Protein 4HYG (pdb70)

Organism: Methanoculleus marisnigri (strain ATCC 35101 / DSM 1498 / JR1) (NCBI:txid368407)

Solvent-accessible surface area: 55009 Å² total; per-residue (Å²): 263,108,170,175,67,109,71,37,72,23,93,27,2,71,100,0,0,76,51,0,37,92,3,8,128,8,8,84,63,70,31,66,52,92,117,56,43,82,56,33,5,34,116,43,17,27,134,50,31,46,119,35,36,73,45,63,44,11,92,151,76,38,25,213,138,108,27,29,51,80,69,8,114,37,48,52,80,62,0,43,140,12,29,9,11,72,16,68,82,76,124,8,133,60,120,69,0,48,62,40,14,83,115,22,0,58,59,30,16,45,62,38,98,134,178,20,100,141,143,16,32,52,94,16,8,10,35,27,0,0,4,55,0,0,46,64,0,8,2,35,46,19,113,9,10,33,23,8,0,74,19,25,11,46,73,19,40,30,16,38,112,61,60,64,54,97,112,76,81,88,147,68,148,103,90,61,99,104,22,32,19,44,10,16,33,0,0,7,0,2,0,0,2,75,40,151,235,50,39,50,10,88,8,0,18,88,9,0,35,91,2,16,53,73,29,40,141,62,81,99,83,53,123,69,75,26,11,8,48,28,11,1,32,8,0,21,126,7,40,104,84,7,52,91,124,115,144,107,128,105,24,84,18,86,20,0,70,102,0,0,90,40,0,46,95,14,5,122,7,10,106,56,78,14,152,74,50,108,53,52,70,53,14,10,121,98,34,48,36,126,72,111,54,110,50,120,91,39,88,80,28,86,205,20,33,20,216,122,18,14,34,19,60,66,14,35,46,36,11,45,65,0,26,133,16,46,7,39,9,56,23,63,60,132,46,64,93,100,84,12,37,64,36,13,43,120,14,0,25,52,28,12,23,82,32,52,64,86,66,100,227,119,24,48,57,101,12,2,12,43,20,0,0,6,52,0,0,35,64,0,23,6,52,34,21,112,7,11,33,55,17,0,68,102,26,5,80,141,15,32,106,30,38,131,114,66,78,95,126,132,97,134,156,203,199,47,70,84,89,100,16,35,18,41,7,16,24,0,0,9,0,1,0,0,3,73,53,137,84,39,115,186,108,146,7,16,6,10,49,10,0,41,94,8,0,41,99,6,6,48,85,26,53,162,100,52,128,150,44,121,59,71,35,23,12,41,25,9,0,20,11,0,18,124,10,18,97,96,2,35,92,131,77,257,102,207,82,99,144,72,26,52,22,92,20,2,58,94,0,0,94,50,0,37,102,16,17,124,18,45,106,64,112,66,76,43,46,8,74,106,38,18,37,137,70,31,50,107,45,37,74,31,54,42,16,96,185,92,37,30,220,184,168,35,28,64,98,60,12,126,41,44,32,59,62,0,34,128,18,46,3,37,18,33,32,112,81,155,26,103,80,104,91,5,35,51,34,17,87,117,21,0,79,55,28,10,46,75,44,98,112,197,53,72,157,140,16,79,20,96,10,10,8,32,20,0,0,3,48,0,0,68,74,0,33,63,58,38,18,115,8,11,39,31,12,0,66,15,23,4,55,81,28,29,27,24,43,72,50,49,83,70,107,104,111,141,71,204,103,92,75,80,123,20,41,19,33,21,12,29,0,0,5,0,0,0,0,4,78,62,148,126,140,218,86,188,36,17,14,4,64,3,0,33,84,4,0,52,85,1,19,51,68,35,43,189,151,64,149,105,23,13,8,45,21,14,1,25,11,0,26,133,3,33,100,94,21,24,83,147,95,226,162,112,129,116,28,72,40,93,28,0,45,94,0,2,75,54,0,63,79,4,22,141,4,48,108,88,145,49,53,69,51,59,10,93,108,54,34,34,102,87,106,51,137,62,109,91,55,98,81,27,75,184,31,3,46,199,96,20,20,33,20,71,85,10,41,38,46,11,70,57,0,28,141,12,39,22,8,82,15,69,87,76,119,22,98,75,114,59,3,53,49,30,11,40,106,14,0,31,56,28,28,21,78,41,47,76,93,35,75,221,146,14,76,53,94,19,12,16,43,32,1,0,8,50,0,0,76,81,1,46,64,41,43,12,128,6,13,35,55,14,4,75,78,45,10,88,145,16,36,102,30,24,147,129,69,54,82,111,112,87,94,68,143,58,156,110,85,70,106,121,18,43,22,27,6,25,28,1,0,9,12,4,1,0,6,72,61,140,149,155,40,39,13,124,8,2,44,75,0,0,75,81,0,12,56,54,27,82,152,96,74,110,208,41,94,27,23,45,22,10,24,40,0,5,31,11,3,22,116,10,21,112,104,36,54,120

Radius of gyration: 54.14 Å; Cα contacts (8 Å, |Δi|>4): 1258; chains: 4; bounding box: 104×95×158 Å

Nearest PDB structures (foldseek):
  4hyg-assembly2_C  TM=1.004E+00  e=7.096E-31  Methanoculleus marisnigri JR1
  4hyg-assembly1_B  TM=9.701E-01  e=1.041E-22  Methanoculleus marisnigri JR1
  4hyc-assembly1_B  TM=9.600E-01  e=5.974E-22  Methanoculleus marisnigri JR1
  4hyg-assembly2_D  TM=9.479E-01  e=7.812E-20  Methanoculleus marisnigri JR1
  5fn3-assembly1_B  TM=7.267E-01  e=1.844E-03  Homo sapiens

GO terms:
  GO:0042802 identical protein binding (F, IPI)

Structure (mmCIF, N/CA/C/O backbone):
data_4HYG
#
_entry.id   4HYG
#
_cell.length_a   168.302
_cell.length_b   201.892
_cell.length_c   117.534
_cell.angle_alpha   90.00
_cell.angle_beta   90.00
_cell.angle_gamma   90.00
#
_symmetry.space_group_name_H-M   'C 2 2 2'
#
loop_
_atom_site.group_PDB
_atom_site.id
_atom_site.type_symbol
_atom_site.label_atom_id
_atom_site.label_alt_id
_atom_site.label_comp_id
_atom_site.label_asym_id
_atom_site.label_entity_id
_atom_site.label_seq_id
_atom_site.pdbx_PDB_ins_code
_atom_site.Cartn_x
_atom_site.Cartn_y
_atom_site.Cartn_z
_atom_site.occupancy
_atom_site.B_iso_or_equiv
_atom_site.auth_seq_id
_atom_site.auth_comp_id
_atom_site.auth_asym_id
_atom_site.auth_atom_id
_atom_site.pdbx_PDB_model_num
ATOM 1 N N . ARG A 1 4 ? 89.402 85.652 7.276 1.00 269.25 4 ARG A N 1
ATOM 2 C CA . ARG A 1 4 ? 88.618 84.918 8.263 1.00 268.74 4 ARG A CA 1
ATOM 3 C C . ARG A 1 4 ? 88.770 85.537 9.654 1.00 268.26 4 ARG A C 1
ATOM 4 O O . ARG A 1 4 ? 88.731 86.757 9.799 1.00 268.72 4 ARG A O 1
ATOM 12 N N . ASP A 1 5 ? 88.965 84.703 10.672 1.00 267.14 5 ASP A N 1
ATOM 13 C CA . ASP A 1 5 ? 89.062 85.188 12.050 1.00 265.37 5 ASP A CA 1
ATOM 14 C C . ASP A 1 5 ? 90.439 85.774 12.392 1.00 259.55 5 ASP A C 1
ATOM 15 O O . ASP A 1 5 ? 90.900 85.692 13.532 1.00 256.22 5 ASP A O 1
ATOM 20 N N . TRP A 1 6 ? 91.091 86.350 11.388 1.00 257.93 6 TRP A N 1
ATOM 21 C CA . TRP A 1 6 ? 92.403 86.965 11.550 1.00 254.44 6 TRP A CA 1
ATOM 22 C C . TRP A 1 6 ? 92.316 88.250 12.384 1.00 243.31 6 TRP A C 1
ATOM 23 O O . TRP A 1 6 ? 92.613 88.234 13.580 1.00 240.57 6 TRP A O 1
ATOM 34 N N . LEU A 1 7 ? 91.961 89.359 11.732 1.00 236.46 7 LEU A N 1
ATOM 35 C CA . LEU A 1 7 ? 91.827 90.672 12.379 1.00 227.56 7 LEU A CA 1
ATOM 36 C C . LEU A 1 7 ? 91.161 90.647 13.768 1.00 219.17 7 LEU A C 1
ATOM 37 O O . LEU A 1 7 ? 91.629 91.326 14.682 1.00 219.17 7 LEU A O 1
ATOM 42 N N . PRO A 1 8 ? 90.070 89.874 13.939 1.00 211.39 8 PRO A N 1
ATOM 43 C CA . PRO A 1 8 ? 89.617 89.786 15.335 1.00 204.60 8 PRO A CA 1
ATOM 44 C C . PRO A 1 8 ? 90.552 88.907 16.172 1.00 195.00 8 PRO A C 1
ATOM 45 O O . PRO A 1 8 ? 91.084 87.911 15.677 1.00 191.82 8 PRO A O 1
ATOM 49 N N . LEU A 1 9 ? 90.736 89.297 17.430 1.00 189.34 9 LEU A N 1
ATOM 50 C CA . LEU A 1 9 ? 91.551 88.574 18.414 1.00 180.27 9 LEU A CA 1
ATOM 51 C C . LEU A 1 9 ? 92.824 87.888 17.895 1.00 170.71 9 LEU A C 1
ATOM 52 O O . LEU A 1 9 ? 93.099 86.734 18.242 1.00 163.39 9 LEU A O 1
ATOM 57 N N . LEU A 1 10 ? 93.559 88.566 17.016 1.00 170.17 10 LEU A N 1
ATOM 58 C CA . LEU A 1 10 ? 94.980 88.252 16.860 1.00 165.04 10 LEU A CA 1
ATOM 59 C C . LEU A 1 10 ? 95.827 89.290 17.585 1.00 158.00 10 LEU A C 1
ATOM 60 O O . LEU A 1 10 ? 97.001 89.079 17.826 1.00 147.99 10 LEU A O 1
ATOM 65 N N . GLY A 1 11 ? 95.203 90.407 17.941 1.00 161.53 11 GLY A N 1
ATOM 66 C CA . GLY A 1 11 ? 95.889 91.510 18.587 1.00 158.48 11 GLY A CA 1
ATOM 67 C C . GLY A 1 11 ? 96.598 91.188 19.890 1.00 152.14 11 GLY A C 1
ATOM 68 O O . GLY A 1 11 ? 97.517 91.897 20.287 1.00 152.04 11 GLY A O 1
ATOM 69 N N . MET A 1 12 ? 96.169 90.128 20.564 1.00 149.73 12 MET A N 1
ATOM 70 C CA . MET A 1 12 ? 96.769 89.769 21.841 1.00 151.12 12 MET A CA 1
ATOM 71 C C . MET A 1 12 ? 98.033 88.920 21.631 1.00 153.68 12 MET A C 1
ATOM 72 O O . MET A 1 12 ? 99.040 89.151 22.305 1.00 159.66 12 MET A O 1
ATOM 77 N N . PRO A 1 13 ? 98.001 87.959 20.685 1.00 146.27 13 PRO A N 1
ATOM 78 C CA . PRO A 1 13 ? 99.283 87.336 20.335 1.00 143.09 13 PRO A CA 1
ATOM 79 C C . PRO A 1 13 ? 100.211 88.348 19.666 1.00 142.80 13 PRO A C 1
ATOM 80 O O . PRO A 1 13 ? 101.435 88.253 19.757 1.00 142.80 13 PRO A O 1
ATOM 84 N N . LEU A 1 14 ? 99.597 89.293 18.962 1.00 142.51 14 LEU A N 1
ATOM 85 C CA . LEU A 1 14 ? 100.293 90.411 18.352 1.00 137.44 14 LEU A CA 1
ATOM 86 C C . LEU A 1 14 ? 101.054 91.109 19.436 1.00 132.39 14 LEU A C 1
ATOM 87 O O . LEU A 1 14 ? 102.261 91.285 19.349 1.00 139.67 14 LEU A O 1
ATOM 92 N N . MET A 1 15 ? 100.324 91.483 20.476 1.00 124.00 15 MET A N 1
ATOM 93 C CA . MET A 1 15 ? 100.894 92.161 21.623 1.00 124.20 15 MET A CA 1
ATOM 94 C C . MET A 1 15 ? 102.007 91.305 22.256 1.00 122.34 15 MET A C 1
ATOM 95 O O . MET A 1 15 ? 103.005 91.843 22.743 1.00 116.56 15 MET A O 1
ATOM 100 N N . LEU A 1 16 ? 101.840 89.978 22.246 1.00 122.94 16 LEU A N 1
ATOM 101 C CA . LEU A 1 16 ? 102.874 89.086 22.785 1.00 119.91 16 LEU A CA 1
ATOM 102 C C . LEU A 1 16 ? 104.161 89.234 21.971 1.00 129.79 16 LEU A C 1
ATOM 103 O O . LEU A 1 16 ? 105.198 89.633 22.512 1.00 138.58 16 LEU A O 1
ATOM 108 N N . LEU A 1 17 ? 104.099 88.901 20.683 1.00 126.30 17 LEU A N 1
ATOM 109 C CA . LEU A 1 17 ? 105.253 89.087 19.838 1.00 126.74 17 LEU A CA 1
ATOM 110 C C . LEU A 1 17 ? 105.855 90.458 20.018 1.00 128.21 17 LEU A C 1
ATOM 111 O O . LEU A 1 17 ? 107.028 90.556 20.365 1.00 135.01 17 LEU A O 1
ATOM 116 N N . PHE A 1 18 ? 105.049 91.506 19.899 1.00 127.34 18 PHE A N 1
ATOM 117 C CA . PHE A 1 18 ? 105.581 92.853 20.032 1.00 139.19 18 PHE A CA 1
ATOM 118 C C . PHE A 1 18 ? 106.344 93.095 21.307 1.00 146.17 18 PHE A C 1
ATOM 119 O O . PHE A 1 18 ? 107.493 93.539 21.278 1.00 149.71 18 PHE A O 1
ATOM 127 N N . VAL A 1 19 ? 105.711 92.775 22.425 1.00 144.64 19 VAL A N 1
ATOM 128 C CA . VAL A 1 19 ? 106.338 92.977 23.715 1.00 135.98 19 VAL A CA 1
ATOM 129 C C . VAL A 1 19 ? 107.676 92.242 23.761 1.00 126.96 19 VAL A C 1
ATOM 130 O O . VAL A 1 19 ? 108.663 92.803 24.207 1.00 120.78 19 VAL A O 1
ATOM 134 N N . GLN A 1 20 ? 107.712 91.019 23.248 1.00 125.75 20 GLN A N 1
ATOM 135 C CA . GLN A 1 20 ? 108.959 90.286 23.193 1.00 131.73 20 GLN A CA 1
ATOM 136 C C . GLN A 1 20 ? 110.020 91.032 22.390 1.00 141.15 20 GLN A C 1
ATOM 137 O O . GLN A 1 20 ? 111.170 91.214 22.844 1.00 151.49 20 GLN A O 1
ATOM 143 N N . ILE A 1 21 ? 109.611 91.511 21.224 1.00 134.68 21 ILE A N 1
ATOM 144 C CA . ILE A 1 21 ? 110.483 92.259 20.332 1.00 130.28 21 ILE A CA 1
ATOM 145 C C . ILE A 1 21 ? 111.087 93.471 21.061 1.00 132.61 21 ILE A C 1
ATOM 146 O O . ILE A 1 21 ? 112.327 93.624 21.170 1.00 136.32 21 ILE A O 1
ATOM 151 N N . ILE A 1 22 ? 110.203 94.310 21.589 1.00 129.83 22 ILE A N 1
ATOM 152 C CA . ILE A 1 22 ? 110.600 95.515 22.302 1.00 131.80 22 ILE A CA 1
ATOM 153 C C . ILE A 1 22 ? 111.415 95.222 23.583 1.00 131.50 22 ILE A C 1
ATOM 154 O O . ILE A 1 22 ? 112.216 96.046 24.045 1.00 129.35 22 ILE A O 1
ATOM 159 N N . ALA A 1 23 ? 111.232 94.033 24.140 1.00 130.49 23 ALA A N 1
ATOM 160 C CA . ALA A 1 23 ? 112.024 93.623 25.285 1.00 123.67 23 ALA A CA 1
ATOM 161 C C . ALA A 1 23 ? 113.429 93.344 24.848 1.00 119.58 23 ALA A C 1
ATOM 162 O O . ALA A 1 23 ? 114.346 93.681 25.573 1.00 129.79 23 ALA A O 1
ATOM 164 N N . ILE A 1 24 ? 113.619 92.772 23.659 1.00 112.76 24 ILE A N 1
ATOM 165 C CA . ILE A 1 24 ? 115.003 92.525 23.202 1.00 113.25 24 ILE A CA 1
ATOM 166 C C . ILE A 1 24 ? 115.738 93.837 22.903 1.00 111.38 24 ILE A C 1
ATOM 167 O O . ILE A 1 24 ? 116.814 94.198 23.492 1.00 109.80 24 ILE A O 1
ATOM 172 N N . VAL A 1 25 ? 115.090 94.584 22.017 1.00 111.46 25 VAL A N 1
ATOM 173 C CA . VAL A 1 25 ? 115.596 95.876 21.613 1.00 113.14 25 VAL A CA 1
ATOM 174 C C . VAL A 1 25 ? 115.860 96.759 22.835 1.00 114.63 25 VAL A C 1
ATOM 175 O O . VAL A 1 25 ? 116.743 97.587 22.819 1.00 119.78 25 VAL A O 1
ATOM 179 N N . LEU A 1 26 ? 115.106 96.578 23.903 1.00 116.99 26 LEU A N 1
ATOM 180 C CA . LEU A 1 26 ? 115.466 97.266 25.131 1.00 119.75 26 LEU A CA 1
ATOM 181 C C . LEU A 1 26 ? 116.540 96.553 25.939 1.00 113.33 26 LEU A C 1
ATOM 182 O O . LEU A 1 26 ? 117.081 97.164 26.860 1.00 114.50 26 LEU A O 1
ATOM 187 N N . VAL A 1 27 ? 116.810 95.269 25.665 1.00 110.45 27 VAL A N 1
ATOM 188 C CA . VAL A 1 27 ? 117.867 94.562 26.416 1.00 115.92 27 VAL A CA 1
ATOM 189 C C . VAL A 1 27 ? 119.098 95.388 26.192 1.00 121.85 27 VAL A C 1
ATOM 190 O O . VAL A 1 27 ? 119.867 95.708 27.116 1.00 113.73 27 VAL A O 1
ATOM 194 N N . MET A 1 28 ? 119.238 95.785 24.936 1.00 132.76 28 MET A N 1
ATOM 195 C CA . MET A 1 28 ? 120.420 96.562 24.586 1.00 140.72 28 MET A CA 1
ATOM 196 C C . MET A 1 28 ? 120.708 97.833 25.442 1.00 156.35 28 MET A C 1
ATOM 197 O O . MET A 1 28 ? 121.651 97.818 26.234 1.00 158.74 28 MET A O 1
ATOM 202 N N . PRO A 1 29 ? 119.898 98.908 25.318 1.00 154.32 29 PRO A N 1
ATOM 203 C CA . PRO A 1 29 ? 120.283 100.193 25.920 1.00 151.28 29 PRO A CA 1
ATOM 204 C C . PRO A 1 29 ? 120.290 100.202 27.433 1.00 144.01 29 PRO A C 1
ATOM 205 O O . PRO A 1 29 ? 120.857 101.112 28.041 1.00 139.04 29 PRO A O 1
ATOM 209 N N . MET A 1 30 ? 119.620 99.241 28.042 1.00 146.25 30 MET A N 1
ATOM 210 C CA . MET A 1 30 ? 119.470 99.299 29.482 1.00 154.17 30 MET A CA 1
ATOM 211 C C . MET A 1 30 ? 120.737 98.968 30.253 1.00 157.86 30 MET A C 1
ATOM 212 O O . MET A 1 30 ? 120.873 99.344 31.419 1.00 164.32 30 MET A O 1
ATOM 217 N N . GLN A 1 31 ? 121.683 98.310 29.597 1.00 151.68 31 GLN A N 1
ATOM 218 C CA . GLN A 1 31 ? 122.944 98.000 30.250 1.00 142.93 31 GLN A CA 1
ATOM 219 C C . GLN A 1 31 ? 123.948 99.112 30.046 1.00 147.37 31 GLN A C 1
ATOM 220 O O . GLN A 1 31 ? 124.868 99.267 30.844 1.00 153.82 31 GLN A O 1
ATOM 226 N N . ALA A 1 32 ? 123.743 99.912 28.999 1.00 146.65 32 ALA A N 1
ATOM 227 C CA . ALA A 1 32 ? 124.539 101.118 28.765 1.00 148.42 32 ALA A CA 1
ATOM 228 C C . ALA A 1 32 ? 124.415 102.094 29.942 1.00 150.86 32 ALA A C 1
ATOM 229 O O . ALA A 1 32 ? 125.035 103.169 29.956 1.00 156.58 32 ALA A O 1
ATOM 231 N N . ALA A 1 33 ? 123.598 101.701 30.919 1.00 141.68 33 ALA A N 1
ATOM 232 C CA . ALA A 1 33 ? 123.573 102.321 32.231 1.00 135.54 33 ALA A CA 1
ATOM 233 C C . ALA A 1 33 ? 123.172 101.293 33.297 1.00 134.50 33 ALA A C 1
ATOM 234 O O . ALA A 1 33 ? 122.650 101.654 34.358 1.00 133.19 33 ALA A O 1
ATOM 236 N N . GLY A 1 34 ? 123.474 100.018 33.037 1.00 138.34 34 GLY A N 1
ATOM 237 C CA . GLY A 1 34 ? 123.317 98.973 34.046 1.00 148.54 34 GLY A CA 1
ATOM 238 C C . GLY A 1 34 ? 121.949 98.378 34.374 1.00 157.81 34 GLY A C 1
ATOM 239 O O . GLY A 1 34 ? 121.476 97.489 33.651 1.00 160.75 34 GLY A O 1
ATOM 240 N N . LEU A 1 35 ? 121.345 98.835 35.478 1.00 160.26 35 LEU A N 1
ATOM 241 C CA . LEU A 1 35 ? 119.978 98.457 35.908 1.00 161.78 35 LEU A CA 1
ATOM 242 C C . LEU A 1 35 ? 119.916 97.116 36.719 1.00 226.71 35 LEU A C 1
ATOM 243 O O . LEU A 1 35 ? 120.679 96.981 37.681 1.00 227.11 35 LEU A O 1
ATOM 248 N N . VAL A 1 36 ? 119.016 96.173 36.399 1.00 225.28 36 VAL A N 1
ATOM 249 C CA . VAL A 1 36 ? 119.024 94.788 36.970 1.00 223.96 36 VAL A CA 1
ATOM 250 C C . VAL A 1 36 ? 118.392 94.659 38.409 1.00 147.68 36 VAL A C 1
ATOM 251 O O . VAL A 1 36 ? 117.729 95.595 38.876 1.00 148.23 36 VAL A O 1
ATOM 255 N N . ALA A 1 37 ? 118.586 93.495 39.056 1.00 142.17 37 ALA A N 1
ATOM 256 C CA . ALA A 1 37 ? 118.094 93.080 40.392 1.00 131.32 37 ALA A CA 1
ATOM 257 C C . ALA A 1 37 ? 116.697 92.433 40.377 1.00 118.73 37 ALA A C 1
ATOM 258 O O . ALA A 1 37 ? 116.511 91.286 40.821 1.00 109.11 37 ALA A O 1
ATOM 260 N N . PRO A 1 41 ? 123.361 88.366 40.191 1.00 146.54 41 PRO A N 1
ATOM 261 C CA . PRO A 1 41 ? 123.473 87.094 40.914 1.00 148.20 41 PRO A CA 1
ATOM 262 C C . PRO A 1 41 ? 122.415 86.089 40.434 1.00 147.73 41 PRO A C 1
ATOM 263 O O . PRO A 1 41 ? 121.265 86.188 40.852 1.00 154.68 41 PRO A O 1
ATOM 267 N N . SER A 1 42 ? 122.759 85.194 39.510 1.00 143.04 42 SER A N 1
ATOM 268 C CA . SER A 1 42 ? 121.824 84.153 39.082 1.00 143.32 42 SER A CA 1
ATOM 269 C C . SER A 1 42 ? 121.618 83.093 40.147 1.00 147.26 42 SER A C 1
ATOM 270 O O . SER A 1 42 ? 121.952 81.919 39.956 1.00 144.92 42 SER A O 1
ATOM 273 N N . SER A 1 43 ? 121.064 83.535 41.271 1.00 152.70 43 SER A N 1
ATOM 274 C CA . SER A 1 43 ? 120.675 82.682 42.390 1.00 148.36 43 SER A CA 1
ATOM 275 C C . SER A 1 43 ? 119.218 82.270 42.265 1.00 141.32 43 SER A C 1
ATOM 276 O O . SER A 1 43 ? 118.405 82.974 41.644 1.00 131.46 43 SER A O 1
ATOM 279 N N . VAL A 1 44 ? 118.920 81.086 42.789 1.00 144.21 44 VAL A N 1
ATOM 280 C CA . VAL A 1 44 ? 117.558 80.574 42.795 1.00 146.08 44 VAL A CA 1
ATOM 281 C C . VAL A 1 44 ? 116.745 81.264 43.928 1.00 147.02 44 VAL A C 1
ATOM 282 O O . VAL A 1 44 ? 115.519 81.130 44.024 1.00 147.05 44 VAL A O 1
ATOM 286 N N . ALA A 1 45 ? 117.449 82.011 44.775 1.00 142.52 45 ALA A N 1
ATOM 287 C CA . ALA A 1 45 ? 116.808 82.823 45.805 1.00 140.22 45 ALA A CA 1
ATOM 288 C C . ALA A 1 45 ? 116.251 84.109 45.207 1.00 138.49 45 ALA A C 1
ATOM 289 O O . ALA A 1 45 ? 115.407 84.795 45.795 1.00 144.92 45 ALA A O 1
ATOM 291 N N . ASN A 1 46 ? 116.755 84.449 44.035 1.00 134.95 46 ASN A N 1
ATOM 292 C CA . ASN A 1 46 ? 116.297 85.638 43.346 1.00 136.47 46 ASN A CA 1
ATOM 293 C C . ASN A 1 46 ? 114.764 85.638 43.087 1.00 116.05 46 ASN A C 1
ATOM 294 O O . ASN A 1 46 ? 114.109 86.647 43.373 1.00 119.02 46 ASN A O 1
ATOM 299 N N . PRO A 1 47 ? 114.189 84.514 42.583 1.00 112.65 47 PRO A N 1
ATOM 300 C CA . PRO A 1 47 ? 112.720 84.441 42.470 1.00 117.38 47 PRO A CA 1
ATOM 301 C C . PRO A 1 47 ? 111.957 84.696 43.786 1.00 114.52 47 PRO A C 1
ATOM 302 O O . PRO A 1 47 ? 110.897 85.339 43.790 1.00 113.68 47 PRO A O 1
ATOM 306 N N . LEU A 1 48 ? 112.478 84.166 44.882 1.00 108.36 48 LEU A N 1
ATOM 307 C CA . LEU A 1 48 ? 111.853 84.383 46.175 1.00 105.7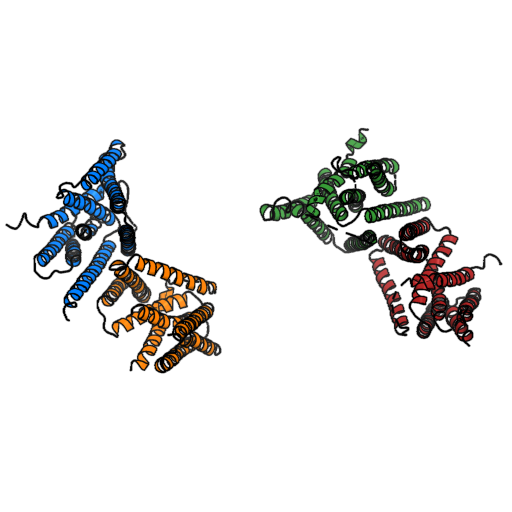8 48 LEU A CA 1
ATOM 308 C C . LEU A 1 48 ? 111.867 85.859 46.560 1.00 110.96 48 LEU A C 1
ATOM 309 O O . LEU A 1 48 ? 110.825 86.417 46.925 1.00 121.86 48 LEU A O 1
ATOM 314 N N . ILE A 1 49 ? 113.019 86.510 46.443 1.00 109.16 49 ILE A N 1
ATOM 315 C CA . ILE A 1 49 ? 113.049 87.963 46.658 1.00 111.95 49 ILE A CA 1
ATOM 316 C C . ILE A 1 49 ? 112.039 88.686 45.759 1.00 113.16 49 ILE A C 1
ATOM 317 O O . ILE A 1 49 ? 111.339 89.623 46.193 1.00 111.91 49 ILE A O 1
ATOM 322 N N . PHE A 1 50 ? 111.923 88.198 44.529 1.00 113.22 50 PHE A N 1
ATOM 323 C CA . PHE A 1 50 ? 111.030 88.794 43.559 1.00 114.95 50 PHE A CA 1
ATOM 324 C C . PHE A 1 50 ? 109.633 88.743 44.155 1.00 118.67 50 PHE A C 1
ATOM 325 O O . PHE A 1 50 ? 109.031 89.778 44.423 1.00 118.50 50 PHE A O 1
ATOM 333 N N . ILE A 1 51 ? 109.169 87.531 44.421 1.00 120.24 51 ILE A N 1
ATOM 334 C CA . ILE A 1 51 ? 107.824 87.281 44.924 1.00 118.68 51 ILE A CA 1
ATOM 335 C C . ILE A 1 51 ? 107.464 88.068 46.188 1.00 112.09 51 ILE A C 1
ATOM 336 O O . ILE A 1 51 ? 106.453 88.773 46.211 1.00 107.52 51 ILE A O 1
ATOM 341 N N . GLY A 1 52 ? 108.265 87.941 47.240 1.00 111.00 52 GLY A N 1
ATOM 342 C CA . GLY A 1 52 ? 108.020 88.737 48.434 1.00 115.71 52 GLY A CA 1
ATOM 343 C C . GLY A 1 52 ? 107.901 90.223 48.123 1.00 122.41 52 GLY A C 1
ATOM 344 O O . GLY A 1 52 ? 106.982 90.922 48.583 1.00 127.02 52 GLY A O 1
ATOM 345 N N . MET A 1 53 ? 108.820 90.713 47.299 1.00 126.55 53 MET A N 1
ATOM 346 C CA . MET A 1 53 ? 108.789 92.128 46.923 1.00 131.05 53 MET A CA 1
ATOM 347 C C . MET A 1 53 ? 107.513 92.511 46.148 1.00 126.07 53 MET A C 1
ATOM 348 O O . MET A 1 53 ? 107.004 93.626 46.264 1.00 125.02 53 MET A O 1
ATOM 353 N N . LEU A 1 54 ? 107.027 91.569 45.348 1.00 121.42 54 LEU A N 1
ATOM 354 C CA . LEU A 1 54 ? 105.794 91.726 44.603 1.00 119.92 54 LEU A CA 1
ATOM 355 C C . LEU A 1 54 ? 104.659 91.903 45.593 1.00 124.06 54 LEU A C 1
ATOM 356 O O . LEU A 1 54 ? 103.786 92.756 45.414 1.00 125.81 54 LEU A O 1
ATOM 361 N N . LEU A 1 55 ? 104.686 91.091 46.644 1.00 124.94 55 LEU A N 1
ATOM 362 C CA . LEU A 1 55 ? 103.703 91.192 47.717 1.00 123.92 55 LEU A CA 1
ATOM 363 C C . LEU A 1 55 ? 103.759 92.580 48.338 1.00 121.70 55 LEU A C 1
ATOM 364 O O . LEU A 1 55 ? 102.741 93.129 48.764 1.00 122.37 55 LEU A O 1
ATOM 369 N N . ALA A 1 56 ? 104.964 93.130 48.431 1.00 121.18 56 ALA A N 1
ATOM 370 C CA . ALA A 1 56 ? 105.120 94.490 48.959 1.00 120.73 56 ALA A CA 1
ATOM 371 C C . ALA A 1 56 ? 104.565 95.564 48.015 1.00 114.63 56 ALA A C 1
ATOM 372 O O . ALA A 1 56 ? 103.978 96.561 48.445 1.00 108.56 56 ALA A O 1
ATOM 374 N N . PHE A 1 57 ? 104.745 95.329 46.723 1.00 120.98 57 PHE A N 1
ATOM 375 C CA . PHE A 1 57 ? 104.261 96.229 45.691 1.00 130.75 57 PHE A CA 1
ATOM 376 C C . PHE A 1 57 ? 102.729 96.303 45.817 1.00 127.05 57 PHE A C 1
ATOM 377 O O . PHE A 1 57 ? 102.120 97.394 45.903 1.00 125.80 57 PHE A O 1
ATOM 385 N N . THR A 1 58 ? 102.107 95.133 45.886 1.00 120.24 58 THR A N 1
ATOM 386 C CA . THR A 1 58 ? 100.677 95.123 46.047 1.00 116.18 58 THR A CA 1
ATOM 387 C C . THR A 1 58 ? 100.270 95.742 47.393 1.00 114.49 58 THR A C 1
ATOM 388 O O . THR A 1 58 ? 99.514 96.677 47.384 1.00 115.59 58 THR A O 1
ATOM 392 N N . LEU A 1 59 ? 100.801 95.275 48.527 1.00 111.97 59 LEU A N 1
ATOM 393 C CA . LEU A 1 59 ? 100.437 95.842 49.843 1.00 115.84 59 LEU A CA 1
ATOM 394 C C . LEU A 1 59 ? 100.443 97.372 49.839 1.00 125.21 59 LEU A C 1
ATOM 395 O O . LEU A 1 59 ? 99.525 98.034 50.379 1.00 122.99 59 LEU A O 1
ATOM 400 N N . VAL A 1 60 ? 101.480 97.924 49.213 1.00 133.47 60 VAL A N 1
ATOM 401 C CA . VAL A 1 60 ? 101.606 99.368 49.105 1.00 141.61 60 VAL A CA 1
ATOM 402 C C . VAL A 1 60 ? 100.458 99.916 48.297 1.00 136.34 60 VAL A C 1
ATOM 403 O O . VAL A 1 60 ? 99.759 100.843 48.734 1.00 132.09 60 VAL A O 1
ATOM 407 N N . LEU A 1 61 ? 100.263 99.313 47.128 1.00 134.59 61 LEU A N 1
ATOM 408 C CA . LEU A 1 61 ? 99.209 99.732 46.213 1.00 141.66 61 LEU A CA 1
ATOM 409 C C . LEU A 1 61 ? 97.810 99.689 46.840 1.00 147.43 61 LEU A C 1
ATOM 410 O O . LEU A 1 61 ? 97.019 100.611 46.648 1.00 149.39 61 LEU A O 1
ATOM 415 N N . LEU A 1 62 ? 97.539 98.650 47.627 1.00 147.92 62 LEU A N 1
ATOM 416 C CA . LEU A 1 62 ? 96.239 98.465 48.253 1.00 146.60 62 LEU A CA 1
ATOM 417 C C . LEU A 1 62 ? 96.058 99.445 49.373 1.00 154.69 62 LEU A C 1
ATOM 418 O O . LEU A 1 62 ? 95.001 100.051 49.470 1.00 165.24 62 LEU A O 1
ATOM 423 N N . VAL A 1 63 ? 97.064 99.609 50.233 1.00 154.54 63 VAL A N 1
ATOM 424 C CA . VAL A 1 63 ? 96.886 100.577 51.321 1.00 157.34 63 VAL A CA 1
ATOM 425 C C . VAL A 1 63 ? 96.705 101.965 50.709 1.00 160.07 63 VAL A C 1
ATOM 426 O O . VAL A 1 63 ? 95.968 102.798 51.243 1.00 153.20 63 VAL A O 1
ATOM 430 N N . LEU A 1 64 ? 97.311 102.169 49.537 1.00 164.34 64 LEU A N 1
ATOM 431 C CA . LEU A 1 64 ? 97.134 103.418 48.803 1.00 164.19 64 LEU A CA 1
ATOM 432 C C . LEU A 1 64 ? 95.709 103.585 48.296 1.00 159.80 64 LEU A C 1
ATOM 433 O O . LEU A 1 64 ? 95.104 104.630 48.531 1.00 161.79 64 LEU A O 1
ATOM 438 N N . LEU A 1 65 ? 95.133 102.529 47.721 1.00 154.71 65 LEU A N 1
ATOM 439 C CA . LEU A 1 65 ? 93.764 102.600 47.191 1.00 151.77 65 LEU A CA 1
ATOM 440 C C . LEU A 1 65 ? 92.728 102.748 48.304 1.00 149.39 65 LEU A C 1
ATOM 441 O O . LEU A 1 65 ? 91.881 103.636 48.253 1.00 149.40 65 LEU A O 1
ATOM 446 N N . ARG A 1 66 ? 92.804 101.895 49.313 1.00 147.31 66 ARG A N 1
ATOM 447 C CA . ARG A 1 66 ? 91.911 102.020 50.441 1.00 160.26 66 ARG A CA 1
ATOM 448 C C . ARG A 1 66 ? 92.126 103.367 51.166 1.00 167.32 66 ARG A C 1
ATOM 449 O O . ARG A 1 66 ? 91.240 103.822 51.903 1.00 175.25 66 ARG A O 1
ATOM 457 N N . THR A 1 67 ? 93.295 103.997 50.972 1.00 164.69 67 THR A N 1
ATOM 458 C CA . THR A 1 67 ? 93.553 105.328 51.563 1.00 164.96 67 THR A CA 1
ATOM 459 C C . THR A 1 67 ? 93.333 106.517 50.611 1.00 158.53 67 THR A C 1
ATOM 460 O O . THR A 1 67 ? 93.566 107.664 50.989 1.00 158.22 67 THR A O 1
ATOM 464 N N . GLY A 1 68 ? 92.896 106.249 49.389 1.00 155.06 68 GLY A N 1
ATOM 465 C CA . GLY A 1 68 ? 92.611 107.312 48.448 1.00 163.85 68 GLY A CA 1
ATOM 466 C C . GLY A 1 68 ? 91.694 108.400 48.988 1.00 185.78 68 GLY A C 1
ATOM 467 O O . GLY A 1 68 ? 90.824 108.150 49.836 1.00 199.12 68 GLY A O 1
ATOM 468 N N . GLY A 1 69 ? 91.868 109.611 48.467 1.00 187.71 69 GLY A N 1
ATOM 469 C CA . GLY A 1 69 ? 92.830 109.829 47.413 1.00 180.47 69 GLY A CA 1
ATOM 470 C C . GLY A 1 69 ? 92.082 109.831 46.100 1.00 183.22 69 GLY A C 1
ATOM 471 O O . GLY A 1 69 ? 92.377 108.991 45.265 1.00 178.15 69 GLY A O 1
ATOM 472 N N . ARG A 1 70 ? 91.091 110.712 45.932 1.00 194.18 70 ARG A N 1
ATOM 473 C CA . ARG A 1 70 ? 90.214 110.666 44.748 1.00 198.46 70 ARG A CA 1
ATOM 474 C C . ARG A 1 70 ? 91.039 110.652 43.457 1.00 194.93 70 ARG A C 1
ATOM 475 O O . ARG A 1 70 ? 90.823 109.818 42.568 1.00 190.68 70 ARG A O 1
ATOM 483 N N . ARG A 1 71 ? 91.984 111.579 43.359 1.00 196.21 71 ARG A N 1
ATOM 484 C CA . ARG A 1 71 ? 92.963 111.549 42.281 1.00 191.65 71 ARG A CA 1
ATOM 485 C C . ARG A 1 71 ? 94.347 111.535 42.903 1.00 183.65 71 ARG A C 1
ATOM 486 O O . ARG A 1 71 ? 95.314 111.700 42.204 1.00 182.70 71 ARG A O 1
ATOM 494 N N . PHE A 1 72 ? 94.436 111.484 44.227 1.00 179.54 72 PHE A N 1
ATOM 495 C CA . PHE A 1 72 ? 95.727 111.237 44.860 1.00 172.71 72 PHE A CA 1
ATOM 496 C C . PHE A 1 72 ? 96.209 109.867 44.409 1.00 161.65 72 PHE A C 1
ATOM 497 O O . PHE A 1 72 ? 97.401 109.640 44.257 1.00 158.41 72 PHE A O 1
ATOM 505 N N . ILE A 1 73 ? 95.276 108.937 44.236 1.00 160.02 73 ILE A N 1
ATOM 506 C CA . ILE A 1 73 ? 95.643 107.578 43.885 1.00 160.45 73 ILE A CA 1
ATOM 507 C C . ILE A 1 73 ? 96.125 107.618 42.462 1.00 162.45 73 ILE A C 1
ATOM 508 O O . ILE A 1 73 ? 97.188 107.063 42.114 1.00 162.10 73 ILE A O 1
ATOM 513 N N . ALA A 1 74 ? 95.367 108.384 41.676 1.00 161.37 74 ALA A N 1
ATOM 514 C CA . ALA A 1 74 ? 95.653 108.623 40.270 1.00 152.90 74 ALA A CA 1
ATOM 515 C C . ALA A 1 74 ? 97.005 109.287 40.135 1.00 144.38 74 ALA A C 1
ATOM 516 O O . ALA A 1 74 ? 97.756 108.984 39.230 1.00 138.81 74 ALA A O 1
ATOM 518 N N . ALA A 1 75 ? 97.309 110.188 41.058 1.00 141.88 75 ALA A N 1
ATOM 519 C CA . ALA A 1 75 ? 98.552 110.923 41.035 1.00 131.88 75 ALA A CA 1
ATOM 520 C C . ALA A 1 75 ? 99.722 110.009 41.378 1.00 130.13 75 ALA A C 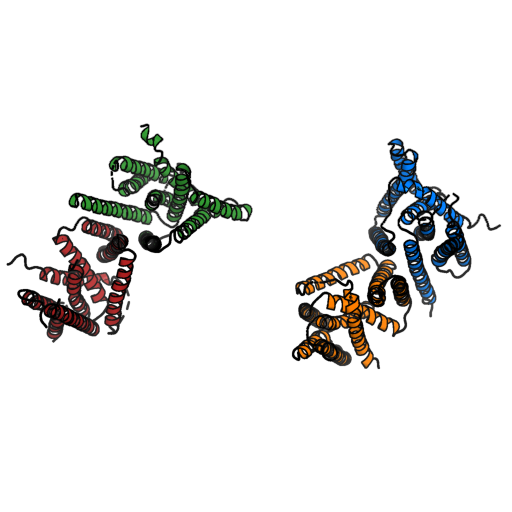1
ATOM 521 O O . ALA A 1 75 ? 100.533 109.761 40.520 1.00 126.07 75 ALA A O 1
ATOM 523 N N . PHE A 1 76 ? 99.764 109.447 42.578 1.00 111.72 76 PHE A N 1
ATOM 524 C CA . PHE A 1 76 ? 100.793 108.474 42.958 1.00 109.17 76 PHE A CA 1
ATOM 525 C C . PHE A 1 76 ? 101.081 107.455 41.832 1.00 120.05 76 PHE A C 1
ATOM 526 O O . PHE A 1 76 ? 102.246 107.176 41.511 1.00 113.22 76 PHE A O 1
ATOM 534 N N . ILE A 1 77 ? 100.042 106.898 41.216 1.00 128.11 77 ILE A N 1
ATOM 535 C CA . ILE A 1 77 ? 100.329 106.010 40.079 1.00 135.43 77 ILE A CA 1
ATOM 536 C C . ILE A 1 77 ? 100.823 106.773 38.843 1.00 136.64 77 ILE A C 1
ATOM 537 O O . ILE A 1 77 ? 101.595 106.241 38.045 1.00 130.23 77 ILE A O 1
ATOM 542 N N . GLY A 1 78 ? 100.320 107.990 38.656 1.00 139.01 78 GLY A N 1
ATOM 543 C CA . GLY A 1 78 ? 100.695 108.811 37.518 1.00 136.93 78 GLY A CA 1
ATOM 544 C C . GLY A 1 78 ? 102.179 109.087 37.577 1.00 135.35 78 GLY A C 1
ATOM 545 O O . GLY A 1 78 ? 102.881 109.013 36.567 1.00 133.99 78 GLY A O 1
ATOM 546 N N . PHE A 1 79 ? 102.648 109.356 38.793 1.00 135.43 79 PHE A N 1
ATOM 547 C CA . PHE A 1 79 ? 104.039 109.612 39.095 1.00 129.20 79 PHE A CA 1
ATOM 548 C C . PHE A 1 79 ? 104.830 108.349 38.850 1.00 112.90 79 PHE A C 1
ATOM 549 O O . PHE A 1 79 ? 105.803 108.387 38.107 1.00 115.29 79 PHE A O 1
ATOM 557 N N . ALA A 1 80 ? 104.402 107.231 39.435 1.00 103.17 80 ALA A N 1
ATOM 558 C CA . ALA A 1 80 ? 105.069 105.950 39.170 1.00 105.44 80 ALA A CA 1
ATOM 559 C C . ALA A 1 80 ? 105.243 105.680 37.677 1.00 115.54 80 ALA A C 1
ATOM 560 O O . ALA A 1 80 ? 106.299 105.235 37.207 1.00 119.81 80 ALA A O 1
ATOM 562 N N . LEU A 1 81 ? 104.186 105.961 36.934 1.00 124.88 81 LEU A N 1
ATOM 563 C CA . LEU A 1 81 ? 104.196 105.803 35.493 1.00 128.97 81 LEU A CA 1
ATOM 564 C C . LEU A 1 81 ? 105.255 106.711 34.853 1.00 127.14 81 LEU A C 1
ATOM 565 O O . LEU A 1 81 ? 106.140 106.243 34.111 1.00 124.59 81 LEU A O 1
ATOM 570 N N . PHE A 1 82 ? 105.189 107.992 35.216 1.00 123.76 82 PHE A N 1
ATOM 571 C CA . PHE A 1 82 ? 106.064 109.015 34.667 1.00 121.89 82 PHE A CA 1
ATOM 572 C C . PHE A 1 82 ? 107.514 108.554 34.794 1.00 116.78 82 PHE A C 1
ATOM 573 O O . PHE A 1 82 ? 108.308 108.601 33.837 1.00 111.84 82 PHE A O 1
ATOM 581 N N . MET A 1 83 ? 107.827 108.058 35.980 1.00 116.36 83 MET A N 1
ATOM 582 C CA . MET A 1 83 ? 109.156 107.595 36.256 1.00 120.88 83 MET A CA 1
ATOM 583 C C . MET A 1 83 ? 109.496 106.366 35.411 1.00 126.27 83 MET A C 1
ATOM 584 O O . MET A 1 83 ? 110.557 106.339 34.777 1.00 137.26 83 MET A O 1
ATOM 589 N N . THR A 1 84 ? 108.637 105.349 35.382 1.00 119.53 84 THR A N 1
ATOM 590 C CA . THR A 1 84 ? 108.997 104.154 34.601 1.00 123.36 84 THR A CA 1
ATOM 591 C C . THR A 1 84 ? 109.198 104.437 33.116 1.00 128.38 84 THR A C 1
ATOM 592 O O . THR A 1 84 ? 109.972 103.762 32.413 1.00 128.94 84 THR A O 1
ATOM 596 N N . PHE A 1 85 ? 108.491 105.441 32.635 1.00 131.69 85 PHE A N 1
ATOM 597 C CA . PHE A 1 85 ? 108.680 105.870 31.266 1.00 131.95 85 PHE A CA 1
ATOM 598 C C . PHE A 1 85 ? 109.995 106.632 31.105 1.00 121.39 85 PHE A C 1
ATOM 599 O O . PHE A 1 85 ? 110.640 106.550 30.052 1.00 112.16 85 PHE A O 1
ATOM 607 N N . LEU A 1 86 ? 110.387 107.359 32.156 1.00 120.35 86 LEU A N 1
ATOM 608 C CA . LEU A 1 86 ? 111.704 107.986 32.177 1.00 119.99 86 LEU A CA 1
ATOM 609 C C . LEU A 1 86 ? 112.740 106.901 32.016 1.00 119.96 86 LEU A C 1
ATOM 610 O O . LEU A 1 86 ? 113.669 107.049 31.243 1.00 120.13 86 LEU A O 1
ATOM 615 N N . TYR A 1 87 ? 112.614 105.818 32.763 1.00 118.00 87 TYR A N 1
ATOM 616 C CA . TYR A 1 87 ? 113.547 104.733 32.534 1.00 117.48 87 TYR A CA 1
ATOM 617 C C . TYR A 1 87 ? 113.491 104.181 31.117 1.00 112.10 87 TYR A C 1
ATOM 618 O O . TYR A 1 87 ? 114.530 103.956 30.520 1.00 110.65 87 TYR A O 1
ATOM 627 N N . ILE A 1 88 ? 112.305 104.030 30.544 1.00 117.14 88 ILE A N 1
ATOM 628 C CA . ILE A 1 88 ? 112.243 103.544 29.163 1.00 123.96 88 ILE A CA 1
ATOM 629 C C . ILE A 1 88 ? 113.001 104.430 28.163 1.00 129.58 88 ILE A C 1
ATOM 630 O O . ILE A 1 88 ? 113.970 104.015 27.487 1.00 130.61 88 ILE A O 1
ATOM 635 N N . PHE A 1 89 ? 112.559 105.679 28.130 1.00 129.69 89 PHE A N 1
ATOM 636 C CA . PHE A 1 89 ? 113.058 106.722 27.235 1.00 126.04 89 PHE A CA 1
ATOM 637 C C . PHE A 1 89 ? 114.539 107.016 27.495 1.00 115.27 89 PHE A C 1
ATOM 638 O O . PHE A 1 89 ? 115.374 106.970 26.588 1.00 107.07 89 PHE A O 1
ATOM 646 N N . GLY A 1 90 ? 114.812 107.407 28.730 1.00 115.39 90 GLY A N 1
ATOM 647 C CA . GLY A 1 90 ? 116.156 107.484 29.261 1.00 122.99 90 GLY A CA 1
ATOM 648 C C . GLY A 1 90 ? 117.024 106.415 28.636 1.00 130.00 90 GLY A C 1
ATOM 649 O O . GLY A 1 90 ? 118.006 106.752 28.005 1.00 137.62 90 GLY A O 1
ATOM 650 N N . ALA A 1 91 ? 116.667 105.138 28.789 1.00 131.53 91 ALA A N 1
ATOM 651 C CA . ALA A 1 91 ? 117.494 104.076 28.209 1.00 134.76 91 ALA A CA 1
ATOM 652 C C . ALA A 1 91 ? 117.638 104.263 26.700 1.00 151.97 91 ALA A C 1
ATOM 653 O O . ALA A 1 91 ? 118.756 104.133 26.140 1.00 156.54 91 ALA A O 1
ATOM 655 N N . LEU A 1 92 ? 116.534 104.653 26.061 1.00 159.51 92 LEU A N 1
ATOM 656 C CA . LEU A 1 92 ? 116.557 104.843 24.614 1.00 168.15 92 LEU A CA 1
ATOM 657 C C . LEU A 1 92 ? 117.589 105.870 24.184 1.00 179.46 92 LEU A C 1
ATOM 658 O O . LEU A 1 92 ? 118.590 105.503 23.572 1.00 178.79 92 LEU A O 1
ATOM 663 N N . SER A 1 93 ? 117.383 107.137 24.533 1.00 189.68 93 SER A N 1
ATOM 664 C CA . SER A 1 93 ? 118.295 108.183 24.075 1.00 200.78 93 SER A CA 1
ATOM 665 C C . SER A 1 93 ? 119.698 107.985 24.611 1.00 207.74 93 SER A C 1
ATOM 666 O O . SER A 1 93 ? 120.668 108.291 23.929 1.00 212.51 93 SER A O 1
ATOM 669 N N . LEU A 1 94 ? 119.808 107.483 25.835 1.00 211.52 94 LEU A N 1
ATOM 670 C CA . LEU A 1 94 ? 121.122 107.344 26.453 1.00 220.23 94 LEU A CA 1
ATOM 671 C C . LEU A 1 94 ? 121.992 106.294 25.757 1.00 224.67 94 LEU A C 1
ATOM 672 O O . LEU A 1 94 ? 123.224 106.400 25.798 1.00 229.12 94 LEU A O 1
ATOM 677 N N . LEU A 1 95 ? 121.400 105.263 25.152 1.00 214.19 95 LEU A N 1
ATOM 678 C CA . LEU A 1 95 ? 122.234 104.517 24.197 1.00 209.45 95 LEU A CA 1
ATOM 679 C C . LEU A 1 95 ? 122.298 105.249 22.853 1.00 209.97 95 LEU A C 1
ATOM 680 O O . LEU A 1 95 ? 123.314 105.207 22.165 1.00 211.87 95 LEU A O 1
ATOM 685 N N . ALA A 1 96 ? 121.218 105.948 22.506 1.00 211.44 96 ALA A N 1
ATOM 686 C CA . ALA A 1 96 ? 121.118 106.631 21.217 1.00 217.39 96 ALA A CA 1
ATOM 687 C C . ALA A 1 96 ? 122.064 107.817 21.164 1.00 212.79 96 ALA A C 1
ATOM 688 O O . ALA A 1 96 ? 123.257 107.642 20.935 1.00 220.99 96 ALA A O 1
ATOM 690 N N . LEU A 1 97 ? 121.552 109.022 21.387 1.00 196.64 97 LEU A N 1
ATOM 691 C CA . LEU A 1 97 ? 122.414 110.196 21.353 1.00 197.54 97 LEU A CA 1
ATOM 692 C C . LEU A 1 97 ? 123.481 110.136 22.454 1.00 192.60 97 LEU A C 1
ATOM 693 O O . LEU A 1 97 ? 124.427 110.931 22.462 1.00 199.52 97 LEU A O 1
ATOM 698 N N . GLY A 1 98 ? 123.343 109.169 23.359 1.00 180.18 98 GLY A N 1
ATOM 699 C CA . GLY A 1 98 ? 124.270 109.005 24.464 1.00 175.14 98 GLY A CA 1
ATOM 700 C C . GLY A 1 98 ? 124.178 110.176 25.417 1.00 178.16 98 GLY A C 1
ATOM 701 O O . GLY A 1 98 ? 123.302 111.026 25.274 1.00 184.66 98 GLY A O 1
ATOM 702 N N . PRO A 1 99 ? 125.094 110.240 26.386 1.00 174.57 99 PRO A N 1
ATOM 703 C CA . PRO A 1 99 ? 125.183 111.230 27.472 1.00 174.81 99 PRO A CA 1
ATOM 704 C C . PRO A 1 99 ? 124.793 112.690 27.165 1.00 176.57 99 PRO A C 1
ATOM 705 O O . PRO A 1 99 ? 124.919 113.523 28.064 1.00 177.79 99 PRO A O 1
ATOM 709 N N . THR A 1 100 ? 124.332 113.010 25.961 1.00 176.03 100 THR A N 1
ATOM 710 C CA . THR A 1 100 ? 124.086 114.411 25.635 1.00 177.02 100 THR A CA 1
ATOM 711 C C . THR A 1 100 ? 122.880 114.975 26.398 1.00 171.96 100 THR A C 1
ATOM 712 O O . THR A 1 100 ? 121.914 114.263 26.731 1.00 166.11 100 THR A O 1
ATOM 716 N N . THR A 1 101 ? 122.967 116.272 26.665 1.00 173.64 101 THR A N 1
ATOM 717 C CA . THR A 1 101 ? 121.900 117.019 27.293 1.00 173.24 101 THR A CA 1
ATOM 718 C C . THR A 1 101 ? 120.650 116.926 26.443 1.00 173.12 101 THR A C 1
ATOM 719 O O . THR A 1 101 ? 119.534 116.796 26.954 1.00 175.49 101 THR A O 1
ATOM 723 N N . ALA A 1 102 ? 120.838 116.942 25.133 1.00 170.76 102 ALA A N 1
ATOM 724 C CA . ALA A 1 102 ? 119.698 116.929 24.250 1.00 170.26 102 ALA A CA 1
ATOM 725 C C . ALA A 1 102 ? 119.058 115.545 24.258 1.00 164.96 102 ALA A C 1
ATOM 726 O O . ALA A 1 102 ? 117.849 115.412 24.031 1.00 165.22 102 ALA A O 1
ATOM 728 N N . ALA A 1 103 ? 119.847 114.523 24.591 1.00 159.68 103 ALA A N 1
ATOM 729 C CA . ALA A 1 103 ? 119.306 113.171 24.690 1.00 152.09 103 ALA A CA 1
ATOM 730 C C . ALA A 1 103 ? 118.474 113.056 25.942 1.00 146.64 103 ALA A C 1
ATOM 731 O O . ALA A 1 103 ? 117.293 112.708 25.875 1.00 148.66 103 ALA A O 1
ATOM 733 N N . ALA A 1 104 ? 119.067 113.393 27.083 1.00 141.63 104 ALA A N 1
ATOM 734 C CA . ALA A 1 104 ? 118.317 113.263 28.331 1.00 133.86 104 ALA A CA 1
ATOM 735 C C . ALA A 1 104 ? 117.044 114.122 28.295 1.00 127.13 104 ALA A C 1
ATOM 736 O O . ALA A 1 104 ? 115.924 113.591 28.409 1.00 126.87 104 ALA A O 1
ATOM 738 N N . ALA A 1 105 ? 117.205 115.423 28.061 1.00 123.98 105 ALA A N 1
ATOM 739 C CA . ALA A 1 105 ? 116.057 116.317 27.982 1.00 129.84 105 ALA A CA 1
ATOM 740 C C . ALA A 1 105 ? 115.033 115.770 26.961 1.00 133.76 105 ALA A C 1
ATOM 741 O O . ALA A 1 105 ? 113.794 115.893 27.138 1.00 131.82 105 ALA A O 1
ATOM 743 N N . GLY A 1 106 ? 115.558 115.165 25.897 1.00 135.19 106 GLY A N 1
ATOM 744 C CA . GLY A 1 106 ? 114.714 114.495 24.929 1.00 135.77 106 GLY A CA 1
ATOM 745 C C . GLY A 1 106 ? 113.829 113.455 25.591 1.00 133.03 106 GLY A C 1
ATOM 746 O O . GLY A 1 106 ? 112.617 113.396 25.335 1.00 135.92 106 GLY A O 1
ATOM 747 N N . THR A 1 107 ? 114.407 112.661 26.487 1.00 128.98 107 THR A N 1
ATOM 748 C CA . THR A 1 107 ? 113.593 111.628 27.123 1.00 130.76 107 THR A CA 1
ATOM 749 C C . THR A 1 107 ? 112.636 112.165 28.182 1.00 129.01 107 THR A C 1
ATOM 750 O O . THR A 1 107 ? 111.535 111.630 28.329 1.00 129.24 107 THR A O 1
ATOM 754 N N . LEU A 1 108 ? 113.032 113.200 28.922 1.00 127.41 108 LEU A N 1
ATOM 755 C CA . LEU A 1 108 ? 112.090 113.756 29.886 1.00 127.36 108 LEU A CA 1
ATOM 756 C C . LEU A 1 108 ? 110.889 114.332 29.164 1.00 134.78 108 LEU A C 1
ATOM 757 O O . LEU A 1 108 ? 109.750 114.028 29.521 1.00 135.72 108 LEU A O 1
ATOM 762 N N . ILE A 1 109 ? 111.133 115.170 28.160 1.00 136.79 109 ILE A N 1
ATOM 763 C CA . ILE A 1 109 ? 110.018 115.710 27.380 1.00 135.91 109 ILE A CA 1
ATOM 764 C C . ILE A 1 109 ? 109.180 114.587 26.767 1.00 129.68 109 ILE A C 1
ATOM 765 O O . ILE A 1 109 ? 107.943 114.671 26.745 1.00 128.86 109 ILE A O 1
ATOM 770 N N . GLY A 1 110 ? 109.854 113.538 26.287 1.00 124.96 110 GLY A N 1
ATOM 771 C CA . GLY A 1 110 ? 109.158 112.391 25.729 1.00 121.89 110 GLY A CA 1
ATOM 772 C C . GLY A 1 110 ? 108.197 111.772 26.738 1.00 121.31 110 GLY A C 1
ATOM 773 O O . GLY A 1 110 ? 107.009 111.590 26.460 1.00 128.08 110 GLY A O 1
ATOM 774 N N . ALA A 1 111 ? 108.692 111.485 27.934 1.00 117.82 111 ALA A N 1
ATOM 775 C CA . ALA A 1 111 ? 107.869 110.826 28.939 1.00 120.80 111 ALA A CA 1
ATOM 776 C C . ALA A 1 111 ? 106.749 111.736 29.469 1.00 131.38 111 ALA A C 1
ATOM 777 O O . ALA A 1 111 ? 105.645 111.268 29.779 1.00 135.86 111 ALA A O 1
ATOM 779 N N . VAL A 1 112 ? 107.023 113.032 29.561 1.00 134.12 112 VAL A N 1
ATOM 780 C CA . VAL A 1 112 ? 105.993 113.963 29.981 1.00 138.26 112 VAL A CA 1
ATOM 781 C C . VAL A 1 112 ? 104.885 113.923 28.970 1.00 146.97 112 VAL A C 1
ATOM 782 O O . VAL A 1 112 ? 103.701 113.815 29.316 1.00 154.27 112 VAL A O 1
ATOM 786 N N . ALA A 1 113 ? 105.290 113.946 27.707 1.00 147.88 113 ALA A N 1
ATOM 787 C CA . ALA A 1 113 ? 104.344 113.948 26.605 1.00 148.79 113 ALA A CA 1
ATOM 788 C C . ALA A 1 113 ? 103.437 112.728 26.687 1.00 143.36 113 ALA A C 1
ATOM 789 O O . ALA A 1 113 ? 102.197 112.841 26.756 1.00 139.62 113 ALA A O 1
ATOM 791 N N . VAL A 1 114 ? 104.087 111.571 26.774 1.00 138.92 114 VAL A N 1
ATOM 792 C CA . VAL A 1 114 ? 103.399 110.290 26.771 1.00 137.38 114 VAL A CA 1
ATOM 793 C C . VAL A 1 114 ? 102.421 110.128 27.932 1.00 136.38 114 VAL A C 1
ATOM 794 O O . VAL A 1 114 ? 101.231 109.799 27.746 1.00 134.17 114 VAL A O 1
ATOM 798 N N . THR A 1 115 ? 102.920 110.400 29.128 1.00 133.86 115 THR A N 1
ATOM 799 C CA . THR A 1 115 ? 102.111 110.210 30.308 1.00 132.83 115 THR A CA 1
ATOM 800 C C . THR A 1 115 ? 100.927 111.176 30.357 1.00 128.76 115 THR A C 1
ATOM 801 O O . THR A 1 115 ? 99.795 110.766 30.641 1.00 120.55 115 THR A O 1
ATOM 805 N N . ALA A 1 116 ? 101.188 112.428 29.991 1.00 133.61 116 ALA A N 1
ATOM 806 C CA . ALA A 1 116 ? 100.155 113.448 29.942 1.00 144.04 116 ALA A CA 1
ATOM 807 C C . ALA A 1 116 ? 99.050 112.998 28.977 1.00 154.65 116 ALA A C 1
ATOM 808 O O . ALA A 1 116 ? 97.829 113.144 29.233 1.00 152.72 116 ALA A O 1
ATOM 810 N N . LEU A 1 117 ? 99.510 112.434 27.864 1.00 158.23 117 LEU A N 1
ATOM 811 C CA . LEU A 1 117 ? 98.631 111.926 26.829 1.00 152.27 117 LEU A CA 1
ATOM 812 C C . LEU A 1 117 ? 97.709 110.883 27.422 1.00 136.34 117 LEU A C 1
ATOM 813 O O . LEU A 1 117 ? 96.487 111.030 27.394 1.00 130.44 117 LEU A O 1
ATOM 818 N N . LEU A 1 118 ? 98.318 109.869 28.026 1.00 128.08 118 LEU A N 1
ATOM 819 C CA . LEU A 1 118 ? 97.576 108.770 28.614 1.00 119.02 118 LEU A CA 1
ATOM 820 C C . LEU A 1 118 ? 96.553 109.283 29.631 1.00 115.19 118 LEU A C 1
ATOM 821 O O . LEU A 1 118 ? 95.502 108.692 29.803 1.00 119.06 118 LEU A O 1
ATOM 826 N N . TYR A 1 119 ? 96.864 110.364 30.327 1.00 112.93 119 TYR A N 1
ATOM 827 C CA . TYR A 1 119 ? 95.895 110.895 31.268 1.00 117.48 119 TYR A CA 1
ATOM 828 C C . TYR A 1 119 ? 94.813 111.714 30.611 1.00 132.07 119 TYR A C 1
ATOM 829 O O . TYR A 1 119 ? 93.768 111.984 31.224 1.00 138.73 119 TYR A O 1
ATOM 838 N N . LEU A 1 120 ? 95.046 112.124 29.371 1.00 139.64 120 LEU A N 1
ATOM 839 C CA . LEU A 1 120 ? 94.051 112.968 28.714 1.00 152.19 120 LEU A CA 1
ATOM 840 C C . LEU A 1 120 ? 92.984 112.229 27.872 1.00 151.43 120 LEU A C 1
ATOM 841 O O . LEU A 1 120 ? 92.472 112.780 26.879 1.00 150.81 120 LEU A O 1
ATOM 846 N N . TYR A 1 121 ? 92.619 111.020 28.307 1.00 147.68 121 TYR A N 1
ATOM 847 C CA . TYR A 1 121 ? 91.650 110.204 27.588 1.00 147.32 121 TYR A CA 1
ATOM 848 C C . TYR A 1 121 ? 92.118 110.072 26.161 1.00 158.73 121 TYR A C 1
ATOM 849 O O . TYR A 1 121 ? 91.568 110.731 25.289 1.00 161.52 121 TYR A O 1
ATOM 858 N N . PRO A 1 122 ? 93.136 109.237 25.912 1.00 168.93 122 PRO A N 1
ATOM 859 C CA . PRO A 1 122 ? 93.784 109.225 24.596 1.00 178.55 122 PRO A CA 1
ATOM 860 C C . PRO A 1 122 ? 92.944 108.658 23.448 1.00 191.34 122 PRO A C 1
ATOM 861 O O . PRO A 1 122 ? 91.894 109.207 23.110 1.00 195.46 122 PRO A O 1
ATOM 865 N N . GLU A 1 123 ? 93.410 107.571 22.846 1.00 197.20 123 GLU A N 1
ATOM 866 C CA . GLU A 1 123 ? 92.702 106.957 21.732 1.00 201.44 123 GLU A CA 1
ATOM 867 C C . GLU A 1 123 ? 92.404 105.503 22.072 1.00 194.39 123 GLU A C 1
ATOM 868 O O . GLU A 1 123 ? 91.673 104.807 21.367 1.00 194.59 123 GLU A O 1
ATOM 874 N N . TRP A 1 124 ? 93.007 105.066 23.170 1.00 188.68 124 TRP A N 1
ATOM 875 C CA . TRP A 1 124 ? 92.744 103.781 23.809 1.00 184.70 124 TRP A CA 1
ATOM 876 C C . TRP A 1 124 ? 92.829 102.529 22.906 1.00 173.52 124 TRP A C 1
ATOM 877 O O . TRP A 1 124 ? 92.391 101.445 23.292 1.00 168.17 124 TRP A O 1
ATOM 888 N N . TYR A 1 125 ? 93.347 102.698 21.692 1.00 170.05 125 TYR A N 1
ATOM 889 C CA . TYR A 1 125 ? 94.232 101.694 21.083 1.00 161.07 125 TYR A CA 1
ATOM 890 C C . TYR A 1 125 ? 95.635 102.031 21.628 1.00 155.14 125 TYR A C 1
ATOM 891 O O . TYR A 1 125 ? 96.497 101.160 21.846 1.00 155.26 125 TYR A O 1
ATOM 900 N N . VAL A 1 126 ? 95.818 103.333 21.847 1.00 147.94 126 VAL A N 1
ATOM 901 C CA . VAL A 1 126 ? 97.004 103.918 22.455 1.00 136.07 126 VAL A CA 1
ATOM 902 C C . VAL A 1 126 ? 97.301 103.177 23.747 1.00 129.84 126 VAL A C 1
ATOM 903 O O . VAL A 1 126 ? 98.445 102.828 24.032 1.00 123.10 126 VAL A O 1
ATOM 907 N N . ILE A 1 127 ? 96.257 102.953 24.535 1.00 131.39 127 ILE A N 1
ATOM 908 C CA . ILE A 1 127 ? 96.416 102.238 25.787 1.00 133.23 127 ILE A CA 1
ATOM 909 C C . ILE A 1 127 ? 97.105 100.906 25.556 1.00 130.57 127 ILE A C 1
ATOM 910 O O . ILE A 1 127 ? 98.083 100.598 26.211 1.00 128.49 127 ILE A O 1
ATOM 915 N N . ASP A 1 128 ? 96.640 100.157 24.569 1.00 130.83 128 ASP A N 1
ATOM 916 C CA . ASP A 1 128 ? 97.214 98.859 24.313 1.00 131.82 128 ASP A CA 1
ATOM 917 C C . ASP A 1 128 ? 98.657 99.061 23.989 1.00 130.61 128 ASP A C 1
ATOM 918 O O . ASP A 1 128 ? 99.488 98.348 24.506 1.00 137.68 128 ASP A O 1
ATOM 923 N N . ILE A 1 129 ? 98.941 100.063 23.160 1.00 128.03 129 ILE A N 1
ATOM 924 C CA . ILE A 1 129 ? 100.310 100.373 22.737 1.00 128.29 129 ILE A CA 1
ATOM 925 C C . ILE A 1 129 ? 101.289 100.682 23.915 1.00 127.35 129 ILE A C 1
ATOM 926 O O . ILE A 1 129 ? 102.385 100.113 23.999 1.00 111.64 129 ILE A O 1
ATOM 931 N N . LEU A 1 130 ? 100.887 101.581 24.810 1.00 136.97 130 LEU A N 1
ATOM 932 C CA . LEU A 1 130 ? 101.674 101.949 25.982 1.00 134.48 130 LEU A CA 1
ATOM 933 C C . LEU A 1 130 ? 101.789 100.766 26.922 1.00 131.06 130 LEU A C 1
ATOM 934 O O . LEU A 1 130 ? 102.830 100.545 27.515 1.00 133.55 130 LEU A O 1
ATOM 939 N N . GLY A 1 131 ? 100.695 100.029 27.071 1.00 126.10 131 GLY A N 1
ATOM 940 C CA . GLY A 1 131 ? 100.671 98.822 27.867 1.00 123.39 131 GLY A CA 1
ATOM 941 C C . GLY A 1 131 ? 101.755 97.916 27.329 1.00 126.00 131 GLY A C 1
ATOM 942 O O . GLY A 1 131 ? 102.493 97.298 28.105 1.00 132.30 131 GLY A O 1
ATOM 943 N N . VAL A 1 132 ? 101.870 97.867 26.001 1.00 121.36 132 VAL A N 1
ATOM 944 C CA . VAL A 1 132 ? 102.881 97.060 25.338 1.00 119.58 132 VAL A CA 1
ATOM 945 C C . VAL A 1 132 ? 104.271 97.592 25.669 1.00 124.60 132 VAL A C 1
ATOM 946 O O . VAL A 1 132 ? 105.196 96.815 25.958 1.00 124.59 132 VAL A O 1
ATOM 950 N N . LEU A 1 133 ? 104.411 98.918 25.655 1.00 127.44 133 LEU A N 1
ATOM 951 C CA . LEU A 1 133 ? 105.699 99.552 25.965 1.00 125.99 133 LEU A CA 1
ATOM 952 C C . LEU A 1 133 ? 106.183 99.195 27.355 1.00 123.40 133 LEU A C 1
ATOM 953 O O . LEU A 1 133 ? 107.244 98.597 27.515 1.00 123.48 133 LEU A O 1
ATOM 958 N N . ILE A 1 134 ? 105.417 99.643 28.342 1.00 119.10 134 ILE A N 1
ATOM 959 C CA . ILE A 1 134 ? 105.627 99.322 29.736 1.00 114.12 134 ILE A CA 1
ATOM 960 C C . ILE A 1 134 ? 106.004 97.867 29.927 1.00 116.62 134 ILE A C 1
ATOM 961 O O . ILE A 1 134 ? 107.055 97.543 30.507 1.00 120.08 134 ILE A O 1
ATOM 966 N N . SER A 1 135 ? 105.146 96.996 29.408 1.00 117.88 135 SER A N 1
ATOM 967 C CA . SER A 1 135 ? 105.321 95.570 29.615 1.00 124.38 135 SER A CA 1
ATOM 968 C C . SER A 1 135 ? 106.671 95.125 29.098 1.00 121.10 135 SER A C 1
ATOM 969 O O . SER A 1 135 ? 107.432 94.444 29.796 1.00 123.42 135 SER A O 1
ATOM 972 N N . ALA A 1 136 ? 106.976 95.532 27.878 1.00 118.90 136 ALA A N 1
ATOM 973 C CA . ALA A 1 136 ? 108.273 95.221 27.311 1.00 117.74 136 ALA A CA 1
ATOM 974 C C . ALA A 1 136 ? 109.398 95.756 28.201 1.00 116.02 136 ALA A C 1
ATOM 975 O O . ALA A 1 136 ? 110.409 95.080 28.406 1.00 119.69 136 ALA A O 1
ATOM 977 N N . GLY A 1 137 ? 109.193 96.945 28.762 1.00 108.65 137 GLY A N 1
ATOM 978 C CA . GLY A 1 137 ? 110.183 97.548 29.622 1.00 106.68 137 GLY A CA 1
ATOM 979 C C . GLY A 1 137 ? 110.523 96.606 30.751 1.00 109.47 137 GLY A C 1
ATOM 980 O O . GLY A 1 137 ? 111.666 96.147 30.879 1.00 111.69 137 GLY A O 1
ATOM 981 N N . VAL A 1 138 ? 109.510 96.264 31.532 1.00 109.34 138 VAL A N 1
ATOM 982 C CA . VAL A 1 138 ? 109.702 95.394 32.682 1.00 111.04 138 VAL A CA 1
ATOM 983 C C . VAL A 1 138 ? 110.352 94.065 32.289 1.00 115.32 138 VAL A C 1
ATOM 984 O O . VAL A 1 138 ? 111.320 93.587 32.937 1.00 120.15 138 VAL A O 1
ATOM 988 N N . ALA A 1 139 ? 109.839 93.508 31.192 1.00 111.21 139 ALA A N 1
ATOM 989 C CA . ALA A 1 139 ? 110.298 92.227 30.682 1.00 107.89 139 ALA A CA 1
ATOM 990 C C . ALA A 1 139 ? 111.809 92.290 30.482 1.00 113.47 139 ALA A C 1
ATOM 991 O O . ALA A 1 139 ? 112.573 91.423 30.950 1.00 108.95 139 ALA A O 1
ATOM 993 N N . SER A 1 140 ? 112.227 93.353 29.812 1.00 120.38 140 SER A N 1
ATOM 994 C CA . SER A 1 140 ? 113.632 93.580 29.570 1.00 125.48 140 SER A CA 1
ATOM 995 C C . SER A 1 140 ? 114.354 93.660 30.908 1.00 125.10 140 SER A C 1
ATOM 996 O O . SER A 1 140 ? 115.354 92.985 31.083 1.00 129.74 140 SER A O 1
ATOM 999 N N . ILE A 1 141 ? 113.870 94.467 31.854 1.00 119.12 141 ILE A N 1
ATOM 1000 C CA . ILE A 1 141 ? 114.629 94.590 33.099 1.00 114.30 141 ILE A CA 1
ATOM 1001 C C . ILE A 1 141 ? 114.893 93.256 33.790 1.00 112.58 141 ILE A C 1
ATOM 1002 O O . ILE A 1 141 ? 116.048 92.913 34.007 1.00 111.31 141 ILE A O 1
ATOM 1007 N N . PHE A 1 142 ? 113.856 92.486 34.113 1.00 114.64 142 PHE A N 1
ATOM 1008 C CA . PHE A 1 142 ? 114.131 91.275 34.895 1.00 116.88 142 PHE A CA 1
ATOM 1009 C C . PHE A 1 142 ? 114.859 90.238 34.066 1.00 112.14 142 PHE A C 1
ATOM 1010 O O . PHE A 1 142 ? 115.617 89.426 34.591 1.00 110.88 142 PHE A O 1
ATOM 1018 N N . GLY A 1 143 ? 114.555 90.218 32.779 1.00 109.19 143 GLY A N 1
ATOM 1019 C CA . GLY A 1 143 ? 115.251 89.323 31.888 1.00 111.98 143 GLY A CA 1
ATOM 1020 C C . GLY A 1 143 ? 116.743 89.617 31.797 1.00 113.58 143 GLY A C 1
ATOM 1021 O O . GLY A 1 143 ? 117.561 88.719 31.633 1.00 109.85 143 GLY A O 1
ATOM 1022 N N . ILE A 1 144 ? 117.095 90.897 31.849 1.00 118.40 144 ILE A N 1
ATOM 1023 C CA . ILE A 1 144 ? 118.498 91.303 31.857 1.00 120.39 144 ILE A CA 1
ATOM 1024 C C . ILE A 1 144 ? 119.025 90.883 33.200 1.00 126.82 144 ILE A C 1
ATOM 1025 O O . ILE A 1 144 ? 120.147 90.359 33.320 1.00 132.17 144 ILE A O 1
ATOM 1030 N N . SER A 1 145 ? 118.195 91.097 34.217 1.00 122.67 145 SER A N 1
ATOM 1031 C CA . SER A 1 145 ? 118.502 90.584 35.525 1.00 115.30 145 SER A CA 1
ATOM 1032 C C . SER A 1 145 ? 118.403 89.084 35.427 1.00 114.13 145 SER A C 1
ATOM 1033 O O . SER A 1 145 ? 118.107 88.528 34.366 1.00 117.43 145 SER A O 1
ATOM 1036 N N . LEU A 1 146 ? 118.623 88.411 36.533 1.00 113.80 146 LEU A N 1
ATOM 1037 C CA . LEU A 1 146 ? 119.388 87.182 36.394 1.00 119.45 146 LEU A CA 1
ATOM 1038 C C . LEU A 1 146 ? 118.762 85.992 35.617 1.00 107.92 146 LEU A C 1
ATOM 1039 O O . LEU A 1 146 ? 117.629 86.044 35.115 1.00 103.40 146 LEU A O 1
ATOM 1044 N N . GLU A 1 147 ? 119.521 84.907 35.593 1.00 108.32 147 GLU A N 1
ATOM 1045 C CA . GLU A 1 147 ? 119.570 83.996 34.465 1.00 103.47 147 GLU A CA 1
ATOM 1046 C C . GLU A 1 147 ? 118.401 83.001 34.429 1.00 95.98 147 GLU A C 1
ATOM 1047 O O . GLU A 1 147 ? 117.552 82.975 35.354 1.00 86.96 147 GLU A O 1
ATOM 1053 N N . PRO A 1 148 ? 118.318 82.230 33.325 1.00 101.20 148 PRO A N 1
ATOM 1054 C CA . PRO A 1 148 ? 117.237 81.262 33.149 1.00 107.46 148 PRO A CA 1
ATOM 1055 C C . PRO A 1 148 ? 116.909 80.406 34.358 1.00 115.83 148 PRO A C 1
ATOM 1056 O O . PRO A 1 148 ? 115.971 80.832 34.999 1.00 119.52 148 PRO A O 1
ATOM 1060 N N . LEU A 1 149 ? 117.606 79.315 34.677 1.00 117.04 149 LEU A N 1
ATOM 1061 C CA . LEU A 1 149 ? 117.152 78.440 35.779 1.00 113.93 149 LEU A CA 1
ATOM 1062 C C . LEU A 1 149 ? 116.427 79.161 36.922 1.00 113.18 149 LEU A C 1
ATOM 1063 O O . LEU A 1 149 ? 115.340 78.718 37.322 1.00 115.78 149 LEU A O 1
ATOM 1068 N N . PRO A 1 150 ? 116.976 80.299 37.404 1.00 111.31 150 PRO A N 1
ATOM 1069 C CA . PRO A 1 150 ? 116.120 81.125 38.267 1.00 117.50 150 PRO A CA 1
ATOM 1070 C C . PRO A 1 150 ? 114.812 81.634 37.612 1.00 119.86 150 PRO A C 1
ATOM 1071 O O . PRO A 1 150 ? 113.751 81.459 38.236 1.00 119.07 150 PRO A O 1
ATOM 1075 N N . VAL A 1 151 ? 114.851 82.179 36.394 1.00 119.45 151 VAL A N 1
ATOM 1076 C CA . VAL A 1 151 ? 113.581 82.576 35.760 1.00 114.15 151 VAL A CA 1
ATOM 1077 C C . VAL A 1 151 ? 112.670 81.382 35.648 1.00 112.42 151 VAL A C 1
ATOM 1078 O O . VAL A 1 151 ? 111.517 81.476 35.994 1.00 119.54 151 VAL A O 1
ATOM 1082 N N . LEU A 1 152 ? 113.204 80.254 35.206 1.00 111.53 152 LEU A N 1
ATOM 1083 C CA . LEU A 1 152 ? 112.444 79.020 35.114 1.00 117.75 152 LEU A CA 1
ATOM 1084 C C . LEU A 1 152 ? 111.739 78.637 36.422 1.00 120.40 152 LEU A C 1
ATOM 1085 O O . LEU A 1 152 ? 110.544 78.288 36.419 1.00 122.06 152 LEU A O 1
ATOM 1090 N N . VAL A 1 153 ? 112.456 78.710 37.541 1.00 121.87 153 VAL A N 1
ATOM 1091 C CA . VAL A 1 153 ? 111.800 78.403 38.805 1.00 126.88 153 VAL A CA 1
ATOM 1092 C C . VAL A 1 153 ? 110.671 79.390 39.047 1.00 127.68 153 VAL A C 1
ATOM 1093 O O . VAL A 1 153 ? 109.531 78.984 39.308 1.00 131.02 153 VAL A O 1
ATOM 1097 N N . LEU A 1 154 ? 110.973 80.672 38.852 1.00 121.72 154 LEU A N 1
ATOM 1098 C CA . LEU A 1 154 ? 110.007 81.715 39.125 1.00 113.99 154 LEU A CA 1
ATOM 1099 C C . LEU A 1 154 ? 108.740 81.453 38.336 1.00 101.91 154 LEU A C 1
ATOM 1100 O O . LEU A 1 154 ? 107.637 81.457 38.885 1.00 108.86 154 LEU A O 1
ATOM 1105 N N . LEU A 1 155 ? 108.910 81.213 37.049 1.00 90.67 155 LEU A N 1
ATOM 1106 C CA . LEU A 1 155 ? 107.791 80.941 36.170 1.00 102.60 155 LEU A CA 1
ATOM 1107 C C . LEU A 1 155 ? 106.973 79.786 36.685 1.00 113.89 155 LEU A C 1
ATOM 1108 O O . LEU A 1 155 ? 105.753 79.926 36.840 1.00 128.20 155 LEU A O 1
ATOM 1113 N N . VAL A 1 156 ? 107.614 78.650 36.957 1.00 108.89 156 VAL A N 1
ATOM 1114 C CA . VAL A 1 156 ? 106.806 77.506 37.375 1.00 113.19 156 VAL A CA 1
ATOM 1115 C C . VAL A 1 156 ? 106.046 77.770 38.697 1.00 119.23 156 VAL A C 1
ATOM 1116 O O . VAL A 1 156 ? 104.848 77.416 38.824 1.00 119.66 156 VAL A O 1
ATOM 1120 N N . LEU A 1 157 ? 106.707 78.464 39.628 1.00 118.05 157 LEU A N 1
ATOM 1121 C CA . LEU A 1 157 ? 106.077 78.858 40.886 1.00 116.20 157 LEU A CA 1
ATOM 1122 C C . LEU A 1 157 ? 104.817 79.687 40.670 1.00 123.23 157 LEU A C 1
ATOM 1123 O O . LEU A 1 157 ? 103.701 79.336 41.132 1.00 124.47 157 LEU A O 1
ATOM 1128 N N . LEU A 1 158 ? 104.999 80.785 39.944 1.00 122.20 158 LEU A N 1
ATOM 1129 C CA . LEU A 1 158 ? 103.921 81.734 39.746 1.00 117.12 158 LEU A CA 1
ATOM 1130 C C . LEU A 1 158 ? 102.789 80.976 39.097 1.00 121.70 158 LEU A C 1
ATOM 1131 O O . LEU A 1 158 ? 101.646 81.089 39.540 1.00 128.59 158 LEU A O 1
ATOM 1136 N N . ALA A 1 159 ? 103.124 80.135 38.116 1.00 121.47 159 ALA A N 1
ATOM 1137 C CA . ALA A 1 159 ? 102.107 79.338 37.421 1.00 129.54 159 ALA A CA 1
ATOM 1138 C C . ALA A 1 159 ? 101.295 78.485 38.408 1.00 139.73 159 ALA A C 1
ATOM 1139 O O . ALA A 1 159 ? 100.047 78.400 38.324 1.00 149.10 159 ALA A O 1
ATOM 1141 N N . VAL A 1 160 ? 101.996 77.860 39.349 1.00 137.25 160 VAL A N 1
ATOM 1142 C CA . VAL A 1 160 ? 101.311 77.033 40.330 1.00 135.65 160 VAL A CA 1
ATOM 1143 C C . VAL A 1 160 ? 100.329 77.852 41.166 1.00 132.86 160 VAL A C 1
ATOM 1144 O O . VAL A 1 160 ? 99.150 77.470 41.310 1.00 134.83 160 VAL A O 1
ATOM 1148 N N . TYR A 1 161 ? 100.791 79.013 41.641 1.00 127.73 161 TYR A N 1
ATOM 1149 C CA . TYR A 1 161 ? 99.918 79.920 42.393 1.00 124.87 161 TYR A CA 1
ATOM 1150 C C . TYR A 1 161 ? 98.667 80.184 41.594 1.00 118.52 161 TYR A C 1
ATOM 1151 O O . TYR A 1 161 ? 97.570 80.122 42.124 1.00 124.90 161 TYR A O 1
ATOM 1160 N N . ASP A 1 162 ? 98.847 80.508 40.320 1.00 111.96 162 ASP A N 1
ATOM 1161 C CA . ASP A 1 162 ? 97.717 80.837 39.475 1.00 115.11 162 ASP A CA 1
ATOM 1162 C C . ASP A 1 162 ? 96.696 79.730 39.468 1.00 117.70 162 ASP A C 1
ATOM 1163 O O . ASP A 1 162 ? 95.572 79.944 39.923 1.00 127.68 162 ASP A O 1
ATOM 1168 N N . ALA A 1 163 ? 97.085 78.547 38.991 1.00 111.10 163 ALA A N 1
ATOM 1169 C CA . ALA A 1 163 ? 96.111 77.454 38.899 1.00 116.81 163 ALA A CA 1
ATOM 1170 C C . ALA A 1 163 ? 95.436 77.179 40.258 1.00 123.95 163 ALA A C 1
ATOM 1171 O O . ALA A 1 163 ? 94.234 76.843 40.332 1.00 122.56 163 ALA A O 1
ATOM 1173 N N . ILE A 1 164 ? 96.180 77.343 41.342 1.00 127.81 164 ILE A N 1
ATOM 1174 C CA . ILE A 1 164 ? 95.502 77.230 42.617 1.00 134.65 164 ILE A CA 1
ATOM 1175 C C . ILE A 1 164 ? 94.414 78.291 42.694 1.00 136.96 164 ILE A C 1
ATOM 1176 O O . ILE A 1 164 ? 93.279 77.974 43.002 1.00 142.81 164 ILE A O 1
ATOM 1181 N N . SER A 1 165 ? 94.739 79.521 42.307 1.00 137.38 165 SER A N 1
ATOM 1182 C CA . SER A 1 165 ? 93.819 80.647 42.465 1.00 146.53 165 SER A CA 1
ATOM 1183 C C . SER A 1 165 ? 92.527 80.504 41.660 1.00 149.45 165 SER A C 1
ATOM 1184 O O . SER A 1 165 ? 91.400 80.652 42.195 1.00 157.75 165 SER A O 1
ATOM 1187 N N . VAL A 1 166 ? 92.685 80.117 40.403 1.00 142.16 166 VAL A N 1
ATOM 1188 C CA . VAL A 1 166 ? 91.525 79.936 39.549 1.00 141.79 166 VAL A CA 1
ATOM 1189 C C . VAL A 1 166 ? 90.701 78.821 40.129 1.00 141.28 166 VAL A C 1
ATOM 1190 O O . VAL A 1 166 ? 89.544 79.015 40.429 1.00 146.65 166 VAL A O 1
ATOM 1194 N N . TYR A 1 167 ? 91.330 77.680 40.386 1.00 136.76 167 TYR A N 1
ATOM 1195 C CA . TYR A 1 167 ? 90.583 76.516 40.854 1.00 133.51 167 TYR A CA 1
ATOM 1196 C C . TYR A 1 167 ? 89.809 76.788 42.132 1.00 139.33 167 TYR A C 1
ATOM 1197 O O . TYR A 1 167 ? 88.679 76.351 42.279 1.00 143.25 167 TYR A O 1
ATOM 1206 N N . ARG A 1 168 ? 90.435 77.498 43.061 1.00 142.54 168 ARG A N 1
ATOM 1207 C CA . ARG A 1 168 ? 89.781 77.868 44.307 1.00 143.58 168 ARG A CA 1
ATOM 1208 C C . ARG A 1 168 ? 88.522 78.633 43.998 1.00 140.43 168 ARG A C 1
ATOM 1209 O O . ARG A 1 168 ? 87.430 78.243 44.423 1.00 143.72 168 ARG A O 1
ATOM 1217 N N . THR A 1 169 ? 88.656 79.711 43.225 1.00 133.74 169 THR A N 1
ATOM 1218 C CA . THR A 1 169 ? 87.458 80.531 43.043 1.00 131.99 169 THR A CA 1
ATOM 1219 C C . THR A 1 169 ? 86.406 79.897 42.129 1.00 126.17 169 THR A C 1
ATOM 1220 O O . THR A 1 169 ? 85.224 80.203 42.229 1.00 126.22 169 THR A O 1
ATOM 1224 N N . LYS A 1 170 ? 86.848 78.995 41.269 1.00 122.10 170 LYS A N 1
ATOM 1225 C CA . LYS A 1 170 ? 85.969 78.296 40.361 1.00 117.58 170 LYS A CA 1
ATOM 1226 C C . LYS A 1 170 ? 85.180 77.288 41.176 1.00 129.27 170 LYS A C 1
ATOM 1227 O O . LYS A 1 170 ? 83.949 77.220 41.097 1.00 131.65 170 LYS A O 1
ATOM 1233 N N . HIS A 1 171 ? 85.890 76.521 41.986 1.00 131.84 171 HIS A N 1
ATOM 1234 C CA . HIS A 1 171 ? 85.246 75.632 42.935 1.00 141.33 171 HIS A CA 1
ATOM 1235 C C . HIS A 1 171 ? 84.295 76.391 43.858 1.00 145.43 171 HIS A C 1
ATOM 1236 O O . HIS A 1 171 ? 83.288 75.841 44.327 1.00 145.23 171 HIS A O 1
ATOM 1243 N N . MET A 1 172 ? 84.592 77.670 44.074 1.00 147.93 172 MET A N 1
ATOM 1244 C CA . MET A 1 172 ? 83.781 78.510 44.954 1.00 151.60 172 MET A CA 1
ATOM 1245 C C . MET A 1 172 ? 82.539 79.000 44.205 1.00 150.91 172 MET A C 1
ATOM 1246 O O . MET A 1 172 ? 81.521 79.382 44.794 1.00 149.92 172 MET A O 1
ATOM 1251 N N . ILE A 1 173 ? 82.617 78.928 42.885 1.00 150.52 173 ILE A N 1
ATOM 1252 C CA . ILE A 1 173 ? 81.438 79.166 42.090 1.00 132.28 173 ILE A CA 1
ATOM 1253 C C . ILE A 1 173 ? 80.600 77.912 42.267 1.00 156.75 173 ILE A C 1
ATOM 1254 O O . ILE A 1 173 ? 79.489 77.974 42.792 1.00 139.94 173 ILE A O 1
ATOM 1259 N N . THR A 1 174 ? 81.197 76.761 41.959 1.00 156.80 174 THR A N 1
ATOM 1260 C CA . THR A 1 174 ? 80.475 75.481 41.962 1.00 154.30 174 THR A CA 1
ATOM 1261 C C . THR A 1 174 ? 79.943 75.074 43.327 1.00 149.84 174 THR A C 1
ATOM 1262 O O . THR A 1 174 ? 79.199 74.109 43.435 1.00 147.90 174 THR A O 1
ATOM 1266 N N . LEU A 1 175 ? 80.345 75.803 44.361 1.00 151.31 175 LEU A N 1
ATOM 1267 C CA . LEU A 1 175 ? 79.841 75.571 45.704 1.00 159.99 175 LEU A CA 1
ATOM 1268 C C . LEU A 1 175 ? 78.631 76.413 46.044 1.00 164.66 175 LEU A C 1
ATOM 1269 O O . LEU A 1 175 ? 77.671 75.914 46.615 1.00 169.53 175 LEU A O 1
ATOM 1274 N N . ALA A 1 176 ? 78.707 77.702 45.730 1.00 165.35 176 ALA A N 1
ATOM 1275 C CA . ALA A 1 176 ? 77.702 78.686 46.154 1.00 171.10 176 ALA A CA 1
ATOM 1276 C C . ALA A 1 176 ? 76.348 78.611 45.448 1.00 170.23 176 ALA A C 1
ATOM 1277 O O . ALA A 1 176 ? 75.658 79.622 45.288 1.00 169.82 176 ALA A O 1
ATOM 1279 N N . GLU A 1 177 ? 75.984 77.420 45.006 1.00 169.98 177 GLU A N 1
ATOM 1280 C CA . GLU A 1 177 ? 74.641 77.186 44.535 1.00 173.85 177 GLU A CA 1
ATOM 1281 C C . GLU A 1 177 ? 74.052 76.110 45.412 1.00 181.42 177 GLU A C 1
ATOM 1282 O O . GLU A 1 177 ? 72.960 76.278 45.942 1.00 194.38 177 GLU A O 1
ATOM 1288 N N . GLY A 1 178 ? 74.776 75.021 45.629 1.00 175.08 178 GLY A N 1
ATOM 1289 C CA . GLY A 1 178 ? 74.194 73.971 46.440 1.00 178.34 178 GLY A CA 1
ATOM 1290 C C . GLY A 1 178 ? 75.028 72.760 46.775 1.00 174.25 178 GLY A C 1
ATOM 1291 O O . GLY A 1 178 ? 74.640 71.960 47.629 1.00 171.50 178 GLY A O 1
ATOM 1292 N N . VAL A 1 179 ? 76.157 72.601 46.097 1.00 165.42 179 VAL A N 1
ATOM 1293 C CA . VAL A 1 179 ? 77.057 71.509 46.426 1.00 164.41 179 VAL A CA 1
ATOM 1294 C C . VAL A 1 179 ? 77.859 71.813 47.693 1.00 160.50 179 VAL A C 1
ATOM 1295 O O . VAL A 1 179 ? 77.673 71.182 48.738 1.00 164.43 179 VAL A O 1
ATOM 1299 N N . GLY A 1 212 ? 91.036 97.973 35.189 1.00 112.65 212 GLY A N 1
ATOM 1300 C CA . GLY A 1 212 ? 91.977 97.307 36.080 1.00 119.19 212 GLY A CA 1
ATOM 1301 C C . GLY A 1 212 ? 92.398 95.889 35.699 1.00 119.74 212 GLY A C 1
ATOM 1302 O O . GLY A 1 212 ? 93.420 95.376 36.171 1.00 107.22 212 GLY A O 1
ATOM 1303 N N . ALA A 1 213 ? 91.610 95.251 34.838 1.00 129.64 213 ALA A N 1
ATOM 1304 C CA . ALA A 1 213 ? 91.908 93.897 34.374 1.00 131.07 213 ALA A CA 1
ATOM 1305 C C . ALA A 1 213 ? 93.217 93.907 33.570 1.00 132.62 213 ALA A C 1
ATOM 1306 O O . ALA A 1 213 ? 93.955 92.904 33.489 1.00 129.91 213 ALA A O 1
ATOM 1308 N N . PHE A 1 214 ? 93.493 95.054 32.966 1.00 135.60 214 PHE A N 1
ATOM 1309 C CA . PHE A 1 214 ? 94.627 95.164 32.091 1.00 135.42 214 PHE A CA 1
ATOM 1310 C C . PHE A 1 214 ? 95.885 94.875 32.870 1.00 128.36 214 PHE A C 1
ATOM 1311 O O . PHE A 1 214 ? 96.712 94.133 32.393 1.00 128.32 214 PHE A O 1
ATOM 1319 N N . VAL A 1 215 ? 95.988 95.362 34.101 1.00 124.94 215 VAL A N 1
ATOM 1320 C CA . VAL A 1 215 ? 97.152 95.041 34.932 1.00 124.47 215 VAL A CA 1
ATOM 1321 C C . VAL A 1 215 ? 97.511 93.553 34.972 1.00 134.06 215 VAL A C 1
ATOM 1322 O O . VAL A 1 215 ? 98.642 93.177 34.660 1.00 139.39 215 VAL A O 1
ATOM 1326 N N . MET A 1 216 ? 96.549 92.707 35.319 1.00 141.72 216 MET A N 1
ATOM 1327 C CA . MET A 1 216 ? 96.806 91.271 35.371 1.00 145.02 216 MET A CA 1
ATOM 1328 C C . MET A 1 216 ? 97.096 90.758 33.969 1.00 139.98 216 MET A C 1
ATOM 1329 O O . MET A 1 216 ? 97.966 89.894 33.763 1.00 135.28 216 MET A O 1
ATOM 1334 N N . GLY A 1 217 ? 96.389 91.323 32.997 1.00 142.26 217 GLY A N 1
ATOM 1335 C CA . GLY A 1 217 ? 96.591 90.897 31.631 1.00 146.05 217 GLY A CA 1
ATOM 1336 C C . GLY A 1 217 ? 97.978 91.198 31.069 1.00 140.37 217 GLY A C 1
ATOM 1337 O O . GLY A 1 217 ? 98.827 90.317 31.000 1.00 132.24 217 GLY A O 1
ATOM 1338 N N . MET A 1 218 ? 98.218 92.454 30.718 1.00 140.02 218 MET A N 1
ATOM 1339 C CA . MET A 1 218 ? 99.514 92.887 30.239 1.00 137.58 218 MET A CA 1
ATOM 1340 C C . MET A 1 218 ? 100.624 92.385 31.153 1.00 130.87 218 MET A C 1
ATOM 1341 O O . MET A 1 218 ? 101.719 92.076 30.681 1.00 139.83 218 MET A O 1
ATOM 1346 N N . GLY A 1 219 ? 100.368 92.340 32.458 1.00 117.92 219 GLY A N 1
ATOM 1347 C CA . GLY A 1 219 ? 101.329 91.731 33.361 1.00 117.71 219 GLY A CA 1
ATOM 1348 C C . GLY A 1 219 ? 101.670 90.295 32.960 1.00 118.96 219 GLY A C 1
ATOM 1349 O O . GLY A 1 219 ? 102.842 89.842 32.975 1.00 118.11 219 GLY A O 1
ATOM 1350 N N . ASP A 1 220 ? 100.654 89.556 32.542 1.00 118.25 220 ASP A N 1
ATOM 1351 C CA . ASP A 1 220 ? 100.950 88.187 32.171 1.00 121.38 220 ASP A CA 1
ATOM 1352 C C . ASP A 1 220 ? 101.481 88.128 30.740 1.00 118.47 220 ASP A C 1
ATOM 1353 O O . ASP A 1 220 ? 102.059 87.123 30.321 1.00 117.52 220 ASP A O 1
ATOM 1358 N N . LEU A 1 221 ? 101.233 89.198 29.988 1.00 115.16 221 LEU A N 1
ATOM 1359 C CA . LEU A 1 221 ? 101.865 89.418 28.696 1.00 112.59 221 LEU A CA 1
ATOM 1360 C C . LEU A 1 221 ? 103.377 89.400 28.936 1.00 114.90 221 LEU A C 1
ATOM 1361 O O . LEU A 1 221 ? 104.143 88.748 28.233 1.00 115.60 221 LEU A O 1
ATOM 1366 N N . ILE A 1 222 ? 103.772 90.052 30.017 1.00 115.28 222 ILE A N 1
ATOM 1367 C CA . ILE A 1 222 ? 105.158 90.101 30.445 1.00 113.41 222 ILE A CA 1
ATOM 1368 C C . ILE A 1 222 ? 105.720 88.743 30.853 1.00 123.75 222 ILE A C 1
ATOM 1369 O O . ILE A 1 222 ? 106.811 88.359 30.416 1.00 124.74 222 ILE A O 1
ATOM 1374 N N . MET A 1 223 ? 104.974 88.016 31.689 1.00 131.92 223 MET A N 1
ATOM 1375 C CA . MET A 1 223 ? 105.553 86.843 32.380 1.00 133.58 223 MET A CA 1
ATOM 1376 C C . MET A 1 223 ? 106.428 85.880 31.544 1.00 126.16 223 MET A C 1
ATOM 1377 O O . MET A 1 223 ? 107.607 85.699 31.842 1.00 114.97 223 MET A O 1
ATOM 1382 N N . PRO A 1 224 ? 105.888 85.323 30.458 1.00 133.49 224 PRO A N 1
ATOM 1383 C CA . PRO A 1 224 ? 106.725 84.345 29.760 1.00 138.97 224 PRO A CA 1
ATOM 1384 C C . PRO A 1 224 ? 107.890 85.006 28.993 1.00 139.90 224 PRO A C 1
ATOM 1385 O O . PRO A 1 224 ? 108.893 84.357 28.681 1.00 137.01 224 PRO A O 1
ATOM 1389 N N . SER A 1 225 ? 107.715 86.269 28.628 1.00 141.02 225 SER A N 1
ATOM 1390 C CA . SER A 1 225 ? 108.750 87.013 27.918 1.00 137.20 225 SER A CA 1
ATOM 1391 C C . SER A 1 225 ? 110.028 87.241 28.741 1.00 133.04 225 SER A C 1
ATOM 1392 O O . SER A 1 225 ? 111.113 87.297 28.180 1.00 136.69 225 SER A O 1
ATOM 1395 N N . ILE A 1 226 ? 109.923 87.368 30.062 1.00 129.01 226 ILE A N 1
ATOM 1396 C CA . ILE A 1 226 ? 111.141 87.585 30.865 1.00 126.74 226 ILE A CA 1
ATOM 1397 C C . ILE A 1 226 ? 112.130 86.433 30.693 1.00 121.13 226 ILE A C 1
ATOM 1398 O O . ILE A 1 226 ? 113.339 86.644 30.788 1.00 121.91 226 ILE A O 1
ATOM 1403 N N . LEU A 1 227 ? 111.620 85.223 30.458 1.00 116.12 227 LEU A N 1
ATOM 1404 C CA . LEU A 1 227 ? 112.487 84.090 30.171 1.00 114.34 227 LEU A CA 1
ATOM 1405 C C . LEU A 1 227 ? 113.043 84.222 28.766 1.00 123.44 227 LEU A C 1
ATOM 1406 O O . LEU A 1 227 ? 114.127 83.720 28.434 1.00 129.85 227 LEU A O 1
ATOM 1411 N N . VAL A 1 228 ? 112.341 84.978 27.948 1.00 122.40 228 VAL A N 1
ATOM 1412 C CA . VAL A 1 228 ? 112.798 85.141 26.592 1.00 119.98 228 VAL A CA 1
ATOM 1413 C C . VAL A 1 228 ? 114.018 86.074 26.628 1.00 119.20 228 VAL A C 1
ATOM 1414 O O . VAL A 1 228 ? 115.038 85.794 25.992 1.00 121.39 228 VAL A O 1
ATOM 1418 N N . VAL A 1 229 ? 113.947 87.143 27.415 1.00 116.51 229 VAL A N 1
ATOM 1419 C CA . VAL A 1 229 ? 115.122 87.981 27.580 1.00 115.82 229 VAL A CA 1
ATOM 1420 C C . VAL A 1 229 ? 116.249 87.185 28.235 1.00 110.94 229 VAL A C 1
ATOM 1421 O O . VAL A 1 229 ? 117.240 86.882 27.582 1.00 118.46 229 VAL A O 1
ATOM 1425 N N . SER A 1 230 ? 116.071 86.805 29.501 1.00 103.30 230 SER A N 1
ATOM 1426 C CA . SER A 1 230 ? 117.079 86.038 30.242 1.00 105.85 230 SER A CA 1
ATOM 1427 C C . SER A 1 230 ? 117.284 84.675 29.572 1.00 108.11 230 SER A C 1
ATOM 1428 O O . SER A 1 230 ? 116.932 83.628 30.116 1.00 109.83 230 SER A O 1
ATOM 1431 N N . SER A 1 231 ? 117.864 84.719 28.380 1.00 110.86 231 SER A N 1
ATOM 1432 C CA . SER A 1 231 ? 118.129 83.557 27.545 1.00 113.07 231 SER A CA 1
ATOM 1433 C C . SER A 1 231 ? 118.908 84.047 26.322 1.00 122.95 231 SER A C 1
ATOM 1434 O O . SER A 1 231 ? 119.897 83.446 25.879 1.00 123.65 231 SER A O 1
ATOM 1437 N N . HIS A 1 232 ? 118.425 85.144 25.763 1.00 126.47 232 HIS A N 1
ATOM 1438 C CA . HIS A 1 232 ? 119.209 85.907 24.834 1.00 128.61 232 HIS A CA 1
ATOM 1439 C C . HIS A 1 232 ? 120.215 86.733 25.665 1.00 125.82 232 HIS A C 1
ATOM 1440 O O . HIS A 1 232 ? 121.307 87.055 25.189 1.00 137.18 232 HIS A O 1
ATOM 1447 N N . VAL A 1 233 ? 119.857 87.070 26.906 1.00 113.90 233 VAL A N 1
ATOM 1448 C CA . VAL A 1 233 ? 120.852 87.645 27.833 1.00 115.46 233 VAL A CA 1
ATOM 1449 C C . VAL A 1 233 ? 121.868 86.622 28.324 1.00 123.99 233 VAL A C 1
ATOM 1450 O O . VAL A 1 233 ? 123.037 86.962 28.465 1.00 133.49 233 VAL A O 1
ATOM 1454 N N . PHE A 1 234 ? 121.458 85.388 28.606 1.00 125.72 234 PHE A N 1
ATOM 1455 C CA . PHE A 1 234 ? 122.464 84.386 28.924 1.00 133.45 234 PHE A CA 1
ATOM 1456 C C . PHE A 1 234 ? 123.170 84.069 27.615 1.00 139.29 234 PHE A C 1
ATOM 1457 O O . PHE A 1 234 ? 122.526 83.959 26.568 1.00 141.24 234 PHE A O 1
ATOM 1465 N N . LEU A 1 244 ? 117.360 86.267 13.560 1.00 112.43 244 LEU A N 1
ATOM 1466 C CA . LEU A 1 244 ? 118.243 87.254 14.211 1.00 126.30 244 LEU A CA 1
ATOM 1467 C C . LEU A 1 244 ? 118.632 86.888 15.648 1.00 130.84 244 LEU A C 1
ATOM 1468 O O . LEU A 1 244 ? 119.686 87.307 16.163 1.00 129.36 244 LEU A O 1
ATOM 1473 N N . SER A 1 245 ? 117.730 86.153 16.298 1.00 127.83 245 SER A N 1
ATOM 1474 C CA . SER A 1 245 ? 117.846 85.794 17.704 1.00 120.96 245 SER A CA 1
ATOM 1475 C C . SER A 1 245 ? 118.434 84.396 17.850 1.00 119.59 245 SER A C 1
ATOM 1476 O O . SER A 1 245 ? 118.957 83.851 16.883 1.00 129.86 245 SER A O 1
ATOM 1479 N N . ALA A 1 246 ? 118.251 83.774 19.014 1.00 114.07 246 ALA A N 1
ATOM 1480 C CA . ALA A 1 246 ? 118.900 82.495 19.330 1.00 111.42 246 ALA A CA 1
ATOM 1481 C C . ALA A 1 246 ? 118.085 81.258 18.832 1.00 118.31 246 ALA A C 1
ATOM 1482 O O . ALA A 1 246 ? 117.380 81.359 17.817 1.00 105.95 246 ALA A O 1
ATOM 1484 N N . PRO A 1 247 ? 118.226 80.074 19.482 1.00 133.00 247 PRO A N 1
ATOM 1485 C CA . PRO A 1 247 ? 117.091 79.135 19.571 1.00 138.73 247 PRO A CA 1
ATOM 1486 C C . PRO A 1 247 ? 116.242 79.478 20.768 1.00 142.25 247 PRO A C 1
ATOM 1487 O O . PRO A 1 247 ? 115.963 78.608 21.596 1.00 146.14 247 PRO A O 1
ATOM 1491 N N . THR A 1 248 ? 115.893 80.741 20.911 1.00 139.42 248 THR A N 1
ATOM 1492 C CA . THR A 1 248 ? 115.014 81.127 21.984 1.00 133.98 248 THR A CA 1
ATOM 1493 C C . THR A 1 248 ? 113.882 81.847 21.300 1.00 133.95 248 THR A C 1
ATOM 1494 O O . THR A 1 248 ? 112.904 82.312 21.911 1.00 135.42 248 THR A O 1
ATOM 1498 N N . LEU A 1 249 ? 114.019 81.897 19.984 1.00 135.60 249 LEU A N 1
ATOM 1499 C CA . LEU A 1 249 ? 112.844 82.088 19.183 1.00 137.75 249 LEU A CA 1
ATOM 1500 C C . LEU A 1 249 ? 111.905 81.029 19.739 1.00 142.22 249 LEU A C 1
ATOM 1501 O O . LEU A 1 249 ? 110.764 81.328 20.050 1.00 143.12 249 LEU A O 1
ATOM 1506 N N . GLY A 1 250 ? 112.422 79.808 19.904 1.00 143.16 250 GLY A N 1
ATOM 1507 C CA . GLY A 1 250 ? 111.647 78.692 20.417 1.00 142.76 250 GLY A CA 1
ATOM 1508 C C . GLY A 1 250 ? 110.783 79.059 21.612 1.00 141.24 250 GLY A C 1
ATOM 1509 O O . GLY A 1 250 ? 109.584 78.790 21.619 1.00 139.55 250 GLY A O 1
ATOM 1510 N N . ALA A 1 251 ? 111.378 79.695 22.612 1.00 139.30 251 ALA A N 1
ATOM 1511 C CA . ALA A 1 251 ? 110.603 80.196 23.741 1.00 129.65 251 ALA A CA 1
ATOM 1512 C C . ALA A 1 251 ? 109.561 81.189 23.248 1.00 130.93 251 ALA A C 1
ATOM 1513 O O . ALA A 1 251 ? 108.431 81.175 23.742 1.00 137.94 251 ALA A O 1
ATOM 1515 N N . MET A 1 252 ? 109.909 82.044 22.279 1.00 127.50 252 MET A N 1
ATOM 1516 C CA . MET A 1 252 ? 108.898 83.005 21.812 1.00 129.45 252 MET A CA 1
ATOM 1517 C C . MET A 1 252 ? 107.693 82.354 21.124 1.00 131.33 252 MET A C 1
ATOM 1518 O O . MET A 1 252 ? 106.539 82.706 21.408 1.00 138.64 252 MET A O 1
ATOM 1523 N N . VAL A 1 253 ? 107.946 81.404 20.234 1.00 126.01 253 VAL A N 1
ATOM 1524 C CA . VAL A 1 253 ? 106.853 80.709 19.588 1.00 130.55 253 VAL A CA 1
ATOM 1525 C C . VAL A 1 253 ? 106.068 79.853 20.568 1.00 135.37 253 VAL A C 1
ATOM 1526 O O . VAL A 1 253 ? 104.843 79.856 20.535 1.00 141.85 253 VAL A O 1
ATOM 1530 N N . GLY A 1 254 ? 106.755 79.125 21.441 1.00 132.10 254 GLY A N 1
ATOM 1531 C CA . GLY A 1 254 ? 106.056 78.289 22.402 1.00 130.37 254 GLY A CA 1
ATOM 1532 C C . GLY A 1 254 ? 105.158 79.121 23.304 1.00 124.55 254 GLY A C 1
ATOM 1533 O O . GLY A 1 254 ? 104.066 78.692 23.675 1.00 123.94 254 GLY A O 1
ATOM 1534 N N . SER A 1 255 ? 105.601 80.337 23.608 1.00 118.43 255 SER A N 1
ATOM 1535 C CA . SER A 1 255 ? 104.798 81.249 24.395 1.00 117.18 255 SER A CA 1
ATOM 1536 C C . SER A 1 255 ? 103.613 81.699 23.564 1.00 119.44 255 SER A C 1
ATOM 1537 O O . SER A 1 255 ? 102.509 81.864 24.080 1.00 125.64 255 SER A O 1
ATOM 1540 N N . LEU A 1 256 ? 103.815 81.871 22.269 1.00 118.70 256 LEU A N 1
ATOM 1541 C CA . LEU A 1 256 ? 102.678 82.267 21.459 1.00 127.64 256 LEU A CA 1
ATOM 1542 C C . LEU A 1 256 ? 101.678 81.125 21.391 1.00 130.58 256 LEU A C 1
ATOM 1543 O O . LEU A 1 256 ? 100.466 81.349 21.418 1.00 136.99 256 LEU A O 1
ATOM 1548 N N . VAL A 1 257 ? 102.183 79.897 21.368 1.00 127.20 257 VAL A N 1
ATOM 1549 C CA . VAL A 1 257 ? 101.320 78.733 21.282 1.00 129.98 257 VAL A CA 1
ATOM 1550 C C . VAL A 1 257 ? 100.562 78.505 22.584 1.00 140.04 257 VAL A C 1
ATOM 1551 O O . VAL A 1 257 ? 99.400 78.079 22.567 1.00 145.65 257 VAL A O 1
ATOM 1555 N N . GLY A 1 258 ? 101.200 78.839 23.705 1.00 142.86 258 GLY A N 1
ATOM 1556 C CA . GLY A 1 258 ? 100.546 78.791 25.001 1.00 140.95 258 GLY A CA 1
ATOM 1557 C C . GLY A 1 258 ? 99.365 79.740 24.927 1.00 136.40 258 GLY A C 1
ATOM 1558 O O . GLY A 1 258 ? 98.233 79.377 25.261 1.00 129.45 258 GLY A O 1
ATOM 1559 N N . LEU A 1 259 ? 99.629 80.951 24.434 1.00 137.20 259 LEU A N 1
ATOM 1560 C CA . LEU A 1 259 ? 98.568 81.936 24.287 1.00 133.41 259 LEU A CA 1
ATOM 1561 C C . LEU A 1 259 ? 97.475 81.375 23.396 1.00 137.80 259 LEU A C 1
ATOM 1562 O O . LEU A 1 259 ? 96.306 81.695 23.590 1.00 145.32 259 LEU A O 1
ATOM 1567 N N . ALA A 1 260 ? 97.846 80.552 22.415 1.00 133.80 260 ALA A N 1
ATOM 1568 C CA . ALA A 1 260 ? 96.840 79.940 21.542 1.00 131.78 260 ALA A CA 1
ATOM 1569 C C . ALA A 1 260 ? 95.915 79.037 22.346 1.00 131.83 260 ALA A C 1
ATOM 1570 O O . ALA A 1 260 ? 94.698 79.197 22.281 1.00 133.66 260 ALA A O 1
ATOM 1572 N N . VAL A 1 261 ? 96.481 78.116 23.124 1.00 131.33 261 VAL A N 1
ATOM 1573 C CA . VAL A 1 261 ? 95.642 77.276 23.985 1.00 137.39 261 VAL A CA 1
ATOM 1574 C C . VAL A 1 261 ? 94.744 78.125 24.893 1.00 142.21 261 VAL A C 1
ATOM 1575 O O . VAL A 1 261 ? 93.558 77.821 25.114 1.00 144.33 261 VAL A O 1
ATOM 1579 N N . LEU A 1 262 ? 95.315 79.214 25.388 1.00 141.42 262 LEU A N 1
ATOM 1580 C CA . LEU A 1 262 ? 94.605 80.090 26.295 1.00 137.74 262 LEU A CA 1
ATOM 1581 C C . LEU A 1 262 ? 93.408 80.780 25.631 1.00 139.98 262 LEU A C 1
ATOM 1582 O O . LEU A 1 262 ? 92.291 80.646 26.111 1.00 143.87 262 LEU A O 1
ATOM 1587 N N . LEU A 1 263 ? 93.615 81.501 24.528 1.00 140.38 263 LEU A N 1
ATOM 1588 C CA . LEU A 1 263 ? 92.497 82.221 23.919 1.00 143.61 263 LEU A CA 1
ATOM 1589 C C . LEU A 1 263 ? 91.553 81.221 23.279 1.00 146.49 263 LEU A C 1
ATOM 1590 O O . LEU A 1 263 ? 90.407 81.551 22.938 1.00 148.96 263 LEU A O 1
ATOM 1595 N N . TYR A 1 264 ? 92.016 79.983 23.150 1.00 150.26 264 TYR A N 1
ATOM 1596 C CA . TYR A 1 264 ? 91.139 78.933 22.662 1.00 160.84 264 TYR A CA 1
ATOM 1597 C C . TYR A 1 264 ? 90.122 78.552 23.717 1.00 161.74 264 TYR A C 1
ATOM 1598 O O . TYR A 1 264 ? 88.912 78.619 23.477 1.00 163.41 264 TYR A O 1
ATOM 1607 N N . PHE A 1 265 ? 90.606 78.137 24.883 1.00 161.94 265 PHE A N 1
ATOM 1608 C CA . PHE A 1 265 ? 89.689 77.739 25.947 1.00 163.25 265 PHE A CA 1
ATOM 1609 C C . PHE A 1 265 ? 88.834 78.921 26.405 1.00 158.92 265 PHE A C 1
ATOM 1610 O O . PHE A 1 265 ? 87.671 78.760 26.728 1.00 158.89 265 PHE A O 1
ATOM 1618 N N . VAL A 1 266 ? 89.415 80.115 26.411 1.00 157.70 266 VAL A N 1
ATOM 1619 C CA . VAL A 1 266 ? 88.660 81.310 26.754 1.00 160.54 266 VAL A CA 1
ATOM 1620 C C . VAL A 1 266 ? 87.562 81.566 25.723 1.00 162.75 266 VAL A C 1
ATOM 1621 O O . VAL A 1 266 ? 86.447 81.952 26.077 1.00 163.47 266 VAL A O 1
ATOM 1625 N N . ASN A 1 267 ? 87.849 81.329 24.449 1.00 168.32 267 ASN A N 1
ATOM 1626 C CA . ASN A 1 267 ? 86.773 81.395 23.462 1.00 177.44 267 ASN A CA 1
ATOM 1627 C C . ASN A 1 267 ? 85.949 80.113 23.400 1.00 176.63 267 ASN A C 1
ATOM 1628 O O . ASN A 1 267 ? 85.202 79.894 22.445 1.00 175.59 267 ASN A O 1
ATOM 1633 N N . LYS A 1 268 ? 86.119 79.270 24.422 1.00 176.28 268 LYS A N 1
ATOM 1634 C CA . LYS A 1 268 ? 85.242 78.127 24.657 1.00 179.24 268 LYS A CA 1
ATOM 1635 C C . LYS A 1 268 ? 84.541 78.373 25.981 1.00 181.93 268 LYS A C 1
ATOM 1636 O O . LYS A 1 268 ? 84.973 79.213 26.768 1.00 180.15 268 LYS A O 1
ATOM 1642 N N . GLY A 1 269 ? 83.445 77.660 26.213 1.00 188.01 269 GLY A N 1
ATOM 1643 C CA . GLY A 1 269 ? 82.725 77.773 27.467 1.00 190.97 269 GLY A CA 1
ATOM 1644 C C . GLY A 1 269 ? 83.448 77.051 28.590 1.00 187.56 269 GLY A C 1
ATOM 1645 O O . GLY A 1 269 ? 83.992 75.963 28.372 1.00 184.89 269 GLY A O 1
ATOM 1646 N N . ASN A 1 270 ? 83.492 77.684 29.765 1.00 187.78 270 ASN A N 1
ATOM 1647 C CA . ASN A 1 270 ? 84.069 77.128 31.001 1.00 186.68 270 ASN A CA 1
ATOM 1648 C C . ASN A 1 270 ? 85.610 77.232 31.093 1.00 171.53 270 ASN A C 1
ATOM 1649 O O . ASN A 1 270 ? 86.357 76.272 30.849 1.00 160.76 270 ASN A O 1
ATOM 1654 N N . PRO A 1 271 ? 86.074 78.424 31.490 1.00 167.78 271 PRO A N 1
ATOM 1655 C CA . PRO A 1 271 ? 87.448 78.906 31.375 1.00 168.40 271 PRO A CA 1
ATOM 1656 C C . PRO A 1 271 ? 88.456 78.079 32.180 1.00 178.43 271 PRO A C 1
ATOM 1657 O O . PRO A 1 271 ? 88.076 77.164 32.923 1.00 183.27 271 PRO A O 1
ATOM 1661 N N . GLN A 1 272 ? 89.737 78.425 32.016 1.00 176.84 272 GLN A N 1
ATOM 1662 C CA . GLN A 1 272 ? 90.858 77.733 32.647 1.00 168.60 272 GLN A CA 1
ATOM 1663 C C . GLN A 1 272 ? 91.873 78.781 33.036 1.00 161.31 272 GLN A C 1
ATOM 1664 O O . GLN A 1 272 ? 91.545 79.964 33.018 1.00 157.50 272 GLN A O 1
ATOM 1670 N N . ALA A 1 273 ? 93.100 78.372 33.361 1.00 159.10 273 ALA A N 1
ATOM 1671 C CA . ALA A 1 273 ? 93.863 79.082 34.396 1.00 150.03 273 ALA A CA 1
ATOM 1672 C C . ALA A 1 273 ? 94.665 80.280 33.893 1.00 142.52 273 ALA A C 1
ATOM 1673 O O . ALA A 1 273 ? 94.643 81.323 34.551 1.00 141.28 273 ALA A O 1
ATOM 1675 N N . GLY A 1 274 ? 95.349 80.158 32.751 1.00 137.70 274 GLY A N 1
ATOM 1676 C CA . GLY A 1 274 ? 96.163 81.274 32.276 1.00 140.65 274 GLY A CA 1
ATOM 1677 C C . GLY A 1 274 ? 97.688 81.130 32.174 1.00 142.89 274 GLY A C 1
ATOM 1678 O O . GLY A 1 274 ? 98.282 80.829 31.092 1.00 142.97 274 GLY A O 1
ATOM 1679 N N . LEU A 1 275 ? 98.349 81.450 33.287 1.00 139.32 275 LEU A N 1
ATOM 1680 C CA . LEU A 1 275 ? 99.792 81.272 33.345 1.00 133.66 275 LEU A CA 1
ATOM 1681 C C . LEU A 1 275 ? 100.265 79.907 32.833 1.00 136.05 275 LEU A C 1
ATOM 1682 O O . LEU A 1 275 ? 101.044 79.879 31.901 1.00 136.33 275 LEU A O 1
ATOM 1687 N N . PRO A 1 276 ? 99.736 78.782 33.360 1.00 140.16 276 PRO A N 1
ATOM 1688 C CA . PRO A 1 276 ? 100.298 77.505 32.871 1.00 143.68 276 PRO A CA 1
ATOM 1689 C C . PRO A 1 276 ? 100.266 77.258 31.353 1.00 140.98 276 PRO A C 1
ATOM 1690 O O . PRO A 1 276 ? 101.213 76.652 30.818 1.00 137.92 276 PRO A O 1
ATOM 1694 N N . PRO A 1 277 ? 99.245 77.789 30.661 1.00 142.16 277 PRO A N 1
ATOM 1695 C CA . PRO A 1 277 ? 99.406 77.761 29.212 1.00 143.04 277 PRO A CA 1
ATOM 1696 C C . PRO A 1 277 ? 100.526 78.669 28.733 1.00 142.76 277 PRO A C 1
ATOM 1697 O O . PRO A 1 277 ? 101.386 78.208 27.943 1.00 144.62 277 PRO A O 1
ATOM 1701 N N . LEU A 1 278 ? 100.561 79.912 29.206 1.00 138.92 278 LEU A N 1
ATOM 1702 C CA . LEU A 1 278 ? 101.595 80.800 28.671 1.00 131.28 278 LEU A CA 1
ATOM 1703 C C . LEU A 1 278 ? 103.036 80.470 29.074 1.00 116.96 278 LEU A C 1
ATOM 1704 O O . LEU A 1 278 ? 103.904 80.300 28.223 1.00 114.60 278 LEU A O 1
ATOM 1709 N N . ASN A 1 279 ? 103.288 80.400 30.363 1.00 107.37 279 ASN A N 1
ATOM 1710 C CA . ASN A 1 279 ? 104.565 79.969 30.857 1.00 109.30 279 ASN A CA 1
ATOM 1711 C C . ASN A 1 279 ? 104.861 78.539 30.452 1.00 114.59 279 ASN A C 1
ATOM 1712 O O . ASN A 1 279 ? 105.891 78.291 29.863 1.00 122.58 279 ASN A O 1
ATOM 1717 N N . GLY A 1 280 ? 103.977 77.593 30.750 1.00 115.26 280 GLY A N 1
ATOM 1718 C CA . GLY A 1 280 ? 104.253 76.211 30.388 1.00 118.99 280 GLY A CA 1
ATOM 1719 C C . GLY A 1 280 ? 104.576 76.047 28.906 1.00 121.61 280 GLY A C 1
ATOM 1720 O O . GLY A 1 280 ? 105.369 75.179 28.525 1.00 122.72 280 GLY A O 1
ATOM 1721 N N . GLY A 1 281 ? 104.034 76.933 28.077 1.00 123.09 281 GLY A N 1
ATOM 1722 C CA . GLY A 1 281 ? 104.267 76.859 26.648 1.00 126.50 281 GLY A CA 1
ATOM 1723 C C . GLY A 1 281 ? 105.557 77.548 26.235 1.00 125.85 281 GLY A C 1
ATOM 1724 O O . GLY A 1 281 ? 106.258 77.088 25.325 1.00 121.91 281 GLY A O 1
ATOM 1725 N N . ALA A 1 282 ? 105.880 78.650 26.907 1.00 130.61 282 ALA A N 1
ATOM 1726 C CA . ALA A 1 282 ? 107.154 79.328 26.675 1.00 136.09 282 ALA A CA 1
ATOM 1727 C C . ALA A 1 282 ? 108.339 78.475 27.117 1.00 138.11 282 ALA A C 1
ATOM 1728 O O . ALA A 1 282 ? 109.314 78.342 26.376 1.00 142.85 282 ALA A O 1
ATOM 1730 N N . ILE A 1 283 ? 108.238 77.892 28.309 1.00 132.19 283 ILE A N 1
ATOM 1731 C CA . ILE A 1 283 ? 109.179 76.885 28.775 1.00 135.38 283 ILE A CA 1
ATOM 1732 C C . ILE A 1 283 ? 109.241 75.698 27.827 1.00 144.57 283 ILE A C 1
ATOM 1733 O O . ILE A 1 283 ? 110.324 75.180 27.548 1.00 148.54 283 ILE A O 1
ATOM 1738 N N . LEU A 1 284 ? 108.088 75.245 27.349 1.00 146.97 284 LEU A N 1
ATOM 1739 C CA . LEU A 1 284 ? 108.101 74.174 26.357 1.00 146.36 284 LEU A CA 1
ATOM 1740 C C . LEU A 1 284 ? 108.955 74.538 25.129 1.00 140.99 284 LEU A C 1
ATOM 1741 O O . LEU A 1 284 ? 109.831 73.767 24.717 1.00 138.52 284 LEU A O 1
ATOM 1746 N N . GLY A 1 285 ? 108.747 75.740 24.592 1.00 138.52 285 GLY A N 1
ATOM 1747 C CA . GLY A 1 285 ? 109.439 76.149 23.377 1.00 137.48 285 GLY A CA 1
ATOM 1748 C C . GLY A 1 285 ? 110.918 76.348 23.601 1.00 132.35 285 GLY A C 1
ATOM 1749 O O . GLY A 1 285 ? 111.765 75.967 22.794 1.00 128.32 285 GLY A O 1
ATOM 1750 N N . PHE A 1 286 ? 111.206 76.953 24.738 1.00 131.30 286 PHE A N 1
ATOM 1751 C CA . PHE A 1 286 ? 112.555 77.178 25.207 1.00 130.41 286 PHE A CA 1
ATOM 1752 C C . PHE A 1 286 ? 113.351 75.892 25.358 1.00 133.12 286 PHE A C 1
ATOM 1753 O O . PHE A 1 286 ? 114.479 75.803 24.908 1.00 137.45 286 PHE A O 1
ATOM 1761 N N . LEU A 1 287 ? 112.772 74.911 26.036 1.00 133.34 287 LEU A N 1
ATOM 1762 C CA . LEU A 1 287 ? 113.408 73.607 26.172 1.00 131.79 287 LEU A CA 1
ATOM 1763 C C . LEU A 1 287 ? 113.470 72.865 24.838 1.00 137.02 287 LEU A C 1
ATOM 1764 O O . LEU A 1 287 ? 114.302 71.981 24.650 1.00 143.34 287 LEU A O 1
ATOM 1769 N N . VAL A 1 288 ? 112.575 73.209 23.922 1.00 132.99 288 VAL A N 1
ATOM 1770 C CA . VAL A 1 288 ? 112.679 72.678 22.582 1.00 134.68 288 VAL A CA 1
ATOM 1771 C C . VAL A 1 288 ? 113.890 73.306 21.865 1.00 142.72 288 VAL A C 1
ATOM 1772 O O . VAL A 1 288 ? 114.549 72.646 21.061 1.00 148.47 288 VAL A O 1
ATOM 1776 N N . GLY A 1 289 ? 114.202 74.559 22.202 1.00 142.56 289 GLY A N 1
ATOM 1777 C CA . GLY A 1 289 ? 115.328 75.299 21.634 1.00 139.22 289 GLY A CA 1
ATOM 1778 C C . GLY A 1 289 ? 116.662 74.967 22.290 1.00 130.51 289 GLY A C 1
ATOM 1779 O O . GLY A 1 289 ? 117.635 75.719 22.182 1.00 117.41 289 GLY A O 1
ATOM 1780 N N . ALA A 1 290 ? 116.640 73.910 23.096 1.00 134.97 290 ALA A N 1
ATOM 1781 C CA . ALA A 1 290 ? 117.829 73.319 23.675 1.00 139.34 290 ALA A CA 1
ATOM 1782 C C . ALA A 1 290 ? 118.066 72.040 22.894 1.00 150.22 290 ALA A C 1
ATOM 1783 O O . ALA A 1 290 ? 119.171 71.746 22.455 1.00 154.70 290 ALA A O 1
ATOM 1785 N N . ALA A 1 291 ? 116.989 71.303 22.663 1.00 158.80 291 ALA A N 1
ATOM 1786 C CA . ALA A 1 291 ? 117.070 70.125 21.816 1.00 172.76 291 ALA A CA 1
ATOM 1787 C C . ALA A 1 291 ? 117.436 70.526 20.383 1.00 185.94 291 ALA A C 1
ATOM 1788 O O . ALA A 1 291 ? 117.473 69.676 19.492 1.00 187.22 291 ALA A O 1
ATOM 1790 N N . LEU A 1 292 ? 117.642 71.826 20.160 1.00 196.55 292 LEU A N 1
ATOM 1791 C CA . LEU A 1 292 ? 118.076 72.335 18.863 1.00 200.17 292 LEU A CA 1
ATOM 1792 C C . LEU A 1 292 ? 119.590 72.647 18.780 1.00 198.23 292 LEU A C 1
ATOM 1793 O O . LEU A 1 292 ? 120.238 72.370 17.758 1.00 203.92 292 LEU A O 1
ATOM 1798 N N . ALA A 1 293 ? 120.157 73.192 19.856 1.00 186.22 293 ALA A N 1
ATOM 1799 C CA . ALA A 1 293 ? 121.568 73.574 19.859 1.00 178.86 293 ALA A CA 1
ATOM 1800 C C . ALA A 1 293 ? 122.094 73.709 21.276 1.00 176.54 293 ALA A C 1
ATOM 1801 O O . ALA A 1 293 ? 122.233 72.723 21.992 1.00 176.59 293 ALA A O 1
ATOM 1803 N N . LEU B 1 7 ? 88.767 57.158 69.622 1.00 217.90 7 LEU B N 1
ATOM 1804 C CA . LEU B 1 7 ? 90.060 56.909 68.988 1.00 214.43 7 LEU B CA 1
ATOM 1805 C C . LEU B 1 7 ? 90.970 58.139 68.861 1.00 214.85 7 LEU B C 1
ATOM 1806 O O . LEU B 1 7 ? 92.174 58.016 69.073 1.00 214.00 7 LEU B O 1
ATOM 1811 N N . PRO B 1 8 ? 90.414 59.329 68.534 1.00 216.24 8 PRO B N 1
ATOM 1812 C CA . PRO B 1 8 ? 91.338 60.477 68.541 1.00 218.50 8 PRO B CA 1
ATOM 1813 C C . PRO B 1 8 ? 91.816 60.807 69.958 1.00 222.11 8 PRO B C 1
ATOM 1814 O O . PRO B 1 8 ? 92.765 61.596 70.134 1.00 224.57 8 PRO B O 1
ATOM 1818 N N . LEU B 1 9 ? 91.133 60.229 70.946 1.00 215.36 9 LEU B N 1
ATOM 1819 C CA . LEU B 1 9 ? 91.574 60.221 72.342 1.00 210.04 9 LEU B CA 1
ATOM 1820 C C . LEU B 1 9 ? 93.062 59.852 72.522 1.00 206.81 9 LEU B C 1
ATOM 1821 O O . LEU B 1 9 ? 93.694 60.261 73.498 1.00 208.20 9 LEU B O 1
ATOM 1826 N N . LEU B 1 10 ? 93.603 59.072 71.582 1.00 201.01 10 LEU B N 1
ATOM 1827 C CA . LEU B 1 10 ? 95.042 58.808 71.489 1.00 190.66 10 LEU B CA 1
ATOM 1828 C C . LEU B 1 10 ? 95.639 59.759 70.473 1.00 176.76 10 LEU B C 1
ATOM 1829 O O . LEU B 1 10 ? 96.815 60.112 70.530 1.00 171.12 10 LEU B O 1
ATOM 1834 N N . GLY B 1 11 ? 94.793 60.152 69.530 1.00 172.84 11 GLY B N 1
ATOM 1835 C CA . GLY B 1 11 ? 95.183 60.983 68.416 1.00 169.53 11 GLY B CA 1
ATOM 1836 C C . GLY B 1 11 ? 95.933 62.231 68.816 1.00 168.17 11 GLY B C 1
ATOM 1837 O O . GLY B 1 11 ? 97.045 62.441 68.340 1.00 172.85 11 GLY B O 1
ATOM 1838 N N . MET B 1 12 ? 95.391 63.036 69.724 1.00 162.69 12 MET B N 1
ATOM 1839 C CA . MET B 1 12 ? 96.093 64.298 70.002 1.00 155.98 12 MET B CA 1
ATOM 1840 C C . MET B 1 12 ? 97.433 64.103 70.738 1.00 149.17 12 MET B C 1
ATOM 1841 O O . MET B 1 12 ? 98.376 64.852 70.499 1.00 145.55 12 MET B O 1
ATOM 1846 N N . PRO B 1 13 ? 97.522 63.114 71.636 1.00 149.29 13 PRO B N 1
ATOM 1847 C CA . PRO B 1 13 ? 98.865 62.798 72.140 1.00 151.90 13 PRO B CA 1
ATOM 1848 C C . PRO B 1 13 ? 99.850 62.295 71.087 1.00 150.81 13 PRO B C 1
ATOM 1849 O O . PRO B 1 13 ? 101.030 62.646 71.116 1.00 150.99 13 PRO B O 1
ATOM 1853 N N . LEU B 1 14 ? 99.345 61.496 70.159 1.00 148.10 14 LEU B N 1
ATOM 1854 C CA . LEU B 1 14 ? 100.109 61.025 69.020 1.00 144.59 14 LEU B CA 1
ATOM 1855 C C . LEU B 1 14 ? 100.680 62.226 68.290 1.00 140.71 14 LEU B C 1
ATOM 1856 O O . LEU B 1 14 ? 101.866 62.263 67.966 1.00 142.23 14 LEU B O 1
ATOM 1861 N N . MET B 1 15 ? 99.824 63.210 68.041 1.00 138.18 15 MET B N 1
ATOM 1862 C CA . MET B 1 15 ? 100.219 64.411 67.319 1.00 135.36 15 MET B CA 1
ATOM 1863 C C . MET B 1 15 ? 101.400 65.074 67.978 1.00 133.11 15 MET B C 1
ATOM 1864 O O . MET B 1 15 ? 102.321 65.517 67.306 1.00 133.93 15 MET B O 1
ATOM 1869 N N . LEU B 1 16 ? 101.363 65.125 69.303 1.00 134.43 16 LEU B N 1
ATOM 1870 C CA . LEU B 1 16 ? 102.447 65.690 70.093 1.00 138.43 16 LEU B CA 1
ATOM 1871 C C . LEU B 1 16 ? 103.700 64.841 69.963 1.00 146.15 16 LEU B C 1
ATOM 1872 O O . LEU B 1 16 ? 104.738 65.316 69.500 1.00 149.66 16 LEU B O 1
ATOM 1877 N N . LEU B 1 17 ? 103.574 63.581 70.381 1.00 150.14 17 LEU B N 1
ATOM 1878 C CA . LEU B 1 17 ? 104.652 62.598 70.339 1.00 156.07 17 LEU B CA 1
ATOM 1879 C C . LEU B 1 17 ? 105.385 62.654 69.013 1.00 154.19 17 LEU B C 1
ATOM 1880 O O . LEU B 1 17 ? 106.612 62.710 68.974 1.00 156.62 17 LEU B O 1
ATOM 1885 N N . PHE B 1 18 ? 104.629 62.635 67.923 1.00 151.26 18 PHE B N 1
ATOM 1886 C CA . PHE B 1 18 ? 105.237 62.791 66.618 1.00 151.03 18 PHE B CA 1
ATOM 1887 C C . PHE B 1 18 ? 106.004 64.093 66.451 1.00 146.23 18 PHE B C 1
ATOM 1888 O O . PHE B 1 18 ? 107.155 64.069 66.027 1.00 149.56 18 PHE B O 1
ATOM 1896 N N . VAL B 1 19 ? 105.383 65.220 66.793 1.00 140.30 19 VAL B N 1
ATOM 1897 C CA . VAL B 1 19 ? 106.046 66.514 66.625 1.00 136.58 19 VAL B CA 1
ATOM 1898 C C . VAL B 1 19 ? 107.372 66.527 67.349 1.00 135.02 19 VAL B C 1
ATOM 1899 O O . VAL B 1 19 ? 108.363 66.992 66.795 1.00 138.80 19 VAL B O 1
ATOM 1903 N N . GLN B 1 20 ? 107.381 65.988 68.568 1.00 131.17 20 GLN B N 1
ATOM 1904 C CA . GLN B 1 20 ? 108.598 65.880 69.366 1.00 136.33 20 GLN B CA 1
ATOM 1905 C C . GLN B 1 20 ? 109.681 65.064 68.673 1.00 137.48 20 GLN B C 1
ATOM 1906 O O . GLN B 1 20 ? 110.839 65.496 68.570 1.00 132.16 20 GLN B O 1
ATOM 1912 N N . ILE B 1 21 ? 109.295 63.880 68.202 1.00 141.53 21 ILE B N 1
ATOM 1913 C CA . ILE B 1 21 ? 110.203 63.016 67.455 1.00 141.82 21 ILE B CA 1
ATOM 1914 C C . ILE B 1 21 ? 110.751 63.779 66.258 1.00 137.67 21 ILE B C 1
ATOM 1915 O O . ILE B 1 21 ? 111.954 63.964 66.132 1.00 136.34 21 ILE B O 1
ATOM 1920 N N . ILE B 1 22 ? 109.857 64.258 65.405 1.00 134.95 22 ILE B N 1
ATOM 1921 C CA . ILE B 1 22 ? 110.265 64.976 64.218 1.00 137.70 22 ILE B CA 1
ATOM 1922 C C . ILE B 1 22 ? 111.014 66.262 64.570 1.00 136.32 22 ILE B C 1
ATOM 1923 O O . ILE B 1 22 ? 111.804 66.759 63.779 1.00 134.98 22 ILE B O 1
ATOM 1928 N N . ALA B 1 23 ? 110.787 66.794 65.765 1.00 137.75 23 ALA B N 1
ATOM 1929 C CA . ALA B 1 23 ? 111.509 67.994 66.182 1.00 139.19 23 ALA B CA 1
ATOM 1930 C C . ALA B 1 23 ? 112.964 67.700 66.449 1.00 142.63 23 ALA B C 1
ATOM 1931 O O . ALA B 1 23 ? 113.821 68.537 66.199 1.00 141.99 23 ALA B O 1
ATOM 1933 N N . ILE B 1 24 ? 113.228 66.515 66.990 1.00 147.65 24 ILE B N 1
ATOM 1934 C CA . ILE B 1 24 ? 114.597 66.064 67.281 1.00 151.46 24 ILE B CA 1
ATOM 1935 C C . ILE B 1 24 ? 115.395 65.675 66.041 1.00 154.28 24 ILE B C 1
ATOM 1936 O O . ILE B 1 24 ? 116.556 66.063 65.887 1.00 154.16 24 ILE B O 1
ATOM 1941 N N . VAL B 1 25 ? 114.768 64.879 65.181 1.00 156.70 25 VAL B N 1
ATOM 1942 C CA . VAL B 1 25 ? 115.381 64.427 63.937 1.00 159.20 25 VAL B CA 1
ATOM 1943 C C . VAL B 1 25 ? 115.917 65.583 63.117 1.00 157.20 25 VAL B C 1
ATOM 1944 O O . VAL B 1 25 ? 116.973 65.483 62.492 1.00 162.61 25 VAL B O 1
ATOM 1948 N N . LEU B 1 26 ? 115.234 66.712 63.198 1.00 151.32 26 LEU B N 1
ATOM 1949 C CA . LEU B 1 26 ? 115.631 67.854 62.414 1.00 150.33 26 LEU B CA 1
ATOM 1950 C C . LEU B 1 26 ? 116.788 68.585 63.034 1.00 146.93 26 LEU B C 1
ATOM 1951 O O . LEU B 1 26 ? 117.462 69.282 62.334 1.00 147.83 26 LEU B O 1
ATOM 1956 N N . VAL B 1 27 ? 117.047 68.379 64.321 1.00 143.85 27 VAL B N 1
ATOM 1957 C CA . VAL B 1 27 ? 118.074 69.140 65.040 1.00 140.87 27 VAL B CA 1
ATOM 1958 C C . VAL B 1 27 ? 119.461 69.075 64.396 1.00 137.42 27 VAL B C 1
ATOM 1959 O O . VAL B 1 27 ? 120.108 70.113 64.166 1.00 130.44 27 VAL B O 1
ATOM 1963 N N . MET B 1 28 ? 119.888 67.864 64.055 1.00 142.33 28 MET B N 1
ATOM 1964 C CA . MET B 1 28 ? 121.186 67.688 63.421 1.00 153.60 28 MET B CA 1
ATOM 1965 C C . MET B 1 28 ? 121.277 68.513 62.131 1.00 157.56 28 MET B C 1
ATOM 1966 O O . MET B 1 28 ? 122.109 69.416 62.043 1.00 161.02 28 MET B O 1
ATOM 1971 N N . PRO B 1 29 ? 120.437 68.213 61.122 1.00 157.78 29 PRO B N 1
ATOM 1972 C CA . PRO B 1 29 ? 120.588 69.016 59.902 1.00 157.39 29 PRO B CA 1
ATOM 1973 C C . PRO B 1 29 ? 120.232 70.480 60.147 1.00 150.42 29 PRO B C 1
ATOM 1974 O O . PRO B 1 29 ? 120.591 71.356 59.361 1.00 146.45 29 PRO B O 1
ATOM 1978 N N . MET B 1 30 ? 119.529 70.738 61.240 1.00 150.76 30 MET B N 1
ATOM 1979 C CA . MET B 1 30 ? 119.039 72.073 61.531 1.00 153.54 30 MET B CA 1
ATOM 1980 C C . MET B 1 30 ? 120.197 72.953 61.914 1.00 160.81 30 MET B C 1
ATOM 1981 O O . MET B 1 30 ? 120.212 74.141 61.615 1.00 161.71 30 MET B O 1
ATOM 1986 N N . GLN B 1 31 ? 121.203 72.353 62.530 1.00 165.13 31 GLN B N 1
ATOM 1987 C CA . GLN B 1 31 ? 122.355 73.147 62.886 1.00 169.30 31 GLN B CA 1
ATOM 1988 C C . GLN B 1 31 ? 123.397 73.150 61.756 1.00 182.57 31 GLN B C 1
ATOM 1989 O O . GLN B 1 31 ? 124.523 73.623 61.935 1.00 188.99 31 GLN B O 1
ATOM 1995 N N . ALA B 1 32 ? 123.018 72.616 60.591 1.00 184.84 32 ALA B N 1
ATOM 1996 C CA . ALA B 1 32 ? 123.818 72.803 59.381 1.00 187.33 32 ALA B CA 1
ATOM 1997 C C . ALA B 1 32 ? 123.747 74.269 58.942 1.00 188.68 32 ALA B C 1
ATOM 1998 O O . ALA B 1 32 ? 124.441 74.696 58.023 1.00 193.58 32 ALA B O 1
ATOM 2000 N N . ALA B 1 33 ? 122.870 75.022 59.595 1.00 185.89 33 ALA B N 1
ATOM 2001 C CA . ALA B 1 33 ? 122.883 76.478 59.566 1.00 187.67 33 ALA B CA 1
ATOM 2002 C C . ALA B 1 33 ? 122.159 76.976 60.829 1.00 188.88 33 ALA B C 1
ATOM 2003 O O . ALA B 1 33 ? 122.799 77.444 61.775 1.00 187.51 33 ALA B O 1
ATOM 2005 N N . GLY B 1 34 ? 120.826 76.869 60.824 1.00 188.99 34 GLY B N 1
ATOM 2006 C CA . GLY B 1 34 ? 119.970 77.122 61.981 1.00 182.67 34 GLY B CA 1
ATOM 2007 C C . GLY B 1 34 ? 119.901 78.578 62.391 1.00 174.99 34 GLY B C 1
ATOM 2008 O O . GLY B 1 34 ? 119.307 79.401 61.684 1.00 173.08 34 GLY B O 1
ATOM 2009 N N . LEU B 1 35 ? 120.454 78.867 63.570 1.00 170.24 35 LEU B N 1
ATOM 2010 C CA . LEU B 1 35 ? 120.834 80.227 63.978 1.00 169.82 35 LEU B CA 1
ATOM 2011 C C . LEU B 1 35 ? 119.708 81.256 64.215 1.00 167.46 35 LEU B C 1
ATOM 2012 O O . LEU B 1 35 ? 119.444 82.115 63.368 1.00 172.20 35 LEU B O 1
ATOM 2017 N N . VAL B 1 36 ? 119.046 81.163 65.371 1.00 160.07 36 VAL B N 1
ATOM 2018 C CA . VAL B 1 36 ? 118.100 82.202 65.794 1.00 153.52 36 VAL B CA 1
ATOM 2019 C C . VAL B 1 36 ? 118.360 82.419 67.288 1.00 150.83 36 VAL B C 1
ATOM 2020 O O . VAL B 1 36 ? 119.319 81.856 67.829 1.00 156.52 36 VAL B O 1
ATOM 2024 N N . ALA B 1 37 ? 117.509 83.189 67.962 1.00 143.96 37 ALA B N 1
ATOM 2025 C CA . ALA B 1 37 ? 117.666 83.467 69.391 1.00 139.08 37 ALA B CA 1
ATOM 2026 C C . ALA B 1 37 ? 116.448 84.188 69.980 1.00 122.30 37 ALA B C 1
ATOM 2027 O O . ALA B 1 37 ? 115.873 83.742 70.969 1.00 109.90 37 ALA B O 1
ATOM 2029 N N . PRO B 1 41 ? 123.014 82.820 72.607 1.00 142.71 41 PRO B N 1
ATOM 2030 C CA . PRO B 1 41 ? 123.596 82.392 73.884 1.00 145.12 41 PRO B CA 1
ATOM 2031 C C . PRO B 1 41 ? 122.425 82.027 74.738 1.00 144.12 41 PRO B C 1
ATOM 2032 O O . PRO B 1 41 ? 121.349 82.480 74.355 1.00 138.89 41 PRO B O 1
ATOM 2036 N N . SER B 1 42 ? 122.594 81.152 75.731 1.00 148.75 42 SER B N 1
ATOM 2037 C CA . SER B 1 42 ? 121.600 80.926 76.774 1.00 146.46 42 SER B CA 1
ATOM 2038 C C . SER B 1 42 ? 120.764 82.188 76.933 1.00 148.43 42 SER B C 1
ATOM 2039 O O . SER B 1 42 ? 119.721 82.302 76.294 1.00 150.82 42 SER B O 1
ATOM 2042 N N . SER B 1 43 ? 121.245 83.126 77.758 1.00 149.80 43 SER B N 1
ATOM 2043 C CA . SER B 1 43 ? 120.663 84.473 77.936 1.00 152.99 43 SER B CA 1
ATOM 2044 C C . SER B 1 43 ? 119.119 84.531 78.034 1.00 158.77 43 SER B C 1
ATOM 2045 O O . SER B 1 43 ? 118.419 84.324 77.058 1.00 160.16 43 SER B O 1
ATOM 2048 N N . VAL B 1 44 ? 118.583 84.866 79.201 1.00 159.52 44 VAL B N 1
ATOM 2049 C CA . VAL B 1 44 ? 117.127 84.821 79.392 1.00 156.08 44 VAL B CA 1
ATOM 2050 C C . VAL B 1 44 ? 116.411 86.037 78.740 1.00 148.36 44 VAL B C 1
ATOM 2051 O O . VAL B 1 44 ? 115.145 86.106 78.518 1.00 154.46 44 VAL B O 1
ATOM 2055 N N . ALA B 1 45 ? 117.243 86.973 78.319 1.00 143.79 45 ALA B N 1
ATOM 2056 C CA . ALA B 1 45 ? 116.690 88.096 77.614 1.00 147.71 45 ALA B CA 1
ATOM 2057 C C . ALA B 1 45 ? 116.195 87.518 76.294 1.00 142.38 45 ALA B C 1
ATOM 2058 O O . ALA B 1 45 ? 115.366 88.112 75.631 1.00 138.06 45 ALA B O 1
ATOM 2060 N N . ASN B 1 46 ? 116.690 86.330 75.951 1.00 141.17 46 ASN B N 1
ATOM 2061 C CA . ASN B 1 46 ? 116.266 85.632 74.746 1.00 137.78 46 ASN B CA 1
ATOM 2062 C C . ASN B 1 46 ? 114.756 85.363 74.786 1.00 130.38 46 ASN B C 1
ATOM 2063 O O . ASN B 1 46 ? 114.072 85.721 73.823 1.00 131.13 46 ASN B O 1
ATOM 2068 N N . PRO B 1 47 ? 114.230 84.758 75.899 1.00 122.87 47 PRO B N 1
ATOM 2069 C CA . PRO B 1 47 ? 112.765 84.709 76.030 1.00 115.60 47 PRO B CA 1
ATOM 2070 C C . PRO B 1 47 ? 112.100 86.063 75.958 1.00 113.24 47 PRO B C 1
ATOM 2071 O O . PRO B 1 47 ? 111.079 86.185 75.255 1.00 112.22 47 PRO B O 1
ATOM 2075 N N . LEU B 1 48 ? 112.645 87.084 76.613 1.00 106.98 48 LEU B N 1
ATOM 2076 C CA . LEU B 1 48 ? 111.930 88.362 76.407 1.00 100.62 48 LEU B CA 1
ATOM 2077 C C . LEU B 1 48 ? 111.874 88.906 74.943 1.00 104.13 48 LEU B C 1
ATOM 2078 O O . LEU B 1 48 ? 110.824 89.315 74.430 1.00 94.58 48 LEU B O 1
ATOM 2083 N N . ILE B 1 49 ? 113.022 88.891 74.290 1.00 117.68 49 ILE B N 1
ATOM 2084 C CA . ILE B 1 49 ? 113.188 89.293 72.901 1.00 118.99 49 ILE B CA 1
ATOM 2085 C C . ILE B 1 49 ? 112.193 88.509 72.061 1.00 104.69 49 ILE B C 1
ATOM 2086 O O . ILE B 1 49 ? 111.617 89.015 71.097 1.00 94.70 49 ILE B O 1
ATOM 2091 N N . PHE B 1 50 ? 112.025 87.255 72.473 1.00 101.38 50 PHE B N 1
ATOM 2092 C CA . PHE B 1 50 ? 111.124 86.290 71.876 1.00 105.98 50 PHE B CA 1
ATOM 2093 C C . PHE B 1 50 ? 109.656 86.755 71.966 1.00 108.67 50 PHE B C 1
ATOM 2094 O O . PHE B 1 50 ? 108.923 86.828 70.955 1.00 104.79 50 PHE B O 1
ATOM 2102 N N . ILE B 1 51 ? 109.223 87.038 73.190 1.00 103.51 51 ILE B N 1
ATOM 2103 C CA . ILE B 1 51 ? 107.880 87.545 73.413 1.00 89.86 51 ILE B CA 1
ATOM 2104 C C . ILE B 1 51 ? 107.626 88.773 72.576 1.00 87.71 51 ILE B C 1
ATOM 2105 O O . ILE B 1 51 ? 106.851 88.706 71.644 1.00 97.00 51 ILE B O 1
ATOM 2110 N N . GLY B 1 52 ? 108.373 89.845 72.825 1.00 86.60 52 GLY B N 1
ATOM 2111 C CA . GLY B 1 52 ? 108.238 91.075 72.064 1.00 90.56 52 GLY B CA 1
ATOM 2112 C C . GLY B 1 52 ? 108.241 90.808 70.570 1.00 93.49 52 GLY B C 1
ATOM 2113 O O . GLY B 1 52 ? 107.580 91.501 69.777 1.00 94.15 52 GLY B O 1
ATOM 2114 N N . MET B 1 53 ? 109.031 89.822 70.168 1.00 99.39 53 MET B N 1
ATOM 2115 C CA . MET B 1 53 ? 109.040 89.451 68.769 1.00 110.04 53 MET B CA 1
ATOM 2116 C C . MET B 1 53 ? 107.675 88.935 68.319 1.00 105.30 53 MET B C 1
ATOM 2117 O O . MET B 1 53 ? 107.170 89.344 67.275 1.00 97.47 53 MET B O 1
ATOM 2122 N N . LEU B 1 54 ? 107.062 88.095 69.148 1.00 106.49 54 LEU B N 1
ATOM 2123 C CA . LEU B 1 54 ? 105.743 87.548 68.842 1.00 106.47 54 LEU B CA 1
ATOM 2124 C C . LEU B 1 54 ? 104.670 88.629 68.817 1.00 103.18 54 LEU B C 1
ATOM 2125 O O . LEU B 1 54 ? 103.901 88.719 67.864 1.00 103.22 54 LEU B O 1
ATOM 2130 N N . LEU B 1 55 ? 104.649 89.459 69.859 1.00 101.75 55 LEU B N 1
ATOM 2131 C CA . LEU B 1 55 ? 103.681 90.538 69.962 1.00 111.02 55 LEU B CA 1
ATOM 2132 C C . LEU B 1 55 ? 103.764 91.535 68.826 1.00 118.83 55 LEU B C 1
ATOM 2133 O O . LEU B 1 55 ? 102.736 91.894 68.225 1.00 126.02 55 LEU B O 1
ATOM 2138 N N . ALA B 1 56 ? 104.977 91.957 68.504 1.00 118.76 56 ALA B N 1
ATOM 2139 C CA . ALA B 1 56 ? 105.149 92.902 67.419 1.00 124.76 56 ALA B CA 1
ATOM 2140 C C . ALA B 1 56 ? 104.832 92.243 66.072 1.00 127.63 56 ALA B C 1
ATOM 2141 O O . ALA B 1 56 ? 104.296 92.877 65.145 1.00 129.13 56 ALA B O 1
ATOM 2143 N N . PHE B 1 57 ? 105.150 90.953 65.991 1.00 128.74 57 PHE B N 1
ATOM 2144 C CA . PHE B 1 57 ? 104.920 90.150 64.792 1.00 130.49 57 PHE B CA 1
ATOM 2145 C C . PHE B 1 57 ? 103.460 90.087 64.462 1.00 122.29 57 PHE B C 1
ATOM 2146 O O . PHE B 1 57 ? 103.056 90.324 63.324 1.00 119.22 57 PHE B O 1
ATOM 2154 N N . THR B 1 58 ? 102.689 89.737 65.489 1.00 117.61 58 THR B N 1
ATOM 2155 C CA . THR B 1 58 ? 101.246 89.613 65.390 1.00 108.85 58 THR B CA 1
ATOM 2156 C C . THR B 1 58 ? 100.603 90.947 65.092 1.00 105.20 58 THR B C 1
ATOM 2157 O O . THR B 1 58 ? 99.870 91.051 64.128 1.00 100.10 58 THR B O 1
ATOM 2161 N N . LEU B 1 59 ? 100.900 91.956 65.915 1.00 105.55 59 LEU B N 1
ATOM 2162 C CA . LEU B 1 59 ? 100.399 93.316 65.709 1.00 107.74 59 LEU B CA 1
ATOM 2163 C C . LEU B 1 59 ? 100.590 93.743 64.245 1.00 115.59 59 LEU B C 1
ATOM 2164 O O . LEU B 1 59 ? 99.666 94.238 63.580 1.00 121.09 59 LEU B O 1
ATOM 2169 N N . VAL B 1 60 ? 101.773 93.485 63.713 1.00 126.36 60 VAL B N 1
ATOM 2170 C CA . VAL B 1 60 ? 102.008 93.789 62.308 1.00 145.21 60 VAL B CA 1
ATOM 2171 C C . VAL B 1 60 ? 101.117 92.925 61.394 1.00 133.42 60 VAL B C 1
ATOM 2172 O O . VAL B 1 60 ? 100.460 93.425 60.478 1.00 129.80 60 VAL B O 1
ATOM 2176 N N . LEU B 1 61 ? 101.096 91.630 61.685 1.00 126.37 61 LEU B N 1
ATOM 2177 C CA . LEU B 1 61 ? 100.392 90.633 60.904 1.00 126.27 61 LEU B CA 1
ATOM 2178 C C . LEU B 1 61 ? 98.902 90.940 60.768 1.00 139.20 61 LEU B C 1
ATOM 2179 O O . LEU B 1 61 ? 98.283 90.706 59.724 1.00 143.88 61 LEU B O 1
ATOM 2184 N N . LEU B 1 62 ? 98.324 91.454 61.845 1.00 143.08 62 LEU B N 1
ATOM 2185 C CA . LEU B 1 62 ? 96.921 91.823 61.878 1.00 137.56 62 LEU B CA 1
ATOM 2186 C C . LEU B 1 62 ? 96.751 93.105 61.108 1.00 135.62 62 LEU B C 1
ATOM 2187 O O . LEU B 1 62 ? 95.853 93.190 60.297 1.00 139.31 62 LEU B O 1
ATOM 2192 N N . VAL B 1 63 ? 97.616 94.099 61.320 1.00 133.75 63 VAL B N 1
ATOM 2193 C CA . VAL B 1 63 ? 97.441 95.342 60.554 1.00 138.22 63 VAL B CA 1
ATOM 2194 C C . VAL B 1 63 ? 97.552 95.021 59.060 1.00 141.99 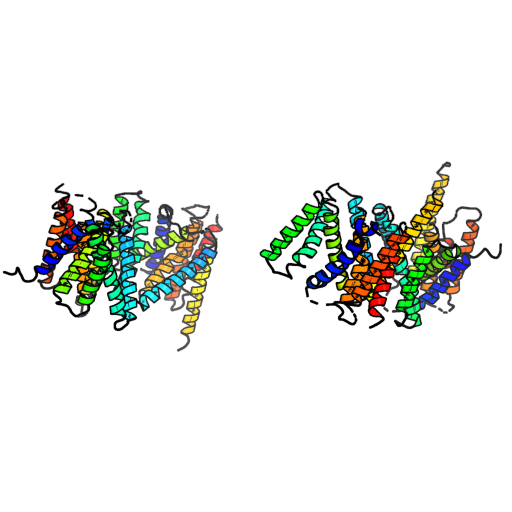63 VAL B C 1
ATOM 2195 O O . VAL B 1 63 ? 97.067 95.747 58.202 1.00 143.18 63 VAL B O 1
ATOM 2199 N N . LEU B 1 64 ? 98.190 93.907 58.756 1.00 147.14 64 LEU B N 1
ATOM 2200 C CA . LEU B 1 64 ? 98.185 93.407 57.393 1.00 155.74 64 LEU B CA 1
ATOM 2201 C C . LEU B 1 64 ? 96.793 92.924 56.993 1.00 148.93 64 LEU B C 1
ATOM 2202 O O . LEU B 1 64 ? 96.428 93.000 55.829 1.00 147.49 64 LEU B O 1
ATOM 2207 N N . LEU B 1 65 ? 96.041 92.390 57.956 1.00 147.28 65 LEU B N 1
ATOM 2208 C CA . LEU B 1 65 ? 94.638 91.992 57.746 1.00 148.49 65 LEU B CA 1
ATOM 2209 C C . LEU B 1 65 ? 93.705 93.214 57.631 1.00 150.17 65 LEU B C 1
ATOM 2210 O O . LEU B 1 65 ? 92.912 93.319 56.687 1.00 149.23 65 LEU B O 1
ATOM 2215 N N . ARG B 1 66 ? 93.807 94.120 58.608 1.00 152.70 66 ARG B N 1
ATOM 2216 C CA . ARG B 1 66 ? 93.045 95.371 58.644 1.00 156.30 66 ARG B CA 1
ATOM 2217 C C . ARG B 1 66 ? 93.373 96.291 57.468 1.00 154.15 66 ARG B C 1
ATOM 2218 O O . ARG B 1 66 ? 92.595 97.192 57.150 1.00 152.37 66 ARG B O 1
ATOM 2226 N N . THR B 1 67 ? 94.551 96.098 56.872 1.00 157.54 67 THR B N 1
ATOM 2227 C CA . THR B 1 67 ? 94.921 96.785 55.628 1.00 166.27 67 THR B CA 1
ATOM 2228 C C . THR B 1 67 ? 94.735 95.859 54.424 1.00 167.48 67 THR B C 1
ATOM 2229 O O . THR B 1 67 ? 94.831 96.289 53.269 1.00 169.21 67 THR B O 1
ATOM 2233 N N . GLY B 1 68 ? 94.574 94.569 54.707 1.00 164.16 68 GLY B N 1
ATOM 2234 C CA . GLY B 1 68 ? 94.289 93.588 53.678 1.00 162.88 68 GLY B CA 1
ATOM 2235 C C . GLY B 1 68 ? 92.804 93.310 53.597 1.00 164.63 68 GLY B C 1
ATOM 2236 O O . GLY B 1 68 ? 91.986 94.232 53.583 1.00 173.93 68 GLY B O 1
ATOM 2237 N N . GLY B 1 69 ? 92.452 92.033 53.529 1.00 158.90 69 GLY B N 1
ATOM 2238 C CA . GLY B 1 69 ? 93.432 90.976 53.420 1.00 156.33 69 GLY B CA 1
ATOM 2239 C C . GLY B 1 69 ? 92.842 89.813 52.659 1.00 159.57 69 GLY B C 1
ATOM 2240 O O . GLY B 1 69 ? 92.936 88.666 53.093 1.00 158.07 69 GLY B O 1
ATOM 2241 N N . ARG B 1 70 ? 92.196 90.132 51.538 1.00 163.75 70 ARG B N 1
ATOM 2242 C CA . ARG B 1 70 ? 91.567 89.141 50.670 1.00 164.12 70 ARG B CA 1
ATOM 2243 C C . ARG B 1 70 ? 92.619 88.216 50.053 1.00 164.20 70 ARG B C 1
ATOM 2244 O O . ARG B 1 70 ? 93.335 87.459 50.748 1.00 159.41 70 ARG B O 1
ATOM 2252 N N . ARG B 1 71 ? 92.760 88.354 48.736 1.00 169.34 71 ARG B N 1
ATOM 2253 C CA . ARG B 1 71 ? 93.774 87.631 47.983 1.00 168.66 71 ARG B CA 1
ATOM 2254 C C . ARG B 1 71 ? 95.157 87.967 48.528 1.00 160.13 71 ARG B C 1
ATOM 2255 O O . ARG B 1 71 ? 96.061 87.135 48.440 1.00 161.87 71 ARG B O 1
ATOM 2263 N N . PHE B 1 72 ? 95.295 89.144 49.155 1.00 150.83 72 PHE B N 1
ATOM 2264 C CA . PHE B 1 72 ? 96.557 89.504 49.797 1.00 141.94 72 PHE B CA 1
ATOM 2265 C C . PHE B 1 72 ? 96.921 88.509 50.856 1.00 131.39 72 PHE B C 1
ATOM 2266 O O . PHE B 1 72 ? 97.552 87.513 50.564 1.00 128.98 72 PHE B O 1
ATOM 2274 N N . ILE B 1 73 ? 96.506 88.767 52.086 1.00 130.01 73 ILE B N 1
ATOM 2275 C CA . ILE B 1 73 ? 96.960 87.954 53.207 1.00 130.27 73 ILE B CA 1
ATOM 2276 C C . ILE B 1 73 ? 96.671 86.456 52.964 1.00 135.12 73 ILE B C 1
ATOM 2277 O O . ILE B 1 73 ? 97.302 85.580 53.594 1.00 132.52 73 ILE B O 1
ATOM 2282 N N . ALA B 1 74 ? 95.739 86.160 52.046 1.00 136.57 74 ALA B N 1
ATOM 2283 C CA . ALA B 1 74 ? 95.573 84.767 51.640 1.00 132.73 74 ALA B CA 1
ATOM 2284 C C . ALA B 1 74 ? 96.894 84.266 51.038 1.00 127.46 74 ALA B C 1
ATOM 2285 O O . ALA B 1 74 ? 97.537 83.311 51.533 1.00 122.71 74 ALA B O 1
ATOM 2287 N N . ALA B 1 75 ? 97.367 85.013 50.051 1.00 125.34 75 ALA B N 1
ATOM 2288 C CA . ALA B 1 75 ? 98.591 84.636 49.371 1.00 117.83 75 ALA B CA 1
ATOM 2289 C C . ALA B 1 75 ? 99.764 84.800 50.325 1.00 115.59 75 ALA B C 1
ATOM 2290 O O . ALA B 1 75 ? 100.485 83.849 50.556 1.00 116.73 75 ALA B O 1
ATOM 2292 N N . PHE B 1 76 ? 99.921 85.989 50.901 1.00 110.37 76 PHE B N 1
ATOM 2293 C CA . PHE B 1 76 ? 100.960 86.267 51.887 1.00 102.88 76 PHE B CA 1
ATOM 2294 C C . PHE B 1 76 ? 101.175 85.103 52.869 1.00 100.71 76 PHE B C 1
ATOM 2295 O O . PHE B 1 76 ? 102.298 84.645 53.087 1.00 101.45 76 PHE B O 1
ATOM 2303 N N . ILE B 1 77 ? 100.104 84.577 53.434 1.00 109.44 77 ILE B N 1
ATOM 2304 C CA . ILE B 1 77 ? 100.313 83.427 54.299 1.00 113.51 77 ILE B CA 1
ATOM 2305 C C . ILE B 1 77 ? 100.822 82.275 53.442 1.00 111.71 77 ILE B C 1
ATOM 2306 O O . ILE B 1 77 ? 101.761 81.600 53.831 1.00 107.12 77 ILE B O 1
ATOM 2311 N N . GLY B 1 78 ? 100.268 82.109 52.243 1.00 115.08 78 GLY B N 1
ATOM 2312 C CA . GLY B 1 78 ? 100.679 80.976 51.435 1.00 117.31 78 GLY B CA 1
ATOM 2313 C C . GLY B 1 78 ? 102.175 81.012 51.196 1.00 122.39 78 GLY B C 1
ATOM 2314 O O . GLY B 1 78 ? 102.841 79.980 51.253 1.00 124.54 78 GLY B O 1
ATOM 2315 N N . PHE B 1 79 ? 102.702 82.216 50.985 1.00 126.29 79 PHE B N 1
ATOM 2316 C CA . PHE B 1 79 ? 104.123 82.424 50.755 1.00 127.18 79 PHE B CA 1
ATOM 2317 C C . PHE B 1 79 ? 104.944 82.095 51.962 1.00 115.99 79 PHE B C 1
ATOM 2318 O O . PHE B 1 79 ? 105.825 81.256 51.872 1.00 115.19 79 PHE B O 1
ATOM 2326 N N . ALA B 1 80 ? 104.634 82.733 53.086 1.00 111.38 80 ALA B N 1
ATOM 2327 C CA . ALA B 1 80 ? 105.321 82.425 54.333 1.00 109.83 80 ALA B CA 1
ATOM 2328 C C . ALA B 1 80 ? 105.350 80.921 54.595 1.00 111.12 80 ALA B C 1
ATOM 2329 O O . ALA B 1 80 ? 106.367 80.345 55.012 1.00 115.63 80 ALA B O 1
ATOM 2331 N N . LEU B 1 81 ? 104.219 80.295 54.329 1.00 112.79 81 LEU B N 1
ATOM 2332 C CA . LEU B 1 81 ? 104.054 78.867 54.502 1.00 120.73 81 LEU B CA 1
ATOM 2333 C C . LEU B 1 81 ? 105.033 78.121 53.598 1.00 119.89 81 LEU B C 1
ATOM 2334 O O . LEU B 1 81 ? 105.737 77.196 54.028 1.00 116.54 81 LEU B O 1
ATOM 2339 N N . PHE B 1 82 ? 105.059 78.530 52.336 1.00 124.46 82 PHE B N 1
ATOM 2340 C CA . PHE B 1 82 ? 105.961 77.928 51.365 1.00 132.17 82 PHE B CA 1
ATOM 2341 C C . PHE B 1 82 ? 107.424 78.022 51.785 1.00 134.68 82 PHE B C 1
ATOM 2342 O O . PHE B 1 82 ? 108.178 77.075 51.604 1.00 135.18 82 PHE B O 1
ATOM 2350 N N . MET B 1 83 ? 107.819 79.172 52.317 1.00 133.93 83 MET B N 1
ATOM 2351 C CA . MET B 1 83 ? 109.189 79.373 52.740 1.00 132.04 83 MET B CA 1
ATOM 2352 C C . MET B 1 83 ? 109.503 78.428 53.857 1.00 138.84 83 MET B C 1
ATOM 2353 O O . MET B 1 83 ? 110.495 77.701 53.818 1.00 147.31 83 MET B O 1
ATOM 2358 N N . THR B 1 84 ? 108.647 78.438 54.865 1.00 138.16 84 THR B N 1
ATOM 2359 C CA . THR B 1 84 ? 108.893 77.613 56.036 1.00 139.69 84 THR B CA 1
ATOM 2360 C C . THR B 1 84 ? 108.964 76.129 55.662 1.00 141.77 84 THR B C 1
ATOM 2361 O O . THR B 1 84 ? 109.714 75.329 56.258 1.00 141.84 84 THR B O 1
ATOM 2365 N N . PHE B 1 85 ? 108.210 75.775 54.636 1.00 143.23 85 PHE B N 1
ATOM 2366 C CA . PHE B 1 85 ? 108.297 74.434 54.107 1.00 146.87 85 PHE B CA 1
ATOM 2367 C C . PHE B 1 85 ? 109.575 74.198 53.310 1.00 144.54 85 PHE B C 1
ATOM 2368 O O . PHE B 1 85 ? 110.078 73.080 53.257 1.00 146.37 85 PHE B O 1
ATOM 2376 N N . LEU B 1 86 ? 110.088 75.247 52.680 1.00 138.05 86 LEU B N 1
ATOM 2377 C CA . LEU B 1 86 ? 111.395 75.170 52.058 1.00 129.87 86 LEU B CA 1
ATOM 2378 C C . LEU B 1 86 ? 112.414 74.818 53.079 1.00 131.13 86 LEU B C 1
ATOM 2379 O O . LEU B 1 86 ? 113.158 73.893 52.883 1.00 140.21 86 LEU B O 1
ATOM 2384 N N . TYR B 1 87 ? 112.459 75.546 54.183 1.00 124.62 87 TYR B N 1
ATOM 2385 C CA . TYR B 1 87 ? 113.484 75.236 55.170 1.00 118.91 87 TYR B CA 1
ATOM 2386 C C . TYR B 1 87 ? 113.303 73.828 55.671 1.00 121.32 87 TYR B C 1
ATOM 2387 O O . TYR B 1 87 ? 114.271 73.088 55.751 1.00 124.50 87 TYR B O 1
ATOM 2396 N N . ILE B 1 88 ? 112.061 73.429 55.928 1.00 128.50 88 ILE B N 1
ATOM 2397 C CA . ILE B 1 88 ? 111.855 72.069 56.413 1.00 136.30 88 ILE B CA 1
ATOM 2398 C C . ILE B 1 88 ? 112.352 71.036 55.403 1.00 141.06 88 ILE B C 1
ATOM 2399 O O . ILE B 1 88 ? 113.326 70.326 55.663 1.00 145.21 88 ILE B O 1
ATOM 2404 N N . PHE B 1 89 ? 111.758 71.017 54.220 1.00 144.69 89 PHE B N 1
ATOM 2405 C CA . PHE B 1 89 ? 112.158 70.060 53.204 1.00 157.91 89 PHE B CA 1
ATOM 2406 C C . PHE B 1 89 ? 113.623 70.232 52.812 1.00 168.23 89 PHE B C 1
ATOM 2407 O O . PHE B 1 89 ? 114.473 69.389 53.111 1.00 171.39 89 PHE B O 1
ATOM 2415 N N . GLY B 1 90 ? 113.895 71.323 52.109 1.00 170.55 90 GLY B N 1
ATOM 2416 C CA . GLY B 1 90 ? 115.238 71.732 51.747 1.00 169.24 90 GLY B CA 1
ATOM 2417 C C . GLY B 1 90 ? 116.323 71.504 52.745 1.00 170.75 90 GLY B C 1
ATOM 2418 O O . GLY B 1 90 ? 117.025 70.509 52.673 1.00 172.56 90 GLY B O 1
ATOM 2419 N N . ALA B 1 91 ? 116.414 72.397 53.717 1.00 173.53 91 ALA B N 1
ATOM 2420 C CA . ALA B 1 91 ? 117.531 72.326 54.632 1.00 179.93 91 ALA B CA 1
ATOM 2421 C C . ALA B 1 91 ? 117.551 71.040 55.435 1.00 184.15 91 ALA B C 1
ATOM 2422 O O . ALA B 1 91 ? 118.608 70.459 55.652 1.00 185.30 91 ALA B O 1
ATOM 2424 N N . LEU B 1 92 ? 116.390 70.590 55.887 1.00 187.29 92 LEU B N 1
ATOM 2425 C CA . LEU B 1 92 ? 116.416 69.441 56.767 1.00 194.03 92 LEU B CA 1
ATOM 2426 C C . LEU B 1 92 ? 116.591 68.081 56.093 1.00 191.95 92 LEU B C 1
ATOM 2427 O O . LEU B 1 92 ? 117.004 67.123 56.737 1.00 193.06 92 LEU B O 1
ATOM 2432 N N . SER B 1 93 ? 116.316 67.990 54.800 1.00 190.97 93 SER B N 1
ATOM 2433 C CA . SER B 1 93 ? 116.411 66.693 54.142 1.00 199.22 93 SER B CA 1
ATOM 2434 C C . SER B 1 93 ? 117.573 66.652 53.165 1.00 201.95 93 SER B C 1
ATOM 2435 O O . SER B 1 93 ? 118.248 65.635 53.045 1.00 205.56 93 SER B O 1
ATOM 2438 N N . LEU B 1 94 ? 117.795 67.758 52.467 1.00 200.11 94 LEU B N 1
ATOM 2439 C CA . LEU B 1 94 ? 118.861 67.830 51.480 1.00 202.49 94 LEU B CA 1
ATOM 2440 C C . LEU B 1 94 ? 120.247 67.850 52.108 1.00 200.43 94 LEU B C 1
ATOM 2441 O O . LEU B 1 94 ? 121.195 67.274 51.567 1.00 201.94 94 LEU B O 1
ATOM 2446 N N . LEU B 1 95 ? 120.361 68.483 53.267 1.00 196.31 95 LEU B N 1
ATOM 2447 C CA . LEU B 1 95 ? 121.609 68.436 54.003 1.00 200.05 95 LEU B CA 1
ATOM 2448 C C . LEU B 1 95 ? 121.699 67.059 54.660 1.00 206.32 95 LEU B C 1
ATOM 2449 O O . LEU B 1 95 ? 122.790 66.526 54.883 1.00 210.77 95 LEU B O 1
ATOM 2454 N N . ALA B 1 96 ? 120.532 66.496 54.973 1.00 205.10 96 ALA B N 1
ATOM 2455 C CA . ALA B 1 96 ? 120.440 65.144 55.513 1.00 206.31 96 ALA B CA 1
ATOM 2456 C C . ALA B 1 96 ? 120.626 64.083 54.436 1.00 211.18 96 ALA B C 1
ATOM 2457 O O . ALA B 1 96 ? 120.385 62.904 54.693 1.00 213.58 96 ALA B O 1
ATOM 2459 N N . LEU B 1 97 ? 120.993 64.487 53.218 1.00 211.11 97 LEU B N 1
ATOM 2460 C CA . LEU B 1 97 ? 121.175 63.491 52.159 1.00 209.26 97 LEU B CA 1
ATOM 2461 C C . LEU B 1 97 ? 122.627 63.008 51.996 1.00 211.87 97 LEU B C 1
ATOM 2462 O O . LEU B 1 97 ? 122.832 61.813 51.808 1.00 215.94 97 LEU B O 1
ATOM 2467 N N . GLY B 1 98 ? 123.635 63.883 52.005 1.00 210.76 98 GLY B N 1
ATOM 2468 C CA . GLY B 1 98 ? 123.564 65.268 51.566 1.00 207.26 98 GLY B CA 1
ATOM 2469 C C . GLY B 1 98 ? 124.983 65.821 51.461 1.00 212.62 98 GLY B C 1
ATOM 2470 O O . GLY B 1 98 ? 125.959 65.079 51.644 1.00 217.60 98 GLY B O 1
ATOM 2471 N N . PRO B 1 99 ? 125.121 67.124 51.166 1.00 210.67 99 PRO B N 1
ATOM 2472 C CA . PRO B 1 99 ? 124.008 67.965 50.728 1.00 202.17 99 PRO B CA 1
ATOM 2473 C C . PRO B 1 99 ? 123.684 67.868 49.245 1.00 194.66 99 PRO B C 1
ATOM 2474 O O . PRO B 1 99 ? 122.972 66.973 48.798 1.00 197.47 99 PRO B O 1
ATOM 2478 N N . THR B 1 100 ? 124.313 68.769 48.502 1.00 185.79 100 THR B N 1
ATOM 2479 C CA . THR B 1 100 ? 123.660 69.535 47.440 1.00 179.73 100 THR B CA 1
ATOM 2480 C C . THR B 1 100 ? 123.281 68.896 46.092 1.00 175.18 100 THR B C 1
ATOM 2481 O O . THR B 1 100 ? 123.302 67.671 45.929 1.00 173.21 100 THR B O 1
ATOM 2485 N N . THR B 1 101 ? 122.853 69.787 45.183 1.00 173.49 101 THR B N 1
ATOM 2486 C CA . THR B 1 101 ? 122.470 69.549 43.777 1.00 175.28 101 THR B CA 1
ATOM 2487 C C . THR B 1 101 ? 121.023 69.084 43.603 1.00 171.94 101 THR B C 1
ATOM 2488 O O . THR B 1 101 ? 120.050 69.726 44.073 1.00 166.94 101 THR B O 1
ATOM 2492 N N . ALA B 1 102 ? 120.900 67.941 42.935 1.00 173.22 102 ALA B N 1
ATOM 2493 C CA . ALA B 1 102 ? 119.611 67.358 42.623 1.00 170.92 102 ALA B CA 1
ATOM 2494 C C . ALA B 1 102 ? 118.805 67.116 43.897 1.00 173.39 102 ALA B C 1
ATOM 2495 O O . ALA B 1 102 ? 117.574 67.026 43.848 1.00 176.47 102 ALA B O 1
ATOM 2497 N N . ALA B 1 103 ? 119.482 67.055 45.041 1.00 171.03 103 ALA B N 1
ATOM 2498 C CA . ALA B 1 103 ? 118.782 66.909 46.319 1.00 164.32 103 ALA B CA 1
ATOM 2499 C C . ALA B 1 103 ? 118.047 68.194 46.641 1.00 155.84 103 ALA B C 1
ATOM 2500 O O . ALA B 1 103 ? 116.870 68.175 46.997 1.00 156.51 103 ALA B O 1
ATOM 2502 N N . ALA B 1 104 ? 118.758 69.309 46.520 1.00 151.89 104 ALA B N 1
ATOM 2503 C CA . ALA B 1 104 ? 118.186 70.626 46.775 1.00 149.30 104 ALA B CA 1
ATOM 2504 C C . ALA B 1 104 ? 116.985 70.865 45.854 1.00 149.44 104 ALA B C 1
ATOM 2505 O O . ALA B 1 104 ? 115.886 71.250 46.306 1.00 148.31 104 ALA B O 1
ATOM 2507 N N . ALA B 1 105 ? 117.195 70.652 44.555 1.00 149.71 105 ALA B N 1
ATOM 2508 C CA . ALA B 1 105 ? 116.073 70.778 43.629 1.00 142.31 105 ALA B CA 1
ATOM 2509 C C . ALA B 1 105 ? 114.935 69.859 44.076 1.00 138.95 105 ALA B C 1
ATOM 2510 O O . ALA B 1 105 ? 113.756 70.267 44.117 1.00 139.63 105 ALA B O 1
ATOM 2512 N N . GLY B 1 106 ? 115.316 68.653 44.493 1.00 138.18 106 GLY B N 1
ATOM 2513 C CA . GLY B 1 106 ? 114.375 67.654 44.957 1.00 139.59 106 GLY B CA 1
ATOM 2514 C C . GLY B 1 106 ? 113.456 68.221 46.016 1.00 136.45 106 GLY B C 1
ATOM 2515 O O . GLY B 1 106 ? 112.230 68.052 45.967 1.00 141.81 106 GLY B O 1
ATOM 2516 N N . THR B 1 107 ? 114.025 68.949 46.959 1.00 130.36 107 THR B N 1
ATOM 2517 C CA . THR B 1 107 ? 113.167 69.513 47.980 1.00 129.20 107 THR B CA 1
ATOM 2518 C C . THR B 1 107 ? 112.401 70.741 47.521 1.00 137.36 107 THR B C 1
ATOM 2519 O O . THR B 1 107 ? 111.342 70.999 48.079 1.00 144.08 107 THR B O 1
ATOM 2523 N N . LEU B 1 108 ? 112.911 71.527 46.568 1.00 138.25 108 LEU B N 1
ATOM 2524 C CA . LEU B 1 108 ? 112.045 72.617 46.081 1.00 136.63 108 LEU B CA 1
ATOM 2525 C C . LEU B 1 108 ? 110.751 71.979 45.626 1.00 139.07 108 LEU B C 1
ATOM 2526 O O . LEU B 1 108 ? 109.649 72.377 46.053 1.00 134.59 108 LEU B O 1
ATOM 2531 N N . ILE B 1 109 ? 110.910 70.937 44.813 1.00 143.73 109 ILE B N 1
ATOM 2532 C CA . ILE B 1 109 ? 109.769 70.173 44.348 1.00 143.31 109 ILE B CA 1
ATOM 2533 C C . ILE B 1 109 ? 108.922 69.680 45.531 1.00 135.75 109 ILE B C 1
ATOM 2534 O O . ILE B 1 109 ? 107.694 69.814 45.515 1.00 132.05 109 ILE B O 1
ATOM 2539 N N . GLY B 1 110 ? 109.577 69.188 46.578 1.00 135.66 110 GLY B N 1
ATOM 2540 C CA . GLY B 1 110 ? 108.854 68.716 47.742 1.00 140.75 110 GLY B CA 1
ATOM 2541 C C . GLY B 1 110 ? 107.974 69.768 48.412 1.00 142.48 110 GLY B C 1
ATOM 2542 O O . GLY B 1 110 ? 106.792 69.528 48.672 1.00 140.08 110 GLY B O 1
ATOM 2543 N N . ALA B 1 111 ? 108.553 70.927 48.713 1.00 142.98 111 ALA B N 1
ATOM 2544 C CA . ALA B 1 111 ? 107.835 71.974 49.429 1.00 137.71 111 ALA B CA 1
ATOM 2545 C C . ALA B 1 111 ? 106.793 72.682 48.569 1.00 138.43 111 ALA B C 1
ATOM 2546 O O . ALA B 1 111 ? 105.743 73.056 49.079 1.00 141.44 111 ALA B O 1
ATOM 2548 N N . VAL B 1 112 ? 107.055 72.887 47.282 1.00 137.92 112 VAL B N 1
ATOM 2549 C CA . VAL B 1 112 ? 105.992 73.472 46.462 1.00 138.31 112 VAL B CA 1
ATOM 2550 C C . VAL B 1 112 ? 104.842 72.481 46.421 1.00 138.79 112 VAL B C 1
ATOM 2551 O O . VAL B 1 112 ? 103.667 72.867 46.535 1.00 135.52 112 VAL B O 1
ATOM 2555 N N . ALA B 1 113 ? 105.193 71.200 46.299 1.00 142.33 113 ALA B N 1
ATOM 2556 C CA . ALA B 1 113 ? 104.184 70.152 46.259 1.00 143.43 113 ALA B CA 1
ATOM 2557 C C . ALA B 1 113 ? 103.327 70.236 47.518 1.00 140.89 113 ALA B C 1
ATOM 2558 O O . ALA B 1 113 ? 102.100 70.306 47.442 1.00 143.06 113 ALA B O 1
ATOM 2560 N N . VAL B 1 114 ? 103.974 70.268 48.677 1.00 136.91 114 VAL B N 1
ATOM 2561 C CA . VAL B 1 114 ? 103.222 70.324 49.916 1.00 133.02 114 VAL B CA 1
ATOM 2562 C C . VAL B 1 114 ? 102.395 71.585 50.094 1.00 132.80 114 VAL B C 1
ATOM 2563 O O . VAL B 1 114 ? 101.209 71.471 50.343 1.00 133.42 114 VAL B O 1
ATOM 2567 N N . THR B 1 115 ? 102.966 72.777 49.933 1.00 133.73 115 THR B N 1
ATOM 2568 C CA . THR B 1 115 ? 102.156 73.965 50.218 1.00 132.98 115 THR B CA 1
ATOM 2569 C C . THR B 1 115 ? 101.001 74.089 49.250 1.00 133.80 115 THR B C 1
ATOM 2570 O O . THR B 1 115 ? 99.893 74.432 49.658 1.00 134.03 115 THR B O 1
ATOM 2574 N N . ALA B 1 116 ? 101.243 73.774 47.983 1.00 136.43 116 ALA B N 1
ATOM 2575 C CA . ALA B 1 116 ? 100.151 73.770 47.023 1.00 136.25 116 ALA B CA 1
ATOM 2576 C C . ALA B 1 116 ? 99.077 72.768 47.469 1.00 136.88 116 ALA B C 1
ATOM 2577 O O . ALA B 1 116 ? 97.883 73.042 47.385 1.00 139.11 116 ALA B O 1
ATOM 2579 N N . LEU B 1 117 ? 99.510 71.604 47.935 1.00 134.31 117 LEU B N 1
ATOM 2580 C CA . LEU B 1 117 ? 98.586 70.575 48.382 1.00 131.62 117 LEU B CA 1
ATOM 2581 C C . LEU B 1 117 ? 97.753 71.064 49.565 1.00 132.45 117 LEU B C 1
ATOM 2582 O O . LEU B 1 117 ? 96.549 70.853 49.607 1.00 133.66 117 LEU B O 1
ATOM 2587 N N . LEU B 1 118 ? 98.421 71.647 50.557 1.00 133.78 118 LEU B N 1
ATOM 2588 C CA . LEU B 1 118 ? 97.781 72.205 51.749 1.00 132.66 118 LEU B CA 1
ATOM 2589 C C . LEU B 1 118 ? 96.738 73.239 51.349 1.00 128.30 118 LEU B C 1
ATOM 2590 O O . LEU B 1 118 ? 95.621 73.255 51.872 1.00 132.19 118 LEU B O 1
ATOM 2595 N N . TYR B 1 119 ? 97.090 74.072 50.378 1.00 121.15 119 TYR B N 1
ATOM 2596 C CA . TYR B 1 119 ? 96.137 75.016 49.832 1.00 119.25 119 TYR B CA 1
ATOM 2597 C C . TYR B 1 119 ? 95.261 74.161 48.966 1.00 129.62 119 TYR B C 1
ATOM 2598 O O . TYR B 1 119 ? 95.631 73.029 48.688 1.00 127.67 119 TYR B O 1
ATOM 2607 N N . LEU B 1 120 ? 94.128 74.697 48.517 1.00 140.23 120 LEU B N 1
ATOM 2608 C CA . LEU B 1 120 ? 93.091 73.849 47.960 1.00 147.83 120 LEU B CA 1
ATOM 2609 C C . LEU B 1 120 ? 92.565 73.075 49.196 1.00 159.73 120 LEU B C 1
ATOM 2610 O O . LEU B 1 120 ? 92.776 73.505 50.341 1.00 161.60 120 LEU B O 1
ATOM 2615 N N . TYR B 1 121 ? 91.876 71.964 49.008 1.00 164.41 121 TYR B N 1
ATOM 2616 C CA . TYR B 1 121 ? 91.268 71.318 50.154 1.00 161.50 121 TYR B CA 1
ATOM 2617 C C . TYR B 1 121 ? 91.880 69.970 50.506 1.00 163.74 121 TYR B C 1
ATOM 2618 O O . TYR B 1 121 ? 92.142 69.136 49.641 1.00 167.12 121 TYR B O 1
ATOM 2627 N N . PRO B 1 122 ? 92.147 69.785 51.796 1.00 165.04 122 PRO B N 1
ATOM 2628 C CA . PRO B 1 122 ? 92.850 68.670 52.427 1.00 169.07 122 PRO B CA 1
ATOM 2629 C C . PRO B 1 122 ? 92.042 67.396 52.507 1.00 174.06 122 PRO B C 1
ATOM 2630 O O . PRO B 1 122 ? 91.366 66.988 51.568 1.00 174.72 122 PRO B O 1
ATOM 2634 N N . GLU B 1 123 ? 92.149 66.797 53.690 1.00 180.70 123 GLU B N 1
ATOM 2635 C CA . GLU B 1 123 ? 91.433 65.608 54.108 1.00 194.49 123 GLU B CA 1
ATOM 2636 C C . GLU B 1 123 ? 92.003 65.215 55.468 1.00 209.39 123 GLU B C 1
ATOM 2637 O O . GLU B 1 123 ? 93.003 64.494 55.534 1.00 212.48 123 GLU B O 1
ATOM 2643 N N . TRP B 1 124 ? 91.377 65.709 56.541 1.00 220.06 124 TRP B N 1
ATOM 2644 C CA . TRP B 1 124 ? 91.696 65.288 57.912 1.00 229.10 124 TRP B CA 1
ATOM 2645 C C . TRP B 1 124 ? 93.183 65.192 58.241 1.00 203.34 124 TRP B C 1
ATOM 2646 O O . TRP B 1 124 ? 93.883 66.162 58.630 1.00 198.41 124 TRP B O 1
ATOM 2657 N N . TYR B 1 125 ? 93.657 63.983 57.989 1.00 187.94 125 TYR B N 1
ATOM 2658 C CA . TYR B 1 125 ? 95.011 63.592 58.284 1.00 172.99 125 TYR B CA 1
ATOM 2659 C C . TYR B 1 125 ? 96.042 64.446 57.583 1.00 163.28 125 TYR B C 1
ATOM 2660 O O . TYR B 1 125 ? 97.081 64.707 58.163 1.00 165.09 125 TYR B O 1
ATOM 2669 N N . VAL B 1 126 ? 95.775 64.883 56.356 1.00 152.26 126 VAL B N 1
ATOM 2670 C CA . VAL B 1 126 ? 96.753 65.705 55.662 1.00 140.66 126 VAL B CA 1
ATOM 2671 C C . VAL B 1 126 ? 97.105 66.942 56.481 1.00 141.75 126 VAL B C 1
ATOM 2672 O O . VAL B 1 126 ? 98.279 67.152 56.825 1.00 147.81 126 VAL B O 1
ATOM 2676 N N . ILE B 1 127 ? 96.100 67.735 56.834 1.00 136.77 127 ILE B N 1
ATOM 2677 C CA . ILE B 1 127 ? 96.373 68.916 57.637 1.00 131.66 127 ILE B CA 1
ATOM 2678 C C . ILE B 1 127 ? 97.026 68.523 58.944 1.00 125.33 127 ILE B C 1
ATOM 2679 O O . ILE B 1 127 ? 97.964 69.187 59.358 1.00 120.04 127 ILE B O 1
ATOM 2684 N N . ASP B 1 128 ? 96.566 67.445 59.586 1.00 130.93 128 ASP B N 1
ATOM 2685 C CA . ASP B 1 128 ? 97.229 67.090 60.853 1.00 139.03 128 ASP B CA 1
ATOM 2686 C C . ASP B 1 128 ? 98.716 66.822 60.681 1.00 137.26 128 ASP B C 1
ATOM 2687 O O . ASP B 1 128 ? 99.554 67.308 61.451 1.00 137.13 128 ASP B O 1
ATOM 2692 N N . ILE B 1 129 ? 99.025 66.058 59.648 1.00 135.96 129 ILE B N 1
ATOM 2693 C CA . ILE B 1 129 ? 100.380 65.688 59.323 1.00 135.09 129 ILE B CA 1
ATOM 2694 C C . ILE B 1 129 ? 101.213 66.941 59.143 1.00 130.44 129 ILE B C 1
ATOM 2695 O O . ILE B 1 129 ? 102.201 67.138 59.854 1.00 126.72 129 ILE B O 1
ATOM 2700 N N . LEU B 1 130 ? 100.744 67.829 58.270 1.00 128.14 130 LEU B N 1
ATOM 2701 C CA . LEU B 1 130 ? 101.488 69.041 57.937 1.00 125.22 130 LEU B CA 1
ATOM 2702 C C . LEU B 1 130 ? 101.700 69.953 59.136 1.00 127.99 130 LEU B C 1
ATOM 2703 O O . LEU B 1 130 ? 102.804 70.457 59.362 1.00 130.81 130 LEU B O 1
ATOM 2708 N N . GLY B 1 131 ? 100.647 70.154 59.912 1.00 128.01 131 GLY B N 1
ATOM 2709 C CA . GLY B 1 131 ? 100.767 70.947 61.110 1.00 127.61 131 GLY B CA 1
ATOM 2710 C C . GLY B 1 131 ? 101.847 70.338 61.977 1.00 128.85 131 GLY B C 1
ATOM 2711 O O . GLY B 1 131 ? 102.689 71.054 62.520 1.00 128.98 131 GLY B O 1
ATOM 2712 N N . VAL B 1 132 ? 101.853 69.011 62.071 1.00 128.95 132 VAL B N 1
ATOM 2713 C CA . VAL B 1 132 ? 102.830 68.336 62.909 1.00 130.74 132 VAL B CA 1
ATOM 2714 C C . VAL B 1 132 ? 104.231 68.612 62.424 1.00 133.92 132 VAL B C 1
ATOM 2715 O O . VAL B 1 132 ? 105.130 68.916 63.207 1.00 135.17 132 VAL B O 1
ATOM 2719 N N . LEU B 1 133 ? 104.390 68.558 61.111 1.00 134.57 133 LEU B N 1
ATOM 2720 C CA . LEU B 1 133 ? 105.676 68.781 60.480 1.00 130.11 133 LEU B CA 1
ATOM 2721 C C . LEU B 1 133 ? 106.186 70.177 60.825 1.00 125.65 133 LEU B C 1
ATOM 2722 O O . LEU B 1 133 ? 107.174 70.312 61.556 1.00 125.62 133 LEU B O 1
ATOM 2727 N N . ILE B 1 134 ? 105.491 71.200 60.319 1.00 120.95 134 ILE B N 1
ATOM 2728 C CA . ILE B 1 134 ? 105.782 72.603 60.638 1.00 115.47 134 ILE B CA 1
ATOM 2729 C C . ILE B 1 134 ? 106.133 72.774 62.119 1.00 111.83 134 ILE B C 1
ATOM 2730 O O . ILE B 1 134 ? 107.146 73.394 62.475 1.00 107.02 134 ILE B O 1
ATOM 2735 N N . SER B 1 135 ? 105.280 72.220 62.975 1.00 117.30 135 SER B N 1
ATOM 2736 C CA . SER B 1 135 ? 105.460 72.343 64.417 1.00 128.65 135 SER B CA 1
ATOM 2737 C C . SER B 1 135 ? 106.836 71.823 64.822 1.00 137.66 135 SER B C 1
ATOM 2738 O O . SER B 1 135 ? 107.581 72.493 65.539 1.00 139.97 135 SER B O 1
ATOM 2741 N N . ALA B 1 136 ? 107.167 70.631 64.343 1.00 139.11 136 ALA B N 1
ATOM 2742 C CA . ALA B 1 136 ? 108.457 70.041 64.622 1.00 139.30 136 ALA B CA 1
ATOM 2743 C C . ALA B 1 136 ? 109.562 70.975 64.155 1.00 136.42 136 ALA B C 1
ATOM 2744 O O . ALA B 1 136 ? 110.583 71.112 64.825 1.00 137.33 136 ALA B O 1
ATOM 2746 N N . GLY B 1 137 ? 109.340 71.629 63.016 1.00 130.71 137 GLY B N 1
ATOM 2747 C CA . GLY B 1 137 ? 110.293 72.595 62.497 1.00 127.35 137 GLY B CA 1
ATOM 2748 C C . GLY B 1 137 ? 110.582 73.719 63.474 1.00 127.93 137 GLY B C 1
ATOM 2749 O O . GLY B 1 137 ? 111.727 73.916 63.899 1.00 129.63 137 GLY B O 1
ATOM 2750 N N . VAL B 1 138 ? 109.530 74.440 63.852 1.00 128.31 138 VAL B N 1
ATOM 2751 C CA . VAL B 1 138 ? 109.647 75.571 64.779 1.00 124.78 138 VAL B CA 1
ATOM 2752 C C . VAL B 1 138 ? 110.261 75.133 66.119 1.00 120.43 138 VAL B C 1
ATOM 2753 O O . VAL B 1 138 ? 111.117 75.822 66.730 1.00 115.00 138 VAL B O 1
ATOM 2757 N N . ALA B 1 139 ? 109.797 73.974 66.563 1.00 120.27 139 ALA B N 1
ATOM 2758 C CA . ALA B 1 139 ? 110.262 73.383 67.797 1.00 123.24 139 ALA B CA 1
ATOM 2759 C C . ALA B 1 139 ? 111.753 73.169 67.758 1.00 121.34 139 ALA B C 1
ATOM 2760 O O . ALA B 1 139 ? 112.488 73.631 68.639 1.00 122.00 139 ALA B O 1
ATOM 2762 N N . SER B 1 140 ? 112.186 72.502 66.698 1.00 119.17 140 SER B N 1
ATOM 2763 C CA . SER B 1 140 ? 113.582 72.203 66.502 1.00 120.65 140 SER B CA 1
ATOM 2764 C C . SER B 1 140 ? 114.398 73.484 66.495 1.00 112.02 140 SER B C 1
ATOM 2765 O O . SER B 1 140 ? 115.357 73.608 67.278 1.00 110.57 140 SER B O 1
ATOM 2768 N N . ILE B 1 141 ? 113.999 74.445 65.657 1.00 104.83 141 ILE B N 1
ATOM 2769 C CA . ILE B 1 141 ? 114.761 75.684 65.559 1.00 107.49 141 ILE B CA 1
ATOM 2770 C C . ILE B 1 141 ? 114.970 76.314 66.918 1.00 108.94 141 ILE B C 1
ATOM 2771 O O . ILE B 1 141 ? 116.096 76.499 67.334 1.00 106.41 141 ILE B O 1
ATOM 2776 N N . PHE B 1 142 ? 113.896 76.593 67.641 1.00 117.97 142 PHE B N 1
ATOM 2777 C CA . PHE B 1 142 ? 114.093 77.338 68.874 1.00 123.96 142 PHE B CA 1
ATOM 2778 C C . PHE B 1 142 ? 114.831 76.548 69.970 1.00 130.47 142 PHE B C 1
ATOM 2779 O O . PHE B 1 142 ? 115.730 77.087 70.678 1.00 132.09 142 PHE B O 1
ATOM 2787 N N . GLY B 1 143 ? 114.507 75.256 70.035 1.00 132.35 143 GLY B N 1
ATOM 2788 C CA . GLY B 1 143 ? 115.083 74.369 71.022 1.00 132.92 143 GLY B CA 1
ATOM 2789 C C . GLY B 1 143 ? 116.562 74.427 70.822 1.00 139.06 143 GLY B C 1
ATOM 2790 O O . GLY B 1 143 ? 117.318 74.425 71.785 1.00 141.24 143 GLY B O 1
ATOM 2791 N N . ILE B 1 144 ? 116.958 74.517 69.553 1.00 144.00 144 ILE B N 1
ATOM 2792 C CA . ILE B 1 144 ? 118.362 74.711 69.171 1.00 148.18 144 ILE B CA 1
ATOM 2793 C C . ILE B 1 144 ? 118.903 76.115 69.471 1.00 148.36 144 ILE B C 1
ATOM 2794 O O . ILE B 1 144 ? 120.005 76.274 70.016 1.00 146.36 144 ILE B O 1
ATOM 2799 N N . SER B 1 145 ? 118.089 77.118 69.161 1.00 148.19 145 SER B N 1
ATOM 2800 C CA . SER B 1 145 ? 118.467 78.523 69.234 1.00 149.02 145 SER B CA 1
ATOM 2801 C C . SER B 1 145 ? 118.692 79.026 70.647 1.00 146.38 145 SER B C 1
ATOM 2802 O O . SER B 1 145 ? 119.015 80.202 70.820 1.00 142.19 145 SER B O 1
ATOM 2805 N N . LEU B 1 146 ? 118.414 78.158 71.626 1.00 150.73 146 LEU B N 1
ATOM 2806 C CA . LEU B 1 146 ? 119.224 78.052 72.875 1.00 160.36 146 LEU B CA 1
ATOM 2807 C C . LEU B 1 146 ? 118.631 77.298 74.079 1.00 159.22 146 LEU B C 1
ATOM 2808 O O . LEU B 1 146 ? 117.537 76.732 73.992 1.00 150.78 146 LEU B O 1
ATOM 2813 N N . GLU B 1 147 ? 119.370 77.351 75.194 1.00 169.94 147 GLU B N 1
ATOM 2814 C CA . GLU B 1 147 ? 119.479 76.283 76.201 1.00 180.09 147 GLU B CA 1
ATOM 2815 C C . GLU B 1 147 ? 118.302 76.129 77.204 1.00 125.41 147 GLU B C 1
ATOM 2816 O O . GLU B 1 147 ? 117.446 77.002 77.282 1.00 122.29 147 GLU B O 1
ATOM 2822 N N . PRO B 1 148 ? 118.252 75.000 77.960 1.00 128.50 148 PRO B N 1
ATOM 2823 C CA . PRO B 1 148 ? 117.105 74.747 78.844 1.00 129.89 148 PRO B CA 1
ATOM 2824 C C . PRO B 1 148 ? 117.066 75.518 80.163 1.00 132.36 148 PRO B C 1
ATOM 2825 O O . PRO B 1 148 ? 117.188 74.902 81.229 1.00 137.07 148 PRO B O 1
ATOM 2829 N N . LEU B 1 149 ? 116.899 76.829 80.104 1.00 125.65 149 LEU B N 1
ATOM 2830 C CA . LEU B 1 149 ? 116.861 77.637 81.315 1.00 124.36 149 LEU B CA 1
ATOM 2831 C C . LEU B 1 149 ? 116.249 78.946 80.905 1.00 123.95 149 LEU B C 1
ATOM 2832 O O . LEU B 1 149 ? 115.321 79.429 81.563 1.00 129.96 149 LEU B O 1
ATOM 2837 N N . PRO B 1 150 ? 116.738 79.518 79.797 1.00 123.71 150 PRO B N 1
ATOM 2838 C CA . PRO B 1 150 ? 115.890 80.512 79.161 1.00 126.96 150 PRO B CA 1
ATOM 2839 C C . PRO B 1 150 ? 114.582 79.835 78.749 1.00 129.88 150 PRO B C 1
ATOM 2840 O O . PRO B 1 150 ? 113.534 80.463 78.771 1.00 127.88 150 PRO B O 1
ATOM 2844 N N . VAL B 1 151 ? 114.666 78.585 78.309 1.00 131.11 151 VAL B N 1
ATOM 2845 C CA . VAL B 1 151 ? 113.470 77.837 77.951 1.00 131.58 151 VAL B CA 1
ATOM 2846 C C . VAL B 1 151 ? 112.586 77.601 79.161 1.00 131.51 151 VAL B C 1
ATOM 2847 O O . VAL B 1 151 ? 111.378 77.748 79.079 1.00 136.64 151 VAL B O 1
ATOM 2851 N N . LEU B 1 152 ? 113.182 77.217 80.279 1.00 127.98 152 LEU B N 1
ATOM 2852 C CA . LEU B 1 152 ? 112.399 77.033 81.488 1.00 124.82 152 LEU B CA 1
ATOM 2853 C C . LEU B 1 152 ? 111.619 78.299 81.805 1.00 116.37 152 LEU B C 1
ATOM 2854 O O . LEU B 1 152 ? 110.397 78.257 81.964 1.00 118.53 152 LEU B O 1
ATOM 2859 N N . VAL B 1 153 ? 112.318 79.432 81.837 1.00 110.94 153 VAL B N 1
ATOM 2860 C CA . VAL B 1 153 ? 111.647 80.706 82.097 1.00 110.64 153 VAL B CA 1
ATOM 2861 C C . VAL B 1 153 ? 110.644 81.106 81.035 1.00 115.83 153 VAL B C 1
ATOM 2862 O O . VAL B 1 153 ? 109.562 81.611 81.350 1.00 123.74 153 VAL B O 1
ATOM 2866 N N . LEU B 1 154 ? 110.990 80.896 79.780 1.00 115.45 154 LEU B N 1
ATOM 2867 C CA . LEU B 1 154 ? 110.081 81.272 78.723 1.00 117.37 154 LEU B CA 1
ATOM 2868 C C . LEU B 1 154 ? 108.805 80.524 78.948 1.00 117.36 154 LEU B C 1
ATOM 2869 O O . LEU B 1 154 ? 107.725 81.102 78.977 1.00 121.78 154 LEU B O 1
ATOM 2874 N N . LEU B 1 155 ? 108.957 79.229 79.159 1.00 115.98 155 LEU B N 1
ATOM 2875 C CA . LEU B 1 155 ? 107.834 78.358 79.426 1.00 116.08 155 LEU B CA 1
ATOM 2876 C C . LEU B 1 155 ? 106.963 78.821 80.584 1.00 117.40 155 LEU B C 1
ATOM 2877 O O . LEU B 1 155 ? 105.767 79.052 80.390 1.00 121.85 155 LEU B O 1
ATOM 2882 N N . VAL B 1 156 ? 107.538 78.982 81.773 1.00 112.77 156 VAL B N 1
ATOM 2883 C CA . VAL B 1 156 ? 106.690 79.354 82.906 1.00 112.02 156 VAL B CA 1
ATOM 2884 C C . VAL B 1 156 ? 106.025 80.710 82.682 1.00 108.21 156 VAL B C 1
ATOM 2885 O O . VAL B 1 156 ? 104.883 80.911 83.090 1.00 114.28 156 VAL B O 1
ATOM 2889 N N . LEU B 1 157 ? 106.721 81.625 82.0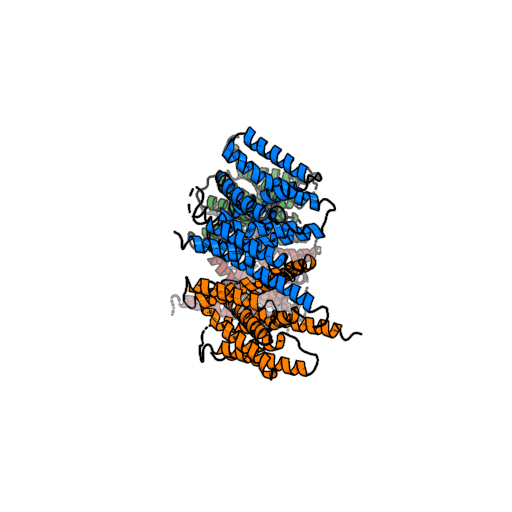13 1.00 103.53 157 LEU B N 1
ATOM 2890 C CA . LEU B 1 157 ? 106.107 82.896 81.663 1.00 109.87 157 LEU B CA 1
ATOM 2891 C C . LEU B 1 157 ? 104.889 82.693 80.787 1.00 117.24 157 LEU B C 1
ATOM 2892 O O . LEU B 1 157 ? 103.780 83.135 81.120 1.00 124.76 157 LEU B O 1
ATOM 2897 N N . LEU B 1 158 ? 105.097 82.001 79.675 1.00 116.71 158 LEU B N 1
ATOM 2898 C CA . LEU B 1 158 ? 104.057 81.815 78.678 1.00 115.16 158 LEU B CA 1
ATOM 2899 C C . LEU B 1 158 ? 102.843 81.135 79.293 1.00 116.62 158 LEU B C 1
ATOM 2900 O O . LEU B 1 158 ? 101.698 81.610 79.167 1.00 115.36 158 LEU B O 1
ATOM 2905 N N . ALA B 1 159 ? 103.115 80.055 80.020 1.00 117.91 159 ALA B N 1
ATOM 2906 C CA . ALA B 1 159 ? 102.064 79.285 80.657 1.00 120.15 159 ALA B CA 1
ATOM 2907 C C . ALA B 1 159 ? 101.272 80.150 81.621 1.00 121.80 159 ALA B C 1
ATOM 2908 O O . ALA B 1 159 ? 100.025 80.172 81.558 1.00 127.19 159 ALA B O 1
ATOM 2910 N N . VAL B 1 160 ? 101.984 80.889 82.478 1.00 116.45 160 VAL B N 1
ATOM 2911 C CA . VAL B 1 160 ? 101.297 81.728 83.458 1.00 114.71 160 VAL B CA 1
ATOM 2912 C C . VAL B 1 160 ? 100.437 82.776 82.771 1.00 121.08 160 VAL B C 1
ATOM 2913 O O . VAL B 1 160 ? 99.289 83.008 83.205 1.00 136.20 160 VAL B O 1
ATOM 2917 N N . TYR B 1 161 ? 100.941 83.378 81.695 1.00 112.57 161 TYR B N 1
ATOM 2918 C CA . TYR B 1 161 ? 100.057 84.237 80.928 1.00 117.78 161 TYR B CA 1
ATOM 2919 C C . TYR B 1 161 ? 98.784 83.492 80.573 1.00 127.87 161 TYR B C 1
ATOM 2920 O O . TYR B 1 161 ? 97.693 84.018 80.795 1.00 134.48 161 TYR B O 1
ATOM 2929 N N . ASP B 1 162 ? 98.906 82.281 80.022 1.00 128.51 162 ASP B N 1
ATOM 2930 C CA . ASP B 1 162 ? 97.689 81.588 79.579 1.00 126.71 162 ASP B CA 1
ATOM 2931 C C . ASP B 1 162 ? 96.695 81.397 80.712 1.00 122.35 162 ASP B C 1
ATOM 2932 O O . ASP B 1 162 ? 95.558 81.852 80.610 1.00 125.27 162 ASP B O 1
ATOM 2937 N N . ALA B 1 163 ? 97.120 80.753 81.792 1.00 116.22 163 ALA B N 1
ATOM 2938 C CA . ALA B 1 163 ? 96.180 80.521 82.877 1.00 122.35 163 ALA B CA 1
ATOM 2939 C C . ALA B 1 163 ? 95.517 81.821 83.293 1.00 124.53 163 ALA B C 1
ATOM 2940 O O . ALA B 1 163 ? 94.302 81.854 83.516 1.00 134.95 163 ALA B O 1
ATOM 2942 N N . ILE B 1 164 ? 96.279 82.905 83.352 1.00 115.88 164 ILE B N 1
ATOM 2943 C CA . ILE B 1 164 ? 95.623 84.150 83.703 1.00 113.51 164 ILE B CA 1
ATOM 2944 C C . ILE B 1 164 ? 94.647 84.679 82.662 1.00 123.85 164 ILE B C 1
ATOM 2945 O O . ILE B 1 164 ? 93.546 85.070 83.029 1.00 132.84 164 ILE B O 1
ATOM 2950 N N . SER B 1 165 ? 94.972 84.680 81.380 1.00 127.41 165 SER B N 1
ATOM 2951 C CA . SER B 1 165 ? 93.957 85.187 80.449 1.00 135.52 165 SER B CA 1
ATOM 2952 C C . SER B 1 165 ? 92.720 84.294 80.440 1.00 141.35 165 SER B C 1
ATOM 2953 O O . SER B 1 165 ? 91.620 84.779 80.181 1.00 147.72 165 SER B O 1
ATOM 2956 N N . VAL B 1 166 ? 92.908 82.996 80.689 1.00 140.12 166 VAL B N 1
ATOM 2957 C CA . VAL B 1 166 ? 91.779 82.066 80.760 1.00 140.18 166 VAL B CA 1
ATOM 2958 C C . VAL B 1 166 ? 90.854 82.439 81.911 1.00 140.32 166 VAL B C 1
ATOM 2959 O O . VAL B 1 166 ? 89.667 82.684 81.702 1.00 142.92 166 VAL B O 1
ATOM 2963 N N . TYR B 1 167 ? 91.416 82.545 83.112 1.00 135.00 167 TYR B N 1
ATOM 2964 C CA . TYR B 1 167 ? 90.619 82.967 84.253 1.00 132.83 167 TYR B CA 1
ATOM 2965 C C . TYR B 1 167 ? 89.957 84.322 84.038 1.00 129.16 167 TYR B C 1
ATOM 2966 O O . TYR B 1 167 ? 88.772 84.450 84.296 1.00 133.57 167 TYR B O 1
ATOM 2975 N N . ARG B 1 168 ? 90.707 85.315 83.549 1.00 121.56 168 ARG B N 1
ATOM 2976 C CA . ARG B 1 168 ? 90.145 86.656 83.354 1.00 116.52 168 ARG B CA 1
ATOM 2977 C C . ARG B 1 168 ? 88.964 86.539 82.418 1.00 109.05 168 ARG B C 1
ATOM 2978 O O . ARG B 1 168 ? 87.885 86.989 82.745 1.00 107.99 168 ARG B O 1
ATOM 2986 N N . THR B 1 169 ? 89.174 85.927 81.260 1.00 111.27 169 THR B N 1
ATOM 2987 C CA . THR B 1 169 ? 88.101 85.786 80.269 1.00 119.16 169 THR B CA 1
ATOM 2988 C C . THR B 1 169 ? 87.076 84.717 80.634 1.00 123.28 169 THR B C 1
ATOM 2989 O O . THR B 1 169 ? 86.038 84.621 79.999 1.00 125.14 169 THR B O 1
ATOM 2993 N N . LYS B 1 170 ? 87.415 83.848 81.577 1.00 124.62 170 LYS B N 1
ATOM 2994 C CA . LYS B 1 170 ? 86.424 82.929 82.137 1.00 128.85 170 LYS B CA 1
ATOM 2995 C C . LYS B 1 170 ? 85.533 83.728 83.110 1.00 130.21 170 LYS B C 1
ATOM 2996 O O . LYS B 1 170 ? 84.311 83.789 82.995 1.00 127.04 170 LYS B O 1
ATOM 3002 N N . HIS B 1 171 ? 86.200 84.371 84.058 1.00 134.84 171 HIS B N 1
ATOM 3003 C CA . HIS B 1 171 ? 85.601 85.300 85.007 1.00 135.82 171 HIS B CA 1
ATOM 3004 C C . HIS B 1 171 ? 84.934 86.455 84.264 1.00 132.60 171 HIS B C 1
ATOM 3005 O O . HIS B 1 171 ? 84.095 87.138 84.818 1.00 134.51 171 HIS B O 1
ATOM 3012 N N . MET B 1 172 ? 85.358 86.704 83.028 1.00 134.37 172 MET B N 1
ATOM 3013 C CA . MET B 1 172 ? 84.729 87.721 82.184 1.00 145.68 172 MET B CA 1
ATOM 3014 C C . MET B 1 172 ? 83.467 87.144 81.548 1.00 143.05 172 MET B C 1
ATOM 3015 O O . MET B 1 172 ? 82.702 87.868 80.905 1.00 147.09 172 MET B O 1
ATOM 3020 N N . ILE B 1 173 ? 83.314 85.822 81.635 1.00 133.53 173 ILE B N 1
ATOM 3021 C CA . ILE B 1 173 ? 82.040 85.171 81.305 1.00 125.73 173 ILE B CA 1
ATOM 3022 C C . ILE B 1 173 ? 81.077 85.126 82.497 1.00 123.01 173 ILE B C 1
ATOM 3023 O O . ILE B 1 173 ? 79.909 85.449 82.321 1.00 122.74 173 ILE B O 1
ATOM 3028 N N . THR B 1 174 ? 81.547 84.790 83.706 1.00 122.24 174 THR B N 1
ATOM 3029 C CA . THR B 1 174 ? 80.637 84.599 84.856 1.00 121.37 174 THR B CA 1
ATOM 3030 C C . THR B 1 174 ? 79.781 85.817 85.112 1.00 122.63 174 THR B C 1
ATOM 3031 O O . THR B 1 174 ? 79.186 85.924 86.166 1.00 121.96 174 THR B O 1
ATOM 3035 N N . LEU B 1 175 ? 79.776 86.768 84.188 1.00 130.97 175 LEU B N 1
ATOM 3036 C CA . LEU B 1 175 ? 78.758 87.801 84.221 1.00 147.58 175 LEU B CA 1
ATOM 3037 C C . LEU B 1 175 ? 77.606 87.287 83.332 1.00 155.80 175 LEU B C 1
ATOM 3038 O O . LEU B 1 175 ? 77.389 86.074 83.280 1.00 159.52 175 LEU B O 1
ATOM 3043 N N . ALA B 1 176 ? 76.877 88.155 82.640 1.00 157.97 176 ALA B N 1
ATOM 3044 C CA . ALA B 1 176 ? 75.605 87.738 82.011 1.00 158.76 176 ALA B CA 1
ATOM 3045 C C . ALA B 1 176 ? 74.624 87.127 83.043 1.00 164.91 176 ALA B C 1
ATOM 3046 O O . ALA B 1 176 ? 74.204 87.773 84.024 1.00 166.82 176 ALA B O 1
ATOM 3048 N N . GLU B 1 210 ? 88.191 79.991 63.785 1.00 209.64 210 GLU B N 1
ATOM 3049 C CA . GLU B 1 210 ? 88.460 78.766 63.036 1.00 212.79 210 GLU B CA 1
ATOM 3050 C C . GLU B 1 210 ? 89.964 78.536 62.783 1.00 215.18 210 GLU B C 1
ATOM 3051 O O . GLU B 1 210 ? 90.510 77.491 63.147 1.00 212.27 210 GLU B O 1
ATOM 3057 N N . ARG B 1 211 ? 90.625 79.517 62.170 1.00 217.81 211 ARG B N 1
ATOM 3058 C CA . ARG B 1 211 ? 92.038 79.402 61.797 1.00 215.48 211 ARG B CA 1
ATOM 3059 C C . ARG B 1 211 ? 92.971 79.549 62.996 1.00 206.06 211 ARG B C 1
ATOM 3060 O O . ARG B 1 211 ? 93.890 78.735 63.211 1.00 207.43 211 ARG B O 1
ATOM 3068 N N . GLY B 1 212 ? 92.726 80.595 63.778 1.00 196.15 212 GLY B N 1
ATOM 3069 C CA . GLY B 1 212 ? 93.514 80.858 64.961 1.00 191.11 212 GLY B CA 1
ATOM 3070 C C . GLY B 1 212 ? 93.495 79.667 65.892 1.00 190.87 212 GLY B C 1
ATOM 3071 O O . GLY B 1 212 ? 94.375 79.530 66.741 1.00 198.16 212 GLY B O 1
ATOM 3072 N N . ALA B 1 213 ? 92.497 78.800 65.728 1.00 180.88 213 ALA B N 1
ATOM 3073 C CA . ALA B 1 213 ? 92.411 77.586 66.525 1.00 171.17 213 ALA B CA 1
ATOM 3074 C C . ALA B 1 213 ? 93.518 76.610 66.157 1.00 161.66 213 ALA B C 1
ATOM 3075 O O . ALA B 1 213 ? 94.186 76.061 67.026 1.00 156.31 213 ALA B O 1
ATOM 3077 N N . PHE B 1 214 ? 93.714 76.403 64.861 1.00 159.29 214 PHE B N 1
ATOM 3078 C CA . PHE B 1 214 ? 94.732 75.472 64.390 1.00 152.85 214 PHE B CA 1
ATOM 3079 C C . PHE B 1 214 ? 96.101 76.034 64.694 1.00 137.10 214 PHE B C 1
ATOM 3080 O O . PHE B 1 214 ? 96.979 75.317 65.152 1.00 137.85 214 PHE B O 1
ATOM 3088 N N . VAL B 1 215 ? 96.254 77.334 64.457 1.00 124.11 215 VAL B N 1
ATOM 3089 C CA . VAL B 1 215 ? 97.440 78.074 64.893 1.00 113.36 215 VAL B CA 1
ATOM 3090 C C . VAL B 1 215 ? 97.812 77.886 66.360 1.00 117.56 215 VAL B C 1
ATOM 3091 O O . VAL B 1 215 ? 98.963 77.572 66.683 1.00 118.64 215 VAL B O 1
ATOM 3095 N N . MET B 1 216 ? 96.845 78.117 67.243 1.00 116.63 216 MET B N 1
ATOM 3096 C CA . MET B 1 216 ? 97.078 77.982 68.675 1.00 114.30 216 MET B CA 1
ATOM 3097 C C . MET B 1 216 ? 97.337 76.519 69.054 1.00 109.64 216 MET B C 1
ATOM 3098 O O . MET B 1 216 ? 98.130 76.234 69.957 1.00 104.88 216 MET B O 1
ATOM 3103 N N . GLY B 1 217 ? 96.687 75.603 68.340 1.00 111.50 217 GLY B N 1
ATOM 3104 C CA . GLY B 1 217 ? 96.847 74.173 68.563 1.00 114.75 217 GLY B CA 1
ATOM 3105 C C . GLY B 1 217 ? 98.299 73.820 68.303 1.00 115.69 217 GLY B C 1
ATOM 3106 O O . GLY B 1 217 ? 99.031 73.322 69.185 1.00 112.81 217 GLY B O 1
ATOM 3107 N N . MET B 1 218 ? 98.707 74.080 67.064 1.00 113.20 218 MET B N 1
ATOM 3108 C CA . MET B 1 218 ? 100.092 73.941 66.668 1.00 102.21 218 MET B CA 1
ATOM 3109 C C . MET B 1 218 ? 101.003 74.564 67.723 1.00 103.51 218 MET B C 1
ATOM 3110 O O . MET B 1 218 ? 101.902 73.895 68.211 1.00 109.47 218 MET B O 1
ATOM 3115 N N . GLY B 1 219 ? 100.688 75.783 68.158 1.00 98.12 219 GLY B N 1
ATOM 3116 C CA . GLY B 1 219 ? 101.438 76.448 69.210 1.00 99.45 219 GLY B CA 1
ATOM 3117 C C . GLY B 1 219 ? 101.617 75.593 70.456 1.00 107.62 219 GLY B C 1
ATOM 3118 O O . GLY B 1 219 ? 102.670 75.620 71.114 1.00 108.67 219 GLY B O 1
ATOM 3119 N N . ASP B 1 220 ? 100.606 74.803 70.789 1.00 118.54 220 ASP B N 1
ATOM 3120 C CA . ASP B 1 220 ? 100.755 73.982 71.988 1.00 132.31 220 ASP B CA 1
ATOM 3121 C C . ASP B 1 220 ? 101.530 72.712 71.684 1.00 127.87 220 ASP B C 1
ATOM 3122 O O . ASP B 1 220 ? 102.205 72.137 72.554 1.00 122.49 220 ASP B O 1
ATOM 3127 N N . LEU B 1 221 ? 101.435 72.282 70.436 1.00 125.94 221 LEU B N 1
ATOM 3128 C CA . LEU B 1 221 ? 102.242 71.175 69.987 1.00 134.11 221 LEU B CA 1
ATOM 3129 C C . LEU B 1 221 ? 103.709 71.573 70.148 1.00 144.05 221 LEU B C 1
ATOM 3130 O O . LEU B 1 221 ? 104.542 70.772 70.556 1.00 150.37 221 LEU B O 1
ATOM 3135 N N . ILE B 1 222 ? 103.999 72.838 69.855 1.00 144.24 222 ILE B N 1
ATOM 3136 C CA . ILE B 1 222 ? 105.343 73.415 69.940 1.00 138.09 222 ILE B CA 1
ATOM 3137 C C . ILE B 1 222 ? 105.919 73.628 71.338 1.00 141.87 222 ILE B C 1
ATOM 3138 O O . ILE B 1 222 ? 107.013 73.146 71.628 1.00 139.68 222 ILE B O 1
ATOM 3143 N N . MET B 1 223 ? 105.177 74.317 72.204 1.00 151.00 223 MET B N 1
ATOM 3144 C CA . MET B 1 223 ? 105.728 74.766 73.500 1.00 160.41 223 MET B CA 1
ATOM 3145 C C . MET B 1 223 ? 106.545 73.742 74.339 1.00 171.98 223 MET B C 1
ATOM 3146 O O . MET B 1 223 ? 107.619 74.072 74.825 1.00 169.17 223 MET B O 1
ATOM 3151 N N . PRO B 1 224 ? 106.022 72.522 74.557 1.00 177.13 224 PRO B N 1
ATOM 3152 C CA . PRO B 1 224 ? 106.813 71.590 75.371 1.00 178.72 224 PRO B CA 1
ATOM 3153 C C . PRO B 1 224 ? 107.972 70.977 74.600 1.00 175.80 224 PRO B C 1
ATOM 3154 O O . PRO B 1 224 ? 108.940 70.551 75.212 1.00 182.31 224 PRO B O 1
ATOM 3158 N N . SER B 1 225 ? 107.840 70.870 73.283 1.00 161.40 225 SER B N 1
ATOM 3159 C CA . SER B 1 225 ? 108.881 70.264 72.448 1.00 153.90 225 SER B CA 1
ATOM 3160 C C . SER B 1 225 ? 110.228 71.016 72.519 1.00 142.66 225 SER B C 1
ATOM 3161 O O . SER B 1 225 ? 111.292 70.426 72.371 1.00 142.85 225 SER B O 1
ATOM 3164 N N . ILE B 1 226 ? 110.165 72.321 72.748 1.00 130.66 226 ILE B N 1
ATOM 3165 C CA . ILE B 1 226 ? 111.358 73.148 72.910 1.00 119.78 226 ILE B CA 1
ATOM 3166 C C . ILE B 1 226 ? 112.185 72.760 74.146 1.00 121.43 226 ILE B C 1
ATOM 3167 O O . ILE B 1 226 ? 113.405 72.819 74.096 1.00 134.90 226 ILE B O 1
ATOM 3172 N N . LEU B 1 227 ? 111.558 72.348 75.242 1.00 112.41 227 LEU B N 1
ATOM 3173 C CA . LEU B 1 227 ? 112.341 71.875 76.362 1.00 119.11 227 LEU B CA 1
ATOM 3174 C C . LEU B 1 227 ? 112.889 70.527 75.961 1.00 131.98 227 LEU B C 1
ATOM 3175 O O . LEU B 1 227 ? 113.904 70.091 76.480 1.00 146.98 227 LEU B O 1
ATOM 3180 N N . VAL B 1 228 ? 112.278 69.887 74.975 1.00 130.47 228 VAL B N 1
ATOM 3181 C CA . VAL B 1 228 ? 112.753 68.568 74.581 1.00 137.10 228 VAL B CA 1
ATOM 3182 C C . VAL B 1 228 ? 113.973 68.661 73.635 1.00 140.01 228 VAL B C 1
ATOM 3183 O O . VAL B 1 228 ? 115.005 68.019 73.878 1.00 144.60 228 VAL B O 1
ATOM 3187 N N . VAL B 1 229 ? 113.883 69.497 72.604 1.00 133.46 229 VAL B N 1
ATOM 3188 C CA . VAL B 1 229 ? 115.055 69.789 71.792 1.00 126.57 229 VAL B CA 1
ATOM 3189 C C . VAL B 1 229 ? 116.115 70.439 72.649 1.00 128.34 229 VAL B C 1
ATOM 3190 O O . VAL B 1 229 ? 117.187 69.881 72.828 1.00 139.65 229 VAL B O 1
ATOM 3194 N N . SER B 1 230 ? 115.808 71.584 73.243 1.00 123.54 230 SER B N 1
ATOM 3195 C CA . SER B 1 230 ? 116.826 72.262 74.047 1.00 128.35 230 SER B CA 1
ATOM 3196 C C . SER B 1 230 ? 117.392 71.522 75.251 1.00 129.53 230 SER B C 1
ATOM 3197 O O . SER B 1 230 ? 118.232 72.085 75.911 1.00 134.06 230 SER B O 1
ATOM 3200 N N . SER B 1 231 ? 116.992 70.294 75.548 1.00 128.30 231 SER B N 1
ATOM 3201 C CA . SER B 1 231 ? 117.609 69.622 76.691 1.00 141.36 231 SER B CA 1
ATOM 3202 C C . SER B 1 231 ? 118.405 68.470 76.127 1.00 146.94 231 SER B C 1
ATOM 3203 O O . SER B 1 231 ? 119.239 67.847 76.801 1.00 153.45 231 SER B O 1
ATOM 3206 N N . HIS B 1 232 ? 118.074 68.179 74.880 1.00 144.06 232 HIS B N 1
ATOM 3207 C CA . HIS B 1 232 ? 118.895 67.371 74.013 1.00 150.23 232 HIS B CA 1
ATOM 3208 C C . HIS B 1 232 ? 120.171 68.146 73.622 1.00 151.80 232 HIS B C 1
ATOM 3209 O O . HIS B 1 232 ? 121.231 67.554 73.423 1.00 156.98 232 HIS B O 1
ATOM 3216 N N . VAL B 1 233 ? 120.059 69.472 73.530 1.00 147.34 233 VAL B N 1
ATOM 3217 C CA . VAL B 1 233 ? 121.214 70.383 73.428 1.00 147.33 233 VAL B CA 1
ATOM 3218 C C . VAL B 1 233 ? 121.960 70.497 74.793 1.00 137.52 233 VAL B C 1
ATOM 3219 O O . VAL B 1 233 ? 122.809 71.349 75.000 1.00 132.44 233 VAL B O 1
ATOM 3223 N N . PHE B 1 234 ? 121.594 69.661 75.755 1.00 148.10 234 PHE B N 1
ATOM 3224 C CA . PHE B 1 234 ? 122.345 69.590 76.994 1.00 162.44 234 PHE B CA 1
ATOM 3225 C C . PHE B 1 234 ? 123.089 68.275 77.078 1.00 170.13 234 PHE B C 1
ATOM 3226 O O . PHE B 1 234 ? 124.304 68.237 76.866 1.00 177.99 234 PHE B O 1
ATOM 3234 N N . ALA B 1 239 ? 124.490 65.341 78.122 1.00 207.05 239 ALA B N 1
ATOM 3235 C CA . ALA B 1 239 ? 125.047 65.275 79.463 1.00 209.34 239 ALA B CA 1
ATOM 3236 C C . ALA B 1 239 ? 124.502 64.085 80.253 1.00 215.62 239 ALA B C 1
ATOM 3237 O O . ALA B 1 239 ? 124.708 63.995 81.462 1.00 217.52 239 ALA B O 1
ATOM 3239 N N . VAL B 1 240 ? 123.801 63.179 79.571 1.00 219.71 240 VAL B N 1
ATOM 3240 C CA . VAL B 1 240 ? 123.335 61.927 80.182 1.00 226.00 240 VAL B CA 1
ATOM 3241 C C . VAL B 1 240 ? 123.342 60.771 79.169 1.00 234.85 240 VAL B C 1
ATOM 3242 O O . VAL B 1 240 ? 124.253 59.939 79.171 1.00 239.45 240 VAL B O 1
ATOM 3246 N N . LEU B 1 241 ? 122.310 60.728 78.325 1.00 237.34 241 LEU B N 1
ATOM 3247 C CA . LEU B 1 241 ? 122.146 59.735 77.253 1.00 242.38 241 LEU B CA 1
ATOM 3248 C C . LEU B 1 241 ? 121.880 58.277 77.677 1.00 248.43 241 LEU B C 1
ATOM 3249 O O . LEU B 1 241 ? 122.778 57.440 77.596 1.00 253.05 241 LEU B O 1
ATOM 3254 N N . TRP B 1 242 ? 120.654 57.983 78.123 1.00 248.12 242 TRP B N 1
ATOM 3255 C CA . TRP B 1 242 ? 120.206 56.596 78.336 1.00 251.30 242 TRP B CA 1
ATOM 3256 C C . TRP B 1 242 ? 119.590 56.097 77.022 1.00 242.84 242 TRP B C 1
ATOM 3257 O O . TRP B 1 242 ? 120.312 55.928 76.038 1.00 244.81 242 TRP B O 1
ATOM 3268 N N . THR B 1 243 ? 118.280 55.860 76.975 1.00 233.49 243 THR B N 1
ATOM 3269 C CA . THR B 1 243 ? 117.660 55.485 75.696 1.00 226.53 243 THR B CA 1
ATOM 3270 C C . THR B 1 243 ? 117.591 56.735 74.819 1.00 214.69 243 THR B C 1
ATOM 3271 O O . THR B 1 243 ? 116.510 57.181 74.438 1.00 212.20 243 THR B O 1
ATOM 3275 N N . LEU B 1 244 ? 118.767 57.285 74.519 1.00 207.27 244 LEU B N 1
ATOM 3276 C CA . LEU B 1 244 ? 118.938 58.580 73.861 1.00 196.26 244 LEU B CA 1
ATOM 3277 C C . LEU B 1 244 ? 118.380 59.753 74.679 1.00 187.02 244 LEU B C 1
ATOM 3278 O O . LEU B 1 244 ? 117.220 60.137 74.538 1.00 183.54 244 LEU B O 1
ATOM 3283 N N . SER B 1 245 ? 119.247 60.301 75.532 1.00 183.11 245 SER B N 1
ATOM 3284 C CA . SER B 1 245 ? 118.967 61.449 76.398 1.00 174.56 245 SER B CA 1
ATOM 3285 C C . SER B 1 245 ? 117.836 61.253 77.400 1.00 167.42 245 SER B C 1
ATOM 3286 O O . SER B 1 245 ? 116.682 61.575 77.122 1.00 167.36 245 SER B O 1
ATOM 3289 N N . ALA B 1 246 ? 118.178 60.766 78.585 1.00 167.12 246 ALA B N 1
ATOM 3290 C CA . ALA B 1 246 ? 117.173 60.456 79.604 1.00 168.62 246 ALA B CA 1
ATOM 3291 C C . ALA B 1 246 ? 116.369 61.631 80.154 1.00 166.35 246 ALA B C 1
ATOM 3292 O O . ALA B 1 246 ? 115.150 61.515 80.323 1.00 166.72 246 ALA B O 1
ATOM 3294 N N . PRO B 1 247 ? 117.030 62.765 80.441 1.00 162.43 247 PRO B N 1
ATOM 3295 C CA . PRO B 1 247 ? 116.173 63.792 81.032 1.00 158.03 247 PRO B CA 1
ATOM 3296 C C . PRO B 1 247 ? 115.257 64.392 79.977 1.00 151.84 247 PRO B C 1
ATOM 3297 O O . PRO B 1 247 ? 114.120 64.733 80.290 1.00 149.60 247 PRO B O 1
ATOM 3301 N N . THR B 1 248 ? 115.738 64.498 78.745 1.00 149.50 248 THR B N 1
ATOM 3302 C CA . THR B 1 248 ? 114.871 64.885 77.649 1.00 149.58 248 THR B CA 1
ATOM 3303 C C . THR B 1 248 ? 113.719 63.887 77.450 1.00 153.01 248 THR B C 1
ATOM 3304 O O . THR B 1 248 ? 112.596 64.296 77.109 1.00 159.19 248 THR B O 1
ATOM 3308 N N . LEU B 1 249 ? 113.969 62.592 77.656 1.00 151.03 249 LEU B N 1
ATOM 3309 C CA . LEU B 1 249 ? 112.840 61.663 77.756 1.00 153.42 249 LEU B CA 1
ATOM 3310 C C . LEU B 1 249 ? 111.848 62.069 78.838 1.00 154.11 249 LEU B C 1
ATOM 3311 O O . LEU B 1 249 ? 110.647 62.132 78.582 1.00 151.67 249 LEU B O 1
ATOM 3316 N N . GLY B 1 250 ? 112.353 62.314 80.044 1.00 156.71 250 GLY B N 1
ATOM 3317 C CA . GLY B 1 250 ? 111.522 62.736 81.162 1.00 153.69 250 GLY B CA 1
ATOM 3318 C C . GLY B 1 250 ? 110.612 63.894 80.798 1.00 144.94 250 GLY B C 1
ATOM 3319 O O . GLY B 1 250 ? 109.401 63.850 81.022 1.00 140.14 250 GLY B O 1
ATOM 3320 N N . ALA B 1 251 ? 111.190 64.931 80.209 1.00 143.94 251 ALA B N 1
ATOM 3321 C CA . ALA B 1 251 ? 110.384 66.045 79.730 1.00 144.49 251 ALA B CA 1
ATOM 3322 C C . ALA B 1 251 ? 109.347 65.567 78.729 1.00 148.15 251 ALA B C 1
ATOM 3323 O O . ALA B 1 251 ? 108.183 65.960 78.800 1.00 151.28 251 ALA B O 1
ATOM 3325 N N . MET B 1 252 ? 109.758 64.676 77.832 1.00 148.14 252 MET B N 1
ATOM 3326 C CA . MET B 1 252 ? 108.879 64.231 76.752 1.00 147.90 252 MET B CA 1
ATOM 3327 C C . MET B 1 252 ? 107.628 63.479 77.231 1.00 145.68 252 MET B C 1
ATOM 3328 O O . MET B 1 252 ? 106.497 63.760 76.799 1.00 141.99 252 MET B O 1
ATOM 3333 N N . VAL B 1 253 ? 107.835 62.539 78.145 1.00 149.17 253 VAL B N 1
ATOM 3334 C CA . VAL B 1 253 ? 106.726 61.831 78.747 1.00 152.16 253 VAL B CA 1
ATOM 3335 C C . VAL B 1 253 ? 105.913 62.821 79.572 1.00 155.04 253 VAL B C 1
ATOM 3336 O O . VAL B 1 253 ? 104.685 62.768 79.559 1.00 157.46 253 VAL B O 1
ATOM 3340 N N . GLY B 1 254 ? 106.588 63.736 80.271 1.00 154.30 254 GLY B N 1
ATOM 3341 C CA . GLY B 1 254 ? 105.887 64.702 81.107 1.00 151.71 254 GLY B CA 1
ATOM 3342 C C . GLY B 1 254 ? 104.927 65.565 80.307 1.00 145.54 254 GLY B C 1
ATOM 3343 O O . GLY B 1 254 ? 103.856 65.958 80.775 1.00 142.31 254 GLY B O 1
ATOM 3344 N N . SER B 1 255 ? 105.311 65.845 79.074 1.00 145.58 255 SER B N 1
ATOM 3345 C CA . SER B 1 255 ? 104.434 66.550 78.159 1.00 146.80 255 SER B CA 1
ATOM 3346 C C . SER B 1 255 ? 103.306 65.639 77.679 1.00 144.20 255 SER B C 1
ATOM 3347 O O . SER B 1 255 ? 102.186 66.097 77.468 1.00 140.92 255 SER B O 1
ATOM 3350 N N . LEU B 1 256 ? 103.590 64.351 77.503 1.00 146.15 256 LEU B N 1
ATOM 3351 C CA . LEU B 1 256 ? 102.534 63.466 77.016 1.00 148.16 256 LEU B CA 1
ATOM 3352 C C . LEU B 1 256 ? 101.461 63.259 78.089 1.00 146.37 256 LEU B C 1
ATOM 3353 O O . LEU B 1 256 ? 100.273 63.138 77.784 1.00 146.92 256 LEU B O 1
ATOM 3358 N N . VAL B 1 257 ? 101.877 63.205 79.344 1.00 145.52 257 VAL B N 1
ATOM 3359 C CA . VAL B 1 257 ? 100.924 63.119 80.440 1.00 148.55 257 VAL B CA 1
ATOM 3360 C C . VAL B 1 257 ? 100.230 64.453 80.758 1.00 148.52 257 VAL B C 1
ATOM 3361 O O . VAL B 1 257 ? 99.069 64.464 81.192 1.00 149.49 257 VAL B O 1
ATOM 3365 N N . GLY B 1 258 ? 100.927 65.569 80.538 1.00 145.72 258 GLY B N 1
ATOM 3366 C CA . GLY B 1 258 ? 100.331 66.869 80.785 1.00 143.97 258 GLY B CA 1
ATOM 3367 C C . GLY B 1 258 ? 99.107 67.073 79.915 1.00 146.48 258 GLY B C 1
ATOM 3368 O O . GLY B 1 258 ? 98.007 67.362 80.413 1.00 147.54 258 GLY B O 1
ATOM 3369 N N . LEU B 1 259 ? 99.301 66.874 78.611 1.00 146.55 259 LEU B N 1
ATOM 3370 C CA . LEU B 1 259 ? 98.232 66.999 77.624 1.00 141.47 259 LEU B CA 1
ATOM 3371 C C . LEU B 1 259 ? 97.136 66.026 77.964 1.00 142.46 259 LEU B C 1
ATOM 3372 O O . LEU B 1 259 ? 95.970 66.292 77.704 1.00 148.93 259 LEU B O 1
ATOM 3377 N N . ALA B 1 260 ? 97.510 64.891 78.541 1.00 139.30 260 ALA B N 1
ATOM 3378 C CA . ALA B 1 260 ? 96.514 63.926 78.951 1.00 143.95 260 ALA B CA 1
ATOM 3379 C C . ALA B 1 260 ? 95.592 64.554 79.996 1.00 144.76 260 ALA B C 1
ATOM 3380 O O . ALA B 1 260 ? 94.354 64.565 79.832 1.00 144.67 260 ALA B O 1
ATOM 3382 N N . VAL B 1 261 ? 96.202 65.111 81.045 1.00 142.47 261 VAL B N 1
ATOM 3383 C CA . VAL B 1 261 ? 95.439 65.745 82.119 1.00 138.31 261 VAL B CA 1
ATOM 3384 C C . VAL B 1 261 ? 94.559 66.864 81.571 1.00 144.68 261 VAL B C 1
ATOM 3385 O O . VAL B 1 261 ? 93.360 66.963 81.915 1.00 158.12 261 VAL B O 1
ATOM 3389 N N . LEU B 1 262 ? 95.117 67.649 80.656 1.00 136.96 262 LEU B N 1
ATOM 3390 C CA . LEU B 1 262 ? 94.329 68.693 80.032 1.00 134.13 262 LEU B CA 1
ATOM 3391 C C . LEU B 1 262 ? 93.130 68.095 79.321 1.00 135.62 262 LEU B C 1
ATOM 3392 O O . LEU B 1 262 ? 92.027 68.591 79.491 1.00 138.01 262 LEU B O 1
ATOM 3397 N N . LEU B 1 263 ? 93.314 67.040 78.535 1.00 137.72 263 LEU B N 1
ATOM 3398 C CA . LEU B 1 263 ? 92.183 66.504 77.777 1.00 147.31 263 LEU B CA 1
ATOM 3399 C C . LEU B 1 263 ? 91.106 65.902 78.683 1.00 157.59 263 LEU B C 1
ATOM 3400 O O . LEU B 1 263 ? 89.883 65.938 78.366 1.00 160.67 263 LEU B O 1
ATOM 3405 N N . TYR B 1 264 ? 91.537 65.488 79.872 1.00 161.64 264 TYR B N 1
ATOM 3406 C CA . TYR B 1 264 ? 90.591 64.906 80.809 1.00 166.98 264 TYR B CA 1
ATOM 3407 C C . TYR B 1 264 ? 89.708 66.045 81.257 1.00 160.58 264 TYR B C 1
ATOM 3408 O O . TYR B 1 264 ? 88.492 65.958 81.122 1.00 161.65 264 TYR B O 1
ATOM 3417 N N . PHE B 1 265 ? 90.310 67.117 81.766 1.00 155.18 265 PHE B N 1
ATOM 3418 C CA . PHE B 1 265 ? 89.504 68.250 82.233 1.00 157.10 265 PHE B CA 1
ATOM 3419 C C . PHE B 1 265 ? 88.677 68.936 81.122 1.00 163.40 265 PHE B C 1
ATOM 3420 O O . PHE B 1 265 ? 87.578 69.466 81.379 1.00 165.65 265 PHE B O 1
ATOM 3428 N N . VAL B 1 266 ? 89.189 68.902 79.890 1.00 166.26 266 VAL B N 1
ATOM 3429 C CA . VAL B 1 266 ? 88.476 69.467 78.752 1.00 168.54 266 VAL B CA 1
ATOM 3430 C C . VAL B 1 266 ? 87.176 68.725 78.620 1.00 178.39 266 VAL B C 1
ATOM 3431 O O . VAL B 1 266 ? 86.132 69.332 78.384 1.00 182.40 266 VAL B O 1
ATOM 3435 N N . ASN B 1 267 ? 87.214 67.412 78.816 1.00 185.94 267 ASN B N 1
ATOM 3436 C CA . ASN B 1 267 ? 85.934 66.720 78.832 1.00 197.08 267 ASN B CA 1
ATOM 3437 C C . ASN B 1 267 ? 85.207 66.816 80.164 1.00 204.72 267 ASN B C 1
ATOM 3438 O O . ASN B 1 267 ? 84.007 66.583 80.225 1.00 205.32 267 ASN B O 1
ATOM 3443 N N . LYS B 1 268 ? 85.916 67.216 81.215 1.00 212.91 268 LYS B N 1
ATOM 3444 C CA . LYS B 1 268 ? 85.276 67.484 82.500 1.00 221.40 268 LYS B CA 1
ATOM 3445 C C . LYS B 1 268 ? 84.323 68.653 82.334 1.00 222.49 268 LYS B C 1
ATOM 3446 O O . LYS B 1 268 ? 83.402 68.821 83.129 1.00 226.36 268 LYS B O 1
ATOM 3452 N N . GLY B 1 269 ? 84.548 69.471 81.311 1.00 219.12 269 GLY B N 1
ATOM 3453 C CA . GLY B 1 269 ? 83.590 70.521 81.020 1.00 222.93 269 GLY B CA 1
ATOM 3454 C C . GLY B 1 269 ? 84.158 71.702 80.278 1.00 230.02 269 GLY B C 1
ATOM 3455 O O . GLY B 1 269 ? 84.389 71.655 79.070 1.00 237.62 269 GLY B O 1
ATOM 3456 N N . ASN B 1 270 ? 84.352 72.782 81.016 1.00 226.11 270 ASN B N 1
ATOM 3457 C CA . ASN B 1 270 ? 84.942 74.011 80.496 1.00 215.62 270 ASN B CA 1
ATOM 3458 C C . ASN B 1 270 ? 86.415 74.236 80.859 1.00 202.27 270 ASN B C 1
ATOM 3459 O O . ASN B 1 270 ? 87.203 74.587 79.985 1.00 189.33 270 ASN B O 1
ATOM 3464 N N . PRO B 1 271 ? 86.777 74.049 82.155 1.00 201.78 271 PRO B N 1
ATOM 3465 C CA . PRO B 1 271 ? 88.029 74.625 82.674 1.00 201.08 271 PRO B CA 1
ATOM 3466 C C . PRO B 1 271 ? 89.318 74.028 82.124 1.00 200.87 271 PRO B C 1
ATOM 3467 O O . PRO B 1 271 ? 89.652 72.885 82.450 1.00 201.47 271 PRO B O 1
ATOM 3471 N N . GLN B 1 272 ? 90.058 74.786 81.328 1.00 200.46 272 GLN B N 1
ATOM 3472 C CA . GLN B 1 272 ? 91.432 74.387 81.057 1.00 204.57 272 GLN B CA 1
ATOM 3473 C C . GLN B 1 272 ? 92.374 75.563 80.800 1.00 199.63 272 GLN B C 1
ATOM 3474 O O . GLN B 1 272 ? 92.350 76.182 79.739 1.00 199.53 272 GLN B O 1
ATOM 3480 N N . ALA B 1 273 ? 93.214 75.850 81.787 1.00 192.73 273 ALA B N 1
ATOM 3481 C CA . ALA B 1 273 ? 94.273 76.828 81.626 1.00 179.98 273 ALA B CA 1
ATOM 3482 C C . ALA B 1 273 ? 95.260 76.363 80.566 1.00 175.80 273 ALA B C 1
ATOM 3483 O O . ALA B 1 273 ? 96.331 75.890 80.915 1.00 182.61 273 ALA B O 1
ATOM 3485 N N . GLY B 1 274 ? 94.873 76.466 79.291 1.00 165.82 274 GLY B N 1
ATOM 3486 C CA . GLY B 1 274 ? 95.703 76.117 78.134 1.00 159.39 274 GLY B CA 1
ATOM 3487 C C . GLY B 1 274 ? 97.095 75.495 78.265 1.00 157.08 274 GLY B C 1
ATOM 3488 O O . GLY B 1 274 ? 97.235 74.271 78.347 1.00 157.96 274 GLY B O 1
ATOM 3489 N N . LEU B 1 275 ? 98.128 76.339 78.248 1.00 151.64 275 LEU B N 1
ATOM 3490 C CA . LEU B 1 275 ? 99.523 75.887 78.380 1.00 143.47 275 LEU B CA 1
ATOM 3491 C C . LEU B 1 275 ? 99.959 75.231 79.694 1.00 137.17 275 LEU B C 1
ATOM 3492 O O . LEU B 1 275 ? 100.557 74.165 79.665 1.00 137.41 275 LEU B O 1
ATOM 3497 N N . PRO B 1 276 ? 99.578 75.807 80.845 1.00 133.80 276 PRO B N 1
ATOM 3498 C CA . PRO B 1 276 ? 100.050 75.264 82.127 1.00 139.05 276 PRO B CA 1
ATOM 3499 C C . PRO B 1 276 ? 99.979 73.751 82.426 1.00 147.31 276 PRO B C 1
ATOM 3500 O O . PRO B 1 276 ? 100.702 73.314 83.312 1.00 156.74 276 PRO B O 1
ATOM 3504 N N . PRO B 1 277 ? 99.121 72.977 81.759 1.00 146.49 277 PRO B N 1
ATOM 3505 C CA . PRO B 1 277 ? 99.289 71.541 82.024 1.00 147.86 277 PRO B CA 1
ATOM 3506 C C . PRO B 1 277 ? 100.585 70.948 81.481 1.00 144.00 277 PRO B C 1
ATOM 3507 O O . PRO B 1 277 ? 101.511 70.652 82.212 1.00 148.57 277 PRO B O 1
ATOM 3511 N N . LEU B 1 278 ? 100.617 70.771 80.174 1.00 138.17 278 LEU B N 1
ATOM 3512 C CA . LEU B 1 278 ? 101.755 70.179 79.505 1.00 136.96 278 LEU B CA 1
ATOM 3513 C C . LEU B 1 278 ? 103.009 71.045 79.580 1.00 140.44 278 LEU B C 1
ATOM 3514 O O . LEU B 1 278 ? 104.089 70.537 79.775 1.00 143.58 278 LEU B O 1
ATOM 3519 N N . ASN B 1 279 ? 102.874 72.348 79.395 1.00 134.83 279 ASN B N 1
ATOM 3520 C CA . ASN B 1 279 ? 104.014 73.248 79.500 1.00 123.43 279 ASN B CA 1
ATOM 3521 C C . ASN B 1 279 ? 104.662 73.084 80.891 1.00 115.69 279 ASN B C 1
ATOM 3522 O O . ASN B 1 279 ? 105.780 72.549 81.018 1.00 118.99 279 ASN B O 1
ATOM 3527 N N . GLY B 1 280 ? 103.924 73.463 81.929 1.00 110.22 280 GLY B N 1
ATOM 3528 C CA . GLY B 1 280 ? 104.386 73.324 83.296 1.00 114.09 280 GLY B CA 1
ATOM 3529 C C . GLY B 1 280 ? 104.692 71.889 83.712 1.00 123.74 280 GLY B C 1
ATOM 3530 O O . GLY B 1 280 ? 105.546 71.648 84.577 1.00 133.06 280 GLY B O 1
ATOM 3531 N N . GLY B 1 281 ? 104.027 70.929 83.072 1.00 123.63 281 GLY B N 1
ATOM 3532 C CA . GLY B 1 281 ? 104.151 69.530 83.451 1.00 129.16 281 GLY B CA 1
ATOM 3533 C C . GLY B 1 281 ? 105.323 68.819 82.813 1.00 133.99 281 GLY B C 1
ATOM 3534 O O . GLY B 1 281 ? 105.954 67.957 83.423 1.00 138.02 281 GLY B O 1
ATOM 3535 N N . ALA B 1 282 ? 105.599 69.178 81.569 1.00 132.95 282 ALA B N 1
ATOM 3536 C CA . ALA B 1 282 ? 106.791 68.740 80.867 1.00 134.56 282 ALA B CA 1
ATOM 3537 C C . ALA B 1 282 ? 107.996 69.338 81.572 1.00 132.68 282 ALA B C 1
ATOM 3538 O O . ALA B 1 282 ? 109.018 68.679 81.705 1.00 131.97 282 ALA B O 1
ATOM 3540 N N . ILE B 1 283 ? 107.870 70.589 82.011 1.00 130.64 283 ILE B N 1
ATOM 3541 C CA . ILE B 1 283 ? 108.873 71.152 82.906 1.00 132.55 283 ILE B CA 1
ATOM 3542 C C . ILE B 1 283 ? 109.092 70.281 84.144 1.00 145.06 283 ILE B C 1
ATOM 3543 O O . ILE B 1 283 ? 110.249 69.943 84.487 1.00 152.41 283 ILE B O 1
ATOM 3548 N N . LEU B 1 284 ? 108.003 69.886 84.802 1.00 150.17 284 LEU B N 1
ATOM 3549 C CA . LEU B 1 284 ? 108.156 68.983 85.950 1.00 159.43 284 LEU B CA 1
ATOM 3550 C C . LEU B 1 284 ? 108.873 67.679 85.551 1.00 162.24 284 LEU B C 1
ATOM 3551 O O . LEU B 1 284 ? 109.752 67.185 86.273 1.00 164.41 284 LEU B O 1
ATOM 3556 N N . GLY B 1 285 ? 108.518 67.145 84.384 1.00 160.46 285 GLY B N 1
ATOM 3557 C CA . GLY B 1 285 ? 109.072 65.886 83.918 1.00 160.85 285 GLY B CA 1
ATOM 3558 C C . GLY B 1 285 ? 110.552 65.967 83.602 1.00 156.41 285 GLY B C 1
ATOM 3559 O O . GLY B 1 285 ? 111.313 65.041 83.880 1.00 155.26 285 GLY B O 1
ATOM 3560 N N . PHE B 1 286 ? 110.942 67.081 83.000 1.00 151.92 286 PHE B N 1
ATOM 3561 C CA . PHE B 1 286 ? 112.322 67.361 82.676 1.00 151.62 286 PHE B CA 1
ATOM 3562 C C . PHE B 1 286 ? 113.152 67.425 83.932 1.00 154.37 286 PHE B C 1
ATOM 3563 O O . PHE B 1 286 ? 114.218 66.807 84.014 1.00 160.09 286 PHE B O 1
ATOM 3571 N N . LEU B 1 287 ? 112.663 68.161 84.924 1.00 150.62 287 LEU B N 1
ATOM 3572 C CA . LEU B 1 287 ? 113.450 68.263 86.139 1.00 151.88 287 LEU B CA 1
ATOM 3573 C C . LEU B 1 287 ? 113.511 66.887 86.800 1.00 158.54 287 LEU B C 1
ATOM 3574 O O . LEU B 1 287 ? 114.503 66.534 87.447 1.00 161.20 287 LEU B O 1
ATOM 3579 N N . VAL B 1 288 ? 112.486 66.076 86.550 1.00 162.43 288 VAL B N 1
ATOM 3580 C CA . VAL B 1 288 ? 112.461 64.718 87.091 1.00 166.86 288 VAL B CA 1
ATOM 3581 C C . VAL B 1 288 ? 113.468 63.768 86.423 1.00 171.68 288 VAL B C 1
ATOM 3582 O O . VAL B 1 288 ? 114.122 62.972 87.096 1.00 174.55 288 VAL B O 1
ATOM 3586 N N . GLY B 1 289 ? 113.621 63.890 85.108 1.00 171.05 289 GLY B N 1
ATOM 3587 C CA . GLY B 1 289 ? 114.520 63.033 84.359 1.00 171.77 289 GLY B CA 1
ATOM 3588 C C . GLY B 1 289 ? 115.935 63.549 84.415 1.00 171.84 289 GLY B C 1
ATOM 3589 O O . GLY B 1 289 ? 116.874 62.872 83.997 1.00 175.15 289 GLY B O 1
ATOM 3590 N N . ALA B 1 290 ? 116.087 64.744 84.974 1.00 170.01 290 ALA B N 1
ATOM 3591 C CA . ALA B 1 290 ? 117.396 65.360 85.087 1.00 172.03 290 ALA B CA 1
ATOM 3592 C C . ALA B 1 290 ? 117.966 65.049 86.451 1.00 175.77 290 ALA B C 1
ATOM 3593 O O . ALA B 1 290 ? 119.147 64.739 86.567 1.00 180.72 290 ALA B O 1
ATOM 3595 N N . ALA B 1 291 ? 117.115 65.078 87.477 1.00 176.19 291 ALA B N 1
ATOM 3596 C CA . ALA B 1 291 ? 117.543 64.708 88.833 1.00 180.79 291 ALA B CA 1
ATOM 3597 C C . ALA B 1 291 ? 118.010 63.253 88.901 1.00 184.75 291 ALA B C 1
ATOM 3598 O O . ALA B 1 291 ? 118.384 62.759 89.965 1.00 187.84 291 ALA B O 1
ATOM 3600 N N . LEU B 1 292 ? 117.993 62.587 87.748 1.00 183.48 292 LEU B N 1
ATOM 3601 C CA . LEU B 1 292 ? 118.428 61.204 87.611 1.00 184.06 292 LEU B CA 1
ATOM 3602 C C . LEU B 1 292 ? 119.884 61.074 87.161 1.00 183.88 292 LEU B C 1
ATOM 3603 O O . LEU B 1 292 ? 120.565 60.108 87.524 1.00 186.57 292 LEU B O 1
ATOM 3608 N N . ALA B 1 293 ? 120.354 62.021 86.355 1.00 180.67 293 ALA B N 1
ATOM 3609 C CA . ALA B 1 293 ? 121.747 62.009 85.925 1.00 185.43 293 ALA B CA 1
ATOM 3610 C C . ALA B 1 293 ? 122.205 63.377 85.413 1.00 184.51 293 ALA B C 1
ATOM 3611 O O . ALA B 1 293 ? 121.931 64.413 86.021 1.00 182.52 293 ALA B O 1
ATOM 3613 N N . ARG C 1 4 ? 164.974 147.146 98.136 1.00 308.34 4 ARG C N 1
ATOM 3614 C CA . ARG C 1 4 ? 163.727 147.224 97.385 1.00 305.81 4 ARG C CA 1
ATOM 3615 C C . ARG C 1 4 ? 163.601 146.195 96.273 1.00 315.54 4 ARG C C 1
ATOM 3616 O O . ARG C 1 4 ? 162.503 145.723 96.006 1.00 309.91 4 ARG C O 1
ATOM 3624 N N . ASP C 1 5 ? 164.704 145.876 95.605 1.00 331.74 5 ASP C N 1
ATOM 3625 C CA . ASP C 1 5 ? 164.670 144.906 94.513 1.00 341.93 5 ASP C CA 1
ATOM 3626 C C . ASP C 1 5 ? 164.719 143.468 95.021 1.00 349.31 5 ASP C C 1
ATOM 3627 O O . ASP C 1 5 ? 164.417 142.527 94.287 1.00 338.45 5 ASP C O 1
ATOM 3632 N N . TRP C 1 6 ? 165.042 143.315 96.299 1.00 370.09 6 TRP C N 1
ATOM 3633 C CA . TRP C 1 6 ? 165.218 142.004 96.916 1.00 371.11 6 TRP C CA 1
ATOM 3634 C C . TRP C 1 6 ? 163.916 141.225 97.084 1.00 355.54 6 TRP C C 1
ATOM 3635 O O . TRP C 1 6 ? 163.887 139.994 96.974 1.00 349.81 6 TRP C O 1
ATOM 3646 N N . LEU C 1 7 ? 162.829 141.950 97.310 1.00 332.47 7 LEU C N 1
ATOM 3647 C CA . LEU C 1 7 ? 161.535 141.313 97.508 1.00 307.20 7 LEU C CA 1
ATOM 3648 C C . LEU C 1 7 ? 160.854 140.970 96.174 1.00 291.34 7 LEU C C 1
ATOM 3649 O O . LEU C 1 7 ? 160.098 140.014 96.113 1.00 288.85 7 LEU C O 1
ATOM 3654 N N . PRO C 1 8 ? 161.042 141.788 95.121 1.00 280.01 8 PRO C N 1
ATOM 3655 C CA . PRO C 1 8 ? 160.584 141.244 93.835 1.00 265.99 8 PRO C CA 1
ATOM 3656 C C . PRO C 1 8 ? 161.494 140.109 93.357 1.00 250.84 8 PRO C C 1
ATOM 3657 O O . PRO C 1 8 ? 161.007 139.187 92.702 1.00 243.64 8 PRO C O 1
ATOM 3661 N N . LEU C 1 9 ? 162.787 140.171 93.681 1.00 245.15 9 LEU C N 1
ATOM 3662 C CA . LEU C 1 9 ? 163.689 139.068 93.358 1.00 235.03 9 LEU C CA 1
ATOM 3663 C C . LEU C 1 9 ? 163.446 137.872 94.275 1.00 228.78 9 LEU C C 1
ATOM 3664 O O . LEU C 1 9 ? 164.040 136.810 94.097 1.00 225.66 9 LEU C O 1
ATOM 3669 N N . LEU C 1 10 ? 162.546 138.042 95.237 1.00 226.06 10 LEU C N 1
ATOM 3670 C CA . LEU C 1 10 ? 162.066 136.932 96.054 1.00 218.68 10 LEU C CA 1
ATOM 3671 C C . LEU C 1 10 ? 160.689 136.402 95.592 1.00 215.97 10 LEU C C 1
ATOM 3672 O O . LEU C 1 10 ? 160.550 135.223 95.272 1.00 212.97 10 LEU C O 1
ATOM 3677 N N . GLY C 1 11 ? 159.686 137.283 95.559 1.00 214.85 11 GLY C N 1
ATOM 3678 C CA . GLY C 1 11 ? 158.312 136.945 95.215 1.00 207.84 11 GLY C CA 1
ATOM 3679 C C . GLY C 1 11 ? 157.685 135.824 96.029 1.00 203.77 11 GLY C C 1
ATOM 3680 O O . GLY C 1 11 ? 157.490 134.720 95.526 1.00 202.81 11 GLY C O 1
ATOM 3681 N N . MET C 1 12 ? 157.347 136.107 97.281 1.00 204.46 12 MET C N 1
ATOM 3682 C CA . MET C 1 12 ? 156.781 135.094 98.189 1.00 204.10 12 MET C CA 1
ATOM 3683 C C . MET C 1 12 ? 155.568 135.578 99.027 1.00 180.31 12 MET C C 1
ATOM 3684 O O . MET C 1 12 ? 154.638 134.789 99.314 1.00 178.20 12 MET C O 1
ATOM 3689 N N . PRO C 1 13 ? 155.546 136.884 99.378 1.00 182.96 13 PRO C N 1
ATOM 3690 C CA . PRO C 1 13 ? 154.300 137.490 99.882 1.00 181.91 13 PRO C CA 1
ATOM 3691 C C . PRO C 1 13 ? 153.212 137.263 98.833 1.00 173.84 13 PRO C C 1
ATOM 3692 O O . PRO C 1 13 ? 151.993 137.193 99.090 1.00 164.60 13 PRO C O 1
ATOM 3696 N N . LEU C 1 14 ? 153.724 137.144 97.617 1.00 175.58 14 LEU C N 1
ATOM 3697 C CA . LEU C 1 14 ? 152.998 136.674 96.473 1.00 175.74 14 LEU C CA 1
ATOM 3698 C C . LEU C 1 14 ? 152.306 135.370 96.828 1.00 174.64 14 LEU C C 1
ATOM 3699 O O . LEU C 1 14 ? 151.075 135.247 96.695 1.00 179.70 14 LEU C O 1
ATOM 3704 N N . MET C 1 15 ? 153.081 134.398 97.298 1.00 169.79 15 MET C N 1
ATOM 3705 C CA . MET C 1 15 ? 152.500 133.100 97.621 1.00 166.54 15 MET C CA 1
ATOM 3706 C C . MET C 1 15 ? 151.403 133.255 98.670 1.00 163.34 15 MET C C 1
ATOM 3707 O O . MET C 1 15 ? 150.352 132.601 98.580 1.00 161.01 15 MET C O 1
ATOM 3712 N N . LEU C 1 16 ? 151.622 134.162 99.625 1.00 164.19 16 LEU C N 1
ATOM 3713 C CA . LEU C 1 16 ? 150.593 134.397 100.650 1.00 166.84 16 LEU C CA 1
ATOM 3714 C C . LEU C 1 16 ? 149.248 134.870 100.090 1.00 172.80 16 LEU C C 1
ATOM 3715 O O . LEU C 1 16 ? 148.211 134.158 100.203 1.00 174.51 16 LEU C O 1
ATOM 3720 N N . LEU C 1 17 ? 149.258 136.061 99.487 1.00 174.86 17 LEU C N 1
ATOM 3721 C CA . LEU C 1 17 ? 148.039 136.611 98.882 1.00 171.12 17 LEU C CA 1
ATOM 3722 C C . LEU C 1 17 ? 147.390 135.559 98.016 1.00 167.46 17 LEU C C 1
ATOM 3723 O O . LEU C 1 17 ? 146.169 135.358 98.080 1.00 165.13 17 LEU C O 1
ATOM 3728 N N . PHE C 1 18 ? 148.220 134.864 97.238 1.00 168.67 18 PHE C N 1
ATOM 3729 C CA . PHE C 1 18 ? 147.726 133.794 96.379 1.00 170.72 18 PHE C CA 1
ATOM 3730 C C . PHE C 1 18 ? 146.904 132.729 97.083 1.00 171.68 18 PHE C C 1
ATOM 3731 O O . PHE C 1 18 ? 145.777 132.415 96.646 1.00 170.93 18 PHE C O 1
ATOM 3739 N N . VAL C 1 19 ? 147.451 132.167 98.159 1.00 168.79 19 VAL C N 1
ATOM 3740 C CA . VAL C 1 19 ? 146.688 131.153 98.871 1.00 162.22 19 VAL C CA 1
ATOM 3741 C C . VAL C 1 19 ? 145.362 131.710 99.370 1.00 153.80 19 VAL C C 1
ATOM 3742 O O . VAL C 1 19 ? 144.326 131.063 99.196 1.00 144.76 19 VAL C O 1
ATOM 3746 N N . GLN C 1 20 ? 145.378 132.921 99.933 1.00 156.39 20 GLN C N 1
ATOM 3747 C CA . GLN C 1 20 ? 144.112 133.486 100.419 1.00 163.08 20 GLN C CA 1
ATOM 3748 C C . GLN C 1 20 ? 143.044 133.598 99.297 1.00 180.82 20 GLN C C 1
ATOM 3749 O O . GLN C 1 20 ? 141.899 133.083 99.413 1.00 182.14 20 GLN C O 1
ATOM 3755 N N . ILE C 1 21 ? 143.446 134.211 98.188 1.00 175.13 21 ILE C N 1
ATOM 3756 C CA . ILE C 1 21 ? 142.558 134.384 97.040 1.00 165.08 21 ILE C CA 1
ATOM 3757 C C . ILE C 1 21 ? 142.008 133.058 96.492 1.00 161.70 21 ILE C C 1
ATOM 3758 O O . ILE C 1 21 ? 140.777 132.863 96.400 1.00 164.18 21 ILE C O 1
ATOM 3763 N N . ILE C 1 22 ? 142.904 132.137 96.141 1.00 157.42 22 ILE C N 1
ATOM 3764 C CA . ILE C 1 22 ? 142.447 130.864 95.597 1.00 152.05 22 ILE C CA 1
ATOM 3765 C C . ILE C 1 22 ? 141.581 130.105 96.610 1.00 144.88 22 ILE C C 1
ATOM 3766 O O . ILE C 1 22 ? 140.671 129.365 96.227 1.00 133.69 22 ILE C O 1
ATOM 3771 N N . ALA C 1 23 ? 141.806 130.365 97.899 1.00 151.25 23 ALA C N 1
ATOM 3772 C CA . ALA C 1 23 ? 140.994 129.748 98.953 1.00 150.69 23 ALA C CA 1
ATOM 3773 C C . ALA C 1 23 ? 139.561 130.263 98.963 1.00 147.79 23 ALA C C 1
ATOM 3774 O O . ALA C 1 23 ? 138.636 129.517 99.280 1.00 146.92 23 ALA C O 1
ATOM 3776 N N . ILE C 1 24 ? 139.370 131.536 98.639 1.00 148.51 24 ILE C N 1
ATOM 3777 C CA . ILE C 1 24 ? 137.995 132.044 98.549 1.00 149.01 24 ILE C CA 1
ATOM 3778 C C . ILE C 1 24 ? 137.317 131.451 97.304 1.00 142.38 24 ILE C C 1
ATOM 3779 O O . ILE C 1 24 ? 136.209 130.839 97.348 1.00 145.67 24 ILE C O 1
ATOM 3784 N N . VAL C 1 25 ? 138.022 131.577 96.189 1.00 138.51 25 VAL C N 1
ATOM 3785 C CA . VAL C 1 25 ? 137.513 131.028 94.939 1.00 142.47 25 VAL C CA 1
ATOM 3786 C C . VAL C 1 25 ? 137.093 129.563 95.086 1.00 148.58 25 VAL C C 1
ATOM 3787 O O . VAL C 1 25 ? 136.093 129.119 94.506 1.00 153.92 25 VAL C O 1
ATOM 3791 N N . LEU C 1 26 ? 137.804 128.840 95.938 1.00 147.58 26 LEU C N 1
ATOM 3792 C CA . LEU C 1 26 ? 137.419 127.476 96.222 1.00 145.77 26 LEU C CA 1
ATOM 3793 C C . LEU C 1 26 ? 136.313 127.436 97.274 1.00 138.66 26 LEU C C 1
ATOM 3794 O O . LEU C 1 26 ? 135.604 126.434 97.358 1.00 129.70 26 LEU C O 1
ATOM 3799 N N . VAL C 1 27 ? 136.166 128.517 98.062 1.00 140.10 27 VAL C N 1
ATOM 3800 C CA . VAL C 1 27 ? 135.145 128.552 99.126 1.00 137.42 27 VAL C CA 1
ATOM 3801 C C . VAL C 1 27 ? 133.833 128.292 98.469 1.00 136.41 27 VAL C C 1
ATOM 3802 O O . VAL C 1 27 ? 132.990 127.611 99.051 1.00 136.77 27 VAL C O 1
ATOM 3806 N N . MET C 1 28 ? 133.626 128.837 97.272 1.00 136.22 28 MET C N 1
ATOM 3807 C CA . MET C 1 28 ? 132.340 128.477 96.684 1.00 140.04 28 MET C CA 1
ATOM 3808 C C . MET C 1 28 ? 132.142 126.945 96.529 1.00 144.32 28 MET C C 1
ATOM 3809 O O . MET C 1 28 ? 131.413 126.363 97.321 1.00 144.53 28 MET C O 1
ATOM 3814 N N . PRO C 1 29 ? 132.827 126.270 95.582 1.00 142.86 29 PRO C N 1
ATOM 3815 C CA . PRO C 1 29 ? 132.372 124.878 95.381 1.00 142.93 29 PRO C CA 1
ATOM 3816 C C . PRO C 1 29 ? 132.624 123.914 96.547 1.00 147.63 29 PRO C C 1
ATOM 3817 O O . PRO C 1 29 ? 131.990 122.857 96.616 1.00 142.80 29 PRO C O 1
ATOM 3821 N N . MET C 1 30 ? 133.525 124.272 97.456 1.00 156.17 30 MET C N 1
ATOM 3822 C CA . MET C 1 30 ? 133.919 123.332 98.510 1.00 159.82 30 MET C CA 1
ATOM 3823 C C . MET C 1 30 ? 132.794 123.105 99.523 1.00 161.15 30 MET C C 1
ATOM 3824 O O . MET C 1 30 ? 132.880 122.204 100.375 1.00 160.99 30 MET C O 1
ATOM 3829 N N . GLN C 1 31 ? 131.785 123.969 99.487 1.00 160.68 31 GLN C N 1
ATOM 3830 C CA . GLN C 1 31 ? 130.515 123.616 100.108 1.00 159.31 31 GLN C CA 1
ATOM 3831 C C . GLN C 1 31 ? 129.605 123.057 99.002 1.00 157.82 31 GLN C C 1
ATOM 3832 O O . GLN C 1 31 ? 129.189 121.896 99.042 1.00 157.99 31 GLN C O 1
ATOM 3838 N N . ALA C 1 32 ? 129.396 123.879 97.975 1.00 154.73 32 ALA C N 1
ATOM 3839 C CA . ALA C 1 32 ? 128.620 123.545 96.794 1.00 152.41 32 ALA C CA 1
ATOM 3840 C C . ALA C 1 32 ? 129.172 122.356 96.019 1.00 147.40 32 ALA C C 1
ATOM 3841 O O . ALA C 1 32 ? 128.894 121.207 96.358 1.00 130.50 32 ALA C O 1
ATOM 3843 N N . SER C 1 42 ? 129.108 123.844 115.205 1.00 221.46 42 SER C N 1
ATOM 3844 C CA . SER C 1 42 ? 128.920 125.191 115.749 1.00 225.36 42 SER C CA 1
ATOM 3845 C C . SER C 1 42 ? 129.775 125.489 117.003 1.00 224.91 42 SER C C 1
ATOM 3846 O O . SER C 1 42 ? 130.364 126.569 117.130 1.00 227.47 42 SER C O 1
ATOM 3849 N N . SER C 1 43 ? 129.832 124.519 117.913 1.00 219.54 43 SER C N 1
ATOM 3850 C CA . SER C 1 43 ? 130.623 124.594 119.144 1.00 211.36 43 SER C CA 1
ATOM 3851 C C . SER C 1 43 ? 132.073 125.030 118.961 1.00 201.33 43 SER C C 1
ATOM 3852 O O . SER C 1 43 ? 132.694 124.776 117.920 1.00 193.65 43 SER C O 1
ATOM 3855 N N . VAL C 1 44 ? 132.570 125.730 119.983 1.00 199.93 44 VAL C N 1
ATOM 3856 C CA . VAL C 1 44 ? 133.943 126.240 120.066 1.00 191.44 44 VAL C CA 1
ATOM 3857 C C . VAL C 1 44 ? 134.953 125.132 120.383 1.00 185.54 44 VAL C C 1
ATOM 3858 O O . VAL C 1 44 ? 136.145 125.378 120.464 1.00 183.71 44 VAL C O 1
ATOM 3862 N N . ALA C 1 45 ? 134.461 123.919 120.610 1.00 182.80 45 ALA C N 1
ATOM 3863 C CA . ALA C 1 45 ? 135.322 122.756 120.847 1.00 175.10 45 ALA C CA 1
ATOM 3864 C C . ALA C 1 45 ? 135.957 122.308 119.550 1.00 164.07 45 ALA C C 1
ATOM 3865 O O . ALA C 1 45 ? 136.800 121.410 119.524 1.00 166.43 45 ALA C O 1
ATOM 3867 N N . ASN C 1 46 ? 135.494 122.902 118.465 1.00 158.02 46 ASN C N 1
ATOM 3868 C CA . ASN C 1 46 ? 136.013 122.588 117.152 1.00 156.85 46 ASN C CA 1
ATOM 3869 C C . ASN C 1 46 ? 137.549 122.744 117.080 1.00 151.24 46 ASN C C 1
ATOM 3870 O O . ASN C 1 46 ? 138.215 121.881 116.518 1.00 145.75 46 ASN C O 1
ATOM 3875 N N . PRO C 1 47 ? 138.115 123.828 117.654 1.00 154.36 47 PRO C N 1
ATOM 3876 C CA . PRO C 1 47 ? 139.587 123.843 117.792 1.00 160.72 47 PRO C CA 1
ATOM 3877 C C . PRO C 1 47 ? 140.196 122.618 118.496 1.00 160.98 47 PRO C C 1
ATOM 3878 O O . PRO C 1 47 ? 141.229 122.109 118.042 1.00 160.87 47 PRO C O 1
ATOM 3882 N N . LEU C 1 48 ? 139.565 122.149 119.570 1.00 156.05 48 LEU C N 1
ATOM 3883 C CA . LEU C 1 48 ? 140.049 120.964 120.270 1.00 148.89 48 LEU C CA 1
ATOM 3884 C C . LEU C 1 48 ? 140.030 119.720 119.365 1.00 149.27 48 LEU C C 1
ATOM 3885 O O . LEU C 1 48 ? 141.033 119.009 119.264 1.00 151.04 48 LEU C O 1
ATOM 3890 N N . ILE C 1 49 ? 138.905 119.475 118.688 1.00 149.08 49 ILE C N 1
ATOM 3891 C CA . ILE C 1 49 ? 138.816 118.345 117.753 1.00 146.28 49 ILE C CA 1
ATOM 3892 C C . ILE C 1 49 ? 139.878 118.464 116.673 1.00 148.47 49 ILE C C 1
ATOM 3893 O O . ILE C 1 49 ? 140.519 117.480 116.264 1.00 151.56 49 ILE C O 1
ATOM 3898 N N . PHE C 1 50 ? 140.069 119.706 116.249 1.00 148.14 50 PHE C N 1
ATOM 3899 C CA . PHE C 1 50 ? 140.978 120.063 115.173 1.00 147.74 50 PHE C CA 1
ATOM 3900 C C . PHE C 1 50 ? 142.387 119.618 115.540 1.00 147.68 50 PHE C C 1
ATOM 3901 O O . PHE C 1 50 ? 143.018 118.822 114.828 1.00 140.63 50 PHE C O 1
ATOM 3909 N N . ILE C 1 51 ? 142.847 120.131 116.678 1.00 150.22 51 ILE C N 1
ATOM 3910 C CA . ILE C 1 51 ? 144.147 119.804 117.239 1.00 145.44 51 ILE C CA 1
ATOM 3911 C C . ILE C 1 51 ? 144.311 118.302 117.417 1.00 150.77 51 ILE C C 1
ATOM 3912 O O . ILE C 1 51 ? 145.253 117.729 116.893 1.00 150.12 51 ILE C O 1
ATOM 3917 N N . GLY C 1 52 ? 143.395 117.662 118.143 1.00 154.27 52 GLY C N 1
ATOM 3918 C CA . GLY C 1 52 ? 143.499 116.228 118.381 1.00 153.49 52 GLY C CA 1
ATOM 3919 C C . GLY C 1 52 ? 143.686 115.420 117.116 1.00 144.87 52 GLY C C 1
ATOM 3920 O O . GLY C 1 52 ? 144.569 114.551 117.014 1.00 148.03 52 GLY C O 1
ATOM 3921 N N . MET C 1 53 ? 142.873 115.739 116.125 1.00 134.50 53 MET C N 1
ATOM 3922 C CA . MET C 1 53 ? 142.998 115.073 114.848 1.00 131.60 53 MET C CA 1
ATOM 3923 C C . MET C 1 53 ? 144.362 115.375 114.168 1.00 134.26 53 MET C C 1
ATOM 3924 O O . MET C 1 53 ? 144.923 114.534 113.453 1.00 126.16 53 MET C O 1
ATOM 3929 N N . LEU C 1 54 ? 144.872 116.586 114.390 1.00 135.95 54 LEU C N 1
ATOM 3930 C CA . LEU C 1 54 ? 146.185 117.001 113.888 1.00 132.66 54 LEU C CA 1
ATOM 3931 C C . LEU C 1 54 ? 147.313 116.166 114.486 1.00 133.15 54 LEU C C 1
ATOM 3932 O O . LEU C 1 54 ? 148.257 115.765 113.796 1.00 129.59 54 LEU C O 1
ATOM 3937 N N . LEU C 1 55 ? 147.219 115.945 115.791 1.00 136.27 55 LEU C N 1
ATOM 3938 C CA . LEU C 1 55 ? 148.140 115.077 116.491 1.00 137.32 55 LEU C CA 1
ATOM 3939 C C . LEU C 1 55 ? 148.033 113.706 115.837 1.00 142.40 55 LEU C C 1
ATOM 3940 O O . LEU C 1 55 ? 149.044 113.038 115.629 1.00 146.93 55 LEU C O 1
ATOM 3945 N N . ALA C 1 56 ? 146.817 113.295 115.469 1.00 141.15 56 ALA C N 1
ATOM 3946 C CA . ALA C 1 56 ? 146.676 111.975 114.855 1.00 133.48 56 ALA C CA 1
ATOM 3947 C C . ALA C 1 56 ? 147.396 111.933 113.526 1.00 129.94 56 ALA C C 1
ATOM 3948 O O . ALA C 1 56 ? 148.094 110.964 113.219 1.00 123.23 56 ALA C O 1
ATOM 3950 N N . PHE C 1 57 ? 147.296 113.036 112.794 1.00 138.97 57 PHE C N 1
ATOM 3951 C CA . PHE C 1 57 ? 147.922 113.183 111.480 1.00 144.35 57 PHE C CA 1
ATOM 3952 C C . PHE C 1 57 ? 149.410 113.062 111.578 1.00 145.14 57 PHE C C 1
ATOM 3953 O O . PHE C 1 57 ? 150.052 112.364 110.784 1.00 146.21 57 PHE C O 1
ATOM 3961 N N . THR C 1 58 ? 149.955 113.790 112.542 1.00 142.82 58 THR C N 1
ATOM 3962 C CA . THR C 1 58 ? 151.375 113.771 112.745 1.00 137.78 58 THR C CA 1
ATOM 3963 C C . THR C 1 58 ? 151.800 112.378 113.136 1.00 133.91 58 THR C C 1
ATOM 3964 O O . THR C 1 58 ? 152.528 111.788 112.376 1.00 133.60 58 THR C O 1
ATOM 3968 N N . LEU C 1 59 ? 151.258 111.810 114.215 1.00 131.73 59 LEU C N 1
ATOM 3969 C CA . LEU C 1 59 ? 151.599 110.438 114.626 1.00 129.82 59 LEU C CA 1
ATOM 3970 C C . LEU C 1 59 ? 151.578 109.481 113.443 1.00 127.49 59 LEU C C 1
ATOM 3971 O O . LEU C 1 59 ? 152.425 108.603 113.338 1.00 129.86 59 LEU C O 1
ATOM 3976 N N . VAL C 1 60 ? 150.610 109.632 112.557 1.00 126.30 60 VAL C N 1
ATOM 3977 C CA . VAL C 1 60 ? 150.597 108.777 111.386 1.00 123.38 60 VAL C CA 1
ATOM 3978 C C . VAL C 1 60 ? 151.786 109.034 110.480 1.00 125.99 60 VAL C C 1
ATOM 3979 O O . VAL C 1 60 ? 152.514 108.112 110.137 1.00 128.25 60 VAL C O 1
ATOM 3983 N N . LEU C 1 61 ? 151.969 110.296 110.102 1.00 126.31 61 LEU C N 1
ATOM 3984 C CA . LEU C 1 61 ? 153.032 110.717 109.189 1.00 125.07 61 LEU C CA 1
ATOM 3985 C C . LEU C 1 61 ? 154.412 110.371 109.770 1.00 127.24 61 LEU C C 1
ATOM 3986 O O . LEU C 1 61 ? 155.355 109.977 109.060 1.00 127.81 61 LEU C O 1
ATOM 3991 N N . LEU C 1 62 ? 154.489 110.455 111.086 1.00 124.30 62 LEU C N 1
ATOM 3992 C CA . LEU C 1 62 ? 155.686 110.147 111.801 1.00 128.20 62 LEU C CA 1
ATOM 3993 C C . LEU C 1 62 ? 155.909 108.672 111.677 1.00 132.62 62 LEU C C 1
ATOM 3994 O O . LEU C 1 62 ? 156.870 108.247 111.084 1.00 135.27 62 LEU C O 1
ATOM 3999 N N . VAL C 1 63 ? 154.949 107.892 112.151 1.00 136.61 63 VAL C N 1
ATOM 4000 C CA . VAL C 1 63 ? 155.133 106.453 112.257 1.00 135.71 63 VAL C CA 1
ATOM 4001 C C . VAL C 1 63 ? 155.359 105.820 110.902 1.00 133.87 63 VAL C C 1
ATOM 4002 O O . VAL C 1 63 ? 156.060 104.829 110.783 1.00 135.03 63 VAL C O 1
ATOM 4006 N N . LEU C 1 64 ? 154.792 106.446 109.882 1.00 129.71 64 LEU C N 1
ATOM 4007 C CA . LEU C 1 64 ? 155.025 106.075 108.499 1.00 123.75 64 LEU C CA 1
ATOM 4008 C C . LEU C 1 64 ? 156.477 106.411 108.124 1.00 125.97 64 LEU C C 1
ATOM 4009 O O . LEU C 1 64 ? 157.123 105.685 107.366 1.00 122.75 64 LEU C O 1
ATOM 4014 N N . LEU C 1 65 ? 157.006 107.503 108.670 1.00 129.69 65 LEU C N 1
ATOM 4015 C CA . LEU C 1 65 ? 158.424 107.820 108.436 1.00 128.84 65 LEU C CA 1
ATOM 4016 C C . LEU C 1 65 ? 159.354 106.866 109.211 1.00 127.60 65 LEU C C 1
ATOM 4017 O O . LEU C 1 65 ? 160.301 106.341 108.662 1.00 126.09 65 LEU C O 1
ATOM 4022 N N . ARG C 1 66 ? 159.086 106.654 110.489 1.00 131.10 66 ARG C N 1
ATOM 4023 C CA . ARG C 1 66 ? 159.838 105.697 111.293 1.00 143.74 66 ARG C CA 1
ATOM 4024 C C . ARG C 1 66 ? 159.709 104.275 110.725 1.00 150.49 66 ARG C C 1
ATOM 4025 O O . ARG C 1 66 ? 160.574 103.436 110.973 1.00 157.17 66 ARG C O 1
ATOM 4033 N N . THR C 1 67 ? 158.678 104.004 109.925 1.00 150.87 67 THR C N 1
ATOM 4034 C CA . THR C 1 67 ? 158.525 102.647 109.406 1.00 154.40 67 THR C CA 1
ATOM 4035 C C . THR C 1 67 ? 159.292 102.515 108.109 1.00 155.15 67 THR C C 1
ATOM 4036 O O . THR C 1 67 ? 160.464 102.869 108.061 1.00 163.09 67 THR C O 1
ATOM 4040 N N . GLY C 1 68 ? 158.657 102.026 107.056 1.00 148.03 68 GLY C N 1
ATOM 4041 C CA . GLY C 1 68 ? 159.370 101.883 105.803 1.00 147.90 68 GLY C CA 1
ATOM 4042 C C . GLY C 1 68 ? 159.197 103.172 105.039 1.00 151.78 68 GLY C C 1
ATOM 4043 O O . GLY C 1 68 ? 158.805 104.188 105.612 1.00 155.02 68 GLY C O 1
ATOM 4044 N N . GLY C 1 69 ? 159.513 103.155 103.754 1.00 151.44 69 GLY C N 1
ATOM 4045 C CA . GLY C 1 69 ? 160.096 102.014 103.089 1.00 153.34 69 GLY C CA 1
ATOM 4046 C C . GLY C 1 69 ? 160.520 102.575 101.748 1.00 155.36 69 GLY C C 1
ATOM 4047 O O . GLY C 1 69 ? 160.247 101.994 100.691 1.00 156.15 69 GLY C O 1
ATOM 4048 N N . ARG C 1 70 ? 161.192 103.724 101.813 1.00 155.79 70 ARG C N 1
ATOM 4049 C CA . ARG C 1 70 ? 161.639 104.466 100.640 1.00 156.32 70 ARG C CA 1
ATOM 4050 C C . ARG C 1 70 ? 160.447 104.899 99.799 1.00 159.32 70 ARG C C 1
ATOM 4051 O O . ARG C 1 70 ? 160.078 106.072 99.836 1.00 159.35 70 ARG C O 1
ATOM 4059 N N . ARG C 1 71 ? 159.878 103.994 99.001 1.00 162.29 71 ARG C N 1
ATOM 4060 C CA . ARG C 1 71 ? 158.642 104.325 98.300 1.00 162.61 71 ARG C CA 1
ATOM 4061 C C . ARG C 1 71 ? 157.408 103.950 99.097 1.00 158.27 71 ARG C C 1
ATOM 4062 O O . ARG C 1 71 ? 156.413 104.671 99.062 1.00 151.27 71 ARG C O 1
ATOM 4070 N N . PHE C 1 72 ? 157.483 102.890 99.901 1.00 164.77 72 PHE C N 1
ATOM 4071 C CA . PHE C 1 72 ? 156.333 102.473 100.724 1.00 169.43 72 PHE C CA 1
ATOM 4072 C C . PHE C 1 72 ? 155.882 103.594 101.673 1.00 160.93 72 PHE C C 1
ATOM 4073 O O . PHE C 1 72 ? 155.243 103.345 102.705 1.00 160.17 72 PHE C O 1
ATOM 4081 N N . ILE C 1 73 ? 156.216 104.823 101.281 1.00 151.89 73 ILE C N 1
ATOM 4082 C CA . ILE C 1 73 ? 155.999 106.046 102.030 1.00 145.94 73 ILE C CA 1
ATOM 4083 C C . ILE C 1 73 ? 155.926 107.157 100.994 1.00 132.42 73 ILE C C 1
ATOM 4084 O O . ILE C 1 73 ? 155.166 108.109 101.123 1.00 135.40 73 ILE C O 1
ATOM 4089 N N . ALA C 1 74 ? 156.741 107.023 99.964 1.00 120.81 74 ALA C N 1
ATOM 4090 C CA . ALA C 1 74 ? 156.675 107.922 98.833 1.00 126.63 74 ALA C CA 1
ATOM 4091 C C . ALA C 1 74 ? 155.361 107.649 98.099 1.00 131.69 74 ALA C C 1
ATOM 4092 O O . ALA C 1 74 ? 154.683 108.551 97.583 1.00 130.82 74 ALA C O 1
ATOM 4094 N N . ALA C 1 75 ? 155.012 106.372 98.029 1.00 132.33 75 ALA C N 1
ATOM 4095 C CA . ALA C 1 75 ? 153.761 105.995 97.401 1.00 120.35 75 ALA C CA 1
ATOM 4096 C C . ALA C 1 75 ? 152.602 106.446 98.313 1.00 111.38 75 ALA C C 1
ATOM 4097 O O . ALA C 1 75 ? 151.801 107.251 97.892 1.00 112.16 75 ALA C O 1
ATOM 4099 N N . PHE C 1 76 ? 152.544 106.001 99.562 1.00 101.63 76 PHE C N 1
ATOM 4100 C CA . PHE C 1 76 ? 151.527 106.496 100.486 1.00 101.15 76 PHE C CA 1
ATOM 4101 C C . PHE C 1 76 ? 151.305 108.019 100.396 1.00 100.73 76 PHE C C 1
ATOM 4102 O O . PHE C 1 76 ? 150.182 108.489 100.189 1.00 103.40 76 PHE C O 1
ATOM 4110 N N . ILE C 1 77 ? 152.364 108.799 100.484 1.00 106.84 77 ILE C N 1
ATOM 4111 C CA . ILE C 1 77 ? 152.172 110.244 100.480 1.00 112.49 77 ILE C CA 1
ATOM 4112 C C . ILE C 1 77 ? 151.702 110.734 99.114 1.00 114.73 77 ILE C C 1
ATOM 4113 O O . ILE C 1 77 ? 150.847 111.630 99.016 1.00 113.87 77 ILE C O 1
ATOM 4118 N N . GLY C 1 78 ? 152.233 110.119 98.063 1.00 117.83 78 GLY C N 1
ATOM 4119 C CA . GLY C 1 78 ? 151.841 110.462 96.711 1.00 117.90 78 GLY C CA 1
ATOM 4120 C C . GLY C 1 78 ? 150.354 110.223 96.551 1.00 118.89 78 GLY C C 1
ATOM 4121 O O . GLY C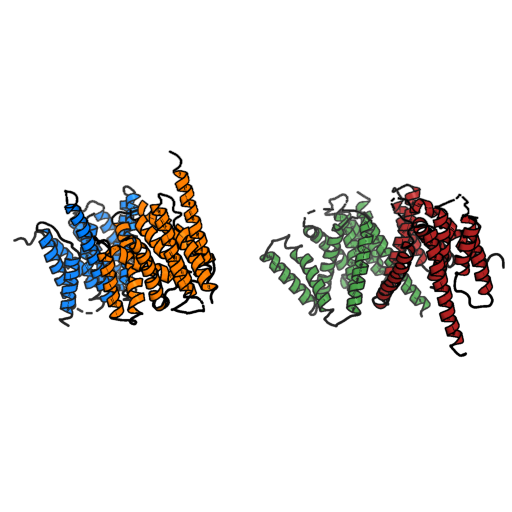 1 78 ? 149.658 110.934 95.823 1.00 119.82 78 GLY C O 1
ATOM 4122 N N . PHE C 1 79 ? 149.868 109.193 97.232 1.00 120.10 79 PHE C N 1
ATOM 4123 C CA . PHE C 1 79 ? 148.462 108.876 97.181 1.00 121.01 79 PHE C CA 1
ATOM 4124 C C . PHE C 1 79 ? 147.615 109.942 97.802 1.00 116.79 79 PHE C C 1
ATOM 4125 O O . PHE C 1 79 ? 146.706 110.477 97.152 1.00 115.56 79 PHE C O 1
ATOM 4133 N N . ALA C 1 80 ? 147.921 110.247 99.059 1.00 115.13 80 ALA C N 1
ATOM 4134 C CA . ALA C 1 80 ? 147.204 111.312 99.750 1.00 116.14 80 ALA C CA 1
ATOM 4135 C C . ALA C 1 80 ? 147.156 112.573 98.882 1.00 119.72 80 ALA C C 1
ATOM 4136 O O . ALA C 1 80 ? 146.086 113.176 98.657 1.00 118.61 80 ALA C O 1
ATOM 4138 N N . LEU C 1 81 ? 148.321 112.892 98.324 1.00 124.65 81 LEU C N 1
ATOM 4139 C CA . LEU C 1 81 ? 148.496 114.043 97.455 1.00 127.56 81 LEU C CA 1
ATOM 4140 C C . LEU C 1 81 ? 147.493 113.968 96.316 1.00 128.82 81 LEU C C 1
ATOM 4141 O O . LEU C 1 81 ? 146.744 114.915 96.020 1.00 129.86 81 LEU C O 1
ATOM 4146 N N . PHE C 1 82 ? 147.483 112.797 95.704 1.00 125.71 82 PHE C N 1
ATOM 4147 C CA . PHE C 1 82 ? 146.633 112.549 94.584 1.00 123.97 82 PHE C CA 1
ATOM 4148 C C . PHE C 1 82 ? 145.182 112.818 94.936 1.00 123.01 82 PHE C C 1
ATOM 4149 O O . PHE C 1 82 ? 144.448 113.442 94.168 1.00 120.52 82 PHE C O 1
ATOM 4157 N N . MET C 1 83 ? 144.781 112.347 96.109 1.00 125.13 83 MET C N 1
ATOM 4158 C CA . MET C 1 83 ? 143.395 112.466 96.541 1.00 126.62 83 MET C CA 1
ATOM 4159 C C . MET C 1 83 ? 142.977 113.909 96.756 1.00 131.62 83 MET C C 1
ATOM 4160 O O . MET C 1 83 ? 141.963 114.367 96.200 1.00 134.81 83 MET C O 1
ATOM 4165 N N . THR C 1 84 ? 143.765 114.630 97.552 1.00 131.25 84 THR C N 1
ATOM 4166 C CA . THR C 1 84 ? 143.434 116.017 97.858 1.00 131.65 84 THR C CA 1
ATOM 4167 C C . THR C 1 84 ? 143.415 116.794 96.558 1.00 139.66 84 THR C C 1
ATOM 4168 O O . THR C 1 84 ? 142.680 117.766 96.392 1.00 142.25 84 THR C O 1
ATOM 4172 N N . PHE C 1 85 ? 144.218 116.336 95.616 1.00 142.08 85 PHE C N 1
ATOM 4173 C CA . PHE C 1 85 ? 144.200 116.935 94.308 1.00 146.13 85 PHE C CA 1
ATOM 4174 C C . PHE C 1 85 ? 142.886 116.595 93.574 1.00 141.40 85 PHE C C 1
ATOM 4175 O O . PHE C 1 85 ? 142.389 117.388 92.782 1.00 139.39 85 PHE C O 1
ATOM 4183 N N . LEU C 1 86 ? 142.332 115.412 93.821 1.00 133.68 86 LEU C N 1
ATOM 4184 C CA . LEU C 1 86 ? 141.023 115.113 93.261 1.00 124.55 86 LEU C CA 1
ATOM 4185 C C . LEU C 1 86 ? 139.977 116.041 93.793 1.00 124.49 86 LEU C C 1
ATOM 4186 O O . LEU C 1 86 ? 139.300 116.675 93.025 1.00 130.64 86 LEU C O 1
ATOM 4191 N N . TYR C 1 87 ? 139.847 116.154 95.105 1.00 122.17 87 TYR C N 1
ATOM 4192 C CA . TYR C 1 87 ? 138.786 117.016 95.648 1.00 123.16 87 TYR C CA 1
ATOM 4193 C C . TYR C 1 87 ? 138.973 118.482 95.265 1.00 124.62 87 TYR C C 1
ATOM 4194 O O . TYR C 1 87 ? 138.022 119.150 94.854 1.00 120.11 87 TYR C O 1
ATOM 4203 N N . ILE C 1 88 ? 140.218 118.951 95.359 1.00 130.88 88 ILE C N 1
ATOM 4204 C CA . ILE C 1 88 ? 140.565 120.317 94.972 1.00 133.74 88 ILE C CA 1
ATOM 4205 C C . ILE C 1 88 ? 140.220 120.506 93.497 1.00 133.44 88 ILE C C 1
ATOM 4206 O O . ILE C 1 88 ? 139.609 121.489 93.126 1.00 135.12 88 ILE C O 1
ATOM 4211 N N . PHE C 1 89 ? 140.664 119.599 92.642 1.00 131.74 89 PHE C N 1
ATOM 4212 C CA . PHE C 1 89 ? 140.247 119.642 91.244 1.00 139.46 89 PHE C CA 1
ATOM 4213 C C . PHE C 1 89 ? 138.740 119.396 91.016 1.00 143.23 89 PHE C C 1
ATOM 4214 O O . PHE C 1 89 ? 137.930 120.328 91.058 1.00 138.04 89 PHE C O 1
ATOM 4222 N N . GLY C 1 90 ? 138.406 118.121 90.804 1.00 143.75 90 GLY C N 1
ATOM 4223 C CA . GLY C 1 90 ? 137.066 117.615 90.596 1.00 139.30 90 GLY C CA 1
ATOM 4224 C C . GLY C 1 90 ? 135.935 118.301 91.272 1.00 146.67 90 GLY C C 1
ATOM 4225 O O . GLY C 1 90 ? 135.248 119.049 90.598 1.00 155.28 90 GLY C O 1
ATOM 4226 N N . ALA C 1 91 ? 135.777 118.131 92.582 1.00 151.14 91 ALA C N 1
ATOM 4227 C CA . ALA C 1 91 ? 134.618 118.728 93.254 1.00 163.96 91 ALA C CA 1
ATOM 4228 C C . ALA C 1 91 ? 134.617 120.256 93.091 1.00 173.63 91 ALA C C 1
ATOM 4229 O O . ALA C 1 91 ? 133.568 120.886 92.927 1.00 167.53 91 ALA C O 1
ATOM 4231 N N . LEU C 1 92 ? 135.803 120.842 93.186 1.00 188.38 92 LEU C N 1
ATOM 4232 C CA . LEU C 1 92 ? 135.985 122.270 92.947 1.00 201.71 92 LEU C CA 1
ATOM 4233 C C . LEU C 1 92 ? 136.095 122.574 91.437 1.00 197.89 92 LEU C C 1
ATOM 4234 O O . LEU C 1 92 ? 136.898 123.419 91.023 1.00 195.56 92 LEU C O 1
ATOM 4239 N N . SER C 1 93 ? 135.320 121.853 90.627 1.00 191.79 93 SER C N 1
ATOM 4240 C CA . SER C 1 93 ? 135.381 121.943 89.169 1.00 188.85 93 SER C CA 1
ATOM 4241 C C . SER C 1 93 ? 134.276 121.152 88.501 1.00 185.11 93 SER C C 1
ATOM 4242 O O . SER C 1 93 ? 133.801 121.541 87.448 1.00 188.42 93 SER C O 1
ATOM 4245 N N . LEU C 1 94 ? 133.932 119.995 89.062 1.00 181.20 94 LEU C N 1
ATOM 4246 C CA . LEU C 1 94 ? 132.800 119.210 88.559 1.00 176.66 94 LEU C CA 1
ATOM 4247 C C . LEU C 1 94 ? 131.491 119.849 88.991 1.00 170.00 94 LEU C C 1
ATOM 4248 O O . LEU C 1 94 ? 130.504 119.827 88.262 1.00 171.75 94 LEU C O 1
ATOM 4253 N N . LEU C 1 95 ? 131.485 120.409 90.196 1.00 165.31 95 LEU C N 1
ATOM 4254 C CA . LEU C 1 95 ? 130.362 121.229 90.636 1.00 171.22 95 LEU C CA 1
ATOM 4255 C C . LEU C 1 95 ? 130.483 122.643 90.036 1.00 167.50 95 LEU C C 1
ATOM 4256 O O . LEU C 1 95 ? 129.879 123.602 90.527 1.00 161.95 95 LEU C O 1
ATOM 4261 N N . ALA C 1 96 ? 131.319 122.752 88.999 1.00 168.26 96 ALA C N 1
ATOM 4262 C CA . ALA C 1 96 ? 131.510 123.989 88.245 1.00 168.71 96 ALA C CA 1
ATOM 4263 C C . ALA C 1 96 ? 131.012 123.733 86.832 1.00 169.30 96 ALA C C 1
ATOM 4264 O O . ALA C 1 96 ? 130.157 124.454 86.334 1.00 175.37 96 ALA C O 1
ATOM 4266 N N . LEU C 1 97 ? 131.536 122.681 86.212 1.00 166.25 97 LEU C N 1
ATOM 4267 C CA . LEU C 1 97 ? 131.138 122.275 84.867 1.00 168.47 97 LEU C CA 1
ATOM 4268 C C . LEU C 1 97 ? 130.003 121.254 84.905 1.00 170.90 97 LEU C C 1
ATOM 4269 O O . LEU C 1 97 ? 128.815 121.599 84.866 1.00 175.70 97 LEU C O 1
ATOM 4274 N N . GLY C 1 98 ? 130.399 119.986 84.981 1.00 166.13 98 GLY C N 1
ATOM 4275 C CA . GLY C 1 98 ? 129.486 118.860 84.930 1.00 161.75 98 GLY C CA 1
ATOM 4276 C C . GLY C 1 98 ? 128.647 118.583 86.168 1.00 153.00 98 GLY C C 1
ATOM 4277 O O . GLY C 1 98 ? 128.225 119.512 86.860 1.00 148.61 98 GLY C O 1
ATOM 4278 N N . PRO C 1 99 ? 128.396 117.291 86.461 1.00 149.19 99 PRO C N 1
ATOM 4279 C CA . PRO C 1 99 ? 129.030 116.060 85.957 1.00 152.81 99 PRO C CA 1
ATOM 4280 C C . PRO C 1 99 ? 128.645 115.824 84.489 1.00 175.06 99 PRO C C 1
ATOM 4281 O O . PRO C 1 99 ? 127.735 116.524 84.048 1.00 188.32 99 PRO C O 1
ATOM 4285 N N . THR C 1 100 ? 129.263 114.892 83.754 1.00 178.70 100 THR C N 1
ATOM 4286 C CA . THR C 1 100 ? 130.165 113.901 84.311 1.00 183.93 100 THR C CA 1
ATOM 4287 C C . THR C 1 100 ? 131.437 113.738 83.498 1.00 192.98 100 THR C C 1
ATOM 4288 O O . THR C 1 100 ? 132.294 114.618 83.530 1.00 195.83 100 THR C O 1
ATOM 4292 N N . THR C 1 101 ? 131.521 112.628 82.760 1.00 197.26 101 THR C N 1
ATOM 4293 C CA . THR C 1 101 ? 132.672 112.235 81.933 1.00 195.31 101 THR C CA 1
ATOM 4294 C C . THR C 1 101 ? 133.565 113.400 81.537 1.00 191.83 101 THR C C 1
ATOM 4295 O O . THR C 1 101 ? 134.724 113.439 81.956 1.00 188.50 101 THR C O 1
ATOM 4299 N N . ALA C 1 102 ? 133.038 114.327 80.736 1.00 192.28 102 ALA C N 1
ATOM 4300 C CA . ALA C 1 102 ? 133.777 115.538 80.384 1.00 190.61 102 ALA C CA 1
ATOM 4301 C C . ALA C 1 102 ? 134.474 116.113 81.638 1.00 185.14 102 ALA C C 1
ATOM 4302 O O . ALA C 1 102 ? 135.713 116.152 81.725 1.00 182.48 102 ALA C O 1
ATOM 4304 N N . ALA C 1 103 ? 133.682 116.509 82.630 1.00 180.38 103 ALA C N 1
ATOM 4305 C CA . ALA C 1 103 ? 134.244 117.016 83.874 1.00 169.25 103 ALA C CA 1
ATOM 4306 C C . ALA C 1 103 ? 134.857 115.905 84.728 1.00 160.70 103 ALA C C 1
ATOM 4307 O O . ALA C 1 103 ? 135.992 116.023 85.143 1.00 160.72 103 ALA C O 1
ATOM 4309 N N . ALA C 1 104 ? 134.128 114.819 84.962 1.00 154.24 104 ALA C N 1
ATOM 4310 C CA . ALA C 1 104 ? 134.615 113.778 85.868 1.00 149.13 104 ALA C CA 1
ATOM 4311 C C . ALA C 1 104 ? 135.946 113.168 85.449 1.00 146.45 104 ALA C C 1
ATOM 4312 O O . ALA C 1 104 ? 136.973 113.325 86.144 1.00 144.71 104 ALA C O 1
ATOM 4314 N N . ALA C 1 105 ? 135.938 112.511 84.292 1.00 147.03 105 ALA C N 1
ATOM 4315 C CA . ALA C 1 105 ? 137.159 111.935 83.741 1.00 145.20 105 ALA C CA 1
ATOM 4316 C C . ALA C 1 105 ? 138.197 113.040 83.602 1.00 146.97 105 ALA C C 1
ATOM 4317 O O . ALA C 1 105 ? 139.404 112.807 83.790 1.00 144.64 105 ALA C O 1
ATOM 4319 N N . GLY C 1 106 ? 137.716 114.241 83.273 1.00 149.32 106 GLY C N 1
ATOM 4320 C CA . GLY C 1 106 ? 138.582 115.401 83.174 1.00 150.27 106 GLY C CA 1
ATOM 4321 C C . GLY C 1 106 ? 139.421 115.644 84.421 1.00 150.08 106 GLY C C 1
ATOM 4322 O O . GLY C 1 106 ? 140.638 115.841 84.339 1.00 150.92 106 GLY C O 1
ATOM 4323 N N . THR C 1 107 ? 138.790 115.594 85.587 1.00 149.40 107 THR C N 1
ATOM 4324 C CA . THR C 1 107 ? 139.524 115.842 86.820 1.00 146.60 107 THR C CA 1
ATOM 4325 C C . THR C 1 107 ? 140.305 114.643 87.308 1.00 138.72 107 THR C C 1
ATOM 4326 O O . THR C 1 107 ? 141.310 114.828 87.988 1.00 143.21 107 THR C O 1
ATOM 4330 N N . LEU C 1 108 ? 139.851 113.421 87.031 1.00 130.14 108 LEU C N 1
ATOM 4331 C CA . LEU C 1 108 ? 140.713 112.301 87.413 1.00 129.37 108 LEU C CA 1
ATOM 4332 C C . LEU C 1 108 ? 142.036 112.414 86.615 1.00 142.22 108 LEU C C 1
ATOM 4333 O O . LEU C 1 108 ? 143.150 112.352 87.177 1.00 150.96 108 LEU C O 1
ATOM 4338 N N . ILE C 1 109 ? 141.904 112.611 85.306 1.00 141.75 109 ILE C N 1
ATOM 4339 C CA . ILE C 1 109 ? 143.064 112.814 84.454 1.00 139.23 109 ILE C CA 1
ATOM 4340 C C . ILE C 1 109 ? 143.904 113.972 84.966 1.00 133.75 109 ILE C C 1
ATOM 4341 O O . ILE C 1 109 ? 145.118 113.837 85.123 1.00 132.06 109 ILE C O 1
ATOM 4346 N N . GLY C 1 110 ? 143.242 115.078 85.299 1.00 131.33 110 GLY C N 1
ATOM 4347 C CA . GLY C 1 110 ? 143.922 116.272 85.769 1.00 131.45 110 GLY C CA 1
ATOM 4348 C C . GLY C 1 110 ? 144.756 116.013 87.010 1.00 128.79 110 GLY C C 1
ATOM 4349 O O . GLY C 1 110 ? 145.916 116.400 87.107 1.00 127.72 110 GLY C O 1
ATOM 4350 N N . ALA C 1 111 ? 144.160 115.350 87.980 1.00 126.89 111 ALA C N 1
ATOM 4351 C CA . ALA C 1 111 ? 144.847 115.149 89.228 1.00 123.80 111 ALA C CA 1
ATOM 4352 C C . ALA C 1 111 ? 145.999 114.182 89.058 1.00 121.41 111 ALA C C 1
ATOM 4353 O O . ALA C 1 111 ? 147.057 114.377 89.672 1.00 123.37 111 ALA C O 1
ATOM 4355 N N . VAL C 1 112 ? 145.826 113.166 88.210 1.00 119.77 112 VAL C N 1
ATOM 4356 C CA . VAL C 1 112 ? 146.944 112.240 88.006 1.00 125.53 112 VAL C CA 1
ATOM 4357 C C . VAL C 1 112 ? 148.086 113.020 87.378 1.00 130.77 112 VAL C C 1
ATOM 4358 O O . VAL C 1 112 ? 149.251 112.866 87.759 1.00 126.22 112 VAL C O 1
ATOM 4362 N N . ALA C 1 113 ? 147.721 113.886 86.437 1.00 136.80 113 ALA C N 1
ATOM 4363 C CA . ALA C 1 113 ? 148.686 114.700 85.721 1.00 136.32 113 ALA C CA 1
ATOM 4364 C C . ALA C 1 113 ? 149.489 115.561 86.680 1.00 130.52 113 ALA C C 1
ATOM 4365 O O . ALA C 1 113 ? 150.708 115.542 86.656 1.00 130.79 113 ALA C O 1
ATOM 4367 N N . VAL C 1 114 ? 148.796 116.302 87.534 1.00 128.13 114 VAL C N 1
ATOM 4368 C CA . VAL C 1 114 ? 149.476 117.192 88.454 1.00 129.50 114 VAL C CA 1
ATOM 4369 C C . VAL C 1 114 ? 150.348 116.442 89.462 1.00 125.63 114 VAL C C 1
ATOM 4370 O O . VAL C 1 114 ? 151.481 116.843 89.669 1.00 125.86 114 VAL C O 1
ATOM 4374 N N . THR C 1 115 ? 149.851 115.381 90.100 1.00 125.96 115 THR C N 1
ATOM 4375 C CA . THR C 1 115 ? 150.709 114.678 91.075 1.00 128.03 115 THR C CA 1
ATOM 4376 C C . THR C 1 115 ? 151.872 113.946 90.432 1.00 133.72 115 THR C C 1
ATOM 4377 O O . THR C 1 115 ? 152.931 113.841 91.027 1.00 141.53 115 THR C O 1
ATOM 4381 N N . ALA C 1 116 ? 151.651 113.366 89.260 1.00 130.79 116 ALA C N 1
ATOM 4382 C CA . ALA C 1 116 ? 152.735 112.719 88.528 1.00 130.26 116 ALA C CA 1
ATOM 4383 C C . ALA C 1 116 ? 153.786 113.748 88.179 1.00 130.27 116 ALA C C 1
ATOM 4384 O O . ALA C 1 116 ? 154.983 113.504 88.340 1.00 136.57 116 ALA C O 1
ATOM 4386 N N . LEU C 1 117 ? 153.313 114.908 87.728 1.00 126.92 117 LEU C N 1
ATOM 4387 C CA . LEU C 1 117 ? 154.163 116.032 87.369 1.00 131.00 117 LEU C CA 1
ATOM 4388 C C . LEU C 1 117 ? 155.009 116.333 88.568 1.00 133.73 117 LEU C C 1
ATOM 4389 O O . LEU C 1 117 ? 156.232 116.419 88.491 1.00 139.95 117 LEU C O 1
ATOM 4394 N N . LEU C 1 118 ? 154.319 116.457 89.690 1.00 131.03 118 LEU C N 1
ATOM 4395 C CA . LEU C 1 118 ? 154.918 116.697 90.987 1.00 128.15 118 LEU C CA 1
ATOM 4396 C C . LEU C 1 118 ? 155.988 115.667 91.365 1.00 122.69 118 LEU C C 1
ATOM 4397 O O . LEU C 1 118 ? 157.024 116.041 91.882 1.00 127.88 118 LEU C O 1
ATOM 4402 N N . TYR C 1 119 ? 155.769 114.388 91.072 1.00 118.95 119 TYR C N 1
ATOM 4403 C CA . TYR C 1 119 ? 156.730 113.356 91.464 1.00 125.16 119 TYR C CA 1
ATOM 4404 C C . TYR C 1 119 ? 157.936 113.273 90.559 1.00 139.58 119 TYR C C 1
ATOM 4405 O O . TYR C 1 119 ? 159.005 112.751 90.962 1.00 148.17 119 TYR C O 1
ATOM 4414 N N . LEU C 1 120 ? 157.754 113.710 89.319 1.00 137.34 120 LEU C N 1
ATOM 4415 C CA . LEU C 1 120 ? 158.881 113.794 88.408 1.00 139.27 120 LEU C CA 1
ATOM 4416 C C . LEU C 1 120 ? 159.878 114.828 88.944 1.00 142.49 120 LEU C C 1
ATOM 4417 O O . LEU C 1 120 ? 160.331 114.762 90.099 1.00 144.17 120 LEU C O 1
ATOM 4422 N N . TYR C 1 121 ? 160.232 115.789 88.111 1.00 142.16 121 TYR C N 1
ATOM 4423 C CA . TYR C 1 121 ? 161.130 116.815 88.591 1.00 149.81 121 TYR C CA 1
ATOM 4424 C C . TYR C 1 121 ? 160.614 118.202 88.279 1.00 154.67 121 TYR C C 1
ATOM 4425 O O . TYR C 1 121 ? 160.471 118.601 87.127 1.00 153.59 121 TYR C O 1
ATOM 4434 N N . PRO C 1 122 ? 160.230 118.895 89.350 1.00 162.01 122 PRO C N 1
ATOM 4435 C CA . PRO C 1 122 ? 159.546 120.183 89.389 1.00 165.99 122 PRO C CA 1
ATOM 4436 C C . PRO C 1 122 ? 160.481 121.320 89.091 1.00 168.52 122 PRO C C 1
ATOM 4437 O O . PRO C 1 122 ? 161.647 121.129 88.789 1.00 171.49 122 PRO C O 1
ATOM 4441 N N . GLU C 1 123 ? 159.951 122.519 89.221 1.00 173.24 123 GLU C N 1
ATOM 4442 C CA . GLU C 1 123 ? 160.754 123.715 89.207 1.00 185.15 123 GLU C CA 1
ATOM 4443 C C . GLU C 1 123 ? 160.274 124.472 90.422 1.00 188.35 123 GLU C C 1
ATOM 4444 O O . GLU C 1 123 ? 159.305 124.057 91.065 1.00 188.14 123 GLU C O 1
ATOM 4450 N N . TRP C 1 124 ? 160.938 125.570 90.740 1.00 193.86 124 TRP C N 1
ATOM 4451 C CA . TRP C 1 124 ? 160.443 126.459 91.768 1.00 199.19 124 TRP C CA 1
ATOM 4452 C C . TRP C 1 124 ? 158.996 126.833 91.489 1.00 200.36 124 TRP C C 1
ATOM 4453 O O . TRP C 1 124 ? 158.103 126.670 92.340 1.00 200.22 124 TRP C O 1
ATOM 4464 N N . TYR C 1 125 ? 158.761 127.297 90.265 1.00 201.18 125 TYR C N 1
ATOM 4465 C CA . TYR C 1 125 ? 157.441 127.792 89.929 1.00 201.85 125 TYR C CA 1
ATOM 4466 C C . TYR C 1 125 ? 156.395 126.685 90.030 1.00 193.04 125 TYR C C 1
ATOM 4467 O O . TYR C 1 125 ? 155.299 126.904 90.564 1.00 195.13 125 TYR C O 1
ATOM 4476 N N . VAL C 1 126 ? 156.748 125.488 89.578 1.00 182.40 126 VAL C N 1
ATOM 4477 C CA . VAL C 1 126 ? 155.836 124.363 89.694 1.00 173.11 126 VAL C CA 1
ATOM 4478 C C . VAL C 1 126 ? 155.474 124.078 91.146 1.00 167.68 126 VAL C C 1
ATOM 4479 O O . VAL C 1 126 ? 154.286 124.048 91.503 1.00 170.87 126 VAL C O 1
ATOM 4483 N N . ILE C 1 127 ? 156.494 123.889 91.985 1.00 159.43 127 ILE C N 1
ATOM 4484 C CA . ILE C 1 127 ? 156.242 123.552 93.386 1.00 153.74 127 ILE C CA 1
ATOM 4485 C C . ILE C 1 127 ? 155.396 124.605 94.109 1.00 152.27 127 ILE C C 1
ATOM 4486 O O . ILE C 1 127 ? 154.522 124.239 94.886 1.00 151.38 127 ILE C O 1
ATOM 4491 N N . ASP C 1 128 ? 155.646 125.894 93.879 1.00 152.86 128 ASP C N 1
ATOM 4492 C CA . ASP C 1 128 ? 154.758 126.898 94.477 1.00 155.39 128 ASP C CA 1
ATOM 4493 C C . ASP C 1 128 ? 153.341 126.765 93.938 1.00 151.75 128 ASP C C 1
ATOM 4494 O O . ASP C 1 128 ? 152.373 126.928 94.672 1.00 148.28 128 ASP C O 1
ATOM 4499 N N . ILE C 1 129 ? 153.222 126.530 92.637 1.00 150.25 129 ILE C N 1
ATOM 4500 C CA . ILE C 1 129 ? 151.908 126.406 92.071 1.00 152.01 129 ILE C CA 1
ATOM 4501 C C . ILE C 1 129 ? 151.152 125.330 92.830 1.00 151.47 129 ILE C C 1
ATOM 4502 O O . ILE C 1 129 ? 150.104 125.598 93.433 1.00 155.51 129 ILE C O 1
ATOM 4507 N N . LEU C 1 130 ? 151.727 124.138 92.886 1.00 144.23 130 LEU C N 1
ATOM 4508 C CA . LEU C 1 130 ? 151.011 123.042 93.514 1.00 137.42 130 LEU C CA 1
ATOM 4509 C C . LEU C 1 130 ? 150.793 123.244 95.016 1.00 137.56 130 LEU C C 1
ATOM 4510 O O . LEU C 1 130 ? 149.674 123.114 95.514 1.00 136.04 130 LEU C O 1
ATOM 4515 N N . GLY C 1 131 ? 151.844 123.623 95.724 1.00 138.51 131 GLY C N 1
ATOM 4516 C CA . GLY C 1 131 ? 151.734 123.846 97.151 1.00 139.33 131 GLY C CA 1
ATOM 4517 C C . GLY C 1 131 ? 150.705 124.893 97.513 1.00 140.33 131 GLY C C 1
ATOM 4518 O O . GLY C 1 131 ? 149.940 124.716 98.451 1.00 146.39 131 GLY C O 1
ATOM 4519 N N . VAL C 1 132 ? 150.701 125.996 96.778 1.00 134.13 132 VAL C N 1
ATOM 4520 C CA . VAL C 1 132 ? 149.766 127.068 97.041 1.00 132.22 132 VAL C CA 1
ATOM 4521 C C . VAL C 1 132 ? 148.398 126.557 96.757 1.00 133.01 132 VAL C C 1
ATOM 4522 O O . VAL C 1 132 ? 147.444 126.881 97.458 1.00 133.20 132 VAL C O 1
ATOM 4526 N N . LEU C 1 133 ? 148.310 125.734 95.725 1.00 135.09 133 LEU C N 1
ATOM 4527 C CA . LEU C 1 133 ? 147.029 125.160 95.338 1.00 136.24 133 LEU C CA 1
ATOM 4528 C C . LEU C 1 133 ? 146.435 124.412 96.523 1.00 126.35 133 LEU C C 1
ATOM 4529 O O . LEU C 1 133 ? 145.383 124.794 97.057 1.00 127.29 133 LEU C O 1
ATOM 4534 N N . ILE C 1 134 ? 147.119 123.345 96.914 1.00 115.86 134 ILE C N 1
ATOM 4535 C CA . ILE C 1 134 ? 146.781 122.602 98.118 1.00 115.40 134 ILE C CA 1
ATOM 4536 C C . ILE C 1 134 ? 146.424 123.516 99.291 1.00 117.39 134 ILE C C 1
ATOM 4537 O O . ILE C 1 134 ? 145.366 123.364 99.918 1.00 124.72 134 ILE C O 1
ATOM 4542 N N . SER C 1 135 ? 147.291 124.476 99.575 1.00 115.58 135 SER C N 1
ATOM 4543 C CA . SER C 1 135 ? 147.072 125.345 100.719 1.00 121.70 135 SER C CA 1
ATOM 4544 C C . SER C 1 135 ? 145.720 126.045 100.595 1.00 121.00 135 SER C C 1
ATOM 4545 O O . SER C 1 135 ? 144.908 126.013 101.520 1.00 125.78 135 SER C O 1
ATOM 4548 N N . ALA C 1 136 ? 145.465 126.638 99.442 1.00 118.04 136 ALA C N 1
ATOM 4549 C CA . ALA C 1 136 ? 144.194 127.292 99.218 1.00 124.42 136 ALA C CA 1
ATOM 4550 C C . ALA C 1 136 ? 143.024 126.320 99.445 1.00 130.53 136 ALA C C 1
ATOM 4551 O O . ALA C 1 136 ? 142.000 126.697 100.053 1.00 135.91 136 ALA C O 1
ATOM 4553 N N . GLY C 1 137 ? 143.198 125.066 99.011 1.00 127.77 137 GLY C N 1
ATOM 4554 C CA . GLY C 1 137 ? 142.187 124.049 99.243 1.00 127.68 137 GLY C CA 1
ATOM 4555 C C . GLY C 1 137 ? 141.867 123.924 100.727 1.00 132.13 137 GLY C C 1
ATOM 4556 O O . GLY C 1 137 ? 140.727 124.145 101.175 1.00 134.20 137 GLY C O 1
ATOM 4557 N N . VAL C 1 138 ? 142.891 123.607 101.509 1.00 130.67 138 VAL C N 1
ATOM 4558 C CA . VAL C 1 138 ? 142.703 123.406 102.942 1.00 136.27 138 VAL C CA 1
ATOM 4559 C C . VAL C 1 138 ? 142.132 124.625 103.685 1.00 145.89 138 VAL C C 1
ATOM 4560 O O . VAL C 1 138 ? 141.197 124.508 104.515 1.00 152.84 138 VAL C O 1
ATOM 4564 N N . ALA C 1 139 ? 142.682 125.789 103.357 1.00 145.17 139 ALA C N 1
ATOM 4565 C CA . ALA C 1 139 ? 142.248 127.047 103.943 1.00 144.66 139 ALA C CA 1
ATOM 4566 C C . ALA C 1 139 ? 140.756 127.208 103.715 1.00 143.76 139 ALA C C 1
ATOM 4567 O O . ALA C 1 139 ? 139.989 127.533 104.643 1.00 146.84 139 ALA C O 1
ATOM 4569 N N . SER C 1 140 ? 140.356 126.957 102.472 1.00 138.37 140 SER C N 1
ATOM 4570 C CA . SER C 1 140 ? 138.955 127.003 102.103 1.00 143.51 140 SER C CA 1
ATOM 4571 C C . SER C 1 140 ? 138.098 126.070 102.956 1.00 137.36 140 SER C C 1
ATOM 4572 O O . SER C 1 140 ? 137.126 126.503 103.622 1.00 135.26 140 SER C O 1
ATOM 4575 N N . ILE C 1 141 ? 138.503 124.799 102.969 1.00 132.28 141 ILE C N 1
ATOM 4576 C CA . ILE C 1 141 ? 137.724 123.760 103.635 1.00 127.09 141 ILE C CA 1
ATOM 4577 C C . ILE C 1 141 ? 137.439 124.148 105.057 1.00 123.81 141 ILE C C 1
ATOM 4578 O O . ILE C 1 141 ? 136.305 124.229 105.424 1.00 125.66 141 ILE C O 1
ATOM 4583 N N . PHE C 1 142 ? 138.476 124.434 105.841 1.00 123.77 142 PHE C N 1
ATOM 4584 C CA . PHE C 1 142 ? 138.236 124.716 107.256 1.00 130.59 142 PHE C CA 1
ATOM 4585 C C . PHE C 1 142 ? 137.499 126.024 107.484 1.00 141.54 142 PHE C C 1
ATOM 4586 O O . PHE C 1 142 ? 136.668 126.135 108.419 1.00 149.13 142 PHE C O 1
ATOM 4594 N N . GLY C 1 143 ? 137.787 127.003 106.624 1.00 142.67 143 GLY C N 1
ATOM 4595 C CA . GLY C 1 143 ? 137.134 128.284 106.752 1.00 145.06 143 GLY C CA 1
ATOM 4596 C C . GLY C 1 143 ? 135.650 128.009 106.714 1.00 142.58 143 GLY C C 1
ATOM 4597 O O . GLY C 1 143 ? 134.893 128.605 107.488 1.00 140.10 143 GLY C O 1
ATOM 4598 N N . ILE C 1 144 ? 135.227 127.087 105.848 1.00 140.67 144 ILE C N 1
ATOM 4599 C CA . ILE C 1 144 ? 133.829 126.666 105.920 1.00 146.29 144 ILE C CA 1
ATOM 4600 C C . ILE C 1 144 ? 133.507 125.714 107.079 1.00 146.79 144 ILE C C 1
ATOM 4601 O O . ILE C 1 144 ? 132.549 125.907 107.824 1.00 153.59 144 ILE C O 1
ATOM 4606 N N . SER C 1 145 ? 134.360 124.717 107.254 1.00 144.76 145 SER C N 1
ATOM 4607 C CA . SER C 1 145 ? 134.089 123.573 108.110 1.00 149.57 145 SER C CA 1
ATOM 4608 C C . SER C 1 145 ? 133.998 123.989 109.567 1.00 159.23 145 SER C C 1
ATOM 4609 O O . SER C 1 145 ? 133.868 123.119 110.430 1.00 162.64 145 SER C O 1
ATOM 4612 N N . LEU C 1 146 ? 134.162 125.301 109.812 1.00 166.31 146 LEU C N 1
ATOM 4613 C CA . LEU C 1 146 ? 133.506 126.035 110.929 1.00 178.46 146 LEU C CA 1
ATOM 4614 C C . LEU C 1 146 ? 134.046 127.441 111.312 1.00 156.08 146 LEU C C 1
ATOM 4615 O O . LEU C 1 146 ? 134.947 127.981 110.659 1.00 154.17 146 LEU C O 1
ATOM 4620 N N . GLU C 1 147 ? 133.497 127.986 112.400 1.00 158.86 147 GLU C N 1
ATOM 4621 C CA . GLU C 1 147 ? 133.251 129.420 112.549 1.00 161.69 147 GLU C CA 1
ATOM 4622 C C . GLU C 1 147 ? 134.391 130.275 113.065 1.00 162.21 147 GLU C C 1
ATOM 4623 O O . GLU C 1 147 ? 135.292 129.759 113.703 1.00 166.06 147 GLU C O 1
ATOM 4629 N N . PRO C 1 148 ? 134.333 131.597 112.799 1.00 159.64 148 PRO C N 1
ATOM 4630 C CA . PRO C 1 148 ? 135.315 132.606 113.214 1.00 163.86 148 PRO C CA 1
ATOM 4631 C C . PRO C 1 148 ? 135.676 132.706 114.702 1.00 172.35 148 PRO C C 1
ATOM 4632 O O . PRO C 1 148 ? 136.817 133.051 114.964 1.00 173.33 148 PRO C O 1
ATOM 4636 N N . LEU C 1 149 ? 134.767 132.499 115.646 1.00 173.78 149 LEU C N 1
ATOM 4637 C CA . LEU C 1 149 ? 135.184 132.637 117.040 1.00 165.98 149 LEU C CA 1
ATOM 4638 C C . LEU C 1 149 ? 136.012 131.424 117.475 1.00 158.18 149 LEU C C 1
ATOM 4639 O O . LEU C 1 149 ? 137.059 131.586 118.128 1.00 158.42 149 LEU C O 1
ATOM 4644 N N . PRO C 1 150 ? 135.568 130.208 117.106 1.00 154.96 150 PRO C N 1
ATOM 4645 C CA . PRO C 1 150 ? 136.489 129.079 117.218 1.00 156.35 150 PRO C CA 1
ATOM 4646 C C . PRO C 1 150 ? 137.799 129.263 116.441 1.00 157.43 150 PRO C C 1
ATOM 4647 O O . PRO C 1 150 ? 138.856 128.939 116.985 1.00 160.36 150 PRO C O 1
ATOM 4651 N N . VAL C 1 151 ? 137.745 129.776 115.215 1.00 153.62 151 VAL C N 1
ATOM 4652 C CA . VAL C 1 151 ? 138.974 129.992 114.461 1.00 152.56 151 VAL C CA 1
ATOM 4653 C C . VAL C 1 151 ? 139.891 130.959 115.183 1.00 158.61 151 VAL C C 1
ATOM 4654 O O . VAL C 1 151 ? 141.050 130.669 115.350 1.00 159.94 151 VAL C O 1
ATOM 4658 N N . LEU C 1 152 ? 139.375 132.078 115.655 1.00 149.71 152 LEU C N 1
ATOM 4659 C CA . LEU C 1 152 ? 140.195 133.011 116.406 1.00 152.39 152 LEU C CA 1
ATOM 4660 C C . LEU C 1 152 ? 140.855 132.333 117.604 1.00 161.09 152 LEU C C 1
ATOM 4661 O O . LEU C 1 152 ? 142.070 132.531 117.872 1.00 162.54 152 LEU C O 1
ATOM 4666 N N . VAL C 1 153 ? 140.073 131.514 118.309 1.00 160.67 153 VAL C N 1
ATOM 4667 C CA . VAL C 1 153 ? 140.639 130.774 119.436 1.00 163.17 153 VAL C CA 1
ATOM 4668 C C . VAL C 1 153 ? 141.788 129.902 118.953 1.00 166.15 153 VAL C C 1
ATOM 4669 O O . VAL C 1 153 ? 142.878 129.903 119.542 1.00 172.67 153 VAL C O 1
ATOM 4673 N N . LEU C 1 154 ? 141.559 129.219 117.838 1.00 161.66 154 LEU C N 1
ATOM 4674 C CA . LEU C 1 154 ? 142.554 128.343 117.246 1.00 162.99 154 LEU C CA 1
ATOM 4675 C C . LEU C 1 154 ? 143.828 129.082 116.856 1.00 168.46 154 LEU C C 1
ATOM 4676 O O . LEU C 1 154 ? 144.921 128.641 117.184 1.00 170.77 154 LEU C O 1
ATOM 4681 N N . LEU C 1 155 ? 143.682 130.193 116.141 1.00 171.88 155 LEU C N 1
ATOM 4682 C CA . LEU C 1 155 ? 144.811 131.012 115.721 1.00 174.60 155 LEU C CA 1
ATOM 4683 C C . LEU C 1 155 ? 145.679 131.405 116.899 1.00 173.88 155 LEU C C 1
ATOM 4684 O O . LEU C 1 155 ? 146.889 131.116 116.919 1.00 175.70 155 LEU C O 1
ATOM 4689 N N . VAL C 1 156 ? 145.065 132.047 117.892 1.00 170.98 156 VAL C N 1
ATOM 4690 C CA . VAL C 1 156 ? 145.874 132.540 118.999 1.00 171.18 156 VAL C CA 1
ATOM 4691 C C . VAL C 1 156 ? 146.540 131.353 119.678 1.00 167.72 156 VAL C C 1
ATOM 4692 O O . VAL C 1 156 ? 147.699 131.424 120.073 1.00 165.62 156 VAL C O 1
ATOM 4696 N N . LEU C 1 157 ? 145.800 130.248 119.745 1.00 166.11 157 LEU C N 1
ATOM 4697 C CA . LEU C 1 157 ? 146.261 129.033 120.406 1.00 167.02 157 LEU C CA 1
ATOM 4698 C C . LEU C 1 157 ? 147.510 128.455 119.755 1.00 163.20 157 LEU C C 1
ATOM 4699 O O . LEU C 1 157 ? 148.556 128.318 120.403 1.00 165.14 157 LEU C O 1
ATOM 4704 N N . LEU C 1 158 ? 147.397 128.133 118.472 1.00 157.20 158 LEU C N 1
ATOM 4705 C CA . LEU C 1 158 ? 148.492 127.551 117.699 1.00 156.08 158 LEU C CA 1
ATOM 4706 C C . LEU C 1 158 ? 149.710 128.472 117.666 1.00 155.92 158 LEU C C 1
ATOM 4707 O O . LEU C 1 158 ? 150.838 128.026 117.833 1.00 147.33 158 LEU C O 1
ATOM 4712 N N . ALA C 1 159 ? 149.462 129.757 117.431 1.00 156.82 159 ALA C N 1
ATOM 4713 C CA . ALA C 1 159 ? 150.528 130.754 117.391 1.00 160.28 159 ALA C CA 1
ATOM 4714 C C . ALA C 1 159 ? 151.289 130.862 118.716 1.00 167.59 159 ALA C C 1
ATOM 4715 O O . ALA C 1 159 ? 152.520 130.844 118.742 1.00 156.12 159 ALA C O 1
ATOM 4717 N N . VAL C 1 160 ? 150.552 130.968 119.815 1.00 157.03 160 VAL C N 1
ATOM 4718 C CA . VAL C 1 160 ? 151.167 131.077 121.120 1.00 160.90 160 VAL C CA 1
ATOM 4719 C C . VAL C 1 160 ? 151.979 129.834 121.380 1.00 198.97 160 VAL C C 1
ATOM 4720 O O . VAL C 1 160 ? 153.129 129.910 121.835 1.00 199.30 160 VAL C O 1
ATOM 4724 N N . TYR C 1 161 ? 151.407 128.690 121.031 1.00 156.52 161 TYR C N 1
ATOM 4725 C CA . TYR C 1 161 ? 152.172 127.463 121.112 1.00 172.04 161 TYR C CA 1
ATOM 4726 C C . TYR C 1 161 ? 153.491 127.573 120.369 1.00 166.93 161 TYR C C 1
ATOM 4727 O O . TYR C 1 161 ? 154.532 127.231 120.910 1.00 170.25 161 TYR C O 1
ATOM 4736 N N . ASP C 1 162 ? 153.436 128.023 119.120 1.00 158.14 162 ASP C N 1
ATOM 4737 C CA . ASP C 1 162 ? 154.617 128.069 118.264 1.00 153.96 162 ASP C CA 1
ATOM 4738 C C . ASP C 1 162 ? 155.697 128.898 118.916 1.00 156.61 162 ASP C C 1
ATOM 4739 O O . ASP C 1 162 ? 156.845 128.451 119.052 1.00 179.12 162 ASP C O 1
ATOM 4744 N N . ALA C 1 163 ? 155.329 130.121 119.294 1.00 159.37 163 ALA C N 1
ATOM 4745 C CA . ALA C 1 163 ? 156.277 131.027 119.937 1.00 173.80 163 ALA C CA 1
ATOM 4746 C C . ALA C 1 163 ? 156.932 130.357 121.145 1.00 173.43 163 ALA C C 1
ATOM 4747 O O . ALA C 1 163 ? 158.157 130.458 121.365 1.00 174.16 163 ALA C O 1
ATOM 4749 N N . ILE C 1 164 ? 156.119 129.617 121.889 1.00 166.03 164 ILE C N 1
ATOM 4750 C CA . ILE C 1 164 ? 156.644 128.886 123.024 1.00 168.52 164 ILE C CA 1
ATOM 4751 C C . ILE C 1 164 ? 157.676 127.834 122.627 1.00 202.65 164 ILE C C 1
ATOM 4752 O O . ILE C 1 164 ? 158.773 127.790 123.193 1.00 208.95 164 ILE C O 1
ATOM 4757 N N . SER C 1 165 ? 157.364 127.018 121.633 1.00 162.61 165 SER C N 1
ATOM 4758 C CA . SER C 1 165 ? 158.278 125.951 121.278 1.00 193.53 165 SER C CA 1
ATOM 4759 C C . SER C 1 165 ? 159.594 126.474 120.712 1.00 189.65 165 SER C C 1
ATOM 4760 O O . SER C 1 165 ? 160.669 125.949 121.043 1.00 187.14 165 SER C O 1
ATOM 4763 N N . VAL C 1 166 ? 159.538 127.509 119.876 1.00 191.94 166 VAL C N 1
ATOM 4764 C CA . VAL C 1 166 ? 160.806 128.053 119.374 1.00 192.24 166 VAL C CA 1
ATOM 4765 C C . VAL C 1 166 ? 161.629 128.707 120.485 1.00 191.84 166 VAL C C 1
ATOM 4766 O O . VAL C 1 166 ? 162.851 128.583 120.473 1.00 195.01 166 VAL C O 1
ATOM 4770 N N . TYR C 1 167 ? 160.990 129.427 121.415 1.00 194.07 167 TYR C N 1
ATOM 4771 C CA . TYR C 1 167 ? 161.747 129.927 122.571 1.00 202.89 167 TYR C CA 1
ATOM 4772 C C . TYR C 1 167 ? 162.451 128.772 123.262 1.00 200.14 167 TYR C C 1
ATOM 4773 O O . TYR C 1 167 ? 163.604 128.895 123.676 1.00 201.60 167 TYR C O 1
ATOM 4782 N N . ARG C 1 168 ? 161.745 127.653 123.381 1.00 190.97 168 ARG C N 1
ATOM 4783 C CA . ARG C 1 168 ? 162.314 126.480 124.013 1.00 201.63 168 ARG C CA 1
ATOM 4784 C C . ARG C 1 168 ? 163.582 126.037 123.295 1.00 183.92 168 ARG C C 1
ATOM 4785 O O . ARG C 1 168 ? 164.629 125.900 123.926 1.00 186.08 168 ARG C O 1
ATOM 4793 N N . THR C 1 169 ? 163.519 125.832 121.982 1.00 173.77 169 THR C N 1
ATOM 4794 C CA . THR C 1 169 ? 164.743 125.380 121.314 1.00 191.70 169 THR C CA 1
ATOM 4795 C C . THR C 1 169 ? 165.834 126.460 121.235 1.00 196.13 169 THR C C 1
ATOM 4796 O O . THR C 1 169 ? 167.018 126.138 121.159 1.00 202.14 169 THR C O 1
ATOM 4800 N N . LYS C 1 170 ? 165.450 127.730 121.321 1.00 193.85 170 LYS C N 1
ATOM 4801 C CA . LYS C 1 170 ? 166.426 128.821 121.305 1.00 199.11 170 LYS C CA 1
ATOM 4802 C C . LYS C 1 170 ? 167.227 128.809 122.606 1.00 208.13 170 LYS C C 1
ATOM 4803 O O . LYS C 1 170 ? 168.463 128.817 122.618 1.00 194.77 170 LYS C O 1
ATOM 4809 N N . HIS C 1 171 ? 166.481 128.801 123.702 1.00 209.18 171 HIS C N 1
ATOM 4810 C CA . HIS C 1 171 ? 167.019 128.677 125.043 1.00 211.75 171 HIS C CA 1
ATOM 4811 C C . HIS C 1 171 ? 167.742 127.347 125.210 1.00 207.98 171 HIS C C 1
ATOM 4812 O O . HIS C 1 171 ? 168.467 127.160 126.169 1.00 208.59 171 HIS C O 1
ATOM 4819 N N . MET C 1 172 ? 167.461 126.393 124.330 1.00 205.63 172 MET C N 1
ATOM 4820 C CA . MET C 1 172 ? 168.163 125.115 124.345 1.00 209.98 172 MET C CA 1
ATOM 4821 C C . MET C 1 172 ? 169.507 125.273 123.635 1.00 215.32 172 MET C C 1
ATOM 4822 O O . MET C 1 172 ? 170.386 124.413 123.732 1.00 195.75 172 MET C O 1
ATOM 4827 N N . ILE C 1 173 ? 169.637 126.362 122.881 1.00 213.64 173 ILE C N 1
ATOM 4828 C CA . ILE C 1 173 ? 170.917 126.734 122.295 1.00 212.54 173 ILE C CA 1
ATOM 4829 C C . ILE C 1 173 ? 171.817 127.568 123.221 1.00 217.83 173 ILE C C 1
ATOM 4830 O O . ILE C 1 173 ? 172.968 127.202 123.453 1.00 221.86 173 ILE C O 1
ATOM 4835 N N . THR C 1 174 ? 171.318 128.675 123.773 1.00 218.10 174 THR C N 1
ATOM 4836 C CA . THR C 1 174 ? 172.201 129.542 124.561 1.00 214.60 174 THR C CA 1
ATOM 4837 C C . THR C 1 174 ? 172.708 128.827 125.798 1.00 218.78 174 THR C C 1
ATOM 4838 O O . THR C 1 174 ? 173.596 129.315 126.459 1.00 225.29 174 THR C O 1
ATOM 4842 N N . LEU C 1 175 ? 172.120 127.683 126.117 1.00 215.32 175 LEU C N 1
ATOM 4843 C CA . LEU C 1 175 ? 172.612 126.827 127.183 1.00 218.94 175 LEU C CA 1
ATOM 4844 C C . LEU C 1 175 ? 173.517 125.763 126.591 1.00 241.75 175 LEU C C 1
ATOM 4845 O O . LEU C 1 175 ? 174.317 125.145 127.281 1.00 243.53 175 LEU C O 1
ATOM 4850 N N . ALA C 1 176 ? 173.367 125.529 125.299 1.00 237.55 176 ALA C N 1
ATOM 4851 C CA . ALA C 1 176 ? 174.133 124.480 124.651 1.00 233.72 176 ALA C CA 1
ATOM 4852 C C . ALA C 1 176 ? 175.570 124.935 124.469 1.00 236.45 176 ALA C C 1
ATOM 4853 O O . ALA C 1 176 ? 176.430 124.639 125.289 1.00 241.74 176 ALA C O 1
ATOM 4855 N N . GLU C 1 177 ? 175.818 125.649 123.376 1.00 234.72 177 GLU C N 1
ATOM 4856 C CA . GLU C 1 177 ? 177.116 126.253 123.131 1.00 246.85 177 GLU C CA 1
ATOM 4857 C C . GLU C 1 177 ? 177.020 127.762 122.958 1.00 246.35 177 GLU C C 1
ATOM 4858 O O . GLU C 1 177 ? 177.103 128.271 121.839 1.00 242.64 177 GLU C O 1
ATOM 4864 N N . GLY C 1 212 ? 160.901 118.810 102.667 1.00 133.68 212 GLY C N 1
ATOM 4865 C CA . GLY C 1 212 ? 160.230 118.450 103.910 1.00 142.10 212 GLY C CA 1
ATOM 4866 C C . GLY C 1 212 ? 159.940 119.655 104.791 1.00 147.26 212 GLY C C 1
ATOM 4867 O O . GLY C 1 212 ? 159.108 119.599 105.719 1.00 142.74 212 GLY C O 1
ATOM 4868 N N . ALA C 1 213 ? 160.649 120.744 104.493 1.00 152.19 213 ALA C N 1
ATOM 4869 C CA . ALA C 1 213 ? 160.477 122.007 105.189 1.00 156.97 213 ALA C CA 1
ATOM 4870 C C . ALA C 1 213 ? 159.091 122.525 104.887 1.00 156.71 213 ALA C C 1
ATOM 4871 O O . ALA C 1 213 ? 158.444 123.162 105.724 1.00 156.67 213 ALA C O 1
ATOM 4873 N N . PHE C 1 214 ? 158.651 122.253 103.665 1.00 157.01 214 PHE C N 1
ATOM 4874 C CA . PHE C 1 214 ? 157.377 122.759 103.196 1.00 155.79 214 PHE C CA 1
ATOM 4875 C C . PHE C 1 214 ? 156.157 122.212 103.888 1.00 149.07 214 PHE C C 1
ATOM 4876 O O . PHE C 1 214 ? 155.211 122.946 104.053 1.00 151.60 214 PHE C O 1
ATOM 4884 N N . VAL C 1 215 ? 156.162 120.951 104.298 1.00 144.49 215 VAL C N 1
ATOM 4885 C CA . VAL C 1 215 ? 155.013 120.416 105.024 1.00 146.44 215 VAL C CA 1
ATOM 4886 C C . VAL C 1 215 ? 154.603 121.440 106.087 1.00 154.28 215 VAL C C 1
ATOM 4887 O O . VAL C 1 215 ? 153.493 121.996 106.065 1.00 157.46 215 VAL C O 1
ATOM 4891 N N . MET C 1 216 ? 155.559 121.778 106.940 1.00 162.23 216 MET C N 1
ATOM 4892 C CA . MET C 1 216 ? 155.350 122.811 107.941 1.00 162.86 216 MET C CA 1
ATOM 4893 C C . MET C 1 216 ? 155.135 124.159 107.244 1.00 159.71 216 MET C C 1
ATOM 4894 O O . MET C 1 216 ? 154.336 124.966 107.712 1.00 158.81 216 MET C O 1
ATOM 4899 N N . GLY C 1 217 ? 155.816 124.384 106.116 1.00 155.92 217 GLY C N 1
ATOM 4900 C CA . GLY C 1 217 ? 155.733 125.665 105.422 1.00 157.38 217 GLY C CA 1
ATOM 4901 C C . GLY C 1 217 ? 154.381 126.073 104.827 1.00 156.22 217 GLY C C 1
ATOM 4902 O O . GLY C 1 217 ? 153.680 126.910 105.395 1.00 154.40 217 GLY C O 1
ATOM 4903 N N . MET C 1 218 ? 154.002 125.494 103.689 1.00 151.45 218 MET C N 1
ATOM 4904 C CA . MET C 1 218 ? 152.682 125.727 103.143 1.00 145.27 218 MET C CA 1
ATOM 4905 C C . MET C 1 218 ? 151.683 125.476 104.266 1.00 147.87 218 MET C C 1
ATOM 4906 O O . MET C 1 218 ? 150.696 126.210 104.414 1.00 156.75 218 MET C O 1
ATOM 4911 N N . GLY C 1 219 ? 151.971 124.468 105.089 1.00 144.82 219 GLY C N 1
ATOM 4912 C CA . GLY C 1 219 ? 151.137 124.215 106.241 1.00 147.55 219 GLY C CA 1
ATOM 4913 C C . GLY C 1 219 ? 150.866 125.471 107.056 1.00 151.95 219 GLY C C 1
ATOM 4914 O O . GLY C 1 219 ? 149.746 125.641 107.534 1.00 150.83 219 GLY C O 1
ATOM 4915 N N . ASP C 1 220 ? 151.852 126.354 107.223 1.00 156.69 220 ASP C N 1
ATOM 4916 C CA . ASP C 1 220 ? 151.592 127.605 107.947 1.00 164.21 220 ASP C CA 1
ATOM 4917 C C . ASP C 1 220 ? 151.178 128.740 107.011 1.00 163.67 220 ASP C C 1
ATOM 4918 O O . ASP C 1 220 ? 150.666 129.761 107.463 1.00 167.75 220 ASP C O 1
ATOM 4923 N N . LEU C 1 221 ? 151.433 128.593 105.719 1.00 162.21 221 LEU C N 1
ATOM 4924 C CA . LEU C 1 221 ? 150.818 129.496 104.754 1.00 169.39 221 LEU C CA 1
ATOM 4925 C C . LEU C 1 221 ? 149.307 129.496 104.987 1.00 166.08 221 LEU C C 1
ATOM 4926 O O . LEU C 1 221 ? 148.636 130.513 104.829 1.00 166.35 221 LEU C O 1
ATOM 4931 N N . ILE C 1 222 ? 148.798 128.341 105.398 1.00 161.28 222 ILE C N 1
ATOM 4932 C CA . ILE C 1 222 ? 147.367 128.129 105.601 1.00 158.82 222 ILE C CA 1
ATOM 4933 C C . ILE C 1 222 ? 146.615 128.922 106.718 1.00 170.79 222 ILE C C 1
ATOM 4934 O O . ILE C 1 222 ? 145.517 129.459 106.458 1.00 172.39 222 ILE C O 1
ATOM 4939 N N . MET C 1 223 ? 147.163 128.984 107.936 1.00 169.09 223 MET C N 1
ATOM 4940 C CA . MET C 1 223 ? 146.408 129.498 109.105 1.00 171.53 223 MET C CA 1
ATOM 4941 C C . MET C 1 223 ? 145.623 130.823 108.912 1.00 205.72 223 MET C C 1
ATOM 4942 O O . MET C 1 223 ? 144.366 130.870 109.055 1.00 212.00 223 MET C O 1
ATOM 4947 N N . PRO C 1 224 ? 146.333 131.890 108.507 1.00 199.63 224 PRO C N 1
ATOM 4948 C CA . PRO C 1 224 ? 145.568 133.134 108.384 1.00 195.34 224 PRO C CA 1
ATOM 4949 C C . PRO C 1 224 ? 144.575 133.039 107.232 1.00 182.56 224 PRO C C 1
ATOM 4950 O O . PRO C 1 224 ? 143.526 133.693 107.258 1.00 184.51 224 PRO C O 1
ATOM 4954 N N . SER C 1 225 ? 144.895 132.226 106.236 1.00 171.70 225 SER C N 1
ATOM 4955 C CA . SER C 1 225 ? 143.979 132.047 105.129 1.00 171.49 225 SER C CA 1
ATOM 4956 C C . SER C 1 225 ? 142.670 131.428 105.623 1.00 170.02 225 SER C C 1
ATOM 4957 O O . SER C 1 225 ? 141.583 131.794 105.151 1.00 173.96 225 SER C O 1
ATOM 4960 N N . ILE C 1 226 ? 142.753 130.511 106.589 1.00 161.92 226 ILE C N 1
ATOM 4961 C CA . ILE C 1 226 ? 141.507 129.967 107.157 1.00 154.43 226 ILE C CA 1
ATOM 4962 C C . ILE C 1 226 ? 140.729 131.033 107.896 1.00 151.98 226 ILE C C 1
ATOM 4963 O O . ILE C 1 226 ? 139.501 131.083 107.761 1.00 152.21 226 ILE C O 1
ATOM 4968 N N . LEU C 1 227 ? 141.419 131.932 108.601 1.00 151.58 227 LEU C N 1
ATOM 4969 C CA . LEU C 1 227 ? 140.650 132.983 109.262 1.00 140.92 227 LEU C CA 1
ATOM 4970 C C . LEU C 1 227 ? 140.034 133.903 108.202 1.00 143.80 227 LEU C C 1
ATOM 4971 O O . LEU C 1 227 ? 138.997 134.535 108.441 1.00 144.41 227 LEU C O 1
ATOM 4976 N N . VAL C 1 228 ? 140.580 133.897 106.994 1.00 145.16 228 VAL C N 1
ATOM 4977 C CA . VAL C 1 228 ? 140.004 134.741 105.954 1.00 149.64 228 VAL C CA 1
ATOM 4978 C C . VAL C 1 228 ? 138.764 134.096 105.306 1.00 153.61 228 VAL C C 1
ATOM 4979 O O . VAL C 1 228 ? 137.720 134.745 105.130 1.00 159.83 228 VAL C O 1
ATOM 4983 N N . VAL C 1 229 ? 138.855 132.809 104.988 1.00 150.63 229 VAL C N 1
ATOM 4984 C CA . VAL C 1 229 ? 137.688 132.078 104.487 1.00 150.51 229 VAL C CA 1
ATOM 4985 C C . VAL C 1 229 ? 136.536 132.081 105.529 1.00 139.31 229 VAL C C 1
ATOM 4986 O O . VAL C 1 229 ? 135.376 132.392 105.217 1.00 140.33 229 VAL C O 1
ATOM 4990 N N . SER C 1 230 ? 136.850 131.716 106.766 1.00 140.98 230 SER C N 1
ATOM 4991 C CA . SER C 1 230 ? 135.841 131.762 107.813 1.00 145.34 230 SER C CA 1
ATOM 4992 C C . SER C 1 230 ? 135.319 133.200 107.907 1.00 145.96 230 SER C C 1
ATOM 4993 O O . SER C 1 230 ? 134.156 133.419 108.230 1.00 148.66 230 SER C O 1
ATOM 4996 N N . SER C 1 231 ? 136.169 134.181 107.603 1.00 147.79 231 SER C N 1
ATOM 4997 C CA . SER C 1 231 ? 135.709 135.570 107.590 1.00 153.52 231 SER C CA 1
ATOM 4998 C C . SER C 1 231 ? 134.731 135.778 106.430 1.00 154.66 231 SER C C 1
ATOM 4999 O O . SER C 1 231 ? 134.016 136.779 106.396 1.00 159.02 231 SER C O 1
ATOM 5002 N N . HIS C 1 232 ? 134.756 134.892 105.436 1.00 149.83 232 HIS C N 1
ATOM 5003 C CA . HIS C 1 232 ? 133.626 134.830 104.486 1.00 150.39 232 HIS C CA 1
ATOM 5004 C C . HIS C 1 232 ? 132.365 134.141 105.042 1.00 155.30 232 HIS C C 1
ATOM 5005 O O . HIS C 1 232 ? 131.269 134.438 104.601 1.00 150.50 232 HIS C O 1
ATOM 5012 N N . VAL C 1 233 ? 132.518 133.211 105.989 1.00 160.05 233 VAL C N 1
ATOM 5013 C CA . VAL C 1 233 ? 131.332 132.739 106.738 1.00 161.43 233 VAL C CA 1
ATOM 5014 C C . VAL C 1 233 ? 130.723 133.933 107.435 1.00 167.62 233 VAL C C 1
ATOM 5015 O O . VAL C 1 233 ? 129.522 134.101 107.413 1.00 173.29 233 VAL C O 1
ATOM 5019 N N . PHE C 1 234 ? 131.531 134.774 108.054 1.00 174.34 234 PHE C N 1
ATOM 5020 C CA . PHE C 1 234 ? 130.963 136.029 108.520 1.00 189.21 234 PHE C CA 1
ATOM 5021 C C . PHE C 1 234 ? 131.634 137.268 107.941 1.00 188.09 234 PHE C C 1
ATOM 5022 O O . PHE C 1 234 ? 130.986 138.297 107.736 1.00 190.34 234 PHE C O 1
ATOM 5030 N N . VAL C 1 240 ? 129.042 145.252 106.584 1.00 242.55 240 VAL C N 1
ATOM 5031 C CA . VAL C 1 240 ? 129.485 143.899 106.908 1.00 239.81 240 VAL C CA 1
ATOM 5032 C C . VAL C 1 240 ? 129.808 143.171 105.604 1.00 239.24 240 VAL C C 1
ATOM 5033 O O . VAL C 1 240 ? 130.372 142.075 105.597 1.00 234.00 240 VAL C O 1
ATOM 5037 N N . LEU C 1 241 ? 129.467 143.814 104.492 1.00 246.16 241 LEU C N 1
ATOM 5038 C CA . LEU C 1 241 ? 129.735 143.255 103.172 1.00 249.25 241 LEU C CA 1
ATOM 5039 C C . LEU C 1 241 ? 130.418 144.256 102.240 1.00 254.67 241 LEU C C 1
ATOM 5040 O O . LEU C 1 241 ? 131.075 145.193 102.689 1.00 256.13 241 LEU C O 1
ATOM 5045 N N . TRP C 1 242 ? 130.242 144.038 100.941 1.00 258.78 242 TRP C N 1
ATOM 5046 C CA . TRP C 1 242 ? 130.734 144.932 99.894 1.00 264.82 242 TRP C CA 1
ATOM 5047 C C . TRP C 1 242 ? 132.246 144.965 99.821 1.00 253.54 242 TRP C C 1
ATOM 5048 O O . TRP C 1 242 ? 132.913 144.112 100.407 1.00 249.20 242 TRP C O 1
ATOM 5059 N N . THR C 1 243 ? 132.771 145.968 99.112 1.00 251.25 243 THR C N 1
ATOM 5060 C CA . THR C 1 243 ? 134.210 146.123 98.900 1.00 248.45 243 THR C CA 1
ATOM 5061 C C . THR C 1 243 ? 134.753 144.759 98.509 1.00 240.00 243 THR C C 1
ATOM 5062 O O . THR C 1 243 ? 135.583 144.156 99.228 1.00 238.31 243 THR C O 1
ATOM 5066 N N . LEU C 1 244 ? 134.158 144.234 97.435 1.00 231.71 244 LEU C N 1
ATOM 5067 C CA . LEU C 1 244 ? 134.412 142.891 96.922 1.00 217.23 244 LEU C CA 1
ATOM 5068 C C . LEU C 1 244 ? 134.205 141.797 97.965 1.00 202.37 244 LEU C C 1
ATOM 5069 O O . LEU C 1 244 ? 133.665 140.733 97.641 1.00 198.18 244 LEU C O 1
ATOM 5074 N N . SER C 1 245 ? 134.623 142.070 99.208 1.00 192.12 245 SER C N 1
ATOM 5075 C CA . SER C 1 245 ? 134.637 141.064 100.254 1.00 178.46 245 SER C CA 1
ATOM 5076 C C . SER C 1 245 ? 134.934 141.515 101.692 1.00 181.59 245 SER C C 1
ATOM 5077 O O . SER C 1 245 ? 134.781 140.693 102.596 1.00 183.68 245 SER C O 1
ATOM 5080 N N . ALA C 1 246 ? 135.366 142.761 101.935 1.00 182.75 246 ALA C N 1
ATOM 5081 C CA . ALA C 1 246 ? 135.807 143.139 103.317 1.00 182.51 246 ALA C CA 1
ATOM 5082 C C . ALA C 1 246 ? 134.866 142.754 104.488 1.00 184.99 246 ALA C C 1
ATOM 5083 O O . ALA C 1 246 ? 133.660 142.637 104.300 1.00 185.03 246 ALA C O 1
ATOM 5085 N N . PRO C 1 247 ? 135.417 142.570 105.710 1.00 186.69 247 PRO C N 1
ATOM 5086 C CA . PRO C 1 247 ? 136.759 142.904 106.206 1.00 185.47 247 PRO C CA 1
ATOM 5087 C C . PRO C 1 247 ? 137.782 141.998 105.561 1.00 181.51 247 PRO C C 1
ATOM 5088 O O . PRO C 1 247 ? 138.690 142.539 104.948 1.00 182.16 247 PRO C O 1
ATOM 5092 N N . THR C 1 248 ? 137.610 140.682 105.686 1.00 178.58 248 THR C N 1
ATOM 5093 C CA . THR C 1 248 ? 138.356 139.653 104.952 1.00 178.08 248 THR C CA 1
ATOM 5094 C C . THR C 1 248 ? 139.690 140.095 104.309 1.00 183.86 248 THR C C 1
ATOM 5095 O O . THR C 1 248 ? 140.782 139.638 104.691 1.00 183.46 248 THR C O 1
ATOM 5099 N N . LEU C 1 249 ? 139.578 140.980 103.317 1.00 186.55 249 LEU C N 1
ATOM 5100 C CA . LEU C 1 249 ? 140.733 141.687 102.767 1.00 185.29 249 LEU C CA 1
ATOM 5101 C C . LEU C 1 249 ? 141.552 142.344 103.878 1.00 181.45 249 LEU C C 1
ATOM 5102 O O . LEU C 1 249 ? 142.765 142.218 103.888 1.00 176.95 249 LEU C O 1
ATOM 5107 N N . GLY C 1 250 ? 140.887 143.067 104.781 1.00 181.23 250 GLY C N 1
ATOM 5108 C CA . GLY C 1 250 ? 141.541 143.705 105.909 1.00 181.39 250 GLY C CA 1
ATOM 5109 C C . GLY C 1 250 ? 142.429 142.684 106.577 1.00 177.76 250 GLY C C 1
ATOM 5110 O O . GLY C 1 250 ? 143.604 142.947 106.871 1.00 181.10 250 GLY C O 1
ATOM 5111 N N . ALA C 1 251 ? 141.858 141.504 106.797 1.00 172.42 251 ALA C N 1
ATOM 5112 C CA . ALA C 1 251 ? 142.602 140.382 107.342 1.00 170.72 251 ALA C CA 1
ATOM 5113 C C . ALA C 1 251 ? 143.808 140.046 106.463 1.00 174.89 251 ALA C C 1
ATOM 5114 O O . ALA C 1 251 ? 144.871 139.705 106.986 1.00 178.08 251 ALA C O 1
ATOM 5116 N N . MET C 1 252 ? 143.648 140.122 105.139 1.00 171.08 252 MET C N 1
ATOM 5117 C CA . MET C 1 252 ? 144.778 139.846 104.244 1.00 165.16 252 MET C CA 1
ATOM 5118 C C . MET C 1 252 ? 145.889 140.898 104.351 1.00 165.81 252 MET C C 1
ATOM 5119 O O . MET C 1 252 ? 147.070 140.562 104.339 1.00 162.43 252 MET C O 1
ATOM 5124 N N . VAL C 1 253 ? 145.504 142.163 104.474 1.00 170.87 253 VAL C N 1
ATOM 5125 C CA . VAL C 1 253 ? 146.448 143.254 104.624 1.00 176.91 253 VAL C CA 1
ATOM 5126 C C . VAL C 1 253 ? 147.255 143.021 105.881 1.00 182.35 253 VAL C C 1
ATOM 5127 O O . VAL C 1 253 ? 148.489 143.079 105.864 1.00 185.49 253 VAL C O 1
ATOM 5131 N N . GLY C 1 254 ? 146.551 142.712 106.965 1.00 183.19 254 GLY C N 1
ATOM 5132 C CA . GLY C 1 254 ? 147.205 142.435 108.227 1.00 184.21 254 GLY C CA 1
ATOM 5133 C C . GLY C 1 254 ? 148.072 141.195 108.153 1.00 179.67 254 GLY C C 1
ATOM 5134 O O . GLY C 1 254 ? 149.100 141.083 108.824 1.00 176.48 254 GLY C O 1
ATOM 5135 N N . SER C 1 255 ? 147.657 140.266 107.305 1.00 178.62 255 SER C N 1
ATOM 5136 C CA . SER C 1 255 ? 148.370 139.015 107.121 1.00 177.21 255 SER C CA 1
ATOM 5137 C C . SER C 1 255 ? 149.705 139.276 106.459 1.00 173.51 255 SER C C 1
ATOM 5138 O O . SER C 1 255 ? 150.724 138.676 106.800 1.00 168.41 255 SER C O 1
ATOM 5141 N N . LEU C 1 256 ? 149.673 140.215 105.526 1.00 178.12 256 LEU C N 1
ATOM 5142 C CA . LEU C 1 256 ? 150.835 140.639 104.773 1.00 183.39 256 LEU C CA 1
ATOM 5143 C C . LEU C 1 256 ? 151.775 141.463 105.644 1.00 187.95 256 LEU C C 1
ATOM 5144 O O . LEU C 1 256 ? 152.995 141.380 105.513 1.00 189.83 256 LEU C O 1
ATOM 5149 N N . VAL C 1 257 ? 151.202 142.238 106.558 1.00 190.29 257 VAL C N 1
ATOM 5150 C CA . VAL C 1 257 ? 152.019 143.027 107.461 1.00 169.30 257 VAL C CA 1
ATOM 5151 C C . VAL C 1 257 ? 152.698 142.055 108.402 1.00 198.63 257 VAL C C 1
ATOM 5152 O O . VAL C 1 257 ? 153.860 142.233 108.752 1.00 202.49 257 VAL C O 1
ATOM 5156 N N . GLY C 1 258 ? 151.988 140.987 108.751 1.00 193.07 258 GLY C N 1
ATOM 5157 C CA . GLY C 1 258 ? 152.553 139.934 109.576 1.00 187.16 258 GLY C CA 1
ATOM 5158 C C . GLY C 1 258 ? 153.733 139.257 108.906 1.00 178.64 258 GLY C C 1
ATOM 5159 O O . GLY C 1 258 ? 154.806 139.104 109.506 1.00 177.56 258 GLY C O 1
ATOM 5160 N N . LEU C 1 259 ? 153.520 138.861 107.651 1.00 173.98 259 LEU C N 1
ATOM 5161 C CA . LEU C 1 259 ? 154.552 138.221 106.843 1.00 175.93 259 LEU C CA 1
ATOM 5162 C C . LEU C 1 259 ? 155.759 139.131 106.736 1.00 182.51 259 LEU C C 1
ATOM 5163 O O . LEU C 1 259 ? 156.894 138.672 106.744 1.00 184.49 259 LEU C O 1
ATOM 5168 N N . ALA C 1 260 ? 155.501 140.430 106.649 1.00 185.15 260 ALA C N 1
ATOM 5169 C CA . ALA C 1 260 ? 156.570 141.412 106.595 1.00 185.46 260 ALA C CA 1
ATOM 5170 C C . ALA C 1 260 ? 157.376 141.379 107.882 1.00 184.03 260 ALA C C 1
ATOM 5171 O O . ALA C 1 260 ? 158.601 141.258 107.842 1.00 181.92 260 ALA C O 1
ATOM 5173 N N . VAL C 1 261 ? 156.680 141.471 109.016 1.00 186.88 261 VAL C N 1
ATOM 5174 C CA . VAL C 1 261 ? 157.339 141.446 110.323 1.00 194.62 261 VAL C CA 1
ATOM 5175 C C . VAL C 1 261 ? 158.172 140.177 110.476 1.00 193.82 261 VAL C C 1
ATOM 5176 O O . VAL C 1 261 ? 159.222 140.186 111.120 1.00 175.92 261 VAL C O 1
ATOM 5180 N N . LEU C 1 262 ? 157.685 139.077 109.915 1.00 187.56 262 LEU C N 1
ATOM 5181 C CA . LEU C 1 262 ? 158.458 137.845 109.924 1.00 185.07 262 LEU C CA 1
ATOM 5182 C C . LEU C 1 262 ? 159.721 138.047 109.078 1.00 192.00 262 LEU C C 1
ATOM 5183 O O . LEU C 1 262 ? 160.828 137.737 109.509 1.00 193.13 262 LEU C O 1
ATOM 5188 N N . LEU C 1 263 ? 159.545 138.597 107.878 1.00 196.03 263 LEU C N 1
ATOM 5189 C CA . LEU C 1 263 ? 160.645 138.767 106.927 1.00 201.28 263 LEU C CA 1
ATOM 5190 C C . LEU C 1 263 ? 161.711 139.733 107.449 1.00 205.38 263 LEU C C 1
ATOM 5191 O O . LEU C 1 263 ? 162.812 139.797 106.919 1.00 206.24 263 LEU C O 1
ATOM 5196 N N . TYR C 1 264 ? 161.350 140.512 108.462 1.00 208.96 264 TYR C N 1
ATOM 5197 C CA . TYR C 1 264 ? 162.280 141.410 109.122 1.00 216.59 264 TYR C CA 1
ATOM 5198 C C . TYR C 1 264 ? 162.947 140.733 110.325 1.00 222.08 264 TYR C C 1
ATOM 5199 O O . TYR C 1 264 ? 164.166 140.575 110.380 1.00 229.41 264 TYR C O 1
ATOM 5208 N N . PHE C 1 265 ? 162.109 140.323 111.276 1.00 219.28 265 PHE C N 1
ATOM 5209 C CA . PHE C 1 265 ? 162.518 139.734 112.564 1.00 220.02 265 PHE C CA 1
ATOM 5210 C C . PHE C 1 265 ? 163.303 138.418 112.451 1.00 208.75 265 PHE C C 1
ATOM 5211 O O . PHE C 1 265 ? 164.175 138.155 113.266 1.00 210.44 265 PHE C O 1
ATOM 5219 N N . VAL C 1 266 ? 162.966 137.584 111.466 1.00 198.09 266 VAL C N 1
ATOM 5220 C CA . VAL C 1 266 ? 163.684 136.325 111.199 1.00 190.49 266 VAL C CA 1
ATOM 5221 C C . VAL C 1 266 ? 165.101 136.493 110.637 1.00 186.84 266 VAL C C 1
ATOM 5222 O O . VAL C 1 266 ? 165.978 135.668 110.891 1.00 185.80 266 VAL C O 1
ATOM 5226 N N . ASN C 1 267 ? 165.310 137.530 109.838 1.00 187.00 267 ASN C N 1
ATOM 5227 C CA . ASN C 1 267 ? 166.634 137.820 109.306 1.00 192.63 267 ASN C CA 1
ATOM 5228 C C . ASN C 1 267 ? 167.526 138.597 110.283 1.00 198.49 267 ASN C C 1
ATOM 5229 O O . ASN C 1 267 ? 168.218 138.019 111.136 1.00 197.98 267 ASN C O 1
ATOM 5234 N N . GLN C 1 272 ? 162.093 135.767 114.751 1.00 203.08 272 GLN C N 1
ATOM 5235 C CA . GLN C 1 272 ? 161.676 134.369 114.735 1.00 198.03 272 GLN C CA 1
ATOM 5236 C C . GLN C 1 272 ? 160.512 134.098 115.691 1.00 195.17 272 GLN C C 1
ATOM 5237 O O . GLN C 1 272 ? 160.645 134.280 116.903 1.00 200.93 272 GLN C O 1
ATOM 5243 N N . ALA C 1 273 ? 159.371 133.675 115.149 1.00 184.60 273 ALA C N 1
ATOM 5244 C CA . ALA C 1 273 ? 158.299 133.173 115.998 1.00 178.71 273 ALA C CA 1
ATOM 5245 C C . ALA C 1 273 ? 157.584 131.950 115.391 1.00 176.63 273 ALA C C 1
ATOM 5246 O O . ALA C 1 273 ? 157.659 130.887 116.004 1.00 175.24 273 ALA C O 1
ATOM 5248 N N . GLY C 1 274 ? 156.920 132.022 114.224 1.00 176.51 274 GLY C N 1
ATOM 5249 C CA . GLY C 1 274 ? 156.620 133.205 113.419 1.00 178.61 274 GLY C CA 1
ATOM 5250 C C . GLY C 1 274 ? 155.107 133.267 113.203 1.00 176.85 274 GLY C C 1
ATOM 5251 O O . GLY C 1 274 ? 154.538 134.124 112.478 1.00 175.72 274 GLY C O 1
ATOM 5252 N N . LEU C 1 275 ? 154.428 132.335 113.859 1.00 175.80 275 LEU C N 1
ATOM 5253 C CA . LEU C 1 275 ? 152.982 132.357 113.842 1.00 174.55 275 LEU C CA 1
ATOM 5254 C C . LEU C 1 275 ? 152.427 133.582 114.563 1.00 174.59 275 LEU C C 1
ATOM 5255 O O . LEU C 1 275 ? 151.524 134.185 114.063 1.00 174.90 275 LEU C O 1
ATOM 5260 N N . PRO C 1 276 ? 152.966 133.965 115.732 1.00 180.00 276 PRO C N 1
ATOM 5261 C CA . PRO C 1 276 ? 152.378 135.218 116.239 1.00 185.52 276 PRO C CA 1
ATOM 5262 C C . PRO C 1 276 ? 152.496 136.462 115.332 1.00 189.72 276 PRO C C 1
ATOM 5263 O O . PRO C 1 276 ? 151.608 137.317 115.400 1.00 194.88 276 PRO C O 1
ATOM 5267 N N . PRO C 1 277 ? 153.547 136.565 114.497 1.00 189.42 277 PRO C N 1
ATOM 5268 C CA . PRO C 1 277 ? 153.470 137.650 113.517 1.00 189.65 277 PRO C CA 1
ATOM 5269 C C . PRO C 1 277 ? 152.411 137.396 112.456 1.00 183.68 277 PRO C C 1
ATOM 5270 O O . PRO C 1 277 ? 151.611 138.287 112.196 1.00 183.54 277 PRO C O 1
ATOM 5274 N N . LEU C 1 278 ? 152.388 136.207 111.860 1.00 178.51 278 LEU C N 1
ATOM 5275 C CA . LEU C 1 278 ? 151.402 135.974 110.807 1.00 176.22 278 LEU C CA 1
ATOM 5276 C C . LEU C 1 278 ? 149.950 135.970 111.281 1.00 171.32 278 LEU C C 1
ATOM 5277 O O . LEU C 1 278 ? 149.105 136.662 110.729 1.00 169.17 278 LEU C O 1
ATOM 5282 N N . ASN C 1 279 ? 149.678 135.159 112.289 1.00 169.24 279 ASN C N 1
ATOM 5283 C CA . ASN C 1 279 ? 148.399 135.073 112.970 1.00 169.79 279 ASN C CA 1
ATOM 5284 C C . ASN C 1 279 ? 148.023 136.355 113.661 1.00 173.76 279 ASN C C 1
ATOM 5285 O O . ASN C 1 279 ? 147.007 136.937 113.339 1.00 172.95 279 ASN C O 1
ATOM 5290 N N . GLY C 1 280 ? 148.838 136.789 114.622 1.00 179.52 280 GLY C N 1
ATOM 5291 C CA . GLY C 1 280 ? 148.536 138.005 115.359 1.00 187.06 280 GLY C CA 1
ATOM 5292 C C . GLY C 1 280 ? 148.366 139.195 114.432 1.00 191.81 280 GLY C C 1
ATOM 5293 O O . GLY C 1 280 ? 147.600 140.123 114.718 1.00 193.92 280 GLY C O 1
ATOM 5294 N N . GLY C 1 281 ? 149.040 139.137 113.285 1.00 191.72 281 GLY C N 1
ATOM 5295 C CA . GLY C 1 281 ? 149.007 140.228 112.333 1.00 192.95 281 GLY C CA 1
ATOM 5296 C C . GLY C 1 281 ? 147.833 140.159 111.379 1.00 187.89 281 GLY C C 1
ATOM 5297 O O . GLY C 1 281 ? 147.259 141.184 111.031 1.00 188.45 281 GLY C O 1
ATOM 5298 N N . ALA C 1 282 ? 147.478 138.956 110.952 1.00 184.92 282 ALA C N 1
ATOM 5299 C CA . ALA C 1 282 ? 146.295 138.748 110.127 1.00 185.55 282 ALA C CA 1
ATOM 5300 C C . ALA C 1 282 ? 145.037 139.027 110.916 1.00 184.64 282 ALA C C 1
ATOM 5301 O O . ALA C 1 282 ? 144.067 139.525 110.377 1.00 186.05 282 ALA C O 1
ATOM 5303 N N . ILE C 1 283 ? 145.045 138.610 112.173 1.00 182.49 283 ILE C N 1
ATOM 5304 C CA . ILE C 1 283 ? 144.033 138.973 113.147 1.00 184.05 283 ILE C CA 1
ATOM 5305 C C . ILE C 1 283 ? 143.954 140.486 113.330 1.00 196.01 283 ILE C C 1
ATOM 5306 O O . ILE C 1 283 ? 142.869 141.069 113.291 1.00 198.70 283 ILE C O 1
ATOM 5311 N N . LEU C 1 284 ? 145.108 141.121 113.521 1.00 203.81 284 LEU C N 1
ATOM 5312 C CA . LEU C 1 284 ? 145.156 142.575 113.662 1.00 210.32 284 LEU C CA 1
ATOM 5313 C C . LEU C 1 284 ? 144.548 143.263 112.431 1.00 214.26 284 LEU C C 1
ATOM 5314 O O . LEU C 1 284 ? 143.790 144.225 112.550 1.00 216.18 284 LEU C O 1
ATOM 5319 N N . GLY C 1 285 ? 144.881 142.749 111.252 1.00 215.61 285 GLY C N 1
ATOM 5320 C CA . GLY C 1 285 ? 144.379 143.266 109.996 1.00 217.76 285 GLY C CA 1
ATOM 5321 C C . GLY C 1 285 ? 142.899 142.971 109.861 1.00 218.88 285 GLY C C 1
ATOM 5322 O O . GLY C 1 285 ? 142.150 143.735 109.265 1.00 224.12 285 GLY C O 1
ATOM 5323 N N . PHE C 1 286 ? 142.497 141.821 110.383 1.00 209.24 286 PHE C N 1
ATOM 5324 C CA . PHE C 1 286 ? 141.117 141.378 110.381 1.00 203.46 286 PHE C CA 1
ATOM 5325 C C . PHE C 1 286 ? 140.271 142.394 111.126 1.00 209.62 286 PHE C C 1
ATOM 5326 O O . PHE C 1 286 ? 139.252 142.841 110.618 1.00 217.30 286 PHE C O 1
ATOM 5334 N N . LEU C 1 287 ? 140.692 142.778 112.322 1.00 210.39 287 LEU C N 1
ATOM 5335 C CA . LEU C 1 287 ? 139.972 143.829 113.037 1.00 215.34 287 LEU C CA 1
ATOM 5336 C C . LEU C 1 287 ? 140.164 145.209 112.400 1.00 225.92 287 LEU C C 1
ATOM 5337 O O . LEU C 1 287 ? 139.326 146.087 112.573 1.00 230.69 287 LEU C O 1
ATOM 5342 N N . VAL C 1 288 ? 141.264 145.407 111.673 1.00 230.35 288 VAL C N 1
ATOM 5343 C CA . VAL C 1 288 ? 141.456 146.666 110.932 1.00 236.75 288 VAL C CA 1
ATOM 5344 C C . VAL C 1 288 ? 140.488 146.803 109.754 1.00 237.33 288 VAL C C 1
ATOM 5345 O O . VAL C 1 288 ? 140.167 147.913 109.350 1.00 240.35 288 VAL C O 1
ATOM 5349 N N . GLY C 1 289 ? 140.086 145.687 109.158 1.00 233.61 289 GLY C N 1
ATOM 5350 C CA . GLY C 1 289 ? 139.102 145.720 108.094 1.00 233.90 289 GLY C CA 1
ATOM 5351 C C . GLY C 1 289 ? 137.663 145.622 108.579 1.00 234.86 289 GLY C C 1
ATOM 5352 O O . GLY C 1 289 ? 136.732 145.818 107.796 1.00 233.43 289 GLY C O 1
ATOM 5353 N N . ALA C 1 290 ? 137.478 145.297 109.860 1.00 238.34 290 ALA C N 1
ATOM 5354 C CA . ALA C 1 290 ? 136.138 145.148 110.434 1.00 243.45 290 ALA C CA 1
ATOM 5355 C C . ALA C 1 290 ? 135.674 146.225 111.427 1.00 248.86 290 ALA C C 1
ATOM 5356 O O . ALA C 1 290 ? 134.538 146.685 111.350 1.00 254.12 290 ALA C O 1
ATOM 5358 N N . ALA C 1 291 ? 136.548 146.644 112.336 1.00 246.96 291 ALA C N 1
ATOM 5359 C CA . ALA C 1 291 ? 136.171 147.586 113.401 1.00 247.05 291 ALA C CA 1
ATOM 5360 C C . ALA C 1 291 ? 135.675 148.967 112.952 1.00 248.28 291 ALA C C 1
ATOM 5361 O O . ALA C 1 291 ? 135.443 149.850 113.785 1.00 253.52 291 ALA C O 1
ATOM 5363 N N . LEU C 1 292 ? 135.544 149.166 111.647 1.00 243.73 292 LEU C N 1
ATOM 5364 C CA . LEU C 1 292 ? 134.976 150.395 111.111 1.00 245.84 292 LEU C CA 1
ATOM 5365 C C . LEU C 1 292 ? 133.494 150.150 110.819 1.00 244.35 292 LEU C C 1
ATOM 5366 O O . LEU C 1 292 ? 132.672 151.073 110.848 1.00 252.93 292 LEU C O 1
ATOM 5371 N N . ALA C 1 293 ? 133.171 148.890 110.537 1.00 233.49 293 ALA C N 1
ATOM 5372 C CA . ALA C 1 293 ? 131.812 148.487 110.205 1.00 227.99 293 ALA C CA 1
ATOM 5373 C C . ALA C 1 293 ? 131.599 147.013 110.526 1.00 217.04 293 ALA C C 1
ATOM 5374 O O . ALA C 1 293 ? 131.920 146.145 109.723 1.00 208.90 293 ALA C O 1
ATOM 5376 N N . TRP D 1 6 ? 165.194 122.843 160.834 1.00 325.01 6 TRP D N 1
ATOM 5377 C CA . TRP D 1 6 ? 164.938 124.226 160.457 1.00 328.02 6 TRP D CA 1
ATOM 5378 C C . TRP D 1 6 ? 163.563 124.673 160.917 1.00 323.90 6 TRP D C 1
ATOM 5379 O O . TRP D 1 6 ? 162.985 124.091 161.835 1.00 324.59 6 TRP D O 1
ATOM 5390 N N . LEU D 1 7 ? 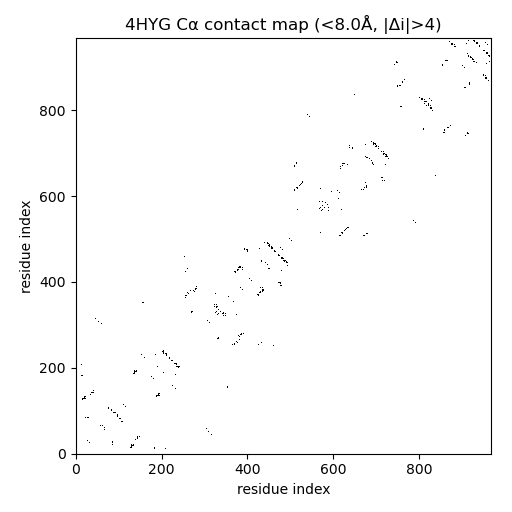163.045 125.713 160.271 1.00 319.65 7 LEU D N 1
ATOM 5391 C CA . LEU D 1 7 ? 161.717 126.223 160.587 1.00 314.70 7 LEU D CA 1
ATOM 5392 C C . LEU D 1 7 ? 160.925 126.725 159.359 1.00 308.29 7 LEU D C 1
ATOM 5393 O O . LEU D 1 7 ? 159.757 126.369 159.199 1.00 309.30 7 LEU D O 1
ATOM 5398 N N . PRO D 1 8 ? 161.547 127.539 158.479 1.00 298.45 8 PRO D N 1
ATOM 5399 C CA . PRO D 1 8 ? 160.758 127.937 157.299 1.00 288.22 8 PRO D CA 1
ATOM 5400 C C . PRO D 1 8 ? 160.650 126.884 156.190 1.00 276.92 8 PRO D C 1
ATOM 5401 O O . PRO D 1 8 ? 159.573 126.670 155.637 1.00 276.76 8 PRO D O 1
ATOM 5405 N N . LEU D 1 9 ? 161.774 126.257 155.866 1.00 268.18 9 LEU D N 1
ATOM 5406 C CA . LEU D 1 9 ? 161.870 125.262 154.801 1.00 259.39 9 LEU D CA 1
ATOM 5407 C C . LEU D 1 9 ? 161.178 123.909 155.005 1.00 252.16 9 LEU D C 1
ATOM 5408 O O . LEU D 1 9 ? 161.307 123.016 154.159 1.00 252.37 9 LEU D O 1
ATOM 5413 N N . LEU D 1 10 ? 160.441 123.746 156.100 1.00 243.94 10 LEU D N 1
ATOM 5414 C CA . LEU D 1 10 ? 159.636 122.532 156.280 1.00 230.37 10 LEU D CA 1
ATOM 5415 C C . LEU D 1 10 ? 158.163 122.726 155.885 1.00 219.58 10 LEU D C 1
ATOM 5416 O O . LEU D 1 10 ? 157.317 123.119 156.693 1.00 215.36 10 LEU D O 1
ATOM 5421 N N . GLY D 1 11 ? 157.883 122.398 154.627 1.00 213.25 11 GLY D N 1
ATOM 5422 C CA . GLY D 1 11 ? 156.607 122.688 154.015 1.00 211.19 11 GLY D CA 1
ATOM 5423 C C . GLY D 1 11 ? 156.020 121.667 153.055 1.00 210.48 11 GLY D C 1
ATOM 5424 O O . GLY D 1 11 ? 154.972 121.919 152.462 1.00 214.46 11 GLY D O 1
ATOM 5425 N N . MET D 1 12 ? 156.688 120.550 152.802 1.00 204.53 12 MET D N 1
ATOM 5426 C CA . MET D 1 12 ? 156.041 119.579 151.916 1.00 197.38 12 MET D CA 1
ATOM 5427 C C . MET D 1 12 ? 154.719 119.115 152.558 1.00 190.16 12 MET D C 1
ATOM 5428 O O . MET D 1 12 ? 153.753 118.829 151.848 1.00 183.40 12 MET D O 1
ATOM 5433 N N . PRO D 1 13 ? 154.674 119.042 153.905 1.00 193.89 13 PRO D N 1
ATOM 5434 C CA . PRO D 1 13 ? 153.334 118.877 154.481 1.00 198.21 13 PRO D CA 1
ATOM 5435 C C . PRO D 1 13 ? 152.372 120.029 154.139 1.00 200.78 13 PRO D C 1
ATOM 5436 O O . PRO D 1 13 ? 151.159 119.777 154.021 1.00 199.57 13 PRO D O 1
ATOM 5440 N N . LEU D 1 14 ? 152.890 121.250 153.974 1.00 201.98 14 LEU D N 1
ATOM 5441 C CA . LEU D 1 14 ? 152.065 122.361 153.485 1.00 200.25 14 LEU D CA 1
ATOM 5442 C C . LEU D 1 14 ? 151.461 121.911 152.162 1.00 195.56 14 LEU D C 1
ATOM 5443 O O . LEU D 1 14 ? 150.245 122.023 151.972 1.00 199.44 14 LEU D O 1
ATOM 5448 N N . MET D 1 15 ? 152.294 121.392 151.259 1.00 189.30 15 MET D N 1
ATOM 5449 C CA . MET D 1 15 ? 151.792 120.921 149.954 1.00 187.72 15 MET D CA 1
ATOM 5450 C C . MET D 1 15 ? 150.694 119.843 150.123 1.00 183.52 15 MET D C 1
ATOM 5451 O O . MET D 1 15 ? 149.704 119.805 149.361 1.00 176.36 15 MET D O 1
ATOM 5456 N N . LEU D 1 16 ? 150.868 118.985 151.134 1.00 186.84 16 LEU D N 1
ATOM 5457 C CA . LEU D 1 16 ? 149.872 117.953 151.432 1.00 187.89 16 LEU D CA 1
ATOM 5458 C C . LEU D 1 16 ? 148.523 118.590 151.733 1.00 199.81 16 LEU D C 1
ATOM 5459 O O . LEU D 1 16 ? 147.562 118.487 150.940 1.00 202.37 16 LEU D O 1
ATOM 5464 N N . LEU D 1 17 ? 148.499 119.302 152.859 1.00 204.79 17 LEU D N 1
ATOM 5465 C CA . LEU D 1 17 ? 147.305 119.967 153.356 1.00 208.76 17 LEU D CA 1
ATOM 5466 C C . LEU D 1 17 ? 146.603 120.778 152.282 1.00 211.41 17 LEU D C 1
ATOM 5467 O O . LEU D 1 17 ? 145.387 120.686 152.113 1.00 209.73 17 LEU D O 1
ATOM 5472 N N . PHE D 1 18 ? 147.381 121.571 151.558 1.00 214.82 18 PHE D N 1
ATOM 5473 C CA . PHE D 1 18 ? 146.838 122.387 150.482 1.00 217.13 18 PHE D CA 1
ATOM 5474 C C . PHE D 1 18 ? 146.149 121.534 149.416 1.00 213.79 18 PHE D C 1
ATOM 5475 O O . PHE D 1 18 ? 145.049 121.880 148.977 1.00 214.56 18 PHE D O 1
ATOM 5483 N N . VAL D 1 19 ? 146.784 120.440 148.984 1.00 209.69 19 VAL D N 1
ATOM 5484 C CA . VAL D 1 19 ? 146.108 119.554 148.027 1.00 206.31 19 VAL D CA 1
ATOM 5485 C C . VAL D 1 19 ? 144.768 119.104 148.590 1.00 200.38 19 VAL D C 1
ATOM 5486 O O . VAL D 1 19 ? 143.786 119.023 147.856 1.00 203.04 19 VAL D O 1
ATOM 5490 N N . GLN D 1 20 ? 144.739 118.803 149.888 1.00 194.39 20 GLN D N 1
ATOM 5491 C CA . GLN D 1 20 ? 143.489 118.393 150.540 1.00 192.70 20 GLN D CA 1
ATOM 5492 C C . GLN D 1 20 ? 142.388 119.476 150.474 1.00 187.93 20 GLN D C 1
ATOM 5493 O O . GLN D 1 20 ? 141.234 119.219 150.060 1.00 179.22 20 GLN D O 1
ATOM 5499 N N . ILE D 1 21 ? 142.763 120.686 150.888 1.00 187.46 21 ILE D N 1
ATOM 5500 C CA . ILE D 1 21 ? 141.847 121.810 150.867 1.00 184.09 21 ILE D CA 1
ATOM 5501 C C . ILE D 1 21 ? 141.333 122.028 149.469 1.00 178.73 21 ILE D C 1
ATOM 5502 O O . ILE D 1 21 ? 140.151 121.930 149.237 1.00 177.48 21 ILE D O 1
ATOM 5507 N N . ILE D 1 22 ? 142.220 122.266 148.518 1.00 180.50 22 ILE D N 1
ATOM 5508 C CA . ILE D 1 22 ? 141.787 122.526 147.151 1.00 187.67 22 ILE D CA 1
ATOM 5509 C C . ILE D 1 22 ? 141.052 121.318 146.557 1.00 188.91 22 ILE D C 1
ATOM 5510 O O . ILE D 1 22 ? 140.363 121.442 145.552 1.00 191.86 22 ILE D O 1
ATOM 5515 N N . ALA D 1 23 ? 141.217 120.141 147.153 1.00 187.85 23 ALA D N 1
ATOM 5516 C CA . ALA D 1 23 ? 140.374 119.014 146.762 1.00 188.13 23 ALA D CA 1
ATOM 5517 C C . ALA D 1 23 ? 138.950 119.240 147.272 1.00 186.06 23 ALA D C 1
ATOM 5518 O O . ALA D 1 23 ? 137.986 118.899 146.592 1.00 180.45 23 ALA D O 1
ATOM 5520 N N . ILE D 1 24 ? 138.836 119.831 148.464 1.00 186.62 24 ILE D N 1
ATOM 5521 C CA . ILE D 1 24 ? 137.530 120.162 149.055 1.00 185.12 24 ILE D CA 1
ATOM 5522 C C . ILE D 1 24 ? 136.840 121.292 148.315 1.00 184.04 24 ILE D C 1
ATOM 5523 O O . ILE D 1 24 ? 135.681 121.176 147.940 1.00 186.79 24 ILE D O 1
ATOM 5528 N N . VAL D 1 25 ? 137.542 122.400 148.130 1.00 183.59 25 VAL D N 1
ATOM 5529 C CA . VAL D 1 25 ? 136.979 123.526 147.404 1.00 189.49 25 VAL D CA 1
ATOM 5530 C C . VAL D 1 25 ? 136.579 123.084 146.000 1.00 195.20 25 VAL D C 1
ATOM 5531 O O . VAL D 1 25 ? 135.663 123.640 145.419 1.00 198.37 25 VAL D O 1
ATOM 5535 N N . LEU D 1 26 ? 137.276 122.088 145.460 1.00 198.46 26 LEU D N 1
ATOM 5536 C CA . LEU D 1 26 ? 136.867 121.457 144.199 1.00 205.00 26 LEU D CA 1
ATOM 5537 C C . LEU D 1 26 ? 135.813 120.348 144.381 1.00 205.62 26 LEU D C 1
ATOM 5538 O O . LEU D 1 26 ? 135.212 119.909 143.398 1.00 200.64 26 LEU D O 1
ATOM 5543 N N . VAL D 1 27 ? 135.610 119.885 145.621 1.00 208.54 27 VAL D N 1
ATOM 5544 C CA . VAL D 1 27 ? 134.645 118.808 145.908 1.00 205.38 27 VAL D CA 1
ATOM 5545 C C . VAL D 1 27 ? 133.287 119.205 145.387 1.00 201.53 27 VAL D C 1
ATOM 5546 O O . VAL D 1 27 ? 132.626 118.453 144.667 1.00 197.74 27 VAL D O 1
ATOM 5550 N N . MET D 1 28 ? 132.903 120.423 145.742 1.00 203.85 28 MET D N 1
ATOM 5551 C CA . MET D 1 28 ? 131.632 120.970 145.337 1.00 210.02 28 MET D CA 1
ATOM 5552 C C . MET D 1 28 ? 131.525 121.149 143.806 1.00 214.07 28 MET D C 1
ATOM 5553 O O . MET D 1 28 ? 130.886 120.336 143.139 1.00 215.12 28 MET D O 1
ATOM 5558 N N . PRO D 1 29 ? 132.244 122.135 143.231 1.00 219.31 29 PRO D N 1
ATOM 5559 C CA . PRO D 1 29 ? 131.985 122.528 141.838 1.00 223.42 29 PRO D CA 1
ATOM 5560 C C . PRO D 1 29 ? 132.280 121.461 140.808 1.00 222.26 29 PRO D C 1
ATOM 5561 O O . PRO D 1 29 ? 131.723 121.511 139.708 1.00 220.56 29 PRO D O 1
ATOM 5565 N N . MET D 1 30 ? 133.126 120.499 141.160 1.00 224.25 30 MET D N 1
ATOM 5566 C CA . MET D 1 30 ? 133.539 119.469 140.210 1.00 225.78 30 MET D CA 1
ATOM 5567 C C . MET D 1 30 ? 132.364 118.546 139.936 1.00 227.78 30 MET D C 1
ATOM 5568 O O . MET D 1 30 ? 132.436 117.668 139.074 1.00 228.23 30 MET D O 1
ATOM 5573 N N . GLN D 1 31 ? 131.295 118.732 140.710 1.00 228.09 31 GLN D N 1
ATOM 5574 C CA . GLN D 1 31 ? 130.061 117.989 140.511 1.00 226.78 31 GLN D CA 1
ATOM 5575 C C . GLN D 1 31 ? 129.152 118.680 139.500 1.00 227.59 31 GLN D C 1
ATOM 5576 O O . GLN D 1 31 ? 128.411 118.019 138.779 1.00 230.75 31 GLN D O 1
ATOM 5582 N N . ALA D 1 32 ? 129.235 120.006 139.435 1.00 225.78 32 ALA D N 1
ATOM 5583 C CA . ALA D 1 32 ? 128.512 120.775 138.423 1.00 227.62 32 ALA D CA 1
ATOM 5584 C C . ALA D 1 32 ? 129.012 120.512 136.999 1.00 225.01 32 ALA D C 1
ATOM 5585 O O . ALA D 1 32 ? 129.115 119.367 136.550 1.00 222.04 32 ALA D O 1
ATOM 5587 N N . PRO D 1 41 ? 128.942 103.682 141.674 1.00 184.77 41 PRO D N 1
ATOM 5588 C CA . PRO D 1 41 ? 128.008 102.999 142.578 1.00 185.69 41 PRO D CA 1
ATOM 5589 C C . PRO D 1 41 ? 128.730 102.441 143.779 1.00 182.91 41 PRO D C 1
ATOM 5590 O O . PRO D 1 41 ? 128.211 101.549 144.450 1.00 179.24 41 PRO D O 1
ATOM 5594 N N . SER D 1 42 ? 129.914 102.970 144.032 1.00 174.49 42 SER D N 1
ATOM 5595 C CA . SER D 1 42 ? 130.696 102.595 145.189 1.00 189.79 42 SER D CA 1
ATOM 5596 C C . SER D 1 42 ? 130.957 101.083 145.229 1.00 185.83 42 SER D C 1
ATOM 5597 O O . SER D 1 42 ? 130.936 100.475 146.291 1.00 184.91 42 SER D O 1
ATOM 5600 N N . SER D 1 43 ? 131.194 100.484 144.062 1.00 171.68 43 SER D N 1
ATOM 5601 C CA . SER D 1 43 ? 131.537 99.062 143.973 1.00 171.20 43 SER D CA 1
ATOM 5602 C C . SER D 1 43 ? 133.022 98.846 143.971 1.00 167.75 43 SER D C 1
ATOM 5603 O O . SER D 1 43 ? 133.749 99.596 143.331 1.00 165.59 43 SER D O 1
ATOM 5606 N N . VAL D 1 44 ? 133.465 97.790 144.648 1.00 170.43 44 VAL D N 1
ATOM 5607 C CA . VAL D 1 44 ? 134.895 97.509 144.815 1.00 171.40 44 VAL D CA 1
ATOM 5608 C C . VAL D 1 44 ? 135.589 96.991 143.552 1.00 174.96 44 VAL D C 1
ATOM 5609 O O . VAL D 1 44 ? 136.796 96.799 143.559 1.00 175.74 44 VAL D O 1
ATOM 5613 N N . ALA D 1 45 ? 134.840 96.742 142.482 1.00 174.92 45 ALA D N 1
ATOM 5614 C CA . ALA D 1 45 ? 135.485 96.375 141.229 1.00 173.11 45 ALA D CA 1
ATOM 5615 C C . ALA D 1 45 ? 136.056 97.632 140.588 1.00 171.10 45 ALA D C 1
ATOM 5616 O O . ALA D 1 45 ? 137.018 97.574 139.824 1.00 168.29 45 ALA D O 1
ATOM 5618 N N . ASN D 1 46 ? 135.485 98.776 140.953 1.00 173.03 46 ASN D N 1
ATOM 5619 C CA . ASN D 1 46 ? 135.937 100.084 140.458 1.00 172.83 46 ASN D CA 1
ATOM 5620 C C . ASN D 1 46 ? 137.420 100.431 140.740 1.00 167.65 46 ASN D C 1
ATOM 5621 O O . ASN D 1 46 ? 138.117 100.842 139.824 1.00 163.94 46 ASN D O 1
ATOM 5626 N N . PRO D 1 47 ? 137.913 100.244 141.986 1.00 167.59 47 PRO D N 1
ATOM 5627 C CA . PRO D 1 47 ? 139.370 100.408 142.199 1.00 165.93 47 PRO D CA 1
ATOM 5628 C C . PRO D 1 47 ? 140.267 99.564 141.273 1.00 163.55 47 PRO D C 1
ATOM 5629 O O . PRO D 1 47 ? 141.325 100.035 140.816 1.00 149.34 47 PRO D O 1
ATOM 5633 N N . LEU D 1 48 ? 139.854 98.322 141.034 1.00 164.47 48 LEU D N 1
ATOM 5634 C CA . LEU D 1 48 ? 140.554 97.403 140.142 1.00 163.76 48 LEU D CA 1
ATOM 5635 C C . LEU D 1 48 ? 140.542 97.875 138.681 1.00 165.94 48 LEU D C 1
ATOM 5636 O O . LEU D 1 48 ? 141.591 97.962 138.014 1.00 166.55 48 LEU D O 1
ATOM 5641 N N . ILE D 1 49 ? 139.349 98.202 138.201 1.00 166.76 49 ILE D N 1
ATOM 5642 C CA . ILE D 1 49 ? 139.173 98.764 136.868 1.00 166.38 49 ILE D CA 1
ATOM 5643 C C . ILE D 1 49 ? 140.035 100.017 136.704 1.00 163.04 49 ILE D C 1
ATOM 5644 O O . ILE D 1 49 ? 140.671 100.246 135.668 1.00 166.89 49 ILE D O 1
ATOM 5649 N N . PHE D 1 50 ? 140.093 100.790 137.773 1.00 158.02 50 PHE D N 1
ATOM 5650 C CA . PHE D 1 50 ? 140.903 101.993 137.860 1.00 158.54 50 PHE D CA 1
ATOM 5651 C C . PHE D 1 50 ? 142.384 101.692 137.647 1.00 152.62 50 PHE D C 1
ATOM 5652 O O . PHE D 1 50 ? 142.992 102.210 136.705 1.00 152.86 50 PHE D O 1
ATOM 5660 N N . ILE D 1 51 ? 142.953 100.836 138.500 1.00 148.38 51 ILE D N 1
ATOM 5661 C CA . ILE D 1 51 ? 144.373 100.473 138.411 1.00 148.02 51 ILE D CA 1
ATOM 5662 C C . ILE D 1 51 ? 144.744 99.984 137.025 1.00 152.87 51 ILE D C 1
ATOM 5663 O O . ILE D 1 51 ? 145.657 100.523 136.403 1.00 141.62 51 ILE D O 1
ATOM 5668 N N . GLY D 1 52 ? 144.023 98.971 136.551 1.00 144.17 52 GLY D N 1
ATOM 5669 C CA . GLY D 1 52 ? 144.241 98.445 135.218 1.00 143.86 52 GLY D CA 1
ATOM 5670 C C . GLY D 1 52 ? 144.274 99.538 134.190 1.00 155.49 52 GLY D C 1
ATOM 5671 O O . GLY D 1 52 ? 145.142 99.554 133.327 1.00 155.56 52 GLY D O 1
ATOM 5672 N N . MET D 1 53 ? 143.342 100.474 134.287 1.00 156.47 53 MET D N 1
ATOM 5673 C CA . MET D 1 53 ? 143.366 101.589 133.357 1.00 157.48 53 MET D CA 1
ATOM 5674 C C . MET D 1 53 ? 144.628 102.454 133.488 1.00 157.28 53 MET D C 1
ATOM 5675 O O . MET D 1 53 ? 145.145 102.922 132.483 1.00 143.98 53 MET D O 1
ATOM 5680 N N . LEU D 1 54 ? 145.132 102.663 134.704 1.00 152.82 54 LEU D N 1
ATOM 5681 C CA . LEU D 1 54 ? 146.342 103.457 134.832 1.00 145.76 54 LEU D CA 1
ATOM 5682 C C . LEU D 1 54 ? 147.432 102.725 134.105 1.00 143.74 54 LEU D C 1
ATOM 5683 O O . LEU D 1 54 ? 148.201 103.321 133.358 1.00 149.42 54 LEU D O 1
ATOM 5688 N N . LEU D 1 55 ? 147.468 101.416 134.300 1.00 139.22 55 LEU D N 1
ATOM 5689 C CA . LEU D 1 55 ? 148.470 100.585 133.658 1.00 153.25 55 LEU D CA 1
ATOM 5690 C C . LEU D 1 55 ? 148.394 100.669 132.130 1.00 153.56 55 LEU D C 1
ATOM 5691 O O . LEU D 1 55 ? 149.417 100.807 131.458 1.00 152.30 55 LEU D O 1
ATOM 5696 N N . ALA D 1 56 ? 147.184 100.605 131.579 1.00 149.02 56 ALA D N 1
ATOM 5697 C CA . ALA D 1 56 ? 147.010 100.699 130.126 1.00 145.85 56 ALA D CA 1
ATOM 5698 C C . ALA D 1 56 ? 147.287 102.102 129.563 1.00 147.76 56 ALA D C 1
ATOM 5699 O O . ALA D 1 56 ? 147.749 102.238 128.442 1.00 148.16 56 ALA D O 1
ATOM 5701 N N . PHE D 1 57 ? 146.965 103.145 130.317 1.00 151.77 57 PHE D N 1
ATOM 5702 C CA . PHE D 1 57 ? 147.301 104.501 129.899 1.00 156.29 57 PHE D CA 1
ATOM 5703 C C . PHE D 1 57 ? 148.820 104.653 129.875 1.00 154.20 57 PHE D C 1
ATOM 5704 O O . PHE D 1 57 ? 149.359 105.172 128.904 1.00 159.17 57 PHE D O 1
ATOM 5712 N N . THR D 1 58 ? 149.526 104.196 130.907 1.00 148.60 58 THR D N 1
ATOM 5713 C CA . THR D 1 58 ? 150.984 104.311 130.842 1.00 149.92 58 THR D CA 1
ATOM 5714 C C . THR D 1 58 ? 151.504 103.491 129.659 1.00 153.52 58 THR D C 1
ATOM 5715 O O . THR D 1 58 ? 152.349 103.964 128.896 1.00 151.33 58 THR D O 1
ATOM 5719 N N . LEU D 1 59 ? 151.026 102.253 129.547 1.00 156.74 59 LEU D N 1
ATOM 5720 C CA . LEU D 1 59 ? 151.423 101.351 128.467 1.00 158.86 59 LEU D CA 1
ATOM 5721 C C . LEU D 1 59 ? 151.288 101.925 127.059 1.00 160.88 59 LEU D C 1
ATOM 5722 O O . LEU D 1 59 ? 152.227 101.891 126.281 1.00 161.97 59 LEU D O 1
ATOM 5727 N N . VAL D 1 60 ? 150.120 102.454 126.745 1.00 165.20 60 VAL D N 1
ATOM 5728 C CA . VAL D 1 60 ? 149.860 103.027 125.429 1.00 140.49 60 VAL D CA 1
ATOM 5729 C C . VAL D 1 60 ? 150.679 104.293 125.261 1.00 140.22 60 VAL D C 1
ATOM 5730 O O . VAL D 1 60 ? 151.271 104.514 124.213 1.00 153.72 60 VAL D O 1
ATOM 5734 N N . LEU D 1 61 ? 150.689 105.134 126.284 1.00 140.03 61 LEU D N 1
ATOM 5735 C CA . LEU D 1 61 ? 151.432 106.374 126.214 1.00 140.02 61 LEU D CA 1
ATOM 5736 C C . LEU D 1 61 ? 152.915 106.076 125.925 1.00 152.28 61 LEU D C 1
ATOM 5737 O O . LEU D 1 61 ? 153.623 106.868 125.288 1.00 154.37 61 LEU D O 1
ATOM 5742 N N . LEU D 1 62 ? 153.398 104.934 126.403 1.00 148.83 62 LEU D N 1
ATOM 5743 C CA . LEU D 1 62 ? 154.774 104.546 126.128 1.00 147.09 62 LEU D CA 1
ATOM 5744 C C . LEU D 1 62 ? 154.968 104.164 124.675 1.00 151.22 62 LEU D C 1
ATOM 5745 O O . LEU D 1 62 ? 155.960 104.526 124.079 1.00 156.72 62 LEU D O 1
ATOM 5750 N N . VAL D 1 63 ? 154.045 103.408 124.102 1.00 151.85 63 VAL D N 1
ATOM 5751 C CA . VAL D 1 63 ? 154.162 103.068 122.689 1.00 153.81 63 VAL D CA 1
ATOM 5752 C C . VAL D 1 63 ? 154.118 104.361 121.888 1.00 154.71 63 VAL D C 1
ATOM 5753 O O . VAL D 1 63 ? 154.822 104.535 120.892 1.00 152.72 63 VAL D O 1
ATOM 5757 N N . LEU D 1 64 ? 153.347 105.302 122.410 1.00 157.58 64 LEU D N 1
ATOM 5758 C CA . LEU D 1 64 ? 153.286 106.640 121.859 1.00 162.18 64 LEU D CA 1
ATOM 5759 C C . LEU D 1 64 ? 154.636 107.291 122.032 1.00 160.36 64 LEU D C 1
ATOM 5760 O O . LEU D 1 64 ? 154.969 108.218 121.310 1.00 160.08 64 LEU D O 1
ATOM 5765 N N . LEU D 1 65 ? 155.388 106.862 123.038 1.00 164.34 65 LEU D N 1
ATOM 5766 C CA . LEU D 1 65 ? 156.770 107.328 123.132 1.00 170.33 65 LEU D CA 1
ATOM 5767 C C . LEU D 1 65 ? 157.706 106.702 122.070 1.00 177.91 65 LEU D C 1
ATOM 5768 O O . LEU D 1 65 ? 158.322 107.442 121.321 1.00 177.18 65 LEU D O 1
ATOM 5773 N N . ARG D 1 66 ? 157.818 105.378 121.972 1.00 181.70 66 ARG D N 1
ATOM 5774 C CA . ARG D 1 66 ? 158.736 104.827 120.966 1.00 182.76 66 ARG D CA 1
ATOM 5775 C C . ARG D 1 66 ? 158.342 105.154 119.526 1.00 183.19 66 ARG D C 1
ATOM 5776 O O . ARG D 1 66 ? 159.188 105.097 118.627 1.00 184.34 66 ARG D O 1
ATOM 5784 N N . THR D 1 67 ? 157.067 105.472 119.304 1.00 182.89 67 THR D N 1
ATOM 5785 C CA . THR D 1 67 ? 156.605 105.851 117.969 1.00 183.99 67 THR D CA 1
ATOM 5786 C C . THR D 1 67 ? 156.545 107.374 117.798 1.00 180.26 67 THR D C 1
ATOM 5787 O O . THR D 1 67 ? 156.139 107.880 116.751 1.00 181.28 67 THR D O 1
ATOM 5791 N N . GLY D 1 68 ? 156.964 108.084 118.840 1.00 176.59 68 GLY D N 1
ATOM 5792 C CA . GLY D 1 68 ? 157.060 109.531 118.836 1.00 143.69 68 GLY D CA 1
ATOM 5793 C C . GLY D 1 68 ? 158.244 109.886 119.724 1.00 191.02 68 GLY D C 1
ATOM 5794 O O . GLY D 1 68 ? 158.304 110.969 120.322 1.00 187.83 68 GLY D O 1
ATOM 5795 N N . GLY D 1 69 ? 159.181 108.936 119.823 1.00 190.84 69 GLY D N 1
ATOM 5796 C CA . GLY D 1 69 ? 160.478 109.089 120.484 1.00 186.47 69 GLY D CA 1
ATOM 5797 C C . GLY D 1 69 ? 161.260 110.310 120.067 1.00 181.14 69 GLY D C 1
ATOM 5798 O O . GLY D 1 69 ? 162.430 110.227 119.645 1.00 172.85 69 GLY D O 1
ATOM 5799 N N . ARG D 1 70 ? 160.575 111.444 120.199 1.00 182.15 70 ARG D N 1
ATOM 5800 C CA . ARG D 1 70 ? 161.038 112.760 119.791 1.00 180.46 70 ARG D CA 1
ATOM 5801 C C . ARG D 1 70 ? 160.081 113.789 120.406 1.00 178.91 70 ARG D C 1
ATOM 5802 O O . ARG D 1 70 ? 159.570 113.593 121.520 1.00 174.01 70 ARG D O 1
ATOM 5810 N N . ARG D 1 71 ? 159.804 114.854 119.666 1.00 182.70 71 ARG D N 1
ATOM 5811 C CA . ARG D 1 71 ? 158.997 115.943 120.201 1.00 188.36 71 ARG D CA 1
ATOM 5812 C C . ARG D 1 71 ? 157.463 115.797 120.010 1.00 164.92 71 ARG D C 1
ATOM 5813 O O . ARG D 1 71 ? 156.678 116.646 120.472 1.00 162.45 71 ARG D O 1
ATOM 5821 N N . PHE D 1 72 ? 157.048 114.723 119.337 1.00 163.67 72 PHE D N 1
ATOM 5822 C CA . PHE D 1 72 ? 155.629 114.406 119.208 1.00 159.43 72 PHE D CA 1
ATOM 5823 C C . PHE D 1 72 ? 154.909 114.247 120.530 1.00 158.25 72 PHE D C 1
ATOM 5824 O O . PHE D 1 72 ? 153.811 114.767 120.706 1.00 161.40 72 PHE D O 1
ATOM 5832 N N . ILE D 1 73 ? 155.538 113.533 121.458 1.00 156.84 73 ILE D N 1
ATOM 5833 C CA . ILE D 1 73 ? 154.894 113.151 122.706 1.00 155.19 73 ILE D CA 1
ATOM 5834 C C . ILE D 1 73 ? 155.024 114.338 123.628 1.00 155.65 73 ILE D C 1
ATOM 5835 O O . ILE D 1 73 ? 154.220 114.519 124.544 1.00 158.51 73 ILE D O 1
ATOM 5840 N N . ALA D 1 74 ? 156.030 115.160 123.348 1.00 155.20 74 ALA D N 1
ATOM 5841 C CA . ALA D 1 74 ? 156.232 116.399 124.080 1.00 159.27 74 ALA D CA 1
ATOM 5842 C C . ALA D 1 74 ? 155.002 117.274 123.931 1.00 162.41 74 ALA D C 1
ATOM 5843 O O . ALA D 1 74 ? 154.552 117.907 124.886 1.00 161.70 74 ALA D O 1
ATOM 5845 N N . ALA D 1 75 ? 154.479 117.318 122.711 1.00 163.55 75 ALA D N 1
ATOM 5846 C CA . ALA D 1 75 ? 153.244 118.042 122.418 1.00 163.39 75 ALA D CA 1
ATOM 5847 C C . ALA D 1 75 ? 151.976 117.290 122.887 1.00 160.85 75 ALA D C 1
ATOM 5848 O O . ALA D 1 75 ? 151.137 117.866 123.584 1.00 161.37 75 ALA D O 1
ATOM 5850 N N . PHE D 1 76 ? 151.836 116.026 122.472 1.00 157.69 76 PHE D N 1
ATOM 5851 C CA . PHE D 1 76 ? 150.738 115.155 122.901 1.00 154.60 76 PHE D CA 1
ATOM 5852 C C . PHE D 1 76 ? 150.429 115.330 124.370 1.00 156.13 76 PHE D C 1
ATOM 5853 O O . PHE D 1 76 ? 149.275 115.419 124.768 1.00 162.89 76 PHE D O 1
ATOM 5861 N N . ILE D 1 77 ? 151.465 115.349 125.188 1.00 150.84 77 ILE D N 1
ATOM 5862 C CA . ILE D 1 77 ? 151.248 115.615 126.590 1.00 158.18 77 ILE D CA 1
ATOM 5863 C C . ILE D 1 77 ? 150.873 117.073 126.878 1.00 164.46 77 ILE D C 1
ATOM 5864 O O . ILE D 1 77 ? 149.955 117.326 127.658 1.00 171.89 77 ILE D O 1
ATOM 5869 N N . GLY D 1 78 ? 151.533 118.023 126.215 1.00 163.97 78 GLY D N 1
ATOM 5870 C CA . GLY D 1 78 ? 151.329 119.437 126.517 1.00 166.76 78 GLY D CA 1
ATOM 5871 C C . GLY D 1 78 ? 149.922 119.983 126.334 1.00 168.53 78 GLY D C 1
ATOM 5872 O O . GLY D 1 78 ? 149.408 120.771 127.148 1.00 167.04 78 GLY D O 1
ATOM 5873 N N . PHE D 1 79 ? 149.286 119.565 125.250 1.00 172.30 79 PHE D N 1
ATOM 5874 C CA . PHE D 1 79 ? 147.922 119.988 124.990 1.00 177.18 79 PHE D CA 1
ATOM 5875 C C . PHE D 1 79 ? 147.017 119.332 126.011 1.00 174.13 79 PHE D C 1
ATOM 5876 O O . PHE D 1 79 ? 146.163 119.994 126.566 1.00 177.02 79 PHE D O 1
ATOM 5884 N N . ALA D 1 80 ? 147.203 118.039 126.254 1.00 170.68 80 ALA D N 1
ATOM 5885 C CA . ALA D 1 80 ? 146.481 117.353 127.326 1.00 171.39 80 ALA D CA 1
ATOM 5886 C C . ALA D 1 80 ? 146.557 118.136 128.646 1.00 166.35 80 ALA D C 1
ATOM 5887 O O . ALA D 1 80 ? 145.573 118.245 129.387 1.00 166.58 8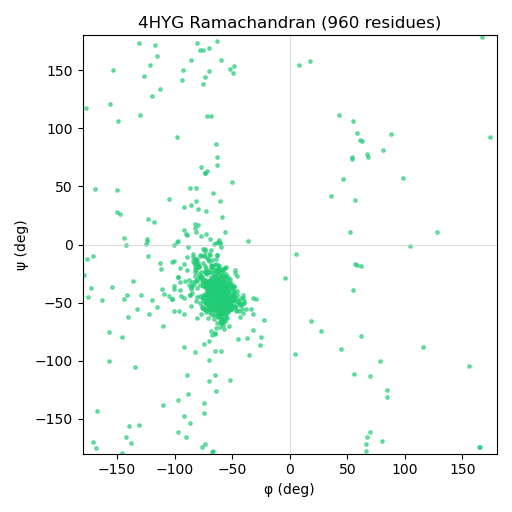0 ALA D O 1
ATOM 5889 N N . LEU D 1 81 ? 147.734 118.675 128.922 1.00 165.19 81 LEU D N 1
ATOM 5890 C CA . LEU D 1 81 ? 147.957 119.528 130.078 1.00 171.39 81 LEU D CA 1
ATOM 5891 C C . LEU D 1 81 ? 147.009 120.727 129.995 1.00 175.14 81 LEU D C 1
ATOM 5892 O O . LEU D 1 81 ? 146.312 121.061 130.971 1.00 175.97 81 LEU D O 1
ATOM 5897 N N . PHE D 1 82 ? 146.988 121.371 128.828 1.00 178.82 82 PHE D N 1
ATOM 5898 C CA . PHE D 1 82 ? 146.073 122.495 128.586 1.00 185.13 82 PHE D CA 1
ATOM 5899 C C . PHE D 1 82 ? 144.596 122.153 128.823 1.00 186.70 82 PHE D C 1
ATOM 5900 O O . PHE D 1 82 ? 143.852 122.925 129.424 1.00 190.62 82 PHE D O 1
ATOM 5908 N N . MET D 1 83 ? 144.190 120.995 128.325 1.00 183.31 83 MET D N 1
ATOM 5909 C CA . MET D 1 83 ? 142.827 120.513 128.401 1.00 185.14 83 MET D CA 1
ATOM 5910 C C . MET D 1 83 ? 142.415 120.291 129.859 1.00 185.88 83 MET D C 1
ATOM 5911 O O . MET D 1 83 ? 141.380 120.798 130.310 1.00 190.13 83 MET D O 1
ATOM 5916 N N . THR D 1 84 ? 143.220 119.548 130.611 1.00 184.07 84 THR D N 1
ATOM 5917 C CA . THR D 1 84 ? 142.880 119.326 132.015 1.00 186.26 84 THR D CA 1
ATOM 5918 C C . THR D 1 84 ? 142.873 120.665 132.767 1.00 189.73 84 THR D C 1
ATOM 5919 O O . THR D 1 84 ? 142.086 120.865 133.701 1.00 196.17 84 THR D O 1
ATOM 5923 N N . PHE D 1 85 ? 143.712 121.603 132.327 1.00 185.05 85 PHE D N 1
ATOM 5924 C CA . PHE D 1 85 ? 143.684 122.938 132.921 1.00 181.69 85 PHE D CA 1
ATOM 5925 C C . PHE D 1 85 ? 142.381 123.657 132.633 1.00 179.92 85 PHE D C 1
ATOM 5926 O O . PHE D 1 85 ? 141.834 124.367 133.498 1.00 178.16 85 PHE D O 1
ATOM 5934 N N . LEU D 1 86 ? 141.865 123.422 131.433 1.00 180.64 86 LEU D N 1
ATOM 5935 C CA . LEU D 1 86 ? 140.547 123.900 131.065 1.00 185.35 86 LEU D CA 1
ATOM 5936 C C . LEU D 1 86 ? 139.588 123.351 132.083 1.00 186.34 86 LEU D C 1
ATOM 5937 O O . LEU D 1 86 ? 138.746 124.071 132.555 1.00 194.55 86 LEU D O 1
ATOM 5942 N N . TYR D 1 87 ? 139.710 122.076 132.423 1.00 179.40 87 TYR D N 1
ATOM 5943 C CA . TYR D 1 87 ? 138.819 121.509 133.439 1.00 170.90 87 TYR D CA 1
ATOM 5944 C C . TYR D 1 87 ? 138.903 122.182 134.817 1.00 170.62 87 TYR D C 1
ATOM 5945 O O . TYR D 1 87 ? 137.888 122.436 135.472 1.00 179.96 87 TYR D O 1
ATOM 5954 N N . ILE D 1 88 ? 140.110 122.499 135.247 1.00 184.17 88 ILE D N 1
ATOM 5955 C CA . ILE D 1 88 ? 140.264 123.167 136.530 1.00 187.34 88 ILE D CA 1
ATOM 5956 C C . ILE D 1 88 ? 139.524 124.521 136.537 1.00 199.36 88 ILE D C 1
ATOM 5957 O O . ILE D 1 88 ? 138.599 124.800 137.357 1.00 204.39 88 ILE D O 1
ATOM 5962 N N . PHE D 1 89 ? 139.908 125.350 135.576 1.00 205.97 89 PHE D N 1
ATOM 5963 C CA . PHE D 1 89 ? 139.372 126.701 135.489 1.00 214.00 89 PHE D CA 1
ATOM 5964 C C . PHE D 1 89 ? 137.859 126.678 135.241 1.00 220.93 89 PHE D C 1
ATOM 5965 O O . PHE D 1 89 ? 137.087 127.381 135.915 1.00 223.20 89 PHE D O 1
ATOM 5973 N N . GLY D 1 90 ? 137.475 125.884 134.246 1.00 224.96 90 GLY D N 1
ATOM 5974 C CA . GLY D 1 90 ? 136.107 125.483 133.967 1.00 231.15 90 GLY D CA 1
ATOM 5975 C C . GLY D 1 90 ? 135.344 125.360 135.258 1.00 237.41 90 GLY D C 1
ATOM 5976 O O . GLY D 1 90 ? 134.296 125.980 135.414 1.00 243.11 90 GLY D O 1
ATOM 5977 N N . ALA D 1 91 ? 135.855 124.543 136.178 1.00 236.54 91 ALA D N 1
ATOM 5978 C CA . ALA D 1 91 ? 135.170 124.363 137.452 1.00 236.64 91 ALA D CA 1
ATOM 5979 C C . ALA D 1 91 ? 135.017 125.682 138.224 1.00 244.16 91 ALA D C 1
ATOM 5980 O O . ALA D 1 91 ? 133.889 126.040 138.652 1.00 246.66 91 ALA D O 1
ATOM 5982 N N . LEU D 1 92 ? 136.098 126.464 138.307 1.00 250.36 92 LEU D N 1
ATOM 5983 C CA . LEU D 1 92 ? 135.973 127.734 139.048 1.00 264.46 92 LEU D CA 1
ATOM 5984 C C . LEU D 1 92 ? 135.067 128.810 138.422 1.00 281.55 92 LEU D C 1
ATOM 5985 O O . LEU D 1 92 ? 134.564 129.688 139.132 1.00 289.15 92 LEU D O 1
ATOM 5990 N N . SER D 1 93 ? 134.775 128.699 137.132 1.00 286.95 93 SER D N 1
ATOM 5991 C CA . SER D 1 93 ? 134.000 129.740 136.451 1.00 294.93 93 SER D CA 1
ATOM 5992 C C . SER D 1 93 ? 132.540 129.320 136.302 1.00 294.85 93 SER D C 1
ATOM 5993 O O . SER D 1 93 ? 131.619 130.154 136.436 1.00 298.91 93 SER D O 1
ATOM 5996 N N . LEU D 1 94 ? 132.339 128.018 136.081 1.00 288.64 94 LEU D N 1
ATOM 5997 C CA . LEU D 1 94 ? 131.008 127.431 135.988 1.00 291.11 94 LEU D CA 1
ATOM 5998 C C . LEU D 1 94 ? 130.425 127.636 137.364 1.00 297.71 94 LEU D C 1
ATOM 5999 O O . LEU D 1 94 ? 129.210 127.780 137.543 1.00 303.78 94 LEU D O 1
ATOM 6004 N N . LEU D 1 95 ? 131.324 127.687 138.341 1.00 294.97 95 LEU D N 1
ATOM 6005 C CA . LEU D 1 95 ? 130.929 128.187 139.636 1.00 291.67 95 LEU D CA 1
ATOM 6006 C C . LEU D 1 95 ? 130.635 129.674 139.477 1.00 286.13 95 LEU D C 1
ATOM 6007 O O . LEU D 1 95 ? 129.474 130.079 139.360 1.00 283.05 95 LEU D O 1
ATOM 6012 N N . ALA D 1 96 ? 131.722 130.452 139.424 1.00 283.56 96 ALA D N 1
ATOM 6013 C CA . ALA D 1 96 ? 131.705 131.921 139.388 1.00 282.38 96 ALA D CA 1
ATOM 6014 C C . ALA D 1 96 ? 130.441 132.583 138.827 1.00 283.58 96 ALA D C 1
ATOM 6015 O O . ALA D 1 96 ? 129.607 133.055 139.597 1.00 286.32 96 ALA D O 1
ATOM 6017 N N . LEU D 1 97 ? 130.294 132.642 137.508 1.00 273.75 97 LEU D N 1
ATOM 6018 C CA . LEU D 1 97 ? 129.127 133.346 136.971 1.00 273.13 97 LEU D CA 1
ATOM 6019 C C . LEU D 1 97 ? 127.960 132.472 136.525 1.00 277.54 97 LEU D C 1
ATOM 6020 O O . LEU D 1 97 ? 126.926 132.974 136.071 1.00 284.49 97 LEU D O 1
ATOM 6025 N N . GLY D 1 98 ? 128.126 131.165 136.671 1.00 274.25 98 GLY D N 1
ATOM 6026 C CA . GLY D 1 98 ? 127.415 130.221 135.836 1.00 273.85 98 GLY D CA 1
ATOM 6027 C C . GLY D 1 98 ? 127.945 130.410 134.429 1.00 272.10 98 GLY D C 1
ATOM 6028 O O . GLY D 1 98 ? 128.839 131.222 134.206 1.00 275.85 98 GLY D O 1
ATOM 6029 N N . PRO D 1 99 ? 127.399 129.672 133.463 1.00 265.45 99 PRO D N 1
ATOM 6030 C CA . PRO D 1 99 ? 128.041 129.790 132.149 1.00 263.29 99 PRO D CA 1
ATOM 6031 C C . PRO D 1 99 ? 127.165 130.313 131.002 1.00 268.54 99 PRO D C 1
ATOM 6032 O O . PRO D 1 99 ? 126.091 129.749 130.759 1.00 268.75 99 PRO D O 1
ATOM 6036 N N . THR D 1 100 ? 127.627 131.337 130.280 1.00 272.56 100 THR D N 1
ATOM 6037 C CA . THR D 1 100 ? 128.843 132.075 130.616 1.00 271.00 100 THR D CA 1
ATOM 6038 C C . THR D 1 100 ? 128.766 133.495 130.078 1.00 275.70 100 THR D C 1
ATOM 6039 O O . THR D 1 100 ? 128.117 133.756 129.058 1.00 285.33 100 THR D O 1
ATOM 6043 N N . THR D 1 101 ? 129.429 134.413 130.766 1.00 268.24 101 THR D N 1
ATOM 6044 C CA . THR D 1 101 ? 129.601 135.758 130.251 1.00 265.35 101 THR D CA 1
ATOM 6045 C C . THR D 1 101 ? 131.083 135.820 129.932 1.00 255.95 101 THR D C 1
ATOM 6046 O O . THR D 1 101 ? 131.498 135.814 128.771 1.00 254.90 101 THR D O 1
ATOM 6050 N N . ALA D 1 102 ? 131.881 135.823 130.987 1.00 247.93 102 ALA D N 1
ATOM 6051 C CA . ALA D 1 102 ? 133.318 135.797 130.852 1.00 241.40 102 ALA D CA 1
ATOM 6052 C C . ALA D 1 102 ? 133.816 134.590 131.626 1.00 236.65 102 ALA D C 1
ATOM 6053 O O . ALA D 1 102 ? 134.963 134.556 132.061 1.00 234.07 102 ALA D O 1
ATOM 6055 N N . ALA D 1 103 ? 132.931 133.617 131.834 1.00 236.15 103 ALA D N 1
ATOM 6056 C CA . ALA D 1 103 ? 133.322 132.389 132.517 1.00 232.93 103 ALA D CA 1
ATOM 6057 C C . ALA D 1 103 ? 134.151 131.507 131.601 1.00 231.08 103 ALA D C 1
ATOM 6058 O O . ALA D 1 103 ? 135.291 131.165 131.923 1.00 233.75 103 ALA D O 1
ATOM 6060 N N . ALA D 1 104 ? 133.595 131.182 130.440 1.00 228.40 104 ALA D N 1
ATOM 6061 C CA . ALA D 1 104 ? 134.306 130.356 129.480 1.00 198.51 104 ALA D CA 1
ATOM 6062 C C . ALA D 1 104 ? 135.598 131.065 129.141 1.00 217.58 104 ALA D C 1
ATOM 6063 O O . ALA D 1 104 ? 136.665 130.454 129.145 1.00 217.72 104 ALA D O 1
ATOM 6065 N N . ALA D 1 105 ? 135.497 132.357 128.841 1.00 214.55 105 ALA D N 1
ATOM 6066 C CA . ALA D 1 105 ? 136.675 133.167 128.558 1.00 206.46 105 ALA D CA 1
ATOM 6067 C C . ALA D 1 105 ? 137.697 133.095 129.692 1.00 199.37 105 ALA D C 1
ATOM 6068 O O . ALA D 1 105 ? 138.898 132.917 129.453 1.00 195.29 105 ALA D O 1
ATOM 6070 N N . GLY D 1 106 ? 137.208 133.181 130.922 1.00 196.58 106 GLY D N 1
ATOM 6071 C CA . GLY D 1 106 ? 138.062 133.070 132.087 1.00 193.49 106 GLY D CA 1
ATOM 6072 C C . GLY D 1 106 ? 138.863 131.784 132.086 1.00 191.18 106 GLY D C 1
ATOM 6073 O O . GLY D 1 106 ? 140.074 131.790 132.321 1.00 190.45 106 GLY D O 1
ATOM 6074 N N . THR D 1 107 ? 138.207 130.674 131.778 1.00 188.77 107 THR D N 1
ATOM 6075 C CA . THR D 1 107 ? 138.919 129.409 131.831 1.00 185.08 107 THR D CA 1
ATOM 6076 C C . THR D 1 107 ? 139.820 129.159 130.651 1.00 195.53 107 THR D C 1
ATOM 6077 O O . THR D 1 107 ? 140.860 128.534 130.801 1.00 192.65 107 THR D O 1
ATOM 6081 N N . LEU D 1 108 ? 139.416 129.611 129.473 1.00 187.35 108 LEU D N 1
ATOM 6082 C CA . LEU D 1 108 ? 140.259 129.434 128.304 1.00 187.06 108 LEU D CA 1
ATOM 6083 C C . LEU D 1 108 ? 141.526 130.256 128.437 1.00 191.84 108 LEU D C 1
ATOM 6084 O O . LEU D 1 108 ? 142.638 129.720 128.341 1.00 190.14 108 LEU D O 1
ATOM 6089 N N . ILE D 1 109 ? 141.354 131.556 128.668 1.00 193.45 109 ILE D N 1
ATOM 6090 C CA . ILE D 1 109 ? 142.503 132.434 128.841 1.00 192.95 109 ILE D CA 1
ATOM 6091 C C . ILE D 1 109 ? 143.351 131.945 130.002 1.00 189.37 109 ILE D C 1
ATOM 6092 O O . ILE D 1 109 ? 144.579 131.940 129.916 1.00 186.98 109 ILE D O 1
ATOM 6097 N N . GLY D 1 110 ? 142.690 131.517 131.076 1.00 188.40 110 GLY D N 1
ATOM 6098 C CA . GLY D 1 110 ? 143.400 131.021 132.233 1.00 185.52 110 GLY D CA 1
ATOM 6099 C C . GLY D 1 110 ? 144.277 129.840 131.866 1.00 182.23 110 GLY D C 1
ATOM 6100 O O . GLY D 1 110 ? 145.489 129.881 132.052 1.00 178.32 110 GLY D O 1
ATOM 6101 N N . ALA D 1 111 ? 143.691 128.827 131.244 1.00 177.37 111 ALA D N 1
ATOM 6102 C CA . ALA D 1 111 ? 144.434 127.605 131.006 1.00 174.26 111 ALA D CA 1
ATOM 6103 C C . ALA D 1 111 ? 145.572 127.821 130.016 1.00 199.67 111 ALA D C 1
ATOM 6104 O O . ALA D 1 111 ? 146.668 127.263 130.185 1.00 197.50 111 ALA D O 1
ATOM 6106 N N . VAL D 1 112 ? 145.342 128.659 129.010 1.00 202.17 112 VAL D N 1
ATOM 6107 C CA . VAL D 1 112 ? 146.426 128.948 128.086 1.00 202.36 112 VAL D CA 1
ATOM 6108 C C . VAL D 1 112 ? 147.529 129.708 128.827 1.00 204.19 112 VAL D C 1
ATOM 6109 O O . VAL D 1 112 ? 148.721 129.437 128.633 1.00 207.46 112 VAL D O 1
ATOM 6113 N N . ALA D 1 113 ? 147.133 130.631 129.699 1.00 203.65 113 ALA D N 1
ATOM 6114 C CA . ALA D 1 113 ? 148.095 131.431 130.446 1.00 205.52 113 ALA D CA 1
ATOM 6115 C C . ALA D 1 113 ? 149.006 130.545 131.288 1.00 202.37 113 ALA D C 1
ATOM 6116 O O . ALA D 1 113 ? 150.237 130.646 131.230 1.00 199.78 113 ALA D O 1
ATOM 6118 N N . VAL D 1 114 ? 148.381 129.661 132.056 1.00 200.71 114 VAL D N 1
ATOM 6119 C CA . VAL D 1 114 ? 149.102 128.787 132.966 1.00 194.39 114 VAL D CA 1
ATOM 6120 C C . VAL D 1 114 ? 150.034 127.835 132.234 1.00 187.79 114 VAL D C 1
ATOM 6121 O O . VAL D 1 114 ? 151.191 127.668 132.628 1.00 186.87 114 VAL D O 1
ATOM 6125 N N . THR D 1 115 ? 149.536 127.214 131.171 1.00 185.83 115 THR D N 1
ATOM 6126 C CA . THR D 1 115 ? 150.377 126.291 130.425 1.00 186.47 115 THR D CA 1
ATOM 6127 C C . THR D 1 115 ? 151.561 127.058 129.843 1.00 189.63 115 THR D C 1
ATOM 6128 O O . THR D 1 115 ? 152.701 126.564 129.840 1.00 191.04 115 THR D O 1
ATOM 6132 N N . ALA D 1 116 ? 151.300 128.286 129.403 1.00 192.18 116 ALA D N 1
ATOM 6133 C CA . ALA D 1 116 ? 152.366 129.141 128.897 1.00 194.42 116 ALA D CA 1
ATOM 6134 C C . ALA D 1 116 ? 153.450 129.412 129.958 1.00 198.80 116 ALA D C 1
ATOM 6135 O O . ALA D 1 116 ? 154.655 129.281 129.678 1.00 199.59 116 ALA D O 1
ATOM 6137 N N . LEU D 1 117 ? 153.037 129.765 131.176 1.00 200.41 117 LEU D N 1
ATOM 6138 C CA . LEU D 1 117 ? 154.017 130.034 132.230 1.00 199.31 117 LEU D CA 1
ATOM 6139 C C . LEU D 1 117 ? 154.824 128.769 132.495 1.00 190.92 117 LEU D C 1
ATOM 6140 O O . LEU D 1 117 ? 156.050 128.816 132.539 1.00 187.90 117 LEU D O 1
ATOM 6145 N N . LEU D 1 118 ? 154.130 127.641 132.643 1.00 189.71 118 LEU D N 1
ATOM 6146 C CA . LEU D 1 118 ? 154.791 126.364 132.896 1.00 189.48 118 LEU D CA 1
ATOM 6147 C C . LEU D 1 118 ? 155.875 126.096 131.854 1.00 193.16 118 LEU D C 1
ATOM 6148 O O . LEU D 1 118 ? 156.937 125.557 132.166 1.00 195.86 118 LEU D O 1
ATOM 6153 N N . TYR D 1 119 ? 155.611 126.456 130.610 1.00 162.40 119 TYR D N 1
ATOM 6154 C CA . TYR D 1 119 ? 156.628 126.258 129.592 1.00 195.38 119 TYR D CA 1
ATOM 6155 C C . TYR D 1 119 ? 157.674 127.361 129.500 1.00 197.30 119 TYR D C 1
ATOM 6156 O O . TYR D 1 119 ? 158.659 127.207 128.785 1.00 188.94 119 TYR D O 1
ATOM 6165 N N . LEU D 1 120 ? 157.458 128.481 130.184 1.00 216.31 120 LEU D N 1
ATOM 6166 C CA . LEU D 1 120 ? 158.456 129.556 130.167 1.00 226.77 120 LEU D CA 1
ATOM 6167 C C . LEU D 1 120 ? 159.528 129.310 131.241 1.00 226.03 120 LEU D C 1
ATOM 6168 O O . LEU D 1 120 ? 160.100 130.245 131.816 1.00 231.57 120 LEU D O 1
ATOM 6173 N N . TYR D 1 121 ? 159.816 128.030 131.454 1.00 215.71 121 TYR D N 1
ATOM 6174 C CA . TYR D 1 121 ? 160.679 127.570 132.532 1.00 203.72 121 TYR D CA 1
ATOM 6175 C C . TYR D 1 121 ? 160.255 128.043 133.887 1.00 201.86 121 TYR D C 1
ATOM 6176 O O . TYR D 1 121 ? 160.395 129.214 134.229 1.00 205.91 121 TYR D O 1
ATOM 6185 N N . PRO D 1 122 ? 159.705 127.092 134.650 1.00 198.40 122 PRO D N 1
ATOM 6186 C CA . PRO D 1 122 ? 158.965 127.218 135.909 1.00 200.47 122 PRO D CA 1
ATOM 6187 C C . PRO D 1 122 ? 159.809 127.585 137.109 1.00 203.56 122 PRO D C 1
ATOM 6188 O O . PRO D 1 122 ? 160.609 126.807 137.627 1.00 199.17 122 PRO D O 1
ATOM 6192 N N . GLU D 1 123 ? 159.575 128.801 137.566 1.00 213.82 123 GLU D N 1
ATOM 6193 C CA . GLU D 1 123 ? 160.240 129.334 138.730 1.00 224.85 123 GLU D CA 1
ATOM 6194 C C . GLU D 1 123 ? 159.861 128.516 139.968 1.00 227.45 123 GLU D C 1
ATOM 6195 O O . GLU D 1 123 ? 158.943 128.859 140.715 1.00 228.91 123 GLU D O 1
ATOM 6201 N N . TRP D 1 124 ? 160.627 127.441 140.154 1.00 227.09 124 TRP D N 1
ATOM 6202 C CA . TRP D 1 124 ? 160.591 126.543 141.312 1.00 223.52 124 TRP D CA 1
ATOM 6203 C C . TRP D 1 124 ? 159.279 126.412 142.079 1.00 208.08 124 TRP D C 1
ATOM 6204 O O . TRP D 1 124 ? 158.521 125.423 141.948 1.00 201.65 124 TRP D O 1
ATOM 6215 N N . TYR D 1 125 ? 159.008 127.467 142.839 1.00 202.97 125 TYR D N 1
ATOM 6216 C CA . TYR D 1 125 ? 157.824 127.558 143.662 1.00 200.52 125 TYR D CA 1
ATOM 6217 C C . TYR D 1 125 ? 156.603 127.425 142.784 1.00 194.09 125 TYR D C 1
ATOM 6218 O O . TYR D 1 125 ? 155.667 126.719 143.132 1.00 190.55 125 TYR D O 1
ATOM 6227 N N . VAL D 1 126 ? 156.674 128.021 141.602 1.00 189.88 126 VAL D N 1
ATOM 6228 C CA . VAL D 1 126 ? 155.595 127.940 140.646 1.00 184.61 126 VAL D CA 1
ATOM 6229 C C . VAL D 1 126 ? 155.248 126.475 140.387 1.00 177.74 126 VAL D C 1
ATOM 6230 O O . VAL D 1 126 ? 154.109 126.073 140.587 1.00 173.52 126 VAL D O 1
ATOM 6234 N N . ILE D 1 127 ? 156.240 125.668 140.002 1.00 177.25 127 ILE D N 1
ATOM 6235 C CA . ILE D 1 127 ? 156.011 124.241 139.743 1.00 169.04 127 ILE D CA 1
ATOM 6236 C C . ILE D 1 127 ? 155.373 123.572 140.937 1.00 161.36 127 ILE D C 1
ATOM 6237 O O . ILE D 1 127 ? 154.426 122.793 140.782 1.00 154.69 127 ILE D O 1
ATOM 6242 N N . ASP D 1 128 ? 155.858 123.912 142.128 1.00 163.15 128 ASP D N 1
ATOM 6243 C CA . ASP D 1 128 ? 155.295 123.268 143.293 1.00 165.98 128 ASP D CA 1
ATOM 6244 C C . ASP D 1 128 ? 153.815 123.561 143.327 1.00 170.14 128 ASP D C 1
ATOM 6245 O O . ASP D 1 128 ? 153.013 122.632 143.294 1.00 155.14 128 ASP D O 1
ATOM 6250 N N . ILE D 1 129 ? 153.454 124.842 143.279 1.00 175.32 129 ILE D N 1
ATOM 6251 C CA . ILE D 1 129 ? 152.036 125.244 143.348 1.00 177.04 129 ILE D CA 1
ATOM 6252 C C . ILE D 1 129 ? 151.116 124.718 142.222 1.00 175.88 129 ILE D C 1
ATOM 6253 O O . ILE D 1 129 ? 150.038 124.217 142.500 1.00 158.81 129 ILE D O 1
ATOM 6258 N N . LEU D 1 130 ? 151.534 124.834 140.965 1.00 173.89 130 LEU D N 1
ATOM 6259 C CA . LEU D 1 130 ? 150.728 124.327 139.854 1.00 172.44 130 LEU D CA 1
ATOM 6260 C C . LEU D 1 130 ? 150.502 122.842 140.073 1.00 170.74 130 LEU D C 1
ATOM 6261 O O . LEU D 1 130 ? 149.407 122.326 139.879 1.00 169.83 130 LEU D O 1
ATOM 6266 N N . GLY D 1 131 ? 151.559 122.155 140.485 1.00 173.34 131 GLY D N 1
ATOM 6267 C CA . GLY D 1 131 ? 151.443 120.754 140.821 1.00 172.17 131 GLY D CA 1
ATOM 6268 C C . GLY D 1 131 ? 150.395 120.570 141.902 1.00 169.14 131 GLY D C 1
ATOM 6269 O O . GLY D 1 131 ? 149.595 119.649 141.829 1.00 167.73 131 GLY D O 1
ATOM 6270 N N . VAL D 1 132 ? 150.386 121.460 142.890 1.00 164.56 132 VAL D N 1
ATOM 6271 C CA . VAL D 1 132 ? 149.465 121.341 144.005 1.00 164.67 132 VAL D CA 1
ATOM 6272 C C . VAL D 1 132 ? 148.026 121.473 143.504 1.00 174.51 132 VAL D C 1
ATOM 6273 O O . VAL D 1 132 ? 147.126 120.745 143.933 1.00 178.75 132 VAL D O 1
ATOM 6277 N N . LEU D 1 133 ? 147.817 122.411 142.587 1.00 176.28 133 LEU D N 1
ATOM 6278 C CA . LEU D 1 133 ? 146.513 122.597 141.985 1.00 174.70 133 LEU D CA 1
ATOM 6279 C C . LEU D 1 133 ? 146.113 121.309 141.332 1.00 169.43 133 LEU D C 1
ATOM 6280 O O . LEU D 1 133 ? 145.258 120.618 141.839 1.00 171.11 133 LEU D O 1
ATOM 6285 N N . ILE D 1 134 ? 146.817 120.966 140.257 1.00 165.15 134 ILE D N 1
ATOM 6286 C CA . ILE D 1 134 ? 146.599 119.739 139.502 1.00 164.09 134 ILE D CA 1
ATOM 6287 C C . ILE D 1 134 ? 146.267 118.558 140.399 1.00 166.62 134 ILE D C 1
ATOM 6288 O O . ILE D 1 134 ? 145.224 117.914 140.247 1.00 170.49 134 ILE D O 1
ATOM 6293 N N . SER D 1 135 ? 147.145 118.304 141.357 1.00 165.71 135 SER D N 1
ATOM 6294 C CA . SER D 1 135 ? 146.983 117.185 142.264 1.00 164.67 135 SER D CA 1
ATOM 6295 C C . SER D 1 135 ? 145.659 117.317 143.006 1.00 166.83 135 SER D C 1
ATOM 6296 O O . SER D 1 135 ? 144.915 116.360 143.093 1.00 168.43 135 SER D O 1
ATOM 6299 N N . ALA D 1 136 ? 145.377 118.494 143.545 1.00 167.49 136 ALA D N 1
ATOM 6300 C CA . ALA D 1 136 ? 144.100 118.739 144.203 1.00 173.82 136 ALA D CA 1
ATOM 6301 C C . ALA D 1 136 ? 142.914 118.508 143.251 1.00 171.68 136 ALA D C 1
ATOM 6302 O O . ALA D 1 136 ? 141.828 118.122 143.683 1.00 172.76 136 ALA D O 1
ATOM 6304 N N . GLY D 1 137 ? 143.123 118.812 141.971 1.00 166.12 137 GLY D N 1
ATOM 6305 C CA . GLY D 1 137 ? 142.151 118.586 140.928 1.00 165.26 137 GLY D CA 1
ATOM 6306 C C . GLY D 1 137 ? 141.834 117.117 140.904 1.00 172.05 137 GLY D C 1
ATOM 6307 O O . GLY D 1 137 ? 140.695 116.730 141.116 1.00 181.22 137 GLY D O 1
ATOM 6308 N N . VAL D 1 138 ? 142.850 116.294 140.680 1.00 171.28 138 VAL D N 1
ATOM 6309 C CA . VAL D 1 138 ? 142.650 114.852 140.611 1.00 174.24 138 VAL D CA 1
ATOM 6310 C C . VAL D 1 138 ? 142.053 114.331 141.915 1.00 183.51 138 VAL D C 1
ATOM 6311 O O . VAL D 1 138 ? 141.140 113.484 141.923 1.00 191.91 138 VAL D O 1
ATOM 6315 N N . ALA D 1 139 ? 142.549 114.883 143.012 1.00 181.14 139 ALA D N 1
ATOM 6316 C CA . ALA D 1 139 ? 142.103 114.516 144.339 1.00 183.68 139 ALA D CA 1
ATOM 6317 C C . ALA D 1 139 ? 140.602 114.655 144.396 1.00 182.73 139 ALA D C 1
ATOM 6318 O O . ALA D 1 139 ? 139.885 113.722 144.772 1.00 181.59 139 ALA D O 1
ATOM 6320 N N . SER D 1 140 ? 140.145 115.818 143.957 1.00 184.25 140 SER D N 1
ATOM 6321 C CA . SER D 1 140 ? 138.731 116.115 143.842 1.00 185.82 140 SER D CA 1
ATOM 6322 C C . SER D 1 140 ? 137.989 115.170 142.904 1.00 177.48 140 SER D C 1
ATOM 6323 O O . SER D 1 140 ? 136.975 114.612 143.293 1.00 179.69 140 SER D O 1
ATOM 6326 N N . ILE D 1 141 ? 138.457 115.008 141.673 1.00 170.58 141 ILE D N 1
ATOM 6327 C CA . ILE D 1 141 ? 137.698 114.178 140.742 1.00 180.32 141 ILE D CA 1
ATOM 6328 C C . ILE D 1 141 ? 137.476 112.775 141.273 1.00 184.26 141 ILE D C 1
ATOM 6329 O O . ILE D 1 141 ? 136.347 112.315 141.268 1.00 189.73 141 ILE D O 1
ATOM 6334 N N . PHE D 1 142 ? 138.525 112.073 141.693 1.00 181.91 142 PHE D N 1
ATOM 6335 C CA . PHE D 1 142 ? 138.285 110.692 142.125 1.00 181.73 142 PHE D CA 1
ATOM 6336 C C . PHE D 1 142 ? 137.556 110.623 143.475 1.00 186.35 142 PHE D C 1
ATOM 6337 O O . PHE D 1 142 ? 136.702 109.736 143.694 1.00 189.08 142 PHE D O 1
ATOM 6345 N N . GLY D 1 143 ? 137.868 111.574 144.359 1.00 186.30 143 GLY D N 1
ATOM 6346 C CA . GLY D 1 143 ? 137.250 111.623 145.677 1.00 187.37 143 GLY D CA 1
ATOM 6347 C C . GLY D 1 143 ? 135.764 111.761 145.515 1.00 188.63 143 GLY D C 1
ATOM 6348 O O . GLY D 1 143 ? 134.965 111.182 146.242 1.00 193.64 143 GLY D O 1
ATOM 6349 N N . ILE D 1 144 ? 135.404 112.551 144.521 1.00 186.72 144 ILE D N 1
ATOM 6350 C CA . ILE D 1 144 ? 134.027 112.703 144.119 1.00 187.89 144 ILE D CA 1
ATOM 6351 C C . ILE D 1 144 ? 133.546 111.452 143.383 1.00 185.58 144 ILE D C 1
ATOM 6352 O O . ILE D 1 144 ? 132.398 111.067 143.545 1.00 193.22 144 ILE D O 1
ATOM 6357 N N . SER D 1 145 ? 134.399 110.807 142.588 1.00 181.08 145 SER D N 1
ATOM 6358 C CA . SER D 1 145 ? 133.925 109.680 141.779 1.00 183.50 145 SER D CA 1
ATOM 6359 C C . SER D 1 145 ? 133.471 108.523 142.638 1.00 190.31 145 SER D C 1
ATOM 6360 O O . SER D 1 145 ? 132.299 108.169 142.540 1.00 205.00 145 SER D O 1
ATOM 6363 N N . LEU D 1 146 ? 134.318 107.938 143.485 1.00 180.45 146 LEU D N 1
ATOM 6364 C CA . LEU D 1 146 ? 133.735 106.921 144.373 1.00 181.85 146 LEU D CA 1
ATOM 6365 C C . LEU D 1 146 ? 134.327 106.806 145.771 1.00 183.28 146 LEU D C 1
ATOM 6366 O O . LEU D 1 146 ? 135.256 107.515 146.099 1.00 185.72 146 LEU D O 1
ATOM 6371 N N . GLU D 1 147 ? 133.795 105.862 146.550 1.00 182.72 147 GLU D N 1
ATOM 6372 C CA . GLU D 1 147 ? 133.678 105.963 148.014 1.00 182.79 147 GLU D CA 1
ATOM 6373 C C . GLU D 1 147 ? 134.464 104.922 148.866 1.00 170.31 147 GLU D C 1
ATOM 6374 O O . GLU D 1 147 ? 135.020 103.962 148.309 1.00 168.56 147 GLU D O 1
ATOM 6380 N N . PRO D 1 148 ? 134.513 105.112 150.216 1.00 170.90 148 PRO D N 1
ATOM 6381 C CA . PRO D 1 148 ? 135.335 104.323 151.150 1.00 169.63 148 PRO D CA 1
ATOM 6382 C C . PRO D 1 148 ? 135.553 102.833 150.911 1.00 168.50 148 PRO D C 1
ATOM 6383 O O . PRO D 1 148 ? 136.457 102.593 150.159 1.00 166.34 148 PRO D O 1
ATOM 6387 N N . LEU D 1 149 ? 134.809 101.892 151.483 1.00 171.45 149 LEU D N 1
ATOM 6388 C CA . LEU D 1 149 ? 135.203 100.467 151.408 1.00 171.39 149 LEU D CA 1
ATOM 6389 C C . LEU D 1 149 ? 136.010 100.043 150.137 1.00 166.87 149 LEU D C 1
ATOM 6390 O O . LEU D 1 149 ? 137.073 99.413 150.262 1.00 167.71 149 LEU D O 1
ATOM 6395 N N . PRO D 1 150 ? 135.560 100.443 148.926 1.00 168.78 150 PRO D N 1
ATOM 6396 C CA . PRO D 1 150 ? 136.435 100.331 147.756 1.00 168.94 150 PRO D CA 1
ATOM 6397 C C . PRO D 1 150 ? 137.718 101.167 147.835 1.00 167.85 150 PRO D C 1
ATOM 6398 O O . PRO D 1 150 ? 138.812 100.650 147.588 1.00 166.45 150 PRO D O 1
ATOM 6402 N N . VAL D 1 151 ? 137.588 102.434 148.212 1.00 167.62 151 VAL D N 1
ATOM 6403 C CA . VAL D 1 151 ? 138.747 103.313 148.340 1.00 163.96 151 VAL D CA 1
ATOM 6404 C C . VAL D 1 151 ? 139.757 102.711 149.261 1.00 166.09 151 VAL D C 1
ATOM 6405 O O . VAL D 1 151 ? 140.925 102.684 148.958 1.00 167.96 151 VAL D O 1
ATOM 6409 N N . LEU D 1 152 ? 139.287 102.199 150.382 1.00 170.88 152 LEU D N 1
ATOM 6410 C CA . LEU D 1 152 ? 140.139 101.542 151.336 1.00 168.31 152 LEU D CA 1
ATOM 6411 C C . LEU D 1 152 ? 140.849 100.366 150.671 1.00 167.02 152 LEU D C 1
ATOM 6412 O O . LEU D 1 152 ? 142.068 100.198 150.847 1.00 161.52 152 LEU D O 1
ATOM 6417 N N . VAL D 1 153 ? 140.119 99.575 149.881 1.00 156.28 153 VAL D N 1
ATOM 6418 C CA . VAL D 1 153 ? 140.813 98.505 149.170 1.00 169.09 153 VAL D CA 1
ATOM 6419 C C . VAL D 1 153 ? 141.886 99.081 148.238 1.00 164.05 153 VAL D C 1
ATOM 6420 O O . VAL D 1 153 ? 143.005 98.556 148.176 1.00 166.15 153 VAL D O 1
ATOM 6424 N N . LEU D 1 154 ? 141.576 100.171 147.542 1.00 160.60 154 LEU D N 1
ATOM 6425 C CA . LEU D 1 154 ? 142.563 100.790 146.659 1.00 159.80 154 LEU D CA 1
ATOM 6426 C C . LEU D 1 154 ? 143.818 101.195 147.395 1.00 158.76 154 LEU D C 1
ATOM 6427 O O . LEU D 1 154 ? 144.918 100.784 147.002 1.00 160.91 154 LEU D O 1
ATOM 6432 N N . LEU D 1 155 ? 143.652 101.961 148.473 1.00 155.28 155 LEU D N 1
ATOM 6433 C CA . LEU D 1 155 ? 144.794 102.393 149.256 1.00 162.81 155 LEU D CA 1
ATOM 6434 C C . LEU D 1 155 ? 145.658 101.195 149.610 1.00 167.60 155 LEU D C 1
ATOM 6435 O O . LEU D 1 155 ? 146.845 101.162 149.247 1.00 146.38 155 LEU D O 1
ATOM 6440 N N . VAL D 1 156 ? 145.057 100.188 150.246 1.00 168.42 156 VAL D N 1
ATOM 6441 C CA . VAL D 1 156 ? 145.855 99.044 150.700 1.00 167.76 156 VAL D CA 1
ATOM 6442 C C . VAL D 1 156 ? 146.543 98.254 149.561 1.00 162.63 156 VAL D C 1
ATOM 6443 O O . VAL D 1 156 ? 147.699 97.842 149.677 1.00 146.09 156 VAL D O 1
ATOM 6447 N N . LEU D 1 157 ? 145.842 98.090 148.449 1.00 158.39 157 LEU D N 1
ATOM 6448 C CA . LEU D 1 157 ? 146.376 97.388 147.294 1.00 154.77 157 LEU D CA 1
ATOM 6449 C C . LEU D 1 157 ? 147.621 98.085 146.751 1.00 155.33 157 LEU D C 1
ATOM 6450 O O . LEU D 1 157 ? 148.686 97.476 146.516 1.00 141.85 157 LEU D O 1
ATOM 6455 N N . LEU D 1 158 ? 147.438 99.374 146.512 1.00 155.48 158 LEU D N 1
ATOM 6456 C CA . LEU D 1 158 ? 148.468 100.240 145.979 1.00 154.58 158 LEU D CA 1
ATOM 6457 C C . LEU D 1 158 ? 149.680 100.274 146.919 1.00 156.71 158 LEU D C 1
ATOM 6458 O O . LEU D 1 158 ? 150.842 100.151 146.485 1.00 154.63 158 LEU D O 1
ATOM 6463 N N . ALA D 1 159 ? 149.392 100.407 148.215 1.00 155.20 159 ALA D N 1
ATOM 6464 C CA . ALA D 1 159 ? 150.423 100.448 149.246 1.00 150.50 159 ALA D CA 1
ATOM 6465 C C . ALA D 1 159 ? 151.241 99.182 149.212 1.00 154.41 159 ALA D C 1
ATOM 6466 O O . ALA D 1 159 ? 152.461 99.244 149.161 1.00 157.73 159 ALA D O 1
ATOM 6468 N N . VAL D 1 160 ? 150.574 98.034 149.194 1.00 155.01 160 VAL D N 1
ATOM 6469 C CA . VAL D 1 160 ? 151.295 96.765 149.139 1.00 142.18 160 VAL D CA 1
ATOM 6470 C C . VAL D 1 160 ? 152.158 96.570 147.861 1.00 144.07 160 VAL D C 1
ATOM 6471 O O . VAL D 1 160 ? 153.302 96.064 147.935 1.00 140.59 160 VAL D O 1
ATOM 6475 N N . TYR D 1 161 ? 151.651 96.985 146.700 1.00 144.03 161 TYR D N 1
ATOM 6476 C CA . TYR D 1 161 ? 152.537 96.993 145.540 1.00 143.06 161 TYR D CA 1
ATOM 6477 C C . TYR D 1 161 ? 153.775 97.763 145.872 1.00 148.39 161 TYR D C 1
ATOM 6478 O O . TYR D 1 161 ? 154.854 97.246 145.718 1.00 151.45 161 TYR D O 1
ATOM 6487 N N . ASP D 1 162 ? 153.616 98.980 146.380 1.00 148.08 162 ASP D N 1
ATOM 6488 C CA . ASP D 1 162 ? 154.771 99.839 146.626 1.00 145.78 162 ASP D CA 1
ATOM 6489 C C . ASP D 1 162 ? 155.794 99.142 147.531 1.00 150.12 162 ASP D C 1
ATOM 6490 O O . ASP D 1 162 ? 156.973 99.008 147.161 1.00 155.24 162 ASP D O 1
ATOM 6495 N N . ALA D 1 163 ? 155.339 98.675 148.693 1.00 145.71 163 ALA D N 1
ATOM 6496 C CA . ALA D 1 163 ? 156.238 98.001 149.621 1.00 141.03 163 ALA D CA 1
ATOM 6497 C C . ALA D 1 163 ? 156.989 96.860 148.936 1.00 139.78 163 ALA D C 1
ATOM 6498 O O . ALA D 1 163 ? 158.212 96.722 149.088 1.00 138.24 163 ALA D O 1
ATOM 6500 N N . ILE D 1 164 ? 156.280 96.080 148.127 1.00 139.89 164 ILE D N 1
ATOM 6501 C CA . ILE D 1 164 ? 156.945 94.990 147.426 1.00 136.55 164 ILE D CA 1
ATOM 6502 C C . ILE D 1 164 ? 157.935 95.549 146.419 1.00 134.82 164 ILE D C 1
ATOM 6503 O O . ILE D 1 164 ? 158.939 94.927 146.124 1.00 134.08 164 ILE D O 1
ATOM 6508 N N . SER D 1 165 ? 157.617 96.694 145.841 1.00 148.96 165 SER D N 1
ATOM 6509 C CA . SER D 1 165 ? 158.451 97.260 144.799 1.00 152.05 165 SER D CA 1
ATOM 6510 C C . SER D 1 165 ? 159.800 97.695 145.395 1.00 151.42 165 SER D C 1
ATOM 6511 O O . SER D 1 165 ? 160.889 97.458 144.818 1.00 149.99 165 SER D O 1
ATOM 6514 N N . VAL D 1 166 ? 159.741 98.298 146.578 1.00 149.91 166 VAL D N 1
ATOM 6515 C CA . VAL D 1 166 ? 160.980 98.639 147.269 1.00 151.18 166 VAL D CA 1
ATOM 6516 C C . VAL D 1 166 ? 161.744 97.398 147.691 1.00 150.54 166 VAL D C 1
ATOM 6517 O O . VAL D 1 166 ? 162.943 97.350 147.495 1.00 146.80 166 VAL D O 1
ATOM 6521 N N . TYR D 1 167 ? 161.080 96.397 148.261 1.00 150.76 167 TYR D N 1
ATOM 6522 C CA . TYR D 1 167 ? 161.819 95.196 148.638 1.00 148.98 167 TYR D CA 1
ATOM 6523 C C . TYR D 1 167 ? 162.557 94.587 147.424 1.00 144.87 167 TYR D C 1
ATOM 6524 O O . TYR D 1 167 ? 163.745 94.220 147.521 1.00 141.57 167 TYR D O 1
ATOM 6533 N N . ARG D 1 168 ? 161.871 94.540 146.278 1.00 142.77 168 ARG D N 1
ATOM 6534 C CA . ARG D 1 168 ? 162.447 94.039 145.020 1.00 136.95 168 ARG D CA 1
ATOM 6535 C C . ARG D 1 168 ? 163.733 94.811 144.708 1.00 134.11 168 ARG D C 1
ATOM 6536 O O . ARG D 1 168 ? 164.821 94.231 144.504 1.00 131.07 168 ARG D O 1
ATOM 6544 N N . THR D 1 169 ? 163.614 96.132 144.736 1.00 135.84 169 THR D N 1
ATOM 6545 C CA . THR D 1 169 ? 164.741 96.986 144.378 1.00 142.56 169 THR D CA 1
ATOM 6546 C C . THR D 1 169 ? 165.893 97.032 145.385 1.00 147.71 169 THR D C 1
ATOM 6547 O O . THR D 1 169 ? 167.085 97.076 145.006 1.00 147.94 169 THR D O 1
ATOM 6551 N N . LYS D 1 170 ? 165.559 96.919 146.658 1.00 134.53 170 LYS D N 1
ATOM 6552 C CA . LYS D 1 170 ? 166.585 96.976 147.673 1.00 150.42 170 LYS D CA 1
ATOM 6553 C C . LYS D 1 170 ? 167.403 95.700 147.648 1.00 157.33 170 LYS D C 1
ATOM 6554 O O . LYS D 1 170 ? 168.666 95.715 147.570 1.00 136.79 170 LYS D O 1
ATOM 6560 N N . HIS D 1 171 ? 166.656 94.597 147.628 1.00 157.26 171 HIS D N 1
ATOM 6561 C CA . HIS D 1 171 ? 167.245 93.277 147.485 1.00 157.07 171 HIS D CA 1
ATOM 6562 C C . HIS D 1 171 ? 168.153 93.277 146.276 1.00 139.77 171 HIS D C 1
ATOM 6563 O O . HIS D 1 171 ? 169.177 92.597 146.254 1.00 136.45 171 HIS D O 1
ATOM 6570 N N . MET D 1 172 ? 167.807 94.114 145.306 1.00 136.07 172 MET D N 1
ATOM 6571 C CA . MET D 1 172 ? 168.617 94.229 144.111 1.00 143.38 172 MET D CA 1
ATOM 6572 C C . MET D 1 172 ? 169.861 95.112 144.309 1.00 141.56 172 MET D C 1
ATOM 6573 O O . MET D 1 172 ? 170.834 94.991 143.558 1.00 136.50 172 MET D O 1
ATOM 6578 N N . ILE D 1 173 ? 169.884 95.959 145.334 1.00 133.92 173 ILE D N 1
ATOM 6579 C CA . ILE D 1 173 ? 171.169 96.629 145.589 1.00 142.86 173 ILE D CA 1
ATOM 6580 C C . ILE D 1 173 ? 172.071 95.640 146.309 1.00 149.73 173 ILE D C 1
ATOM 6581 O O . ILE D 1 173 ? 173.211 95.423 145.923 1.00 153.23 173 ILE D O 1
ATOM 6586 N N . THR D 1 174 ? 171.540 95.043 147.375 1.00 152.48 174 THR D N 1
ATOM 6587 C CA . THR D 1 174 ? 172.338 94.140 148.198 1.00 153.57 174 THR D CA 1
ATOM 6588 C C . THR D 1 174 ? 172.819 92.935 147.389 1.00 150.94 174 THR D C 1
ATOM 6589 O O . THR D 1 174 ? 173.846 92.340 147.704 1.00 153.34 174 THR D O 1
ATOM 6593 N N . LEU D 1 175 ? 172.142 92.633 146.287 1.00 145.91 175 LEU D N 1
ATOM 6594 C CA . LEU D 1 175 ? 172.646 91.576 145.425 1.00 144.17 175 LEU D CA 1
ATOM 6595 C C . LEU D 1 175 ? 173.558 92.095 144.352 1.00 141.67 175 LEU D C 1
ATOM 6596 O O . LEU D 1 175 ? 173.868 91.386 143.398 1.00 136.00 175 LEU D O 1
ATOM 6601 N N . ALA D 1 176 ? 173.970 93.345 144.477 1.00 147.97 176 ALA D N 1
ATOM 6602 C CA . ALA D 1 176 ? 174.814 93.893 143.442 1.00 156.22 176 ALA D CA 1
ATOM 6603 C C . ALA D 1 176 ? 176.237 93.452 143.706 1.00 167.65 176 ALA D C 1
ATOM 6604 O O . ALA D 1 176 ? 177.028 93.297 142.774 1.00 172.18 176 ALA D O 1
ATOM 6606 N N . GLU D 1 177 ? 176.564 93.288 144.988 1.00 171.29 177 GLU D N 1
ATOM 6607 C CA . GLU D 1 177 ? 177.892 92.836 145.406 1.00 170.25 177 GLU D CA 1
ATOM 6608 C C . GLU D 1 177 ? 177.818 91.668 146.385 1.00 164.62 177 GLU D C 1
ATOM 6609 O O . GLU D 1 177 ? 178.593 90.701 146.280 1.00 154.49 177 GLU D O 1
ATOM 6615 N N . GLY D 1 178 ? 176.888 91.818 147.342 1.00 170.11 178 GLY D N 1
ATOM 6616 C CA . GLY D 1 178 ? 176.686 90.949 148.501 1.00 171.61 178 GLY D CA 1
ATOM 6617 C C . GLY D 1 178 ? 176.543 89.465 148.253 1.00 167.85 178 GLY D C 1
ATOM 6618 O O . GLY D 1 178 ? 177.490 88.808 147.812 1.00 175.82 178 GLY D O 1
ATOM 6619 N N . VAL D 1 179 ? 175.388 88.904 148.579 1.00 154.79 179 VAL D N 1
ATOM 6620 C CA . VAL D 1 179 ? 175.167 87.522 148.203 1.00 156.59 179 VAL D CA 1
ATOM 6621 C C . VAL D 1 179 ? 174.854 87.530 146.728 1.00 155.18 179 VAL D C 1
ATOM 6622 O O . VAL D 1 179 ? 174.568 88.591 146.183 1.00 137.66 179 VAL D O 1
ATOM 6626 N N . GLY D 1 212 ? 161.583 114.984 137.279 1.00 185.64 212 GLY D N 1
ATOM 6627 C CA . GLY D 1 212 ? 160.586 114.162 136.605 1.00 183.04 212 GLY D CA 1
ATOM 6628 C C . GLY D 1 212 ? 159.912 113.232 137.594 1.00 178.35 212 GLY D C 1
ATOM 6629 O O . GLY D 1 212 ? 158.850 112.648 137.336 1.00 168.64 212 GLY D O 1
ATOM 6630 N N . ALA D 1 213 ? 160.574 113.101 138.738 1.00 181.17 213 ALA D N 1
ATOM 6631 C CA . ALA D 1 213 ? 160.126 112.274 139.851 1.00 176.47 213 ALA D CA 1
ATOM 6632 C C . ALA D 1 213 ? 158.842 112.793 140.494 1.00 170.30 213 ALA D C 1
ATOM 6633 O O . ALA D 1 213 ? 158.030 112.008 141.003 1.00 163.87 213 ALA D O 1
ATOM 6635 N N . PHE D 1 214 ? 158.668 114.115 140.471 1.00 174.74 214 PHE D N 1
ATOM 6636 C CA . PHE D 1 214 ? 157.548 114.756 141.161 1.00 177.94 214 PHE D CA 1
ATOM 6637 C C . PHE D 1 214 ? 156.227 114.269 140.597 1.00 167.05 214 PHE D C 1
ATOM 6638 O O . PHE D 1 214 ? 155.214 114.420 141.240 1.00 163.26 214 PHE D O 1
ATOM 6646 N N . VAL D 1 215 ? 156.220 113.770 139.368 1.00 162.92 215 VAL D N 1
ATOM 6647 C CA . VAL D 1 215 ? 155.039 113.067 138.871 1.00 164.18 215 VAL D CA 1
ATOM 6648 C C . VAL D 1 215 ? 154.569 111.981 139.839 1.00 170.60 215 VAL D C 1
ATOM 6649 O O . VAL D 1 215 ? 153.400 111.948 140.242 1.00 175.35 215 VAL D O 1
ATOM 6653 N N . MET D 1 216 ? 155.478 111.079 140.197 1.00 172.53 216 MET D N 1
ATOM 6654 C CA . MET D 1 216 ? 155.152 110.045 141.175 1.00 173.88 216 MET D CA 1
ATOM 6655 C C . MET D 1 216 ? 154.950 110.677 142.549 1.00 171.83 216 MET D C 1
ATOM 6656 O O . MET D 1 216 ? 154.062 110.263 143.294 1.00 173.74 216 MET D O 1
ATOM 6661 N N . GLY D 1 217 ? 155.725 111.715 142.854 1.00 167.89 217 GLY D N 1
ATOM 6662 C CA . GLY D 1 217 ? 155.636 112.354 144.156 1.00 169.83 217 GLY D CA 1
ATOM 6663 C C . GLY D 1 217 ? 154.241 112.909 144.403 1.00 171.65 217 GLY D C 1
ATOM 6664 O O . GLY D 1 217 ? 153.508 112.475 145.295 1.00 174.01 217 GLY D O 1
ATOM 6665 N N . MET D 1 218 ? 153.891 113.908 143.616 1.00 169.84 218 MET D N 1
ATOM 6666 C CA . MET D 1 218 ? 152.552 114.451 143.590 1.00 170.40 218 MET D CA 1
ATOM 6667 C C . MET D 1 218 ? 151.502 113.330 143.458 1.00 165.28 218 MET D C 1
ATOM 6668 O O . MET D 1 218 ? 150.411 113.444 144.009 1.00 169.41 218 MET D O 1
ATOM 6673 N N . GLY D 1 219 ? 151.805 112.269 142.708 1.00 156.99 219 GLY D N 1
ATOM 6674 C CA . GLY D 1 219 ? 150.918 111.116 142.669 1.00 156.91 219 GLY D CA 1
ATOM 6675 C C . GLY D 1 219 ? 150.619 110.490 144.030 1.00 162.69 219 GLY D C 1
ATOM 6676 O O . GLY D 1 219 ? 149.477 110.152 144.382 1.00 170.01 219 GLY D O 1
ATOM 6677 N N . ASP D 1 220 ? 151.633 110.378 144.862 1.00 162.86 220 ASP D N 1
ATOM 6678 C CA . ASP D 1 220 ? 151.359 109.743 146.130 1.00 168.18 220 ASP D CA 1
ATOM 6679 C C . ASP D 1 220 ? 150.739 110.797 147.036 1.00 171.78 220 ASP D C 1
ATOM 6680 O O . ASP D 1 220 ? 150.041 110.475 147.995 1.00 176.05 220 ASP D O 1
ATOM 6685 N N . LEU D 1 221 ? 150.989 112.062 146.707 1.00 169.89 221 LEU D N 1
ATOM 6686 C CA . LEU D 1 221 ? 150.301 113.170 147.355 1.00 170.73 221 LEU D CA 1
ATOM 6687 C C . LEU D 1 221 ? 148.786 113.047 147.134 1.00 174.58 221 LEU D C 1
ATOM 6688 O O . LEU D 1 221 ? 147.981 113.319 148.022 1.00 178.75 221 LEU D O 1
ATOM 6693 N N . ILE D 1 222 ? 148.425 112.602 145.939 1.00 170.81 222 ILE D N 1
ATOM 6694 C CA . ILE D 1 222 ? 147.039 112.361 145.558 1.00 168.78 222 ILE D CA 1
ATOM 6695 C C . ILE D 1 222 ? 146.442 111.232 146.388 1.00 169.84 222 ILE D C 1
ATOM 6696 O O . ILE D 1 222 ? 145.348 111.372 146.942 1.00 170.46 222 ILE D O 1
ATOM 6701 N N . MET D 1 223 ? 147.189 110.130 146.489 1.00 170.98 223 MET D N 1
ATOM 6702 C CA . MET D 1 223 ? 146.649 108.868 147.032 1.00 171.06 223 MET D CA 1
ATOM 6703 C C . MET D 1 223 ? 145.801 108.964 148.303 1.00 166.69 223 MET D C 1
ATOM 6704 O O . MET D 1 223 ? 144.709 108.410 148.351 1.00 166.25 223 MET D O 1
ATOM 6709 N N . PRO D 1 224 ? 146.307 109.617 149.357 1.00 168.00 224 PRO D N 1
ATOM 6710 C CA . PRO D 1 224 ? 145.427 109.653 150.532 1.00 173.05 224 PRO D CA 1
ATOM 6711 C C . PRO D 1 224 ? 144.331 110.709 150.458 1.00 174.21 224 PRO D C 1
ATOM 6712 O O . PRO D 1 224 ? 143.200 110.425 150.841 1.00 176.59 224 PRO D O 1
ATOM 6716 N N . SER D 1 225 ? 144.639 111.878 149.902 1.00 171.47 225 SER D N 1
ATOM 6717 C CA . SER D 1 225 ? 143.699 112.995 149.939 1.00 170.26 225 SER D CA 1
ATOM 6718 C C . SER D 1 225 ? 142.393 112.687 149.232 1.00 174.35 225 SER D C 1
ATOM 6719 O O . SER D 1 225 ? 141.322 113.099 149.677 1.00 175.30 225 SER D O 1
ATOM 6722 N N . ILE D 1 226 ? 142.479 111.925 148.154 1.00 175.80 226 ILE D N 1
ATOM 6723 C CA . ILE D 1 226 ? 141.282 111.530 147.442 1.00 179.08 226 ILE D CA 1
ATOM 6724 C C . ILE D 1 226 ? 140.434 110.681 148.348 1.00 182.55 226 ILE D C 1
ATOM 6725 O O . ILE D 1 226 ? 139.213 110.795 148.395 1.00 190.05 226 ILE D O 1
ATOM 6730 N N . LEU D 1 227 ? 141.121 109.823 149.080 1.00 180.41 227 LEU D N 1
ATOM 6731 C CA . LEU D 1 227 ? 140.467 108.838 149.913 1.00 180.81 227 LEU D CA 1
ATOM 6732 C C . LEU D 1 227 ? 140.190 109.396 151.314 1.00 181.71 227 LEU D C 1
ATOM 6733 O O . LEU D 1 227 ? 139.835 108.672 152.252 1.00 159.27 227 LEU D O 1
ATOM 6738 N N . VAL D 1 228 ? 140.445 110.696 151.434 1.00 179.88 228 VAL D N 1
ATOM 6739 C CA . VAL D 1 228 ? 140.098 111.498 152.595 1.00 181.91 228 VAL D CA 1
ATOM 6740 C C . VAL D 1 228 ? 138.850 112.271 152.200 1.00 179.36 228 VAL D C 1
ATOM 6741 O O . VAL D 1 228 ? 137.879 112.346 152.946 1.00 181.36 228 VAL D O 1
ATOM 6745 N N . VAL D 1 229 ? 138.905 112.854 151.005 1.00 176.78 229 VAL D N 1
ATOM 6746 C CA . VAL D 1 229 ? 137.754 113.483 150.362 1.00 180.66 229 VAL D CA 1
ATOM 6747 C C . VAL D 1 229 ? 136.618 112.512 150.135 1.00 186.08 229 VAL D C 1
ATOM 6748 O O . VAL D 1 229 ? 135.493 112.747 150.568 1.00 195.72 229 VAL D O 1
ATOM 6752 N N . SER D 1 230 ? 136.895 111.425 149.434 1.00 181.54 230 SER D N 1
ATOM 6753 C CA . SER D 1 230 ? 135.849 110.465 149.150 1.00 186.81 230 SER D CA 1
ATOM 6754 C C . SER D 1 230 ? 135.174 109.803 150.368 1.00 196.68 230 SER D C 1
ATOM 6755 O O . SER D 1 230 ? 134.226 109.040 150.205 1.00 202.63 230 SER D O 1
ATOM 6758 N N . SER D 1 231 ? 135.597 110.160 151.575 1.00 196.64 231 SER D N 1
ATOM 6759 C CA . SER D 1 231 ? 135.031 109.614 152.808 1.00 196.21 231 SER D CA 1
ATOM 6760 C C . SER D 1 231 ? 134.289 110.700 153.538 1.00 198.70 231 SER D C 1
ATOM 6761 O O . SER D 1 231 ? 133.421 110.431 154.371 1.00 205.59 231 SER D O 1
ATOM 6764 N N . HIS D 1 232 ? 134.638 111.937 153.218 1.00 195.44 232 HIS D N 1
ATOM 6765 C CA . HIS D 1 232 ? 133.899 113.071 153.725 1.00 197.98 232 HIS D CA 1
ATOM 6766 C C . HIS D 1 232 ? 132.490 113.022 153.161 1.00 204.84 232 HIS D C 1
ATOM 6767 O O . HIS D 1 232 ? 131.514 113.339 153.841 1.00 211.95 232 HIS D O 1
ATOM 6774 N N . VAL D 1 233 ? 132.386 112.564 151.923 1.00 201.90 233 VAL D N 1
ATOM 6775 C CA . VAL D 1 233 ? 131.093 112.205 151.354 1.00 201.58 233 VAL D CA 1
ATOM 6776 C C . VAL D 1 233 ? 130.564 110.885 151.941 1.00 201.18 233 VAL D C 1
ATOM 6777 O O . VAL D 1 233 ? 130.375 109.924 151.190 1.00 197.53 233 VAL D O 1
ATOM 6781 N N . PHE D 1 234 ? 130.330 110.825 153.259 1.00 205.17 234 PHE D N 1
ATOM 6782 C CA . PHE D 1 234 ? 129.747 109.608 153.836 1.00 215.84 234 PHE D CA 1
ATOM 6783 C C . PHE D 1 234 ? 129.023 109.807 155.187 1.00 229.33 234 PHE D C 1
ATOM 6784 O O . PHE D 1 234 ? 127.863 110.238 155.213 1.00 235.65 234 PHE D O 1
ATOM 6792 N N . VAL D 1 235 ? 129.686 109.471 156.299 1.00 233.79 235 VAL D N 1
ATOM 6793 C CA . VAL D 1 235 ? 129.064 109.544 157.643 1.00 236.70 235 VAL D CA 1
ATOM 6794 C C . VAL D 1 235 ? 128.686 110.981 158.046 1.00 232.51 235 VAL D C 1
ATOM 6795 O O . VAL D 1 235 ? 127.783 111.209 158.851 1.00 230.21 235 VAL D O 1
ATOM 6799 N N . SER D 1 245 ? 134.301 120.049 158.552 1.00 208.82 245 SER D N 1
ATOM 6800 C CA . SER D 1 245 ? 134.372 119.142 159.697 1.00 208.83 245 SER D CA 1
ATOM 6801 C C . SER D 1 245 ? 133.885 117.734 159.316 1.00 207.66 245 SER D C 1
ATOM 6802 O O . SER D 1 245 ? 133.151 117.577 158.334 1.00 204.37 245 SER D O 1
ATOM 6805 N N . ALA D 1 246 ? 134.318 116.739 160.104 1.00 206.39 246 ALA D N 1
ATOM 6806 C CA . ALA D 1 246 ? 134.029 115.302 159.926 1.00 199.23 246 ALA D CA 1
ATOM 6807 C C . ALA D 1 246 ? 134.955 114.428 160.822 1.00 193.77 246 ALA D C 1
ATOM 6808 O O . ALA D 1 246 ? 135.806 114.963 161.555 1.00 191.20 246 ALA D O 1
ATOM 6810 N N . PRO D 1 247 ? 134.785 113.084 160.785 1.00 193.54 247 PRO D N 1
ATOM 6811 C CA . PRO D 1 247 ? 135.811 112.187 161.336 1.00 193.96 247 PRO D CA 1
ATOM 6812 C C . PRO D 1 247 ? 136.995 112.139 160.380 1.00 192.14 247 PRO D C 1
ATOM 6813 O O . PRO D 1 247 ? 138.062 111.608 160.695 1.00 193.73 247 PRO D O 1
ATOM 6817 N N . THR D 1 248 ? 136.761 112.717 159.207 1.00 188.01 248 THR D N 1
ATOM 6818 C CA . THR D 1 248 ? 137.740 112.945 158.151 1.00 186.44 248 THR D CA 1
ATOM 6819 C C . THR D 1 248 ? 139.052 113.563 158.682 1.00 185.43 248 THR D C 1
ATOM 6820 O O . THR D 1 248 ? 140.148 113.399 158.085 1.00 179.11 248 THR D O 1
ATOM 6824 N N . LEU D 1 249 ? 138.923 114.234 159.825 1.00 190.80 249 LEU D N 1
ATOM 6825 C CA . LEU D 1 249 ? 140.057 114.680 160.619 1.00 193.98 249 LEU D CA 1
ATOM 6826 C C . LEU D 1 249 ? 141.129 113.593 160.640 1.00 199.72 249 LEU D C 1
ATOM 6827 O O . LEU D 1 249 ? 142.248 113.781 160.141 1.00 168.18 249 LEU D O 1
ATOM 6832 N N . GLY D 1 250 ? 140.727 112.425 161.131 1.00 201.93 250 GLY D N 1
ATOM 6833 C CA . GLY D 1 250 ? 141.595 111.272 161.244 1.00 199.18 250 GLY D CA 1
ATOM 6834 C C . GLY D 1 250 ? 142.358 110.923 159.991 1.00 190.25 250 GLY D C 1
ATOM 6835 O O . GLY D 1 250 ? 143.543 110.655 160.044 1.00 185.67 250 GLY D O 1
ATOM 6836 N N . ALA D 1 251 ? 141.660 110.886 158.869 1.00 190.43 251 ALA D N 1
ATOM 6837 C CA . ALA D 1 251 ? 142.297 110.616 157.589 1.00 194.22 251 ALA D CA 1
ATOM 6838 C C . ALA D 1 251 ? 143.389 111.638 157.239 1.00 194.84 251 ALA D C 1
ATOM 6839 O O . ALA D 1 251 ? 144.488 111.276 156.773 1.00 190.93 251 ALA D O 1
ATOM 6841 N N . MET D 1 252 ? 143.087 112.913 157.478 1.00 199.45 252 MET D N 1
ATOM 6842 C CA . MET D 1 252 ? 144.052 113.979 157.178 1.00 201.52 252 MET D CA 1
ATOM 6843 C C . MET D 1 252 ? 145.258 113.922 158.125 1.00 203.89 252 MET D C 1
ATOM 6844 O O . MET D 1 252 ? 146.418 114.120 157.724 1.00 208.82 252 MET D O 1
ATOM 6849 N N . VAL D 1 253 ? 144.968 113.628 159.384 1.00 201.60 253 VAL D N 1
ATOM 6850 C CA . VAL D 1 253 ? 145.998 113.451 160.389 1.00 203.62 253 VAL D CA 1
ATOM 6851 C C . VAL D 1 253 ? 146.886 112.280 160.012 1.00 202.36 253 VAL D C 1
ATOM 6852 O O . VAL D 1 253 ? 148.100 112.367 160.099 1.00 204.25 253 VAL D O 1
ATOM 6856 N N . GLY D 1 254 ? 146.261 111.192 159.576 1.00 198.22 254 GLY D N 1
ATOM 6857 C CA . GLY D 1 254 ? 146.961 109.987 159.186 1.00 191.15 254 GLY D CA 1
ATOM 6858 C C . GLY D 1 254 ? 147.857 110.277 158.012 1.00 183.24 254 GLY D C 1
ATOM 6859 O O . GLY D 1 254 ? 148.932 109.695 157.878 1.00 180.91 254 GLY D O 1
ATOM 6860 N N . SER D 1 255 ? 147.433 111.208 157.169 1.00 181.91 255 SER D N 1
ATOM 6861 C CA . SER D 1 255 ? 148.299 111.595 156.078 1.00 183.77 255 SER D CA 1
ATOM 6862 C C . SER D 1 255 ? 149.480 112.347 156.666 1.00 189.23 255 SER D C 1
ATOM 6863 O O . SER D 1 255 ? 150.619 112.162 156.225 1.00 196.09 255 SER D O 1
ATOM 6866 N N . LEU D 1 256 ? 149.242 113.148 157.701 1.00 191.13 256 LEU D N 1
ATOM 6867 C CA . LEU D 1 256 ? 150.367 113.888 158.282 1.00 197.75 256 LEU D CA 1
ATOM 6868 C C . LEU D 1 256 ? 151.377 113.042 159.077 1.00 205.19 256 LEU D C 1
ATOM 6869 O O . LEU D 1 256 ? 152.590 113.271 158.996 1.00 210.90 256 LEU D O 1
ATOM 6874 N N . VAL D 1 25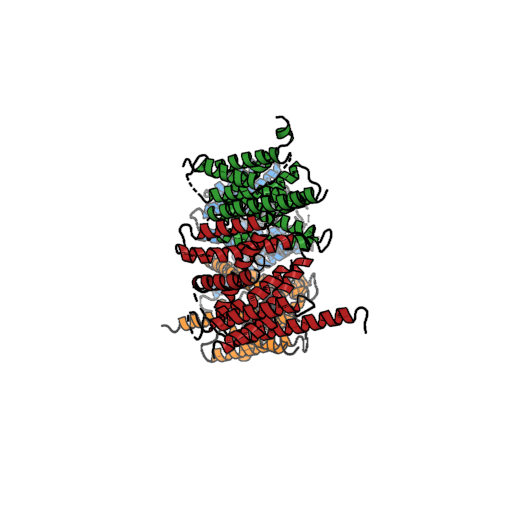7 ? 150.885 112.066 159.834 1.00 205.36 257 VAL D N 1
ATOM 6875 C CA . VAL D 1 257 ? 151.744 111.192 160.628 1.00 203.09 257 VAL D CA 1
ATOM 6876 C C . VAL D 1 257 ? 152.447 110.236 159.690 1.00 196.40 257 VAL D C 1
ATOM 6877 O O . VAL D 1 257 ? 153.565 109.789 159.952 1.00 196.44 257 VAL D O 1
ATOM 6881 N N . GLY D 1 258 ? 151.775 109.917 158.592 1.00 190.38 258 GLY D N 1
ATOM 6882 C CA . GLY D 1 258 ? 152.408 109.132 157.562 1.00 187.17 258 GLY D CA 1
ATOM 6883 C C . GLY D 1 258 ? 153.614 109.926 157.101 1.00 185.76 258 GLY D C 1
ATOM 6884 O O . GLY D 1 258 ? 154.733 109.397 157.017 1.00 187.60 258 GLY D O 1
ATOM 6885 N N . LEU D 1 259 ? 153.389 111.211 156.821 1.00 183.06 259 LEU D N 1
ATOM 6886 C CA . LEU D 1 259 ? 154.480 112.065 156.376 1.00 183.02 259 LEU D CA 1
ATOM 6887 C C . LEU D 1 259 ? 155.566 112.054 157.439 1.00 188.72 259 LEU D C 1
ATOM 6888 O O . LEU D 1 259 ? 156.752 112.140 157.130 1.00 194.39 259 LEU D O 1
ATOM 6893 N N . ALA D 1 260 ? 155.168 111.915 158.692 1.00 187.65 260 ALA D N 1
ATOM 6894 C CA . ALA D 1 260 ? 156.169 111.815 159.727 1.00 192.90 260 ALA D CA 1
ATOM 6895 C C . ALA D 1 260 ? 157.045 110.576 159.564 1.00 190.11 260 ALA D C 1
ATOM 6896 O O . ALA D 1 260 ? 158.269 110.708 159.445 1.00 191.09 260 ALA D O 1
ATOM 6898 N N . VAL D 1 261 ? 156.441 109.385 159.514 1.00 184.87 261 VAL D N 1
ATOM 6899 C CA . VAL D 1 261 ? 157.263 108.173 159.421 1.00 181.39 261 VAL D CA 1
ATOM 6900 C C . VAL D 1 261 ? 158.128 108.230 158.194 1.00 174.95 261 VAL D C 1
ATOM 6901 O O . VAL D 1 261 ? 159.307 107.888 158.247 1.00 177.41 261 VAL D O 1
ATOM 6905 N N . LEU D 1 262 ? 157.556 108.743 157.114 1.00 171.67 262 LEU D N 1
ATOM 6906 C CA . LEU D 1 262 ? 158.280 108.886 155.857 1.00 172.82 262 LEU D CA 1
ATOM 6907 C C . LEU D 1 262 ? 159.515 109.748 155.974 1.00 173.55 262 LEU D C 1
ATOM 6908 O O . LEU D 1 262 ? 160.625 109.313 155.657 1.00 170.47 262 LEU D O 1
ATOM 6913 N N . LEU D 1 263 ? 159.317 110.967 156.455 1.00 178.05 263 LEU D N 1
ATOM 6914 C CA . LEU D 1 263 ? 160.399 111.936 156.538 1.00 183.35 263 LEU D CA 1
ATOM 6915 C C . LEU D 1 263 ? 161.414 111.565 157.650 1.00 209.63 263 LEU D C 1
ATOM 6916 O O . LEU D 1 263 ? 162.506 112.148 157.749 1.00 209.70 263 LEU D O 1
ATOM 6921 N N . TYR D 1 264 ? 161.029 110.605 158.494 1.00 206.73 264 TYR D N 1
ATOM 6922 C CA . TYR D 1 264 ? 161.934 110.033 159.495 1.00 201.54 264 TYR D CA 1
ATOM 6923 C C . TYR D 1 264 ? 162.863 108.988 158.914 1.00 190.99 264 TYR D C 1
ATOM 6924 O O . TYR D 1 264 ? 164.073 109.173 158.876 1.00 190.13 264 TYR D O 1
ATOM 6933 N N . PHE D 1 265 ? 162.272 107.899 158.431 1.00 186.98 265 PHE D N 1
ATOM 6934 C CA . PHE D 1 265 ? 163.035 106.763 157.910 1.00 186.45 265 PHE D CA 1
ATOM 6935 C C . PHE D 1 265 ? 163.860 107.151 156.671 1.00 181.15 265 PHE D C 1
ATOM 6936 O O . PHE D 1 265 ? 164.936 106.590 156.416 1.00 174.44 265 PHE D O 1
ATOM 6944 N N . VAL D 1 266 ? 163.353 108.110 155.899 1.00 183.07 266 VAL D N 1
ATOM 6945 C CA . VAL D 1 266 ? 164.131 108.626 154.780 1.00 186.35 266 VAL D CA 1
ATOM 6946 C C . VAL D 1 266 ? 165.417 109.271 155.300 1.00 196.64 266 VAL D C 1
ATOM 6947 O O . VAL D 1 266 ? 166.472 109.127 154.694 1.00 197.78 266 VAL D O 1
ATOM 6951 N N . ASN D 1 267 ? 165.359 109.919 156.451 1.00 208.54 267 ASN D N 1
ATOM 6952 C CA . ASN D 1 267 ? 166.576 110.530 156.965 1.00 222.81 267 ASN D CA 1
ATOM 6953 C C . ASN D 1 267 ? 167.568 109.631 157.715 1.00 230.06 267 ASN D C 1
ATOM 6954 O O . ASN D 1 267 ? 168.020 109.975 158.808 1.00 229.80 267 ASN D O 1
ATOM 6959 N N . LYS D 1 268 ? 167.886 108.484 157.115 1.00 235.22 268 LYS D N 1
ATOM 6960 C CA . LYS D 1 268 ? 169.005 107.631 157.532 1.00 241.71 268 LYS D CA 1
ATOM 6961 C C . LYS D 1 268 ? 169.065 106.446 156.580 1.00 241.10 268 LYS D C 1
ATOM 6962 O O . LYS D 1 268 ? 170.127 105.860 156.345 1.00 240.01 268 LYS D O 1
ATOM 6968 N N . GLY D 1 269 ? 167.916 106.117 156.000 1.00 240.68 269 GLY D N 1
ATOM 6969 C CA . GLY D 1 269 ? 167.859 104.975 155.120 1.00 240.17 269 GLY D CA 1
ATOM 6970 C C . GLY D 1 269 ? 167.045 105.029 153.846 1.00 240.61 269 GLY D C 1
ATOM 6971 O O . GLY D 1 269 ? 166.760 106.075 153.258 1.00 242.62 269 GLY D O 1
ATOM 6972 N N . ASN D 1 270 ? 166.691 103.823 153.434 1.00 239.97 270 ASN D N 1
ATOM 6973 C CA . ASN D 1 270 ? 165.964 103.502 152.218 1.00 235.73 270 ASN D CA 1
ATOM 6974 C C . ASN D 1 270 ? 164.466 103.799 152.025 1.00 235.33 270 ASN D C 1
ATOM 6975 O O . ASN D 1 270 ? 164.103 104.349 150.992 1.00 237.15 270 ASN D O 1
ATOM 6980 N N . PRO D 1 271 ? 163.614 103.494 153.033 1.00 234.25 271 PRO D N 1
ATOM 6981 C CA . PRO D 1 271 ? 162.174 103.187 152.887 1.00 229.95 271 PRO D CA 1
ATOM 6982 C C . PRO D 1 271 ? 161.308 104.291 152.257 1.00 228.25 271 PRO D C 1
ATOM 6983 O O . PRO D 1 271 ? 161.724 105.450 152.235 1.00 227.02 271 PRO D O 1
ATOM 6987 N N . GLN D 1 272 ? 160.139 103.940 151.714 1.00 231.81 272 GLN D N 1
ATOM 6988 C CA . GLN D 1 272 ? 159.543 102.596 151.795 1.00 239.05 272 GLN D CA 1
ATOM 6989 C C . GLN D 1 272 ? 158.739 101.983 150.633 1.00 251.45 272 GLN D C 1
ATOM 6990 O O . GLN D 1 272 ? 158.135 100.932 150.859 1.00 252.11 272 GLN D O 1
ATOM 6996 N N . ALA D 1 273 ? 158.621 102.581 149.442 1.00 261.50 273 ALA D N 1
ATOM 6997 C CA . ALA D 1 273 ? 158.906 103.966 149.053 1.00 269.00 273 ALA D CA 1
ATOM 6998 C C . ALA D 1 273 ? 158.067 104.259 147.822 1.00 271.67 273 ALA D C 1
ATOM 6999 O O . ALA D 1 273 ? 158.179 103.564 146.812 1.00 267.28 273 ALA D O 1
ATOM 7001 N N . GLY D 1 274 ? 157.205 105.261 147.908 1.00 275.98 274 GLY D N 1
ATOM 7002 C CA . GLY D 1 274 ? 157.010 105.996 149.133 1.00 281.48 274 GLY D CA 1
ATOM 7003 C C . GLY D 1 274 ? 155.534 105.987 149.441 1.00 290.35 274 GLY D C 1
ATOM 7004 O O . GLY D 1 274 ? 154.722 105.958 148.522 1.00 299.79 274 GLY D O 1
ATOM 7005 N N . LEU D 1 275 ? 155.216 105.938 150.732 1.00 284.03 275 LEU D N 1
ATOM 7006 C CA . LEU D 1 275 ? 153.867 106.130 151.300 1.00 278.74 275 LEU D CA 1
ATOM 7007 C C . LEU D 1 275 ? 152.983 104.976 151.829 1.00 254.88 275 LEU D C 1
ATOM 7008 O O . LEU D 1 275 ? 151.876 105.248 152.226 1.00 255.86 275 LEU D O 1
ATOM 7013 N N . PRO D 1 276 ? 153.410 103.707 151.772 1.00 232.71 276 PRO D N 1
ATOM 7014 C CA . PRO D 1 276 ? 152.522 102.804 152.518 1.00 220.19 276 PRO D CA 1
ATOM 7015 C C . PRO D 1 276 ? 152.342 103.104 154.022 1.00 214.79 276 PRO D C 1
ATOM 7016 O O . PRO D 1 276 ? 151.312 102.736 154.585 1.00 220.78 276 PRO D O 1
ATOM 7020 N N . PRO D 1 277 ? 153.326 103.725 154.675 1.00 206.87 277 PRO D N 1
ATOM 7021 C CA . PRO D 1 277 ? 152.943 104.208 155.999 1.00 204.74 277 PRO D CA 1
ATOM 7022 C C . PRO D 1 277 ? 151.936 105.335 155.881 1.00 205.83 277 PRO D C 1
ATOM 7023 O O . PRO D 1 277 ? 151.159 105.536 156.798 1.00 210.54 277 PRO D O 1
ATOM 7027 N N . LEU D 1 278 ? 151.986 106.080 154.786 1.00 203.63 278 LEU D N 1
ATOM 7028 C CA . LEU D 1 278 ? 151.056 107.178 154.554 1.00 206.82 278 LEU D CA 1
ATOM 7029 C C . LEU D 1 278 ? 149.588 106.722 154.345 1.00 171.18 278 LEU D C 1
ATOM 7030 O O . LEU D 1 278 ? 148.658 107.270 154.920 1.00 172.52 278 LEU D O 1
ATOM 7035 N N . ASN D 1 279 ? 149.404 105.764 153.447 1.00 167.67 279 ASN D N 1
ATOM 7036 C CA . ASN D 1 279 ? 148.144 105.120 153.182 1.00 150.25 279 ASN D CA 1
ATOM 7037 C C . ASN D 1 279 ? 147.690 104.337 154.374 1.00 170.34 279 ASN D C 1
ATOM 7038 O O . ASN D 1 279 ? 146.712 104.697 154.974 1.00 172.60 279 ASN D O 1
ATOM 7043 N N . GLY D 1 280 ? 148.435 103.305 154.761 1.00 167.16 280 GLY D N 1
ATOM 7044 C CA . GLY D 1 280 ? 148.064 102.499 155.917 1.00 170.76 280 GLY D CA 1
ATOM 7045 C C . GLY D 1 280 ? 147.872 103.309 157.199 1.00 170.53 280 GLY D C 1
ATOM 7046 O O . GLY D 1 280 ? 147.149 102.919 158.127 1.00 174.23 280 GLY D O 1
ATOM 7047 N N . GLY D 1 281 ? 148.534 104.454 157.247 1.00 165.80 281 GLY D N 1
ATOM 7048 C CA . GLY D 1 281 ? 148.482 105.324 158.399 1.00 167.39 281 GLY D CA 1
ATOM 7049 C C . GLY D 1 281 ? 147.316 106.276 158.317 1.00 168.95 281 GLY D C 1
ATOM 7050 O O . GLY D 1 281 ? 146.755 106.649 159.330 1.00 172.06 281 GLY D O 1
ATOM 7051 N N . ALA D 1 282 ? 146.991 106.720 157.113 1.00 169.10 282 ALA D N 1
ATOM 7052 C CA . ALA D 1 282 ? 145.794 107.520 156.881 1.00 175.89 282 ALA D CA 1
ATOM 7053 C C . ALA D 1 282 ? 144.535 106.677 157.083 1.00 182.90 282 ALA D C 1
ATOM 7054 O O . ALA D 1 282 ? 143.524 107.166 157.568 1.00 185.66 282 ALA D O 1
ATOM 7056 N N . ILE D 1 283 ? 144.604 105.426 156.635 1.00 182.71 283 ILE D N 1
ATOM 7057 C CA . ILE D 1 283 ? 143.625 104.390 156.915 1.00 181.79 283 ILE D CA 1
ATOM 7058 C C . ILE D 1 283 ? 143.468 104.253 158.411 1.00 181.22 283 ILE D C 1
ATOM 7059 O O . ILE D 1 283 ? 142.368 104.318 158.948 1.00 176.87 283 ILE D O 1
ATOM 7064 N N . LEU D 1 284 ? 144.605 104.107 159.077 1.00 183.68 284 LEU D N 1
ATOM 7065 C CA . LEU D 1 284 ? 144.634 104.009 160.515 1.00 187.41 284 LEU D CA 1
ATOM 7066 C C . LEU D 1 284 ? 143.977 105.238 161.135 1.00 191.31 284 LEU D C 1
ATOM 7067 O O . LEU D 1 284 ? 143.201 105.124 162.076 1.00 198.72 284 LEU D O 1
ATOM 7072 N N . GLY D 1 285 ? 144.271 106.411 160.585 1.00 188.81 285 GLY D N 1
ATOM 7073 C CA . GLY D 1 285 ? 143.779 107.658 161.134 1.00 191.47 285 GLY D CA 1
ATOM 7074 C C . GLY D 1 285 ? 142.299 107.892 160.936 1.00 191.10 285 GLY D C 1
ATOM 7075 O O . GLY D 1 285 ? 141.596 108.307 161.849 1.00 194.80 285 GLY D O 1
ATOM 7076 N N . PHE D 1 286 ? 141.831 107.634 159.728 1.00 187.58 286 PHE D N 1
ATOM 7077 C CA . PHE D 1 286 ? 140.426 107.742 159.385 1.00 192.62 286 PHE D CA 1
ATOM 7078 C C . PHE D 1 286 ? 139.585 106.758 160.185 1.00 194.24 286 PHE D C 1
ATOM 7079 O O . PHE D 1 286 ? 138.551 107.117 160.754 1.00 192.20 286 PHE D O 1
ATOM 7087 N N . LEU D 1 287 ? 140.049 105.511 160.214 1.00 193.59 287 LEU D N 1
ATOM 7088 C CA . LEU D 1 287 ? 139.346 104.443 160.906 1.00 190.03 287 LEU D CA 1
ATOM 7089 C C . LEU D 1 287 ? 139.339 104.653 162.410 1.00 190.64 287 LEU D C 1
ATOM 7090 O O . LEU D 1 287 ? 138.366 104.316 163.079 1.00 197.50 287 LEU D O 1
ATOM 7095 N N . VAL D 1 288 ? 140.403 105.238 162.947 1.00 185.08 288 VAL D N 1
ATOM 7096 C CA . VAL D 1 288 ? 140.386 105.588 164.360 1.00 189.19 288 VAL D CA 1
ATOM 7097 C C . VAL D 1 288 ? 139.517 106.817 164.608 1.00 196.71 288 VAL D C 1
ATOM 7098 O O . VAL D 1 288 ? 138.876 106.907 165.649 1.00 203.98 288 VAL D O 1
ATOM 7102 N N . GLY D 1 289 ? 139.457 107.738 163.647 1.00 196.40 289 GLY D N 1
ATOM 7103 C CA . GLY D 1 289 ? 138.682 108.954 163.836 1.00 198.48 289 GLY D CA 1
ATOM 7104 C C . GLY D 1 289 ? 137.192 108.754 163.600 1.00 196.98 289 GLY D C 1
ATOM 7105 O O . GLY D 1 289 ? 136.357 109.599 163.974 1.00 193.76 289 GLY D O 1
ATOM 7106 N N . ALA D 1 290 ? 136.858 107.603 163.023 1.00 196.88 290 ALA D N 1
ATOM 7107 C CA . ALA D 1 290 ? 135.476 107.195 162.829 1.00 199.43 290 ALA D CA 1
ATOM 7108 C C . ALA D 1 290 ? 135.160 106.122 163.862 1.00 204.65 290 ALA D C 1
ATOM 7109 O O . ALA D 1 290 ? 134.473 105.139 163.574 1.00 206.35 290 ALA D O 1
ATOM 7111 N N . ALA D 1 291 ? 135.681 106.319 165.069 1.00 206.81 291 ALA D N 1
ATOM 7112 C CA . ALA D 1 291 ? 135.593 105.318 166.121 1.00 207.47 291 ALA D CA 1
ATOM 7113 C C . ALA D 1 291 ? 135.524 105.966 167.502 1.00 204.83 291 ALA D C 1
ATOM 7114 O O . ALA D 1 291 ? 134.516 105.848 168.197 1.00 201.74 291 ALA D O 1
#

B-factor: mean 165.15, std 41.95, range [55.5, 436.6]

Sequence (968 aa):
RDWLPLLGMPLMLLFVQIIAIVLVMPMQAAGLVAPSSVANPLIFIGMLLAFTLVLLVLLRTGGRRFIAAFIGFALFMTFLYIFGALSLLALGPTTAAAAGTLIGAVAVTALLYLYPEWYVIDILGVLISAGVASIFGISLEPLPVLVLLVLLAVYDAISVYRTKHMITLAEGVGAFVMGMGDLIMPSILVVSSHVFLSAPTLGAMVGSLVGLAVLLYFVNKGNPQAGLPPLNGGAILGFLVGAALALPLLGMPLMLLFVQIIAIVLVMPMQAAGLVAPSSVANPLIFIGMLLAFTLVLLVLLRTGGRRFIAAFIGFALFMTFLYIFGALSLLALGPTTAAAAGTLIGAVAVTALLYLYPEWYVIDILGVLISAGVASIFGISLEPLPVLVLLVLLAVYDAISVYRTKHMITLAERGAFVMGMGDLIMPSILVVSSHVFAVLWTLSAPTLGAMVGSLVGLAVLLYFVNKGNPQAGLPPLNGGAILGFLVGAALARDWLPLLGMPLMLLFVQIIAIVLVMPMQASSVANPLIFIGMLLAFTLVLLVLLRTGGRRFIAAFIGFALFMTFLYIFGALSLLALGPTTAAAAGTLIGAVAVTALLYLYPEWYVIDILGVLISAGVASIFGISLEPLPVLVLLVLLAVYDAISVYRTKHMITLAEGAFVMGMGDLIMPSILVVSSHVFVLWTLSAPTLGAMVGSLVGLAVLLYFVNQAGLPPLNGGAILGFLVGAALAWLPLLGMPLMLLFVQIIAIVLVMPMQAPSSVANPLIFIGMLLAFTLVLLVLLRTGGRRFIAAFIGFALFMTFLYIFGALSLLALGPTTAAAAGTLIGAVAVTALLYLYPEWYVIDILGVLISAGVASIFGISLEPLPVLVLLVLLAVYDAISVYRTKHMITLAEGVGAFVMGMGDLIMPSILVVSSHVFVSAPTLGAMVGSLVGLAVLLYFVNKGNPQAGLPPLNGGAILGFLVGAA

InterPro domains:
  IPR006639 Presenilin/signal peptide peptidase [SM00730] (41-293)
  IPR010545 Signal-peptide peptidase, presenilin aspartyl protease, archaea [NF041679] (12-290)
  IPR010545 Signal-peptide peptidase, presenilin aspartyl protease, archaea [PF06550] (15-293)

Foldseek 3Di:
DCCPPPPVQLVLLVLLLVLLQVLLPLLCVVHAAQPQDLCSLVVVVVVVVVVVVVLVVLVVPDDPCDNVVVVLVVQLVLQLSLQVSVLCVPVNPDPCSSVVSNVVSVVLSVCVVVVHPVVSVSVVLSSSLSSVLNRHLLYDAQVSLLVSLVVVQVVQQVVVVVVVVVVVVVPPVVVSCVVSNLSSNLSSNLSRVQSCVGALLVQLSVLLSVLVVVQVVQVVPPDHGGRSCSRNVSSVVRRVVSVVVD/DCLVVLLVLLLLLLVLLQLQQVLCVVPQADFEQDLVSLVVVVVCVVVVVVVLVVQVVVDDPVNVVVVVLVVQLVLQLCLQQSRVCVVVDHDDPSNVVSNVVSVVLSVQVPDDDDVVSVSVSLSSSLSSVLNSNLNSAAQPSLLVSLVVVLVVLLVVCCVVVVVPVPPPVVVSVVSSVLSRSLSSSLNRCLVDPDADVHRQLSVQLSVQLSVQVSVQVVVVVVDPDDSPRCRSSVRSVVRSVVRVVVD/DVVCVVVCCLVLLVLLLVLLQLLLVLLVCADLCVLVVVVVVVVVVCVVLVVLVVPDDVVSNVVVVLVVQLVLQLCLQQSSFCSPPHDDCVRPVVSNVVSVVLSVQVVPDADVVSVSVSLSSSLSSVLSNLLPVDALVSLLVNLVVVLVVQLVVVVVVVVVPVVPVVVCVVPSVLSRSLSNSLNVCQVCPQDPPGPPSVLLSVQQSQLVVVCVVVVCDRRSCSNSVRSVVSNCVGPVVD/DPPPPCVLVLLVLLLVLLVVLLPLLVCPQDLVVLVVVVVVVVVVVVVLVVVCVVCVDCSSVVVVLVVQLVVQLSLQLSVLCVVPNDDDCSNVRSNCRSVVLSVQVVVPAPVVRVSVVLSNSLSSLLNVLLNVHAPPSLLVNLQVVLVVQQVVLVVVVVVVCVVPHCVCVVVVSVVSSSQSSHLSNHQVDDVPLSQQLSVLQVVLVVVQVVCVVPDDDGPDAPSNSVSSVVRSVVSVD

Secondary structure (DSSP, 8-state):
--SSTT-HHHHHHHHHHHHHHHHHHHHHTT-------THHHHHHHHHHHHHHHHHHHHHHT--TTHHHHHHHHHHHHHHHHHHHHHHHHTT-S-HHHHHHHHHHHHHHHHHHHT---SSHHHHHHHHHHHHHHHHHHHSS-HHHHHHHHHHHHHHHHHHHHHHHHHHHHTTT--HHHHHHHHHHHHHHHHHHHH-----S-HHHHHHHHHHHHHHHHHHTSSS---SHHHHHHHHHHHHHHTTS--/-HHHHHHHHHHHHHHHHHHTHHHHTTS-------THHHHHHHHHHHHHHHHHHHHHHS--SHHHHHHHHHHHHHHHHIIIIIIIITTT-SSTHHHHHHHHHHHHHHHHHSS---THHHHHHHHHHHHHHHHHHHHHS-TTHHHHHHHHHHHHHHHHHHHHHHTTS---HHHHHHHHHHHHHHHHHHHHHH-----SSS-HHHHHHHHHHHHHHHHHHHHHHHSS---SSTTHHHHHHHHHHHHHTT-/--TTTTT--HHHHHHHHHHHHHHHHHHH---TTHHHHHHHHHHHHHHHHHHHHHS--TTTTHHHHHHHHHHHHHIIIIIHHHTTS-SSHHHHHHHHHHHHHHHHHHHS---HHHHHHHHHHHHHHHHHHHHHHS-HHHHHHHHHHHHHHHHHHHHHHHHTTTTT--HHHHHHHHHHHHHHHHHHHHH----STT-STHHHHHHHHHHHHHHHHHT----HHHHHHHHHHHHHHHHTT-/--SS--HHHHHHHHHHHHHHTTTGGG----THHHHHHHHHHHHHHHHHHHHHHTSTTTHHHHHHHHHHHHHHHHHHHHHHHHHTSS-SSHHHHHHHHHHHHHHHHHS---THHHHHHHHHHHHHHHHHHHHH--HHHHHHHHHHHHHHHHHHHHHHHHHHHHHH---THHHHHHHHHHHHHHHHHHHTT---THHHHHHHHHHHHHHHHHHTTTS---SS-HHHHHHHHHHHHHHT-